Protein AF-A0AA36J4H6-F1 (afdb_monomer_lite)

InterPro domains:
  IPR001623 DnaJ domain [PF00226] (775-827)
  IPR001623 DnaJ domain [PR00625] (776-794)
  IPR001623 DnaJ domain [PR00625] (794-809)
  IPR001623 DnaJ domain [PR00625] (813-833)
  IPR001623 DnaJ domain [PS50076] (774-839)
  IPR001623 DnaJ domain [SM00271] (773-833)
  IPR001623 DnaJ domain [cd06257] (776-827)
  IPR002213 UDP-glucuronosyl/UDP-glucosyltransferase [PF00201] (344-418)
  IPR002213 UDP-glucuronosyl/UDP-glucosyltransferase [cd03784] (7-478)
  IPR036869 Chaperone J-domain superfamily [G3DSA:1.10.287.110] (773-829)
  IPR036869 Chaperone J-domain superfamily [SSF46565] (749-827)
  IPR050426 Glycosyltransferase 28 [PTHR48050] (254-483)

Sequence (839 aa):
MSIRFGFCFPAATGHLNPSLPIARKLLELGHEVHYLSRPEMRAKIEQTGASFSDTTEEMPELFAGRETDIMGAMRALGTELGIVDAPMMVGMLSLGPIHLELQMPGAIRWMQRVKPQLVLFCPFMNPEAVYAARYLQIPAVGLWTFAGPGSMIGMTDMFLMQTGLEPAVILEEVEAFQPTLDCRRRLEEKYGIEPDVRAMLNPQGFMPTMCLTRYNLVTTGADFQDPVTPELTAAYDDAGATFVPVGPLLDETPPQRVEGPVDPVQAVKDARSAGRQVILVSMGTILVSDTSTVGWHEVPKDGTENPKGVTGKQLCQAAWSAAFDAFGVQGAVDQAPLLVVAIGSQPDALENLTVPSNALCLPHLPQVELLRAGVDLFLTHGGQNSFMESLMAGVPVVVCPGFADQIANAMRADAMQVGLQIQRPLPEHGQEPEALKAYQGQVTACLRRVLAEESFRDRAQYFGNRLQQEGGVARSVEMLLATAREGLPRLLGSRVELAKPDAAEKPAFKMHAELSRKKELLELLQDWLSIEMLEGKGIPVKQLGPEVALAVFMEVERYESMPRSLLLAEYEMLGMPSEPKLDDKELQRRLKQALVWSQLEVEELQEECQARDIPLAHASQEEKRQLLLDKLILSLGVDGWEKQGIPVGRLTSIEAAIMIVEELARLEEEKEEKVKDAYKLLGLPHEVLDKAAMISRLKHYLVWQELRPSELRKECIKHNILASGDLEDLVTMLVLKSWGVLPEESATDRNRFQPPPRRPAPAPPPPASTKVASAFQVLGLEVTAPQDQVRKAYRRLALQHHPDKNPGLQQEQAAKKFQQITSAYDIAMGHLKLVAAHR

Foldseek 3Di:
DAFEEEEEEEPDCLTVVLCLQLLLVSVVVVHAYEYEYDPNCQVVNVLSVHHYDHLCVLQVLQPVVFDRHPVRSLQVVCVVLVNDPAQPLLSCLQCVLVNLLSSQNSLLVVCVVRVGQEYEYALPPCLSNLLSCVLVQHAYEYEASAQPQQLLLVVLVQSCVLNVDDLVVSVVSSVPRVVSVVSQVCCCVPRVDRDDSVQSNPNQRGRVSLLSHLEYEYQFDPVRHRDHDPVSVVVSVVSNRDYAYFHNADHPDDRDDDDDPDDVLVVLLVCVVLVAAAEEEEADAPLLDQDACQGLPDQHDSVDPFGWADHSLLLSQLLVVLVCVQFADADDCRRTHAYEYQQAPDPCSCPPHDHGPRYDYDPDDPLLSSLQSHHAEYEYCQRSNSLRSNLLSLHAYEHNHRDRSSQVSQVVSVVLLLFHYQDGDIDGPPCSVVSSNVSSVVSNVRRNVCSVDCSNSVSSPVSSVSRVVSNHSNVVSVVRVVSSVVRRPPGPDDDPPPDDPDPDDDDDDDPDDPVVVVVVVVVVVCVVQPCCNLVVVVQNCVQQPDVRSVVLVVVLVVLVPDDPVVLQVLLVVLVADDDPPDDSVLSSVLSSVLSSLVRGDPVVLVVVCVVVVADPPPDDPPPDSVVSSSSNSRVSRQVVLVVVPQNQVFFPGSVLSVVLVVVLVVLVPDDFVVLVVVLVVVLADDDPDGSVVSSVVVSVLSSLVGGDLVSLLVLCVVLVHDSDDDSVVSSVVSRCSVRHDRPPPCPVCPPVDDDDPPPPPPPPDPPLPPLLQVLCVLLVHGLPDALVSLVVSLVVLLVVLPLVVQDDPSSVVSVVSNVSNVSSSVSSNVSNVVVVVVD

Radius of gyration: 32.6 Å; chains: 1; bounding box: 91×73×70 Å

Organism: NCBI:txid2562239

pLDDT: mean 80.39, std 17.15, range [27.62, 98.75]

Structure (mmCIF, N/CA/C/O backbone):
data_AF-A0AA36J4H6-F1
#
_entry.id   AF-A0AA36J4H6-F1
#
loop_
_atom_site.group_PDB
_atom_site.id
_atom_site.type_symbol
_atom_site.label_atom_id
_atom_site.label_alt_id
_atom_site.label_comp_id
_atom_site.label_asym_id
_atom_site.label_entity_id
_atom_site.label_seq_id
_atom_site.pdbx_PDB_ins_code
_atom_site.Cartn_x
_atom_site.Cartn_y
_atom_site.Cartn_z
_atom_site.occupancy
_atom_site.B_iso_or_equiv
_atom_site.auth_seq_id
_atom_site.auth_comp_id
_atom_site.auth_asym_id
_atom_site.auth_atom_id
_atom_site.pdbx_PDB_model_num
ATOM 1 N N . MET A 1 1 ? -6.566 -30.840 -20.296 1.00 73.38 1 MET A N 1
ATOM 2 C CA . MET A 1 1 ? -5.104 -30.973 -20.477 1.00 73.38 1 MET A CA 1
ATOM 3 C C . MET A 1 1 ? -4.433 -30.245 -19.327 1.00 73.38 1 MET A C 1
ATOM 5 O O . MET A 1 1 ? -4.942 -29.199 -18.942 1.00 73.38 1 MET A O 1
ATOM 9 N N . SER A 1 2 ? -3.374 -30.818 -18.751 1.00 92.00 2 SER A N 1
ATOM 10 C CA . SER A 1 2 ? -2.548 -30.108 -17.768 1.00 92.00 2 SER A CA 1
ATOM 11 C C . SER A 1 2 ? -1.813 -28.961 -18.469 1.00 92.00 2 SER A C 1
ATOM 13 O O . SER A 1 2 ? -1.373 -29.135 -19.606 1.00 92.00 2 SER A O 1
ATOM 15 N N . ILE A 1 3 ? -1.741 -27.797 -17.823 1.00 95.81 3 ILE A N 1
ATOM 16 C CA . ILE A 1 3 ? -0.996 -26.622 -18.275 1.00 95.81 3 ILE A CA 1
ATOM 17 C C . ILE A 1 3 ? 0.193 -26.473 -17.329 1.00 95.81 3 ILE A C 1
ATOM 19 O O . ILE A 1 3 ? 0.061 -26.665 -16.123 1.00 95.81 3 ILE A O 1
ATOM 23 N N . ARG A 1 4 ? 1.346 -26.124 -17.881 1.00 97.56 4 ARG A N 1
ATOM 24 C CA . ARG A 1 4 ? 2.577 -25.829 -17.167 1.00 97.56 4 ARG A CA 1
ATOM 25 C C . ARG A 1 4 ? 2.779 -24.327 -17.091 1.00 97.56 4 ARG A C 1
ATOM 27 O O . ARG A 1 4 ? 2.933 -23.665 -18.117 1.00 97.56 4 ARG A O 1
ATOM 34 N N . PHE A 1 5 ? 2.836 -23.810 -15.877 1.00 98.44 5 PHE A N 1
ATOM 35 C CA . PHE A 1 5 ? 3.047 -22.401 -15.598 1.00 98.44 5 PHE A CA 1
ATOM 36 C C . PHE A 1 5 ? 4.476 -22.142 -15.119 1.00 98.44 5 PHE A C 1
ATOM 38 O O . PHE A 1 5 ? 5.012 -22.895 -14.302 1.00 98.44 5 PHE A O 1
ATOM 45 N N . GLY A 1 6 ? 5.081 -21.064 -15.616 1.00 98.44 6 GLY A N 1
ATOM 46 C CA . GLY A 1 6 ? 6.344 -20.527 -15.109 1.00 98.44 6 GLY A CA 1
ATOM 47 C C . GLY A 1 6 ? 6.082 -19.300 -14.242 1.00 98.44 6 GLY A C 1
ATOM 48 O O . GLY A 1 6 ? 5.433 -18.366 -14.697 1.00 98.44 6 GLY A O 1
ATOM 49 N N . PHE A 1 7 ? 6.536 -19.301 -12.995 1.00 98.62 7 PHE A N 1
ATOM 50 C CA . PHE A 1 7 ? 6.355 -18.199 -12.050 1.00 98.62 7 PHE A CA 1
ATOM 51 C C . PHE A 1 7 ? 7.716 -17.549 -11.763 1.00 98.62 7 PHE A C 1
ATOM 53 O O . PHE A 1 7 ? 8.621 -18.224 -11.281 1.00 98.62 7 PHE A O 1
ATOM 60 N N . CYS A 1 8 ? 7.877 -16.255 -12.041 1.00 97.75 8 CYS A N 1
ATOM 61 C CA . CYS A 1 8 ? 9.144 -15.531 -11.858 1.00 97.75 8 CYS A CA 1
ATOM 62 C C . CYS A 1 8 ? 8.975 -14.398 -10.833 1.00 97.75 8 CYS A C 1
ATOM 64 O O . CYS A 1 8 ? 8.331 -13.389 -11.124 1.00 97.75 8 CYS A O 1
ATOM 66 N N . PHE A 1 9 ? 9.532 -14.575 -9.630 1.00 95.69 9 PHE A N 1
ATOM 67 C CA . PHE A 1 9 ? 9.327 -13.660 -8.497 1.00 95.69 9 PHE A CA 1
ATOM 68 C C . PHE A 1 9 ? 10.601 -13.472 -7.656 1.00 95.69 9 PHE A C 1
ATOM 70 O O . PHE A 1 9 ? 11.384 -14.419 -7.508 1.00 95.69 9 PHE A O 1
ATOM 77 N N . PRO A 1 10 ? 10.796 -12.293 -7.033 1.00 89.88 10 PRO A N 1
ATOM 78 C CA . PRO A 1 10 ? 12.007 -11.989 -6.272 1.00 89.88 10 PRO A CA 1
ATOM 79 C C . PRO A 1 10 ? 11.971 -12.613 -4.863 1.00 89.88 10 PRO A C 1
ATOM 81 O O . PRO A 1 10 ? 10.922 -13.057 -4.393 1.00 89.88 10 PRO A O 1
ATOM 84 N N . ALA A 1 11 ? 13.091 -12.551 -4.126 1.00 86.31 11 ALA A N 1
ATOM 85 C CA . ALA A 1 11 ? 13.166 -12.862 -2.684 1.00 86.31 11 ALA A CA 1
ATOM 86 C C . ALA A 1 11 ? 12.480 -11.813 -1.783 1.00 86.31 11 ALA A C 1
ATOM 88 O O . ALA A 1 11 ? 12.959 -11.514 -0.692 1.00 86.31 11 ALA A O 1
ATOM 89 N N . ALA A 1 12 ? 11.374 -11.221 -2.226 1.00 82.69 12 ALA A N 1
ATOM 90 C CA . ALA A 1 12 ? 10.645 -10.217 -1.467 1.00 82.69 12 ALA A CA 1
ATOM 91 C C . ALA A 1 12 ? 9.254 -10.753 -1.134 1.00 82.69 12 ALA A C 1
ATOM 93 O O . ALA A 1 12 ? 8.435 -10.996 -2.022 1.00 82.69 12 ALA A O 1
ATOM 94 N N . THR A 1 13 ? 8.974 -10.924 0.160 1.00 82.38 13 THR A N 1
ATOM 95 C CA . THR A 1 13 ? 7.710 -11.492 0.660 1.00 82.38 13 THR A CA 1
ATOM 96 C C . THR A 1 13 ? 6.488 -10.736 0.144 1.00 82.38 13 THR A C 1
ATOM 98 O O . THR A 1 13 ? 5.496 -11.370 -0.204 1.00 82.38 13 THR A O 1
ATOM 101 N N . GLY A 1 14 ? 6.584 -9.408 0.016 1.00 81.94 14 GLY A N 1
ATOM 102 C CA . GLY A 1 14 ? 5.524 -8.561 -0.533 1.00 81.94 14 GLY A CA 1
ATOM 103 C C . GLY A 1 14 ? 5.154 -8.866 -1.991 1.00 81.94 14 GLY A C 1
ATOM 104 O O . GLY A 1 14 ? 4.000 -8.696 -2.371 1.00 81.94 14 GLY A O 1
ATOM 105 N N . HIS A 1 15 ? 6.100 -9.376 -2.783 1.00 88.56 15 HIS A N 1
ATOM 106 C CA . HIS A 1 15 ? 5.884 -9.723 -4.189 1.00 88.56 15 HIS A CA 1
ATOM 107 C C . HIS A 1 15 ? 5.561 -11.209 -4.383 1.00 88.56 15 HIS A C 1
ATOM 109 O O . HIS A 1 15 ? 4.723 -11.560 -5.209 1.00 88.56 15 HIS A O 1
ATOM 115 N N . LEU A 1 16 ? 6.217 -12.093 -3.622 1.00 91.56 16 LEU A N 1
ATOM 116 C CA . LEU A 1 16 ? 6.042 -13.539 -3.752 1.00 91.56 16 LEU A CA 1
ATOM 117 C C . LEU A 1 16 ? 4.718 -14.021 -3.152 1.00 91.56 16 LEU A C 1
ATOM 119 O O . LEU A 1 16 ? 4.034 -14.829 -3.779 1.00 91.56 16 LEU A O 1
ATOM 123 N N . ASN A 1 17 ? 4.367 -13.570 -1.941 1.00 90.50 17 ASN A N 1
ATOM 124 C CA . ASN A 1 17 ? 3.253 -14.142 -1.179 1.00 90.50 17 ASN A CA 1
ATOM 125 C C . ASN A 1 17 ? 1.921 -14.143 -1.955 1.00 90.50 17 ASN A C 1
ATOM 127 O O . ASN A 1 17 ? 1.275 -15.191 -1.946 1.00 90.50 17 ASN A O 1
ATOM 131 N N . PRO A 1 18 ? 1.530 -13.072 -2.682 1.00 92.38 18 PRO A N 1
ATOM 132 C CA . PRO A 1 18 ? 0.289 -13.076 -3.462 1.00 92.38 18 PRO A CA 1
ATOM 133 C C . PRO A 1 18 ? 0.241 -14.144 -4.570 1.00 92.38 18 PRO A C 1
ATOM 135 O O . PRO A 1 18 ? -0.839 -14.552 -4.988 1.00 92.38 18 PRO A O 1
ATOM 138 N N . SER A 1 19 ? 1.393 -14.639 -5.038 1.00 95.81 19 SER A N 1
ATOM 139 C CA . SER A 1 19 ? 1.455 -15.696 -6.057 1.00 95.81 19 SER A CA 1
ATOM 140 C C . SER A 1 19 ? 1.212 -17.106 -5.497 1.00 95.81 19 SER A C 1
ATOM 142 O O . SER A 1 19 ? 0.759 -17.982 -6.232 1.00 95.81 19 SER A O 1
ATOM 144 N N . LEU A 1 20 ? 1.491 -17.345 -4.207 1.00 95.19 20 LEU A N 1
ATOM 145 C CA . LEU A 1 20 ? 1.454 -18.691 -3.618 1.00 95.19 20 LEU A CA 1
ATOM 146 C C . LEU A 1 20 ? 0.036 -19.300 -3.613 1.00 95.19 20 LEU A C 1
ATOM 148 O O . LEU A 1 20 ? -0.094 -20.465 -3.998 1.00 95.19 20 LEU A O 1
ATOM 152 N N . PRO A 1 21 ? -1.040 -18.560 -3.262 1.00 95.06 21 PRO A N 1
ATOM 153 C CA . PRO A 1 21 ? -2.402 -19.095 -3.335 1.00 95.06 21 PRO A CA 1
ATOM 154 C C . PRO A 1 21 ? -2.827 -19.458 -4.759 1.00 95.06 21 PRO A C 1
ATOM 156 O O . PRO A 1 21 ? -3.485 -20.475 -4.969 1.00 95.06 21 PRO A O 1
ATOM 159 N N . ILE A 1 22 ? -2.391 -18.675 -5.754 1.00 97.06 22 ILE A N 1
ATOM 160 C CA . ILE A 1 22 ? -2.616 -18.988 -7.171 1.00 97.06 22 ILE A CA 1
ATOM 161 C C . ILE A 1 22 ? -1.924 -20.309 -7.525 1.00 97.06 22 ILE A C 1
ATOM 163 O O . ILE A 1 22 ? -2.550 -21.185 -8.120 1.00 97.06 22 ILE A O 1
ATOM 167 N N . ALA A 1 23 ? -0.656 -20.477 -7.136 1.00 97.38 23 ALA A N 1
ATOM 168 C CA . ALA A 1 23 ? 0.101 -21.695 -7.406 1.00 97.38 23 ALA A CA 1
ATOM 169 C C . ALA A 1 23 ? -0.573 -22.938 -6.808 1.00 97.38 23 ALA A C 1
ATOM 171 O O . ALA A 1 23 ? -0.795 -23.911 -7.529 1.00 97.38 23 ALA A O 1
ATOM 172 N N . ARG A 1 24 ? -0.973 -22.883 -5.528 1.00 95.75 24 ARG A N 1
ATOM 173 C CA . ARG A 1 24 ? -1.716 -23.975 -4.872 1.00 95.75 24 ARG A CA 1
ATOM 174 C C . ARG A 1 24 ? -2.990 -24.311 -5.631 1.00 95.75 24 ARG A C 1
ATOM 176 O O . ARG A 1 24 ? -3.227 -25.476 -5.935 1.00 95.75 24 ARG A O 1
ATOM 183 N N . LYS A 1 25 ? -3.775 -23.296 -6.006 1.00 96.25 25 LYS A N 1
ATOM 184 C CA . LYS A 1 25 ? -5.042 -23.525 -6.699 1.00 96.25 25 LYS A CA 1
ATOM 185 C C . LYS A 1 25 ? -4.857 -24.145 -8.083 1.00 96.25 25 LYS A C 1
ATOM 187 O O . LYS A 1 25 ? -5.631 -25.013 -8.474 1.00 96.25 25 LYS A O 1
ATOM 192 N N . LEU A 1 26 ? -3.822 -23.747 -8.820 1.00 97.38 26 LEU A N 1
ATOM 193 C CA . LEU A 1 26 ? -3.474 -24.374 -10.098 1.00 97.38 26 LEU A CA 1
ATOM 194 C C . LEU A 1 26 ? -3.056 -25.842 -9.913 1.00 97.38 26 LEU A C 1
ATOM 196 O O . LEU A 1 26 ? -3.506 -26.700 -10.672 1.00 97.38 26 LEU A O 1
ATOM 200 N N . LEU A 1 27 ? -2.250 -26.143 -8.890 1.00 96.69 27 LEU A N 1
ATOM 201 C CA . LEU A 1 27 ? -1.830 -27.511 -8.563 1.00 96.69 27 LEU A CA 1
ATOM 202 C C . LEU A 1 27 ? -3.022 -28.394 -8.156 1.00 96.69 27 LEU A C 1
ATOM 204 O O . LEU A 1 27 ? -3.133 -29.520 -8.637 1.00 96.69 27 LEU A O 1
ATOM 208 N N . GLU A 1 28 ? -3.959 -27.875 -7.353 1.00 95.38 28 GLU A N 1
ATOM 209 C CA . GLU A 1 28 ? -5.225 -28.552 -7.008 1.00 95.38 28 GLU A CA 1
ATOM 210 C C . GLU A 1 28 ? -6.054 -28.918 -8.248 1.00 95.38 28 GLU A C 1
ATOM 212 O O . GLU A 1 28 ? -6.690 -29.971 -8.289 1.00 95.38 28 GLU A O 1
ATOM 217 N N . LEU A 1 29 ? -6.030 -28.067 -9.278 1.00 96.38 29 LEU A N 1
ATOM 218 C CA . LEU A 1 29 ? -6.705 -28.298 -10.558 1.00 96.38 29 LEU A CA 1
ATOM 219 C C . LEU A 1 29 ? -5.937 -29.260 -11.489 1.00 96.38 29 LEU A C 1
ATOM 221 O O . LEU A 1 29 ? -6.383 -29.523 -12.609 1.00 96.38 29 LEU A O 1
ATOM 225 N N . GLY A 1 30 ? -4.804 -29.810 -11.039 1.00 97.19 30 GLY A N 1
ATOM 226 C CA . GLY A 1 30 ? -3.993 -30.772 -11.786 1.00 97.19 30 GLY A CA 1
ATOM 227 C C . GLY A 1 30 ? -3.056 -30.138 -12.816 1.00 97.19 30 GLY A C 1
ATOM 228 O O . GLY A 1 30 ? -2.691 -30.797 -13.793 1.00 97.19 30 GLY A O 1
ATOM 229 N N . HIS A 1 31 ? -2.701 -28.864 -12.639 1.00 98.12 31 HIS A N 1
ATOM 230 C CA . HIS A 1 31 ? -1.702 -28.163 -13.446 1.00 98.12 31 HIS A CA 1
ATOM 231 C C . HIS A 1 31 ? -0.301 -28.255 -12.828 1.00 98.12 31 HIS A C 1
ATOM 233 O O . HIS A 1 31 ? -0.142 -28.640 -11.675 1.00 98.12 31 HIS A O 1
ATOM 239 N N . GLU A 1 32 ? 0.729 -27.904 -13.596 1.00 98.31 32 GLU A N 1
ATOM 240 C CA . GLU A 1 32 ? 2.121 -27.867 -13.135 1.00 98.31 32 GLU A CA 1
ATOM 241 C C . GLU A 1 32 ? 2.552 -26.416 -12.889 1.00 98.31 32 GLU A C 1
ATOM 243 O O . GLU A 1 32 ? 2.315 -25.549 -13.731 1.00 98.31 32 GLU A O 1
ATOM 248 N N . VAL A 1 33 ? 3.223 -26.145 -11.767 1.00 98.69 33 VAL A N 1
ATOM 249 C CA . VAL A 1 33 ? 3.756 -24.812 -11.442 1.00 98.69 33 VAL A CA 1
ATOM 250 C C . VAL A 1 33 ? 5.249 -24.912 -11.131 1.00 98.69 33 VAL A C 1
ATOM 252 O O . VAL A 1 33 ? 5.683 -25.717 -10.300 1.00 98.69 33 VAL A O 1
ATOM 255 N N . HIS A 1 34 ? 6.043 -24.088 -11.812 1.00 98.69 34 HIS A N 1
ATOM 256 C CA . HIS A 1 34 ? 7.494 -24.021 -11.659 1.00 98.69 34 HIS A CA 1
ATOM 257 C C . HIS A 1 34 ? 7.906 -22.596 -11.321 1.00 98.69 34 HIS A C 1
ATOM 259 O O . HIS A 1 34 ? 7.681 -21.687 -12.117 1.00 98.69 34 HIS A O 1
ATOM 265 N N . TYR A 1 35 ? 8.537 -22.404 -10.170 1.00 98.69 35 TYR A N 1
ATOM 266 C CA . TYR A 1 35 ? 9.078 -21.115 -9.768 1.00 98.69 35 TYR A CA 1
ATOM 267 C C . TYR A 1 35 ? 10.538 -20.971 -10.185 1.00 98.69 35 TYR A C 1
ATOM 269 O O . TYR A 1 35 ? 11.347 -21.873 -9.965 1.00 98.69 35 TYR A O 1
ATOM 277 N N . LEU A 1 36 ? 10.872 -19.797 -10.705 1.00 97.50 36 LEU A N 1
ATOM 278 C CA . LEU A 1 36 ? 12.220 -19.256 -10.741 1.00 97.50 36 LEU A CA 1
ATOM 279 C C . LEU A 1 36 ? 12.303 -18.181 -9.663 1.00 97.50 36 LEU A C 1
ATOM 281 O O . LEU A 1 36 ? 11.676 -17.124 -9.774 1.00 97.50 36 LEU A O 1
ATOM 285 N N . SER A 1 37 ? 13.017 -18.490 -8.587 1.00 95.44 37 SER A N 1
ATOM 286 C CA . SER A 1 37 ? 13.181 -17.579 -7.464 1.00 95.44 37 SER A CA 1
ATOM 287 C C . SER A 1 37 ? 14.439 -17.932 -6.675 1.00 95.44 37 SER A C 1
ATOM 289 O O . SER A 1 37 ? 15.290 -18.720 -7.075 1.00 95.44 37 SER A O 1
ATOM 291 N N . ARG A 1 38 ? 14.558 -17.313 -5.518 1.00 90.88 38 ARG A N 1
ATOM 292 C CA . ARG A 1 38 ? 15.736 -17.289 -4.674 1.00 90.88 38 ARG A CA 1
ATOM 293 C C . ARG A 1 38 ? 15.712 -18.390 -3.604 1.00 90.88 38 ARG A C 1
ATOM 295 O O . ARG A 1 38 ? 14.618 -18.720 -3.137 1.00 90.88 38 ARG A O 1
ATOM 302 N N . PRO A 1 39 ? 16.864 -18.961 -3.191 1.00 89.88 39 PRO A N 1
ATOM 303 C CA . PRO A 1 39 ? 16.923 -20.098 -2.258 1.00 89.88 39 PRO A CA 1
ATOM 304 C C . PRO A 1 39 ? 16.151 -19.892 -0.962 1.00 89.88 39 PRO A C 1
ATOM 306 O O . PRO A 1 39 ? 15.521 -20.815 -0.450 1.00 89.88 39 PRO A O 1
ATOM 309 N N . GLU A 1 40 ? 16.146 -18.662 -0.462 1.00 88.81 40 GLU A N 1
ATOM 310 C CA . GLU A 1 40 ? 15.479 -18.258 0.770 1.00 88.81 40 GLU A CA 1
ATOM 311 C C . GLU A 1 40 ? 13.949 -18.433 0.682 1.00 88.81 40 GLU A C 1
ATOM 313 O O . GLU A 1 40 ? 13.272 -18.570 1.701 1.00 88.81 40 GLU A O 1
ATOM 318 N N . MET A 1 41 ? 13.386 -18.463 -0.531 1.00 91.38 41 MET A N 1
ATOM 319 C CA . MET A 1 41 ? 11.955 -18.661 -0.784 1.00 91.38 41 MET A CA 1
ATOM 320 C C . MET A 1 41 ? 11.575 -20.126 -1.037 1.00 91.38 41 MET A C 1
ATOM 322 O O . MET A 1 41 ? 10.382 -20.443 -1.045 1.00 91.38 41 MET A O 1
ATOM 326 N N . ARG A 1 42 ? 12.557 -21.028 -1.201 1.00 93.94 42 ARG A N 1
ATOM 327 C CA . ARG A 1 42 ? 12.352 -22.442 -1.561 1.00 93.94 42 ARG A CA 1
ATOM 328 C C . ARG A 1 42 ? 11.304 -23.117 -0.686 1.00 93.94 42 ARG A C 1
ATOM 330 O O . ARG A 1 42 ? 10.343 -23.662 -1.214 1.00 93.94 42 ARG A O 1
ATOM 337 N N . ALA A 1 43 ? 11.457 -23.035 0.636 1.00 91.62 43 ALA A N 1
ATOM 338 C CA . ALA A 1 43 ? 10.569 -23.722 1.571 1.00 91.62 43 ALA A CA 1
ATOM 339 C C . ALA A 1 43 ? 9.100 -23.289 1.407 1.00 91.62 43 ALA A C 1
ATOM 341 O O . ALA A 1 43 ? 8.207 -24.131 1.385 1.00 91.62 43 ALA A O 1
ATOM 342 N N . LYS A 1 44 ? 8.846 -21.984 1.229 1.00 89.88 44 LYS A N 1
ATOM 343 C CA . LYS A 1 44 ? 7.489 -21.447 1.021 1.00 89.88 44 LYS A CA 1
ATOM 344 C C . LYS A 1 44 ? 6.886 -21.905 -0.304 1.00 89.88 44 LYS A C 1
ATOM 346 O O . LYS A 1 44 ? 5.695 -22.193 -0.365 1.00 89.88 44 LYS A O 1
ATOM 351 N N . ILE A 1 45 ? 7.707 -21.953 -1.351 1.00 95.12 45 ILE A N 1
ATOM 352 C CA . ILE A 1 45 ? 7.304 -22.386 -2.690 1.00 95.12 45 ILE A CA 1
ATOM 353 C C . ILE A 1 45 ? 6.998 -23.885 -2.689 1.00 95.12 45 ILE A C 1
ATOM 355 O O . ILE A 1 45 ? 5.904 -24.280 -3.080 1.00 95.12 45 ILE A O 1
ATOM 359 N N . GLU A 1 46 ? 7.914 -24.719 -2.202 1.00 95.19 46 GLU A N 1
ATOM 360 C CA . GLU A 1 46 ? 7.755 -26.178 -2.188 1.00 95.19 46 GLU A CA 1
ATOM 361 C C . GLU A 1 46 ? 6.589 -26.617 -1.286 1.00 95.19 46 GLU A C 1
ATOM 363 O O . GLU A 1 46 ? 5.907 -27.590 -1.603 1.00 95.19 46 GLU A O 1
ATOM 368 N N . GLN A 1 47 ? 6.261 -25.856 -0.231 1.00 92.00 47 GLN A N 1
ATOM 369 C CA . GLN A 1 47 ? 5.065 -26.093 0.591 1.00 92.00 47 GLN A CA 1
ATOM 370 C C . GLN A 1 47 ? 3.750 -25.967 -0.203 1.00 92.00 47 GLN A C 1
ATOM 372 O O . GLN A 1 47 ? 2.737 -26.538 0.196 1.00 92.00 47 GLN A O 1
ATOM 377 N N . THR A 1 48 ? 3.737 -25.248 -1.331 1.00 93.25 48 THR A N 1
ATOM 378 C CA . THR A 1 48 ? 2.567 -25.214 -2.228 1.00 93.25 48 THR A CA 1
ATOM 379 C C . THR A 1 48 ? 2.407 -26.496 -3.049 1.00 93.25 48 THR A C 1
ATOM 381 O O . THR A 1 48 ? 1.327 -26.735 -3.579 1.00 93.25 48 THR A O 1
ATOM 384 N N . GLY A 1 49 ? 3.467 -27.304 -3.169 1.00 95.31 49 GLY A N 1
ATOM 385 C CA . GLY A 1 49 ? 3.597 -28.397 -4.135 1.00 95.31 49 GLY A CA 1
ATOM 386 C C . GLY A 1 49 ? 4.250 -27.984 -5.462 1.00 95.31 49 GLY A C 1
ATOM 387 O O . GLY A 1 49 ? 4.504 -28.840 -6.308 1.00 95.31 49 GLY A O 1
ATOM 388 N N . ALA A 1 50 ? 4.537 -26.693 -5.662 1.00 97.69 50 ALA A N 1
ATOM 389 C CA . ALA A 1 50 ? 5.242 -26.205 -6.841 1.00 97.69 50 ALA A CA 1
ATOM 390 C C . ALA A 1 50 ? 6.722 -26.609 -6.817 1.00 97.69 50 ALA A C 1
ATOM 392 O O . ALA A 1 50 ? 7.343 -26.739 -5.761 1.00 97.69 50 ALA A O 1
ATOM 393 N N . SER A 1 51 ? 7.312 -26.752 -8.002 1.00 98.12 51 SER A N 1
ATOM 394 C CA . SER A 1 51 ? 8.755 -26.974 -8.113 1.00 98.12 51 SER A CA 1
ATOM 395 C C . SER A 1 51 ? 9.528 -25.658 -8.047 1.00 98.12 51 SER A C 1
ATOM 397 O O . SER A 1 51 ? 9.043 -24.613 -8.484 1.00 98.12 51 SER A O 1
ATOM 399 N N . PHE A 1 52 ? 10.753 -25.723 -7.536 1.00 98.44 52 PHE A N 1
ATOM 400 C CA . PHE A 1 52 ? 11.636 -24.577 -7.366 1.00 98.44 52 PHE A CA 1
ATOM 401 C C . PHE A 1 52 ? 12.878 -24.696 -8.260 1.00 98.44 52 PHE A C 1
ATOM 403 O O . PHE A 1 52 ? 13.461 -25.772 -8.393 1.00 98.44 52 PHE A O 1
ATOM 410 N N . SER A 1 53 ? 13.296 -23.585 -8.863 1.00 97.88 53 SER A N 1
ATOM 411 C CA . SER A 1 53 ? 14.593 -23.409 -9.524 1.00 97.88 53 SER A CA 1
ATOM 412 C C . SER A 1 53 ? 15.286 -22.176 -8.954 1.00 97.88 53 SER A C 1
ATOM 414 O O . SER A 1 53 ? 14.653 -21.129 -8.807 1.00 97.88 53 SER A O 1
ATOM 416 N N . ASP A 1 54 ? 16.574 -22.319 -8.647 1.00 95.44 54 ASP A N 1
ATOM 417 C CA . ASP A 1 54 ? 17.394 -21.273 -8.047 1.00 95.44 54 ASP A CA 1
ATOM 418 C C . ASP A 1 54 ? 17.843 -20.256 -9.100 1.00 95.44 54 ASP A C 1
ATOM 420 O O . ASP A 1 54 ? 18.576 -20.581 -10.033 1.00 95.44 54 ASP A O 1
ATOM 424 N N . THR A 1 55 ? 17.429 -19.001 -8.944 1.00 92.94 55 THR A N 1
ATOM 425 C CA . THR A 1 55 ? 17.832 -17.913 -9.837 1.00 92.94 55 THR A CA 1
ATOM 426 C C . THR A 1 55 ? 19.353 -17.715 -9.881 1.00 92.94 55 THR A C 1
ATOM 428 O O . THR A 1 55 ? 19.861 -17.325 -10.928 1.00 92.94 55 THR A O 1
ATOM 431 N N . THR A 1 56 ? 20.098 -18.004 -8.805 1.00 90.69 56 THR A N 1
ATOM 432 C CA . THR A 1 56 ? 21.573 -17.881 -8.808 1.00 90.69 56 THR A CA 1
ATOM 433 C C . THR A 1 56 ? 22.250 -18.880 -9.721 1.00 90.69 56 THR A C 1
ATOM 435 O O . THR A 1 56 ? 23.216 -18.537 -10.400 1.00 90.69 56 THR A O 1
ATOM 438 N N . GLU A 1 57 ? 21.724 -20.101 -9.755 1.00 92.88 57 GLU A N 1
ATOM 439 C CA . GLU A 1 57 ? 22.242 -21.183 -10.583 1.00 92.88 57 GLU A CA 1
ATOM 440 C C . GLU A 1 57 ? 21.822 -21.002 -12.045 1.00 92.88 57 GLU A C 1
ATOM 442 O O . GLU A 1 57 ? 22.594 -21.291 -12.956 1.00 92.88 57 GLU A O 1
ATOM 447 N N . GLU A 1 58 ? 20.606 -20.500 -12.280 1.00 94.44 58 GLU A N 1
ATOM 448 C CA . GLU A 1 58 ? 20.059 -20.308 -13.628 1.00 94.44 58 GLU A CA 1
ATOM 449 C C . GLU A 1 58 ? 20.622 -19.061 -14.331 1.00 94.44 58 GLU A C 1
ATOM 451 O O . GLU A 1 58 ? 20.739 -19.052 -15.563 1.00 94.44 58 GLU A O 1
ATOM 456 N N . MET A 1 59 ? 21.012 -18.030 -13.570 1.00 93.62 59 MET A N 1
ATOM 457 C CA . MET A 1 59 ? 21.558 -16.756 -14.070 1.00 93.62 59 MET A CA 1
ATOM 458 C C . MET A 1 59 ? 23.026 -16.523 -13.646 1.00 93.62 59 MET A C 1
ATOM 460 O O . MET A 1 59 ? 23.339 -15.498 -13.029 1.00 93.62 59 MET A O 1
ATOM 464 N N . PRO A 1 60 ? 23.963 -17.433 -13.978 1.00 93.12 60 PRO A N 1
ATOM 465 C CA . PRO A 1 60 ? 25.365 -17.288 -13.607 1.00 93.12 60 PRO A CA 1
ATOM 466 C C . PRO A 1 60 ? 26.003 -16.029 -14.205 1.00 93.12 60 PRO A C 1
ATOM 468 O O . PRO A 1 60 ? 26.912 -15.477 -13.603 1.00 93.12 60 PRO A O 1
ATOM 471 N N . GLU A 1 61 ? 25.534 -15.527 -15.350 1.00 93.94 61 GLU A N 1
ATOM 472 C CA . GLU A 1 61 ? 26.060 -14.300 -15.964 1.00 93.94 61 GLU A CA 1
ATOM 473 C C . GLU A 1 61 ? 25.901 -13.067 -15.062 1.00 93.94 61 GLU A C 1
ATOM 475 O O . GLU A 1 61 ? 26.769 -12.189 -15.044 1.00 93.94 61 GLU A O 1
ATOM 480 N N . LEU A 1 62 ? 24.816 -13.018 -14.285 1.00 91.75 62 LEU A N 1
ATOM 481 C CA . LEU A 1 62 ? 24.584 -11.952 -13.322 1.00 91.75 62 LEU A CA 1
ATOM 482 C C . LEU A 1 62 ? 25.369 -12.187 -12.025 1.00 91.75 62 LEU A C 1
ATOM 484 O O . LEU A 1 62 ? 26.013 -11.266 -11.529 1.00 91.75 62 LEU A O 1
ATOM 488 N N . PHE A 1 63 ? 25.335 -13.406 -11.484 1.00 89.38 63 PHE A N 1
ATOM 489 C CA . PHE A 1 63 ? 25.821 -13.678 -10.125 1.00 89.38 63 PHE A CA 1
ATOM 490 C C . PHE A 1 63 ? 27.267 -14.179 -10.034 1.00 89.38 63 PHE A C 1
ATOM 492 O O . PHE A 1 63 ? 27.814 -14.249 -8.935 1.00 89.38 63 PHE A O 1
ATOM 499 N N . ALA A 1 64 ? 27.920 -14.528 -11.146 1.00 85.44 64 ALA A N 1
ATOM 500 C CA . ALA A 1 64 ? 29.294 -15.026 -11.124 1.00 85.44 64 ALA A CA 1
ATOM 501 C C . ALA A 1 64 ? 30.248 -13.998 -10.497 1.00 85.44 64 ALA A C 1
ATOM 503 O O . ALA A 1 64 ? 30.513 -12.946 -11.071 1.00 85.44 64 ALA A O 1
ATOM 504 N N . GLY A 1 65 ? 30.778 -14.332 -9.315 1.00 82.00 65 GLY A N 1
ATOM 505 C CA . GLY A 1 65 ? 31.696 -13.468 -8.569 1.00 82.00 65 GLY A CA 1
ATOM 506 C C . GLY A 1 65 ? 31.040 -12.259 -7.893 1.00 82.00 65 GLY A C 1
ATOM 507 O O . GLY A 1 65 ? 31.768 -11.416 -7.378 1.00 82.00 65 GLY A O 1
ATOM 508 N N . ARG A 1 66 ? 29.702 -12.175 -7.870 1.00 87.38 66 ARG A N 1
ATOM 509 C CA . ARG A 1 66 ? 28.943 -11.071 -7.262 1.00 87.38 66 ARG A CA 1
ATOM 510 C C . ARG A 1 66 ? 28.109 -11.549 -6.077 1.00 87.38 66 ARG A C 1
ATOM 512 O O . ARG A 1 66 ? 27.869 -12.744 -5.904 1.00 87.38 66 ARG A O 1
ATOM 519 N N . GLU A 1 67 ? 27.666 -10.597 -5.258 1.00 81.94 67 GLU A N 1
ATOM 520 C CA . GLU A 1 67 ? 26.651 -10.849 -4.232 1.00 81.94 67 GLU A CA 1
ATOM 521 C C . GLU A 1 67 ? 25.417 -11.493 -4.864 1.00 81.94 67 GLU A C 1
ATOM 523 O O . GLU A 1 67 ? 25.047 -11.198 -6.002 1.00 81.94 67 GLU A O 1
ATOM 528 N N . THR A 1 68 ? 24.787 -12.403 -4.125 1.00 80.12 68 THR A N 1
ATOM 529 C CA . THR A 1 68 ? 23.688 -13.172 -4.694 1.00 80.12 68 THR A CA 1
ATOM 530 C C . THR A 1 68 ? 22.360 -12.419 -4.610 1.00 80.12 68 THR A C 1
ATOM 532 O O . THR A 1 68 ? 21.482 -12.713 -5.401 1.00 80.12 68 THR A O 1
ATOM 535 N N . ASP A 1 69 ? 22.147 -11.425 -3.751 1.00 78.69 69 ASP A N 1
ATOM 536 C CA . ASP A 1 69 ? 20.908 -10.637 -3.815 1.00 78.69 69 ASP A CA 1
ATOM 537 C C . ASP A 1 69 ? 20.915 -9.656 -5.007 1.00 78.69 69 ASP A C 1
ATOM 539 O O . ASP A 1 69 ? 21.967 -9.203 -5.438 1.00 78.69 69 ASP A O 1
ATOM 543 N N . ILE A 1 70 ? 19.741 -9.319 -5.562 1.00 75.00 70 ILE A N 1
ATOM 544 C CA . ILE A 1 70 ? 19.635 -8.443 -6.752 1.00 75.00 70 ILE A CA 1
ATOM 545 C C . ILE A 1 70 ? 20.286 -7.077 -6.500 1.00 75.00 70 ILE A C 1
ATOM 547 O O . ILE A 1 70 ? 21.002 -6.567 -7.360 1.00 75.00 70 ILE A O 1
ATOM 551 N N . MET A 1 71 ? 20.062 -6.500 -5.317 1.00 75.56 71 MET A N 1
ATOM 552 C CA . MET A 1 71 ? 20.616 -5.194 -4.959 1.00 75.56 71 MET A CA 1
ATOM 553 C C . MET A 1 71 ? 22.133 -5.272 -4.768 1.00 75.56 71 MET A C 1
ATOM 555 O O . MET A 1 71 ? 22.847 -4.386 -5.224 1.00 75.56 71 MET A O 1
ATOM 559 N N . GLY A 1 72 ? 22.641 -6.342 -4.164 1.00 77.94 72 GLY A N 1
ATOM 560 C CA . GLY A 1 72 ? 24.063 -6.647 -4.049 1.00 77.94 72 GLY A CA 1
ATOM 561 C C . GLY A 1 72 ? 24.724 -6.868 -5.398 1.00 77.94 72 GLY A C 1
ATOM 562 O O . GLY A 1 72 ? 25.762 -6.273 -5.669 1.00 77.94 72 GLY A O 1
ATOM 563 N N . ALA A 1 73 ? 24.096 -7.628 -6.294 1.00 84.06 73 ALA A N 1
ATOM 564 C CA . ALA A 1 73 ? 24.572 -7.801 -7.660 1.00 84.06 73 ALA A CA 1
ATOM 565 C C . ALA A 1 73 ? 24.624 -6.460 -8.409 1.00 84.06 73 ALA A C 1
ATOM 567 O O . ALA A 1 73 ? 25.589 -6.192 -9.121 1.00 84.06 73 ALA A O 1
ATOM 568 N N . MET A 1 74 ? 23.624 -5.593 -8.214 1.00 84.62 74 MET A N 1
ATOM 569 C CA . MET A 1 74 ? 23.597 -4.248 -8.789 1.00 84.62 74 MET A CA 1
ATOM 570 C C . MET A 1 74 ? 24.693 -3.346 -8.202 1.00 84.62 74 MET A C 1
ATOM 572 O O . MET A 1 74 ? 25.376 -2.668 -8.964 1.00 84.62 74 MET A O 1
ATOM 576 N N . ARG A 1 75 ? 24.935 -3.381 -6.883 1.00 83.94 75 ARG A N 1
ATOM 577 C CA . ARG A 1 75 ? 26.044 -2.656 -6.227 1.00 83.94 75 ARG A CA 1
ATOM 578 C C . ARG A 1 75 ? 27.415 -3.138 -6.702 1.00 83.94 75 ARG A C 1
ATOM 580 O O . ARG A 1 75 ? 28.277 -2.317 -7.020 1.00 83.94 75 ARG A O 1
ATOM 587 N N . ALA A 1 76 ? 27.615 -4.454 -6.772 1.00 86.56 76 ALA A N 1
ATOM 588 C CA . ALA A 1 76 ? 28.847 -5.060 -7.267 1.00 86.56 76 ALA A CA 1
ATOM 589 C C . ALA A 1 76 ? 29.106 -4.647 -8.723 1.00 86.56 76 ALA A C 1
ATOM 591 O O . ALA A 1 76 ? 30.193 -4.171 -9.043 1.00 86.56 76 ALA A O 1
ATOM 592 N N . LEU A 1 77 ? 28.078 -4.712 -9.575 1.00 89.00 77 LEU A N 1
ATOM 593 C CA . LEU A 1 77 ? 28.159 -4.265 -10.965 1.00 89.00 77 LEU A CA 1
ATOM 594 C C . LEU A 1 77 ? 28.434 -2.757 -11.078 1.00 89.00 77 LEU A C 1
ATOM 596 O O . LEU A 1 77 ? 29.240 -2.342 -11.906 1.00 89.00 77 LEU A O 1
ATOM 600 N N . GLY A 1 78 ? 27.805 -1.936 -10.233 1.00 89.31 78 GLY A N 1
ATOM 601 C CA . GLY A 1 78 ? 28.094 -0.504 -10.146 1.00 89.31 78 GLY A CA 1
ATOM 602 C C . GLY A 1 78 ? 29.564 -0.249 -9.826 1.00 89.31 78 GLY A C 1
ATOM 603 O O . GLY A 1 78 ? 30.227 0.497 -10.541 1.00 89.31 78 GLY A O 1
ATOM 604 N N . THR A 1 79 ? 30.108 -0.963 -8.840 1.00 87.94 79 THR A N 1
ATOM 605 C CA . THR A 1 79 ? 31.527 -0.882 -8.462 1.00 87.94 79 THR A CA 1
ATOM 606 C C . THR A 1 79 ? 32.449 -1.294 -9.613 1.00 87.94 79 THR A C 1
ATOM 608 O O . THR A 1 79 ? 33.416 -0.594 -9.905 1.00 87.94 79 THR A O 1
ATOM 611 N N . GLU A 1 80 ? 32.137 -2.394 -10.306 1.00 90.19 80 GLU A N 1
ATOM 612 C CA . GLU A 1 80 ? 32.897 -2.870 -11.472 1.00 90.19 80 GLU A CA 1
ATOM 613 C C . GLU A 1 80 ? 32.928 -1.852 -12.619 1.00 90.19 80 GLU A C 1
ATOM 615 O O . GLU A 1 80 ? 33.936 -1.738 -13.318 1.00 90.19 80 GLU A O 1
ATOM 620 N N . LEU A 1 81 ? 31.832 -1.115 -12.815 1.00 90.56 81 LEU A N 1
ATOM 621 C CA . LEU A 1 81 ? 31.668 -0.164 -13.913 1.00 90.56 81 LEU A CA 1
ATOM 622 C C . LEU A 1 81 ? 31.944 1.297 -13.518 1.00 90.56 81 LEU A C 1
ATOM 624 O O . LEU A 1 81 ? 31.756 2.195 -14.338 1.00 90.56 81 LEU A O 1
ATOM 628 N N . GLY A 1 82 ? 32.400 1.545 -12.287 1.00 86.88 82 GLY A N 1
ATOM 629 C CA . GLY A 1 82 ? 32.752 2.881 -11.797 1.00 86.88 82 GLY A CA 1
ATOM 630 C C . GLY A 1 82 ? 31.569 3.761 -11.374 1.00 86.88 82 GLY A C 1
ATOM 631 O O . GLY A 1 82 ? 31.754 4.959 -11.183 1.00 86.88 82 GLY A O 1
ATOM 632 N N . ILE A 1 83 ? 30.374 3.191 -11.200 1.00 83.88 83 ILE A N 1
ATOM 633 C CA . ILE A 1 83 ? 29.212 3.848 -10.586 1.00 83.88 83 ILE A CA 1
ATOM 634 C C . ILE A 1 83 ? 29.251 3.567 -9.080 1.00 83.88 83 ILE A C 1
ATOM 636 O O . ILE A 1 83 ? 28.659 2.604 -8.591 1.00 83.88 83 ILE A O 1
ATOM 640 N N . VAL A 1 84 ? 29.986 4.406 -8.351 1.00 76.38 84 VAL A N 1
ATOM 641 C CA . VAL A 1 84 ? 30.107 4.356 -6.886 1.00 76.38 84 VAL A CA 1
ATOM 642 C C . VAL A 1 84 ? 29.446 5.607 -6.310 1.00 76.38 84 VAL A C 1
ATOM 644 O O . VAL A 1 84 ? 29.653 6.696 -6.837 1.00 76.38 84 VAL A O 1
ATOM 647 N N . ASP A 1 85 ? 28.620 5.445 -5.273 1.00 71.88 85 ASP A N 1
ATOM 648 C CA . ASP A 1 85 ? 27.905 6.533 -4.579 1.00 71.88 85 ASP A CA 1
ATOM 649 C C . ASP A 1 85 ? 26.980 7.400 -5.462 1.00 71.88 85 ASP A C 1
ATOM 651 O O . ASP A 1 85 ? 26.627 8.523 -5.101 1.00 71.88 85 ASP A O 1
ATOM 655 N N . ALA A 1 86 ? 26.548 6.886 -6.618 1.00 74.62 86 ALA A N 1
ATOM 656 C CA . ALA A 1 86 ? 25.601 7.592 -7.478 1.00 74.62 86 ALA A CA 1
ATOM 657 C C . ALA A 1 86 ? 24.211 7.707 -6.818 1.00 74.62 86 ALA A C 1
ATOM 659 O O . ALA A 1 86 ? 23.777 6.765 -6.139 1.00 74.62 86 ALA A O 1
ATOM 660 N N . PRO A 1 87 ? 23.461 8.802 -7.065 1.00 77.44 87 PRO A N 1
ATOM 661 C CA . PRO A 1 87 ? 22.065 8.902 -6.653 1.00 77.44 87 PRO A CA 1
ATOM 662 C C . PRO A 1 87 ? 21.266 7.690 -7.138 1.00 77.44 87 PRO A C 1
ATOM 664 O O . PRO A 1 87 ? 21.456 7.216 -8.261 1.00 77.44 87 PRO A O 1
ATOM 667 N N . MET A 1 88 ? 20.348 7.193 -6.308 1.00 74.50 88 MET A N 1
ATOM 668 C CA . MET A 1 88 ? 19.685 5.906 -6.546 1.00 74.50 88 MET A CA 1
ATOM 669 C C . MET A 1 88 ? 19.039 5.798 -7.937 1.00 74.50 88 MET A C 1
ATOM 671 O O . MET A 1 88 ? 19.199 4.773 -8.594 1.00 74.50 88 MET A O 1
ATOM 675 N N . MET A 1 89 ? 18.367 6.853 -8.415 1.00 82.38 89 MET A N 1
ATOM 676 C CA . MET A 1 89 ? 17.741 6.855 -9.745 1.00 82.38 89 MET A CA 1
ATOM 677 C C . MET A 1 89 ? 18.777 6.812 -10.882 1.00 82.38 89 MET A C 1
ATOM 679 O O . MET A 1 89 ? 18.590 6.078 -11.849 1.00 82.38 89 MET A O 1
ATOM 683 N N . VAL A 1 90 ? 19.903 7.522 -10.746 1.00 84.62 90 VAL A N 1
ATOM 684 C CA . VAL A 1 90 ? 21.006 7.488 -11.725 1.00 84.62 90 VAL A CA 1
ATOM 685 C C . VAL A 1 90 ? 21.586 6.078 -11.811 1.00 84.62 90 VAL A C 1
ATOM 687 O O . VAL A 1 90 ? 21.710 5.522 -12.904 1.00 84.62 90 VAL A O 1
ATOM 690 N N . GLY A 1 91 ? 21.886 5.464 -10.662 1.00 86.25 91 GLY A N 1
ATOM 691 C CA . GLY A 1 91 ? 22.390 4.092 -10.602 1.00 86.25 91 GLY A CA 1
ATOM 692 C C . GLY A 1 91 ? 21.396 3.077 -11.176 1.00 86.25 91 GLY A C 1
ATOM 693 O O . GLY A 1 91 ? 21.780 2.227 -11.981 1.00 86.25 91 GLY A O 1
ATOM 694 N N . MET A 1 92 ? 20.112 3.198 -10.821 1.00 85.31 92 MET A N 1
ATOM 695 C CA . MET A 1 92 ? 19.047 2.306 -11.286 1.00 85.31 92 MET A CA 1
ATOM 696 C C . MET A 1 92 ? 18.886 2.343 -12.809 1.00 85.31 92 MET A C 1
ATOM 698 O O . MET A 1 92 ? 18.868 1.291 -13.450 1.00 85.31 92 MET A O 1
ATOM 702 N N . LEU A 1 93 ? 18.803 3.538 -13.399 1.00 89.50 93 LEU A N 1
ATOM 703 C CA . LEU A 1 93 ? 18.607 3.704 -14.841 1.00 89.50 93 LEU A CA 1
ATOM 704 C C . LEU A 1 93 ? 19.864 3.379 -15.649 1.00 89.50 93 LEU A C 1
ATOM 706 O O . LEU A 1 93 ? 19.757 2.828 -16.746 1.00 89.50 93 LEU A O 1
ATOM 710 N N . SER A 1 94 ? 21.048 3.656 -15.099 1.00 91.00 94 SER A N 1
ATOM 711 C CA . SER A 1 94 ? 22.316 3.296 -15.734 1.00 91.00 94 SER A CA 1
ATOM 712 C C . SER A 1 94 ? 22.491 1.780 -15.766 1.00 91.00 94 SER A C 1
ATOM 714 O O . SER A 1 94 ? 22.703 1.194 -16.824 1.00 91.00 94 SER A O 1
ATOM 716 N N . LEU A 1 95 ? 22.351 1.103 -14.627 1.00 91.88 95 LEU A N 1
ATOM 717 C CA . LEU A 1 95 ? 22.650 -0.326 -14.530 1.00 91.88 95 LEU A CA 1
ATOM 718 C C . LEU A 1 95 ? 21.487 -1.224 -14.972 1.00 91.88 95 LEU A C 1
ATOM 720 O O . LEU A 1 95 ? 21.730 -2.376 -15.323 1.00 91.88 95 LEU A O 1
ATOM 724 N N . GLY A 1 96 ? 20.248 -0.724 -14.993 1.00 91.50 96 GLY A N 1
ATOM 725 C CA . GLY A 1 96 ? 19.045 -1.498 -15.321 1.00 91.50 96 GLY A CA 1
ATOM 726 C C . GLY A 1 96 ? 19.132 -2.277 -16.643 1.00 91.50 96 GLY A C 1
ATOM 727 O O . GLY A 1 96 ? 18.940 -3.495 -16.629 1.00 91.50 96 GLY A O 1
ATOM 728 N N . PRO A 1 97 ? 19.476 -1.641 -17.782 1.00 92.69 97 PRO A N 1
ATOM 729 C CA . PRO A 1 97 ? 19.656 -2.350 -19.049 1.00 92.69 97 PRO A CA 1
ATOM 730 C C . PRO A 1 97 ? 20.743 -3.430 -18.992 1.00 92.69 97 PRO A C 1
ATOM 732 O O . PRO A 1 97 ? 20.548 -4.521 -19.521 1.00 92.69 97 PRO A O 1
ATOM 735 N N . ILE A 1 98 ? 21.861 -3.157 -18.311 1.00 94.19 98 ILE A N 1
ATOM 736 C CA . ILE A 1 98 ? 22.979 -4.104 -18.172 1.00 94.19 98 ILE A CA 1
ATOM 737 C C . ILE A 1 98 ? 22.550 -5.305 -17.329 1.00 94.19 98 ILE A C 1
ATOM 739 O O . ILE A 1 98 ? 22.822 -6.450 -17.682 1.00 94.19 98 ILE A O 1
ATOM 743 N N . HIS A 1 99 ? 21.817 -5.054 -16.246 1.00 92.88 99 HIS A N 1
ATOM 744 C CA . HIS A 1 99 ? 21.239 -6.095 -15.409 1.00 92.88 99 HIS A CA 1
ATOM 745 C C . HIS A 1 99 ? 20.309 -7.003 -16.226 1.00 92.88 99 HIS A C 1
ATOM 747 O O . HIS A 1 99 ? 20.479 -8.222 -16.219 1.00 92.88 99 HIS A O 1
ATOM 753 N N . LEU A 1 100 ? 19.410 -6.407 -17.018 1.00 93.75 100 LEU A N 1
ATOM 754 C CA . LEU A 1 100 ? 18.532 -7.138 -17.931 1.00 93.75 100 LEU A CA 1
ATOM 755 C C . LEU A 1 100 ? 19.333 -7.994 -18.928 1.00 93.75 100 LEU A C 1
ATOM 757 O O . LEU A 1 100 ? 19.025 -9.173 -19.102 1.00 93.75 100 LEU A O 1
ATOM 761 N N . GLU A 1 101 ? 20.380 -7.450 -19.557 1.00 95.00 101 GLU A N 1
ATOM 762 C CA . GLU A 1 101 ? 21.235 -8.203 -20.489 1.00 95.00 101 GLU A CA 1
ATOM 763 C C . GLU A 1 101 ? 21.852 -9.450 -19.845 1.00 95.00 101 GLU A C 1
ATOM 765 O O . GLU A 1 101 ? 21.872 -10.514 -20.473 1.00 95.00 101 GLU A O 1
ATOM 770 N N . LEU A 1 102 ? 22.312 -9.341 -18.596 1.00 94.94 102 LEU A N 1
ATOM 771 C CA . LEU A 1 102 ? 22.908 -10.454 -17.856 1.00 94.94 102 LEU A CA 1
ATOM 772 C C . LEU A 1 102 ? 21.870 -11.499 -17.421 1.00 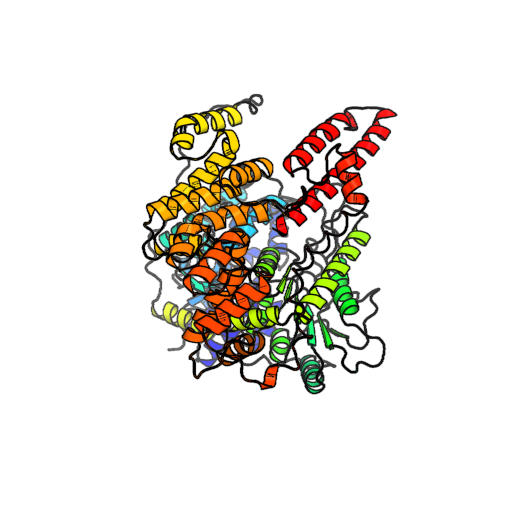94.94 102 LEU A C 1
ATOM 774 O O . LEU A 1 102 ? 22.180 -12.687 -17.371 1.00 94.94 102 LEU A O 1
ATOM 778 N N . GLN A 1 103 ? 20.628 -11.100 -17.149 1.00 95.19 103 GLN A N 1
ATOM 779 C CA . GLN A 1 103 ? 19.564 -12.026 -16.742 1.00 95.19 103 GLN A CA 1
ATOM 780 C C . GLN A 1 103 ? 18.939 -12.792 -17.918 1.00 95.19 103 GLN A C 1
ATOM 782 O O . GLN A 1 103 ? 18.548 -13.956 -17.773 1.00 95.19 103 GLN A O 1
ATOM 787 N N . MET A 1 104 ? 18.848 -12.159 -19.093 1.00 95.25 104 MET A N 1
ATOM 788 C CA . MET A 1 104 ? 18.145 -12.696 -20.266 1.00 95.25 104 MET A CA 1
ATOM 789 C C . MET A 1 104 ? 18.579 -14.119 -20.678 1.00 95.25 104 MET A C 1
ATOM 791 O O . MET A 1 104 ? 17.698 -14.962 -20.875 1.00 95.25 104 MET A O 1
ATOM 795 N N . PRO A 1 105 ? 19.884 -14.458 -20.792 1.00 95.62 105 PRO A N 1
ATOM 796 C CA . PRO A 1 105 ? 20.312 -15.814 -21.140 1.00 95.62 105 PRO A CA 1
ATOM 797 C C . PRO A 1 105 ? 19.796 -16.881 -20.168 1.00 95.62 105 PRO A C 1
ATOM 799 O O . PRO A 1 105 ? 19.321 -17.930 -20.607 1.00 95.62 105 PRO A O 1
ATOM 802 N N . GLY A 1 106 ? 19.859 -16.609 -18.862 1.00 95.50 106 GLY A N 1
ATOM 803 C CA . GLY A 1 106 ? 19.394 -17.525 -17.823 1.00 95.50 106 GLY A CA 1
ATOM 804 C C . GLY A 1 106 ? 17.884 -17.715 -17.839 1.00 95.50 106 GLY A C 1
ATOM 805 O O . GLY A 1 106 ? 17.409 -18.851 -17.856 1.00 95.50 106 GLY A O 1
ATOM 806 N N . ALA A 1 107 ? 17.130 -16.618 -17.951 1.00 96.12 107 ALA A N 1
ATOM 807 C CA . ALA A 1 107 ? 15.675 -16.670 -18.083 1.00 96.12 107 ALA A CA 1
ATOM 808 C C . ALA A 1 107 ? 15.242 -17.502 -19.307 1.00 96.12 107 ALA A C 1
ATOM 810 O O . ALA A 1 107 ? 14.385 -18.381 -19.192 1.00 96.12 107 ALA A O 1
ATOM 811 N N . ILE A 1 108 ? 15.884 -17.294 -20.464 1.00 95.75 108 ILE A N 1
ATOM 812 C CA . ILE A 1 108 ? 15.615 -18.056 -21.693 1.00 95.75 108 ILE A CA 1
ATOM 813 C C . ILE A 1 108 ? 15.924 -19.546 -21.501 1.00 95.75 108 ILE A C 1
ATOM 815 O O . ILE A 1 108 ? 15.082 -20.387 -21.827 1.00 95.75 108 ILE A O 1
ATOM 819 N N . ARG A 1 109 ? 17.105 -19.893 -20.967 1.00 97.00 109 ARG A N 1
ATOM 820 C CA . ARG A 1 109 ? 17.492 -21.295 -20.723 1.00 97.00 109 ARG A CA 1
ATOM 821 C C . ARG A 1 109 ? 16.496 -21.996 -19.808 1.00 97.00 109 ARG A C 1
ATOM 823 O O . ARG A 1 109 ? 16.044 -23.100 -20.123 1.00 97.00 109 ARG A O 1
ATOM 830 N N . TRP A 1 110 ? 16.122 -21.344 -18.710 1.00 98.19 110 TRP A N 1
ATOM 831 C CA . TRP A 1 110 ? 15.161 -21.881 -17.759 1.00 98.19 110 TRP A CA 1
ATOM 832 C C . TRP A 1 110 ? 13.799 -22.131 -18.418 1.00 98.19 110 TRP A C 1
ATOM 834 O O . TRP A 1 110 ? 13.259 -23.235 -18.325 1.00 98.19 110 TRP A O 1
ATOM 844 N N . MET A 1 111 ? 13.275 -21.160 -19.174 1.00 97.50 111 MET A N 1
ATOM 845 C CA . MET A 1 111 ? 12.002 -21.310 -19.889 1.00 97.50 111 MET A CA 1
ATOM 846 C C . MET A 1 111 ? 12.058 -22.387 -20.980 1.00 97.50 111 MET A C 1
ATOM 848 O O . MET A 1 111 ? 11.086 -23.114 -21.160 1.00 97.50 111 MET A O 1
ATOM 852 N N . GLN A 1 112 ? 13.184 -22.571 -21.673 1.00 95.94 112 GLN A N 1
ATOM 853 C CA . GLN A 1 112 ? 13.357 -23.662 -22.643 1.00 95.94 112 GLN A CA 1
ATOM 854 C C . GLN A 1 112 ? 13.410 -25.047 -21.981 1.00 95.94 112 GLN A C 1
ATOM 856 O O . GLN A 1 112 ? 12.940 -26.031 -22.563 1.00 95.94 112 GLN A O 1
ATOM 861 N N . ARG A 1 113 ? 13.971 -25.133 -20.767 1.00 97.38 113 ARG A N 1
ATOM 862 C CA . ARG A 1 113 ? 14.028 -26.361 -19.963 1.00 97.38 113 ARG A CA 1
ATOM 863 C C . ARG A 1 113 ? 12.656 -26.716 -19.396 1.00 97.38 113 ARG A C 1
ATOM 865 O O . ARG A 1 113 ? 12.201 -27.847 -19.560 1.00 97.38 113 ARG A O 1
ATOM 872 N N . VAL A 1 114 ? 11.998 -25.753 -18.750 1.00 97.25 114 VAL A N 1
ATOM 873 C CA . VAL A 1 114 ? 10.679 -25.924 -18.127 1.00 97.25 114 VAL A CA 1
ATOM 874 C C . VAL A 1 114 ? 9.586 -26.058 -19.186 1.00 97.25 114 VAL A C 1
ATOM 876 O O . VAL A 1 114 ? 8.698 -26.890 -19.038 1.00 97.25 114 VAL A O 1
ATOM 879 N N . LYS A 1 115 ? 9.672 -25.319 -20.295 1.00 96.31 115 LYS A N 1
ATOM 880 C CA . LYS A 1 115 ? 8.650 -25.227 -21.354 1.00 96.31 115 LYS A CA 1
ATOM 881 C C . LYS A 1 115 ? 7.274 -24.806 -20.815 1.00 96.31 115 LYS A C 1
ATOM 883 O O . LYS A 1 115 ? 6.302 -25.541 -21.020 1.00 96.31 115 LYS A O 1
ATOM 888 N N . PRO A 1 116 ? 7.175 -23.675 -20.090 1.00 96.62 116 PRO A N 1
ATOM 889 C CA . PRO A 1 116 ? 5.885 -23.193 -19.623 1.00 96.62 116 PRO A CA 1
ATOM 890 C C . PRO A 1 116 ? 5.011 -22.800 -20.821 1.00 96.62 116 PRO A C 1
ATOM 892 O O . PRO A 1 116 ? 5.511 -22.307 -21.830 1.00 96.62 116 PRO A O 1
ATOM 895 N N . GLN A 1 117 ? 3.703 -23.021 -20.712 1.00 95.06 117 GLN A N 1
ATOM 896 C CA . GLN A 1 117 ? 2.728 -22.505 -21.675 1.00 95.06 117 GLN A CA 1
ATOM 897 C C . GLN A 1 117 ? 2.207 -21.119 -21.293 1.00 95.06 117 GLN A C 1
ATOM 899 O O . GLN A 1 117 ? 1.598 -20.469 -22.132 1.00 95.06 117 GLN A O 1
ATOM 904 N N . LEU A 1 118 ? 2.446 -20.663 -20.060 1.00 96.38 118 LEU A N 1
ATOM 905 C CA . LEU A 1 118 ? 2.176 -19.297 -19.621 1.00 96.38 118 LEU A CA 1
ATOM 906 C C . LEU A 1 118 ? 3.142 -18.889 -18.503 1.00 96.38 118 LEU A C 1
ATOM 908 O O . LEU A 1 118 ? 3.480 -19.711 -17.647 1.00 96.38 118 LEU A O 1
ATOM 912 N N . VAL A 1 119 ? 3.567 -17.625 -18.506 1.00 97.69 119 VAL A N 1
ATOM 913 C CA . VAL A 1 119 ? 4.425 -17.037 -17.468 1.00 97.69 119 VAL A CA 1
ATOM 914 C C . VAL A 1 119 ? 3.641 -16.037 -16.614 1.00 97.69 119 VAL A C 1
ATOM 916 O O . VAL A 1 119 ? 3.023 -15.120 -17.145 1.00 97.69 119 VAL A O 1
ATOM 919 N N . LEU A 1 120 ? 3.691 -16.189 -15.291 1.00 98.31 120 LEU A N 1
ATOM 920 C CA . LEU A 1 120 ? 3.252 -15.185 -14.319 1.00 98.31 120 LEU A CA 1
ATOM 921 C C . LEU A 1 120 ? 4.492 -14.564 -13.670 1.00 98.31 120 LEU A C 1
ATOM 923 O O . LEU A 1 120 ? 5.375 -15.292 -13.219 1.00 98.31 120 LEU A O 1
ATOM 927 N N . PHE A 1 121 ? 4.587 -13.239 -13.611 1.00 97.62 121 PHE A N 1
ATOM 928 C CA . PHE A 1 121 ? 5.807 -12.581 -13.131 1.00 97.62 121 PHE A CA 1
ATOM 929 C C . PHE A 1 121 ? 5.533 -11.255 -12.422 1.00 97.62 121 PHE A C 1
ATOM 931 O O . PHE A 1 121 ? 4.474 -10.651 -12.594 1.00 97.62 121 PHE A O 1
ATOM 938 N N . CYS A 1 122 ? 6.513 -10.787 -11.647 1.00 95.06 122 CYS A N 1
ATOM 939 C CA . CYS A 1 122 ? 6.528 -9.430 -11.105 1.00 95.06 122 CYS A CA 1
ATOM 940 C C . CYS A 1 122 ? 7.049 -8.436 -12.163 1.00 95.06 122 CYS A C 1
ATOM 942 O O . CYS A 1 122 ? 8.235 -8.491 -12.495 1.00 95.06 122 CYS A O 1
ATOM 944 N N . PRO A 1 123 ? 6.235 -7.487 -12.664 1.00 92.06 123 PRO A N 1
ATOM 945 C CA . PRO A 1 123 ? 6.664 -6.581 -13.730 1.00 92.06 123 PRO A CA 1
ATOM 946 C C . PRO A 1 123 ? 7.597 -5.456 -13.263 1.00 92.06 123 PRO A C 1
ATOM 948 O O . PRO A 1 123 ? 8.197 -4.797 -14.110 1.00 92.06 123 PRO A O 1
ATOM 951 N N . PHE A 1 124 ? 7.744 -5.261 -11.946 1.00 88.31 124 PHE A N 1
ATOM 952 C CA . PHE A 1 124 ? 8.691 -4.308 -11.358 1.00 88.31 124 PHE A CA 1
ATOM 953 C C . PHE A 1 124 ? 10.084 -4.920 -11.151 1.00 88.31 124 PHE A C 1
ATOM 955 O O . PHE A 1 124 ? 11.081 -4.369 -11.599 1.00 88.31 124 PHE A O 1
ATOM 962 N N . MET A 1 125 ? 10.152 -6.077 -10.480 1.00 88.81 125 MET A N 1
ATOM 963 C CA . MET A 1 125 ? 11.416 -6.668 -10.008 1.00 88.81 125 MET A CA 1
ATOM 964 C C . MET A 1 125 ? 11.979 -7.759 -10.921 1.00 88.81 125 MET A C 1
ATOM 966 O O . MET A 1 125 ? 13.147 -8.109 -10.779 1.00 88.81 125 MET A O 1
ATOM 970 N N . ASN A 1 126 ? 11.157 -8.321 -11.813 1.00 93.00 126 ASN A N 1
ATOM 971 C CA . ASN A 1 126 ? 11.552 -9.394 -12.726 1.00 93.00 126 ASN A CA 1
ATOM 972 C C . ASN A 1 126 ? 11.203 -9.066 -14.192 1.00 93.00 126 ASN A C 1
ATOM 974 O O . ASN A 1 126 ? 10.498 -9.844 -14.851 1.00 93.00 126 ASN A O 1
ATOM 978 N N . PRO A 1 127 ? 11.638 -7.907 -14.726 1.00 91.69 127 PRO A N 1
ATOM 979 C CA . PRO A 1 127 ? 11.326 -7.512 -16.098 1.00 91.69 127 PRO A CA 1
ATOM 980 C C . PRO A 1 127 ? 11.871 -8.503 -17.140 1.00 91.69 127 PRO A C 1
ATOM 982 O O . PRO A 1 127 ? 11.266 -8.677 -18.198 1.00 91.69 127 PRO A O 1
ATOM 985 N N . GLU A 1 128 ? 12.966 -9.211 -16.849 1.00 94.00 128 GLU A N 1
ATOM 986 C CA . GLU A 1 128 ? 13.552 -10.239 -17.714 1.00 94.00 128 GLU A CA 1
ATOM 987 C C . GLU A 1 128 ? 12.557 -11.340 -18.083 1.00 94.00 128 GLU A C 1
ATOM 989 O O . GLU A 1 128 ? 12.628 -11.895 -19.180 1.00 94.00 128 GLU A O 1
ATOM 994 N N . ALA A 1 129 ? 11.601 -11.642 -17.199 1.00 96.12 129 ALA A N 1
ATOM 995 C CA . ALA A 1 129 ? 10.647 -12.719 -17.409 1.00 96.12 129 ALA A CA 1
ATOM 996 C C . ALA A 1 129 ? 9.747 -12.443 -18.619 1.00 96.12 129 ALA A C 1
ATOM 998 O O . ALA A 1 129 ? 9.568 -13.317 -19.468 1.00 96.12 129 ALA A O 1
ATOM 999 N N . VAL A 1 130 ? 9.217 -11.223 -18.754 1.00 94.06 130 VAL A N 1
ATOM 1000 C CA . VAL A 1 130 ? 8.346 -10.890 -19.891 1.00 94.06 130 VAL A CA 1
ATOM 1001 C C . VAL A 1 130 ? 9.126 -10.734 -21.187 1.00 94.06 130 VAL A C 1
ATOM 1003 O O . VAL A 1 130 ? 8.657 -11.169 -22.239 1.00 94.06 130 VAL A O 1
ATOM 1006 N N . TYR A 1 131 ? 10.341 -10.192 -21.129 1.00 94.19 131 TYR A N 1
ATOM 1007 C CA . TYR A 1 131 ? 11.200 -10.101 -22.305 1.00 94.19 131 TYR A CA 1
ATOM 1008 C C . TYR A 1 131 ? 11.605 -11.488 -22.825 1.00 94.19 131 TYR A C 1
ATOM 1010 O O . TYR A 1 131 ? 11.478 -11.754 -24.022 1.00 94.19 131 TYR A O 1
ATOM 1018 N N . ALA A 1 132 ? 12.014 -12.403 -21.940 1.00 94.38 132 ALA A N 1
ATOM 1019 C CA . ALA A 1 132 ? 12.340 -13.782 -22.301 1.00 94.38 132 ALA A CA 1
ATOM 1020 C C . ALA A 1 132 ? 11.113 -14.549 -22.819 1.00 94.38 132 ALA A C 1
ATOM 1022 O O . ALA A 1 132 ? 11.209 -15.245 -23.833 1.00 94.38 132 ALA A O 1
ATOM 1023 N N . ALA A 1 133 ? 9.948 -14.380 -22.182 1.00 93.31 133 ALA A N 1
ATOM 1024 C CA . ALA A 1 133 ? 8.698 -14.984 -22.636 1.00 93.31 133 ALA A CA 1
ATOM 1025 C C . ALA A 1 133 ? 8.331 -14.510 -24.050 1.00 93.31 133 ALA A C 1
ATOM 1027 O O . ALA A 1 133 ? 8.039 -15.333 -24.913 1.00 93.31 133 ALA A O 1
ATOM 1028 N N . ARG A 1 134 ? 8.438 -13.206 -24.338 1.00 89.88 134 ARG A N 1
ATOM 1029 C CA . ARG A 1 134 ? 8.201 -12.659 -25.686 1.00 89.88 134 ARG A CA 1
ATOM 1030 C C . ARG A 1 134 ? 9.198 -13.177 -26.711 1.00 89.88 134 ARG A C 1
ATOM 1032 O O . ARG A 1 134 ? 8.787 -13.569 -27.801 1.00 89.88 134 ARG A O 1
ATOM 1039 N N . TYR A 1 135 ? 10.484 -13.225 -26.365 1.00 88.25 135 TYR A N 1
ATOM 1040 C CA . TYR A 1 135 ? 11.516 -13.788 -27.237 1.00 88.25 135 TYR A CA 1
ATOM 1041 C C . TYR A 1 135 ? 11.205 -15.247 -27.609 1.00 88.25 135 TYR A C 1
ATOM 1043 O O . TYR A 1 135 ? 11.331 -15.641 -28.767 1.00 88.25 135 TYR A O 1
ATOM 1051 N N . LEU A 1 136 ? 10.722 -16.031 -26.642 1.00 88.25 136 LEU A N 1
ATOM 1052 C CA . LEU A 1 136 ? 10.335 -17.431 -26.823 1.00 88.25 136 LEU A CA 1
ATOM 1053 C C . LEU A 1 136 ? 8.900 -17.636 -27.315 1.00 88.25 136 LEU A C 1
ATOM 1055 O O . LEU A 1 136 ? 8.496 -18.785 -27.492 1.00 88.25 136 LEU A O 1
ATOM 1059 N N . GLN A 1 137 ? 8.145 -16.561 -27.556 1.00 89.06 137 GLN A N 1
ATOM 1060 C CA . GLN A 1 137 ? 6.751 -16.631 -27.992 1.00 89.06 137 GLN A CA 1
ATOM 1061 C C . GLN A 1 137 ? 5.880 -17.426 -26.988 1.00 89.06 137 GLN A C 1
ATOM 1063 O O . GLN A 1 137 ? 5.103 -18.306 -27.351 1.00 89.06 137 GLN A O 1
ATOM 1068 N N . ILE A 1 138 ? 6.012 -17.104 -25.699 1.00 90.06 138 ILE A N 1
ATOM 1069 C CA . ILE A 1 138 ? 5.219 -17.643 -24.587 1.00 90.06 138 ILE A CA 1
ATOM 1070 C C . ILE A 1 138 ? 4.326 -16.513 -24.043 1.00 90.06 138 ILE A C 1
ATOM 1072 O O . ILE A 1 138 ? 4.835 -15.418 -23.790 1.00 90.06 138 ILE A O 1
ATOM 1076 N N . PRO A 1 139 ? 3.009 -16.724 -23.856 1.00 92.38 139 PRO A N 1
ATOM 1077 C CA . PRO A 1 139 ? 2.146 -15.707 -23.267 1.00 92.38 139 PRO A CA 1
ATOM 1078 C C . PRO A 1 139 ? 2.534 -15.443 -21.807 1.00 92.38 139 PRO A C 1
ATOM 1080 O O . PRO A 1 139 ? 2.925 -16.351 -21.069 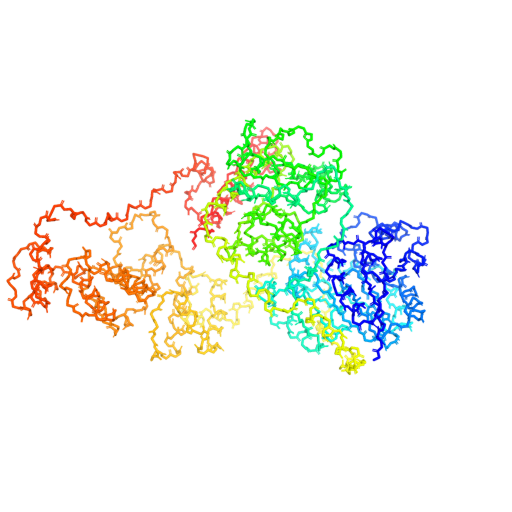1.00 92.38 139 PRO A O 1
ATOM 1083 N N . ALA A 1 140 ? 2.400 -14.189 -21.385 1.00 94.00 140 ALA A N 1
ATOM 1084 C CA . ALA A 1 140 ? 2.739 -13.751 -20.039 1.00 94.00 140 ALA A CA 1
ATOM 1085 C C . ALA A 1 140 ? 1.639 -12.865 -19.446 1.00 94.00 140 ALA A C 1
ATOM 1087 O O . ALA A 1 140 ? 0.926 -12.173 -20.176 1.00 94.00 140 ALA A O 1
ATOM 1088 N N . VAL A 1 141 ? 1.531 -12.892 -18.120 1.00 96.56 141 VAL A N 1
ATOM 1089 C CA . VAL A 1 141 ? 0.612 -12.086 -17.311 1.00 96.56 141 VAL A CA 1
ATOM 1090 C C . VAL A 1 141 ? 1.416 -11.429 -16.196 1.00 96.56 141 VAL A C 1
ATOM 1092 O O . VAL A 1 141 ? 2.172 -12.105 -15.494 1.00 96.56 141 VAL A O 1
ATOM 1095 N N . GLY A 1 142 ? 1.278 -10.113 -16.042 1.00 96.44 142 GLY A N 1
ATOM 1096 C CA . GLY A 1 142 ? 1.890 -9.389 -14.929 1.00 96.44 142 GLY A CA 1
ATOM 1097 C C . GLY A 1 142 ? 1.091 -9.587 -13.641 1.00 96.44 142 GLY A C 1
ATOM 1098 O O . GLY A 1 142 ? -0.138 -9.552 -13.671 1.00 96.44 142 GLY A O 1
ATOM 1099 N N . LEU A 1 143 ? 1.769 -9.771 -12.506 1.00 96.75 143 LEU A N 1
ATOM 1100 C CA . LEU A 1 143 ? 1.168 -9.692 -11.173 1.00 96.75 143 LEU A CA 1
ATOM 1101 C C . LEU A 1 143 ? 1.669 -8.431 -10.465 1.00 96.75 143 LEU A C 1
ATOM 1103 O O . LEU A 1 143 ? 2.797 -8.382 -9.970 1.00 96.75 143 LEU A O 1
ATOM 1107 N N . TRP A 1 144 ? 0.830 -7.400 -10.443 1.00 93.69 144 TRP A N 1
ATOM 1108 C CA . TRP A 1 144 ? 1.118 -6.106 -9.846 1.00 93.69 144 TRP A CA 1
ATOM 1109 C C . TRP A 1 144 ? 0.728 -6.066 -8.375 1.00 93.69 144 TRP A C 1
ATOM 1111 O O . TRP A 1 144 ? -0.453 -6.108 -8.035 1.00 93.69 144 TRP A O 1
ATOM 1121 N N . THR A 1 145 ? 1.735 -5.964 -7.510 1.00 90.50 145 THR A N 1
ATOM 1122 C CA . THR A 1 145 ? 1.579 -6.054 -6.052 1.00 90.50 145 THR A CA 1
ATOM 1123 C C . THR A 1 145 ? 1.468 -4.700 -5.348 1.00 90.50 145 THR A C 1
ATOM 1125 O O . THR A 1 145 ? 1.653 -4.626 -4.137 1.00 90.50 145 THR A O 1
ATOM 1128 N N . PHE A 1 146 ? 1.185 -3.633 -6.100 1.00 89.06 146 PHE A N 1
ATOM 1129 C CA . PHE A 1 146 ? 0.893 -2.293 -5.583 1.00 89.06 146 PHE A CA 1
ATOM 1130 C C . PHE A 1 146 ? -0.580 -1.930 -5.834 1.00 89.06 146 PHE A C 1
ATOM 1132 O O . PHE A 1 146 ? -1.338 -2.715 -6.412 1.00 89.06 146 PHE A O 1
ATOM 1139 N N . ALA A 1 147 ? -0.996 -0.737 -5.407 1.00 88.88 147 ALA A N 1
ATOM 1140 C CA . ALA A 1 147 ? -2.354 -0.218 -5.554 1.00 88.88 147 ALA A CA 1
ATOM 1141 C C . ALA A 1 147 ? -2.696 0.186 -7.009 1.00 88.88 147 ALA A C 1
ATOM 1143 O O . ALA A 1 147 ? -3.206 1.266 -7.259 1.00 88.88 147 ALA A O 1
ATOM 1144 N N . GLY A 1 148 ? -2.445 -0.671 -7.997 1.00 90.25 148 GLY A N 1
ATOM 1145 C CA . GLY A 1 148 ? -2.756 -0.381 -9.404 1.00 90.25 148 GLY A CA 1
ATOM 1146 C C . GLY A 1 148 ? -1.717 0.496 -10.115 1.00 90.25 148 GLY A C 1
ATOM 1147 O O . GLY A 1 148 ? -0.711 0.872 -9.515 1.00 90.25 148 GLY A O 1
ATOM 1148 N N . PRO A 1 149 ? -1.908 0.783 -11.414 1.00 88.25 149 PRO A N 1
ATOM 1149 C CA . PRO A 1 149 ? -0.911 1.471 -12.241 1.00 88.25 149 PRO A CA 1
ATOM 1150 C C . PRO A 1 149 ? -0.598 2.907 -11.792 1.00 88.25 149 PRO A C 1
ATOM 1152 O O . PRO A 1 149 ? 0.516 3.374 -12.015 1.00 88.25 149 PRO A O 1
ATOM 1155 N N . GLY A 1 150 ? -1.528 3.585 -11.109 1.00 88.44 150 GLY A N 1
ATOM 1156 C CA . GLY A 1 150 ? -1.313 4.932 -10.566 1.00 88.44 150 GLY A CA 1
ATOM 1157 C C . GLY A 1 150 ? -0.219 5.005 -9.494 1.00 88.44 150 GLY A C 1
ATOM 1158 O O . GLY A 1 150 ? 0.372 6.063 -9.285 1.00 88.44 150 GLY A O 1
ATOM 1159 N N . SER A 1 151 ? 0.129 3.876 -8.863 1.00 87.50 151 SER A N 1
ATOM 1160 C CA . SER A 1 151 ? 1.122 3.836 -7.781 1.00 87.50 151 SER A CA 1
ATOM 1161 C C . SER A 1 151 ? 2.525 4.240 -8.224 1.00 87.50 151 SER A C 1
ATOM 1163 O O . SER A 1 151 ? 3.361 4.618 -7.402 1.00 87.50 151 SER A O 1
ATOM 1165 N N . MET A 1 152 ? 2.801 4.158 -9.527 1.00 84.88 152 MET A N 1
ATOM 1166 C CA . MET A 1 152 ? 4.086 4.555 -10.088 1.00 84.88 152 MET A CA 1
ATOM 1167 C C . MET A 1 152 ? 4.313 6.065 -10.053 1.00 84.88 152 MET A C 1
ATOM 1169 O O . MET A 1 152 ? 5.465 6.470 -9.965 1.00 84.88 152 MET A O 1
ATOM 1173 N N . ILE A 1 153 ? 3.260 6.891 -10.051 1.00 83.12 153 ILE A N 1
ATOM 1174 C CA . ILE A 1 153 ? 3.391 8.356 -9.975 1.00 83.12 153 ILE A CA 1
ATOM 1175 C C . ILE A 1 153 ? 4.097 8.735 -8.668 1.00 83.12 153 ILE A C 1
ATOM 1177 O O . ILE A 1 153 ? 5.196 9.287 -8.677 1.00 83.12 153 ILE A O 1
ATOM 1181 N N . GLY A 1 154 ? 3.518 8.328 -7.533 1.00 76.69 154 GLY A N 1
ATOM 1182 C CA . GLY A 1 154 ? 4.089 8.617 -6.217 1.00 76.69 154 GLY A CA 1
ATOM 1183 C C . GLY A 1 154 ? 5.450 7.952 -5.988 1.00 76.69 154 GLY A C 1
ATOM 1184 O O . GLY A 1 154 ? 6.302 8.510 -5.298 1.00 76.69 154 GLY A O 1
ATOM 1185 N N . MET A 1 155 ? 5.686 6.775 -6.579 1.00 77.25 155 MET A N 1
ATOM 1186 C CA . MET A 1 155 ? 6.979 6.094 -6.487 1.00 77.25 155 MET A CA 1
ATOM 1187 C C . MET A 1 155 ? 8.079 6.842 -7.252 1.00 77.25 155 MET A C 1
ATOM 1189 O O . MET A 1 155 ? 9.170 7.034 -6.711 1.00 77.25 155 MET A O 1
ATOM 1193 N N . THR A 1 156 ? 7.797 7.291 -8.477 1.00 78.31 156 THR A N 1
ATOM 1194 C CA . THR A 1 156 ? 8.729 8.095 -9.276 1.00 78.31 156 THR A CA 1
ATOM 1195 C C . THR A 1 156 ? 9.034 9.419 -8.581 1.00 78.31 156 THR A C 1
ATOM 1197 O O . THR A 1 156 ? 10.208 9.752 -8.420 1.00 78.31 156 THR A O 1
ATOM 1200 N N . ASP A 1 157 ? 8.015 10.118 -8.072 1.00 76.25 157 ASP A N 1
ATOM 1201 C CA . ASP A 1 157 ? 8.195 11.362 -7.314 1.00 76.25 157 ASP A CA 1
ATOM 1202 C C . ASP A 1 157 ? 9.082 11.159 -6.081 1.00 76.25 157 ASP A C 1
ATOM 1204 O O . ASP A 1 157 ? 10.022 11.923 -5.853 1.00 76.25 157 ASP A O 1
ATOM 1208 N N . MET A 1 158 ? 8.835 10.096 -5.308 1.00 73.94 158 MET A N 1
ATOM 1209 C CA . MET A 1 158 ? 9.652 9.755 -4.142 1.00 73.94 158 MET A CA 1
ATOM 1210 C C . MET A 1 158 ? 11.123 9.568 -4.529 1.00 73.94 158 MET A C 1
ATOM 1212 O O . MET A 1 158 ? 12.010 10.103 -3.862 1.00 73.94 158 MET A O 1
ATOM 1216 N N . PHE A 1 159 ? 11.397 8.818 -5.598 1.00 72.75 159 PHE A N 1
ATOM 1217 C CA . PHE A 1 159 ? 12.767 8.586 -6.038 1.00 72.75 159 PHE A CA 1
ATOM 1218 C C . PHE A 1 159 ? 13.446 9.855 -6.560 1.00 72.75 159 PHE A C 1
ATOM 1220 O O . PHE A 1 159 ? 14.615 10.085 -6.247 1.00 72.75 159 PHE A O 1
ATOM 1227 N N . LEU A 1 160 ? 12.730 10.696 -7.310 1.00 74.75 160 LEU A N 1
ATOM 1228 C CA . LEU A 1 160 ? 13.248 11.978 -7.789 1.00 74.75 160 LEU A CA 1
ATOM 1229 C C . LEU A 1 160 ? 13.600 12.900 -6.617 1.00 74.75 160 LEU A C 1
ATOM 1231 O O . LEU A 1 160 ? 14.727 13.397 -6.550 1.00 74.75 160 LEU A O 1
ATOM 1235 N N . MET A 1 161 ? 12.700 13.039 -5.638 1.00 69.88 161 MET A N 1
ATOM 1236 C CA . MET A 1 161 ? 12.949 13.829 -4.427 1.00 69.88 161 MET A CA 1
ATOM 1237 C C . MET A 1 161 ? 14.186 13.353 -3.657 1.00 69.88 161 MET A C 1
ATOM 1239 O O . MET A 1 161 ? 14.936 14.181 -3.146 1.00 69.88 161 MET A O 1
ATOM 1243 N N . GLN A 1 162 ? 14.435 12.040 -3.599 1.00 64.69 162 GLN A N 1
ATOM 1244 C CA . GLN A 1 162 ? 15.625 11.482 -2.943 1.00 64.69 162 GLN A CA 1
ATOM 1245 C C . GLN A 1 162 ? 16.933 11.815 -3.664 1.00 64.69 162 GLN A C 1
ATOM 1247 O O . GLN A 1 162 ? 17.977 11.868 -3.020 1.00 64.69 162 GLN A O 1
ATOM 1252 N N . THR A 1 163 ? 16.900 12.026 -4.982 1.00 68.88 163 THR A N 1
ATOM 1253 C CA . THR A 1 163 ? 18.103 12.435 -5.720 1.00 68.88 163 THR A CA 1
ATOM 1254 C C . THR A 1 163 ? 18.416 13.919 -5.571 1.00 68.88 163 THR A C 1
ATOM 1256 O O . THR A 1 163 ? 19.580 14.298 -5.652 1.00 68.88 163 THR A O 1
ATOM 1259 N N . GLY A 1 164 ? 17.393 14.762 -5.392 1.00 70.56 164 GLY A N 1
ATOM 1260 C CA . GLY A 1 164 ? 17.534 16.218 -5.475 1.00 70.56 164 GLY A CA 1
ATOM 1261 C C . GLY A 1 164 ? 17.931 16.727 -6.870 1.00 70.56 164 GLY A C 1
ATOM 1262 O O . GLY A 1 164 ? 18.295 17.894 -7.002 1.00 70.56 164 GLY A O 1
ATOM 1263 N N . LEU A 1 165 ? 17.885 15.864 -7.892 1.00 72.44 165 LEU A N 1
ATOM 1264 C CA . LEU A 1 165 ? 18.238 16.175 -9.273 1.00 72.44 165 LEU A CA 1
ATOM 1265 C C . LEU A 1 165 ? 16.984 16.280 -10.140 1.00 72.44 165 LEU A C 1
ATOM 1267 O O . LEU A 1 165 ? 16.017 15.538 -9.971 1.00 72.44 165 LEU A O 1
ATOM 1271 N N . GLU A 1 166 ? 17.036 17.176 -11.122 1.00 82.19 166 GLU A N 1
ATOM 1272 C CA . GLU A 1 166 ? 16.000 17.281 -12.146 1.00 82.19 166 GLU A CA 1
ATOM 1273 C C . GLU A 1 166 ? 16.067 16.081 -13.115 1.00 82.19 166 GLU A C 1
ATOM 1275 O O . GLU A 1 166 ? 17.172 15.655 -13.477 1.00 82.19 166 GLU A O 1
ATOM 1280 N N . PRO A 1 167 ? 14.926 15.569 -13.624 1.00 83.06 167 PRO A N 1
ATOM 1281 C CA . PRO A 1 167 ? 14.897 14.420 -14.537 1.00 83.06 167 PRO A CA 1
ATOM 1282 C C . PRO A 1 167 ? 15.811 14.554 -15.764 1.00 83.06 167 PRO A C 1
ATOM 1284 O O . PRO A 1 167 ? 16.398 13.570 -16.208 1.00 83.06 167 PRO A O 1
ATOM 1287 N N . ALA A 1 168 ? 15.969 15.769 -16.300 1.00 86.25 168 ALA A N 1
ATOM 1288 C CA . ALA A 1 168 ? 16.841 16.028 -17.445 1.00 86.25 168 ALA A CA 1
ATOM 1289 C C . ALA A 1 168 ? 18.329 15.784 -17.133 1.00 86.25 168 ALA A C 1
ATOM 1291 O O . ALA A 1 168 ? 19.045 15.271 -17.987 1.00 86.25 168 ALA A O 1
ATOM 1292 N N . VAL A 1 169 ? 18.774 16.105 -15.912 1.00 85.19 169 VAL A N 1
ATOM 1293 C CA . VAL A 1 169 ? 20.161 15.889 -15.465 1.00 85.19 169 VAL A CA 1
ATOM 1294 C C . VAL A 1 169 ? 20.427 14.399 -15.291 1.00 85.19 169 VAL A C 1
ATOM 1296 O O . VAL A 1 169 ? 21.417 13.884 -15.799 1.00 85.19 169 VAL A O 1
ATOM 1299 N N . ILE A 1 170 ? 19.496 13.686 -14.648 1.00 86.12 170 ILE A N 1
ATOM 1300 C CA . ILE A 1 170 ? 19.566 12.225 -14.507 1.00 86.12 170 ILE A CA 1
ATOM 1301 C C . ILE A 1 170 ? 19.671 11.573 -15.889 1.00 86.12 170 ILE A C 1
ATOM 1303 O O . ILE A 1 170 ? 20.498 10.688 -16.103 1.00 86.12 170 ILE A O 1
ATOM 1307 N N . LEU A 1 171 ? 18.842 12.015 -16.838 1.00 89.06 171 LEU A N 1
ATOM 1308 C CA . LEU A 1 171 ? 18.849 11.468 -18.186 1.00 89.06 171 LEU A CA 1
ATOM 1309 C C . LEU A 1 171 ? 20.160 11.762 -18.924 1.00 89.06 171 LEU A C 1
ATOM 1311 O O . LEU A 1 171 ? 20.679 10.865 -19.580 1.00 89.06 171 LEU A O 1
ATOM 1315 N N . GLU A 1 172 ? 20.710 12.972 -18.801 1.00 88.62 172 GLU A N 1
ATOM 1316 C CA . GLU A 1 172 ? 22.010 13.325 -19.384 1.00 88.62 172 GLU A CA 1
ATOM 1317 C C . GLU A 1 172 ? 23.131 12.424 -18.846 1.00 88.62 172 GLU A C 1
ATOM 1319 O O . GLU A 1 172 ? 23.922 11.899 -19.630 1.00 88.62 172 GLU A O 1
ATOM 1324 N N . GLU A 1 173 ? 23.163 12.168 -17.534 1.00 88.50 173 GLU A N 1
ATOM 1325 C CA . GLU A 1 173 ? 24.146 11.268 -16.921 1.00 88.50 173 GLU A CA 1
ATOM 1326 C C . GLU A 1 173 ? 24.005 9.824 -17.426 1.00 88.50 173 GLU A C 1
ATOM 1328 O O . GLU A 1 173 ? 24.994 9.196 -17.815 1.00 88.50 173 GLU A O 1
ATOM 1333 N N . VAL A 1 174 ? 22.774 9.306 -17.484 1.00 88.38 174 VAL A N 1
ATOM 1334 C CA . VAL A 1 174 ? 22.487 7.949 -17.980 1.00 88.38 174 VAL A CA 1
ATOM 1335 C C . VAL A 1 174 ? 22.831 7.819 -19.467 1.00 88.38 174 VAL A C 1
ATOM 1337 O O . VAL A 1 174 ? 23.370 6.798 -19.897 1.00 88.38 174 VAL A O 1
ATOM 1340 N N . GLU A 1 175 ? 22.540 8.842 -20.273 1.00 89.19 175 GLU A N 1
ATOM 1341 C CA . GLU A 1 175 ? 22.835 8.858 -21.710 1.00 89.19 175 GLU A CA 1
ATOM 1342 C C . GLU A 1 175 ? 24.319 9.085 -22.015 1.00 89.19 175 GLU A C 1
ATOM 1344 O O . GLU A 1 175 ? 24.791 8.650 -23.065 1.00 89.19 175 GLU A O 1
ATOM 1349 N N . ALA A 1 176 ? 25.080 9.698 -21.107 1.00 90.38 176 ALA A N 1
ATOM 1350 C CA . ALA A 1 176 ? 26.533 9.802 -21.212 1.00 90.38 176 ALA A CA 1
ATOM 1351 C C . ALA A 1 176 ? 27.256 8.496 -20.830 1.00 90.38 176 ALA A C 1
ATOM 1353 O O . ALA A 1 176 ? 28.431 8.307 -21.165 1.00 90.38 176 ALA A O 1
ATOM 1354 N N . PHE A 1 177 ? 26.579 7.573 -20.142 1.00 92.75 177 PHE A N 1
ATOM 1355 C CA . PHE A 1 177 ? 27.189 6.349 -19.642 1.00 92.75 177 PHE A CA 1
ATOM 1356 C C . PHE A 1 177 ? 27.303 5.266 -20.733 1.00 92.75 177 PHE A C 1
ATOM 1358 O O . PHE A 1 177 ? 26.391 4.477 -21.002 1.00 92.75 177 PHE A O 1
ATOM 1365 N N . GLN A 1 178 ? 28.480 5.212 -21.368 1.00 94.06 178 GLN A N 1
ATOM 1366 C CA . GLN A 1 178 ? 28.763 4.354 -22.527 1.00 94.06 178 GLN A CA 1
ATOM 1367 C C . GLN A 1 178 ? 28.430 2.857 -22.339 1.00 94.06 178 GLN A C 1
ATOM 1369 O O . GLN A 1 178 ? 27.861 2.280 -23.272 1.00 94.06 178 GLN A O 1
ATOM 1374 N N . PRO A 1 179 ? 28.710 2.204 -21.187 1.00 94.06 179 PRO A N 1
ATOM 1375 C CA . PRO A 1 179 ? 28.360 0.794 -20.992 1.00 94.06 179 PRO A CA 1
ATOM 1376 C C . PRO A 1 179 ? 26.868 0.501 -21.195 1.00 94.06 179 PRO A C 1
ATOM 1378 O O . PRO A 1 179 ? 26.513 -0.532 -21.769 1.00 94.06 179 PRO A O 1
ATOM 1381 N N . THR A 1 180 ? 25.995 1.428 -20.799 1.00 92.25 180 THR A N 1
ATOM 1382 C CA . THR A 1 180 ? 24.543 1.297 -20.967 1.00 92.25 180 THR A CA 1
ATOM 1383 C C . THR A 1 180 ? 24.122 1.473 -22.413 1.00 92.25 180 THR A C 1
ATOM 1385 O O . THR A 1 180 ? 23.297 0.702 -22.901 1.00 92.25 180 THR A O 1
ATOM 1388 N N . LEU A 1 181 ? 24.723 2.417 -23.141 1.00 91.25 181 LEU A N 1
ATOM 1389 C CA . LEU A 1 181 ? 24.485 2.567 -24.579 1.00 91.25 181 LEU A CA 1
ATOM 1390 C C . LEU A 1 181 ? 24.904 1.311 -25.354 1.00 91.25 181 LEU A C 1
ATOM 1392 O O . LEU A 1 181 ? 24.154 0.815 -26.196 1.00 91.25 181 LEU A O 1
ATOM 1396 N N . ASP A 1 182 ? 26.082 0.768 -25.043 1.00 93.94 182 ASP A N 1
ATOM 1397 C CA . ASP A 1 182 ? 26.594 -0.441 -25.683 1.00 93.94 182 ASP A CA 1
ATOM 1398 C C . ASP A 1 182 ? 25.701 -1.653 -25.382 1.00 93.94 182 ASP A C 1
ATOM 1400 O O . ASP A 1 182 ? 25.409 -2.444 -26.281 1.00 93.94 182 ASP A O 1
ATOM 1404 N N . CYS A 1 183 ? 25.240 -1.780 -24.135 1.00 94.62 183 CYS A N 1
ATOM 1405 C CA . CYS A 1 183 ? 24.285 -2.800 -23.713 1.00 94.62 183 CYS A CA 1
ATOM 1406 C C . CYS A 1 183 ? 22.954 -2.696 -24.462 1.00 94.62 183 CYS A C 1
ATOM 1408 O O . CYS A 1 183 ? 22.446 -3.704 -24.950 1.00 94.62 183 CYS A O 1
ATOM 1410 N N . ARG A 1 184 ? 22.382 -1.492 -24.578 1.00 92.19 184 ARG A N 1
ATOM 1411 C CA . ARG A 1 184 ? 21.109 -1.280 -25.283 1.00 92.19 184 ARG A CA 1
ATOM 1412 C C . ARG A 1 184 ? 21.198 -1.730 -26.741 1.00 92.19 184 ARG A C 1
ATOM 1414 O O . ARG A 1 184 ? 20.311 -2.447 -27.189 1.00 92.19 184 ARG A O 1
ATOM 1421 N N . ARG A 1 185 ? 22.303 -1.425 -27.438 1.00 92.94 185 ARG A N 1
ATOM 1422 C CA . ARG A 1 185 ? 22.539 -1.934 -28.803 1.00 92.94 185 ARG A CA 1
ATOM 1423 C C . ARG A 1 185 ? 22.574 -3.461 -28.853 1.00 92.94 185 ARG A C 1
ATOM 1425 O O . ARG A 1 185 ? 21.931 -4.049 -29.711 1.00 92.94 185 ARG A O 1
ATOM 1432 N N . ARG A 1 186 ? 23.277 -4.121 -27.924 1.00 95.12 186 ARG A N 1
ATOM 1433 C CA . ARG A 1 186 ? 23.346 -5.596 -27.890 1.00 95.12 186 ARG A CA 1
ATOM 1434 C C . ARG A 1 186 ? 21.994 -6.242 -27.589 1.00 95.12 186 ARG A C 1
ATOM 1436 O O . ARG A 1 186 ? 21.671 -7.272 -28.178 1.00 95.12 186 ARG A O 1
ATOM 1443 N N . LEU A 1 187 ? 21.203 -5.652 -26.693 1.00 92.81 187 LEU A N 1
ATOM 1444 C CA . LEU A 1 187 ? 19.838 -6.098 -26.402 1.00 92.81 187 LEU A CA 1
ATOM 1445 C C . LEU A 1 187 ? 18.933 -5.989 -27.635 1.00 92.81 187 LEU A C 1
ATOM 1447 O O . LEU A 1 187 ? 18.183 -6.925 -27.925 1.00 92.81 187 LEU A O 1
ATOM 1451 N N . GLU A 1 188 ? 19.045 -4.896 -28.388 1.00 91.50 188 GLU A N 1
ATOM 1452 C CA . GLU A 1 188 ? 18.300 -4.692 -29.629 1.00 91.50 188 GLU A CA 1
ATOM 1453 C C . GLU A 1 188 ? 18.747 -5.681 -30.714 1.00 91.50 188 GLU A C 1
ATOM 1455 O O . GLU A 1 188 ? 17.926 -6.419 -31.254 1.00 91.50 188 GLU A O 1
ATOM 1460 N N . GLU A 1 189 ? 20.052 -5.782 -30.973 1.00 91.62 189 GLU A N 1
ATOM 1461 C CA . GLU A 1 189 ? 20.620 -6.668 -31.998 1.00 91.62 189 GLU A CA 1
ATOM 1462 C C . GLU A 1 189 ? 20.321 -8.150 -31.734 1.00 91.62 189 GLU A C 1
ATOM 1464 O O . GLU A 1 189 ? 20.038 -8.908 -32.664 1.00 91.62 189 GLU A O 1
ATOM 1469 N N . LYS A 1 190 ? 20.397 -8.586 -30.471 1.00 90.88 190 LYS A N 1
ATOM 1470 C CA . LYS A 1 190 ? 20.278 -10.004 -30.109 1.00 90.88 190 LYS A CA 1
ATOM 1471 C C . LYS A 1 190 ? 18.845 -10.438 -29.818 1.00 90.88 190 LYS A C 1
ATOM 1473 O O . LYS A 1 190 ? 18.479 -11.571 -30.140 1.00 90.88 190 LYS A O 1
ATOM 1478 N N . TYR A 1 191 ? 18.055 -9.579 -29.177 1.00 87.88 191 TYR A N 1
ATOM 1479 C CA . TYR A 1 191 ? 16.728 -9.935 -28.669 1.00 87.88 191 TYR A CA 1
ATOM 1480 C C . TYR A 1 191 ? 15.601 -9.044 -29.207 1.00 87.88 191 TYR A C 1
ATOM 1482 O O . TYR A 1 191 ? 14.438 -9.344 -28.942 1.00 87.88 191 TYR A O 1
ATOM 1490 N N . GLY A 1 192 ? 15.909 -7.976 -29.951 1.00 87.75 192 GLY A N 1
ATOM 1491 C CA . GLY A 1 192 ? 14.914 -6.995 -30.393 1.00 87.75 192 GLY A CA 1
ATOM 1492 C C . GLY A 1 192 ? 14.329 -6.179 -29.239 1.00 87.75 192 GLY A C 1
ATOM 1493 O O . GLY A 1 192 ? 13.162 -5.797 -29.295 1.00 87.75 192 GLY A O 1
ATOM 1494 N N . ILE A 1 193 ? 15.100 -5.976 -28.166 1.00 88.00 193 ILE A N 1
ATOM 1495 C CA . ILE A 1 193 ? 14.671 -5.247 -26.968 1.00 88.00 193 ILE A CA 1
ATOM 1496 C C . ILE A 1 193 ? 15.333 -3.875 -26.956 1.00 88.00 193 ILE A C 1
ATOM 1498 O O . ILE A 1 193 ? 16.557 -3.784 -26.930 1.00 88.00 193 ILE A O 1
ATOM 1502 N N . GLU A 1 194 ? 14.527 -2.820 -26.879 1.00 85.94 194 GLU A N 1
ATOM 1503 C CA . GLU A 1 194 ? 14.996 -1.450 -26.681 1.00 85.94 194 GLU A CA 1
ATOM 1504 C C . GLU A 1 194 ? 14.526 -0.959 -25.300 1.00 85.94 194 GLU A C 1
ATOM 1506 O O . GLU A 1 194 ? 13.381 -0.526 -25.160 1.00 85.94 194 GLU A O 1
ATOM 1511 N N . PRO A 1 195 ? 15.358 -1.059 -24.243 1.00 81.62 195 PRO A N 1
ATOM 1512 C CA . PRO A 1 195 ? 14.995 -0.532 -22.933 1.00 81.62 195 PRO A CA 1
ATOM 1513 C C . PRO A 1 195 ? 14.835 0.989 -22.999 1.00 81.62 195 PRO A C 1
ATOM 1515 O O . PRO A 1 195 ? 15.771 1.695 -23.392 1.00 81.62 195 PRO A O 1
ATOM 1518 N N . ASP A 1 196 ? 13.669 1.485 -22.587 1.00 82.75 196 ASP A N 1
ATOM 1519 C CA . ASP A 1 196 ? 13.385 2.915 -22.516 1.00 82.75 196 ASP A CA 1
ATOM 1520 C C . ASP A 1 196 ? 13.604 3.446 -21.095 1.00 82.75 196 ASP A C 1
ATOM 1522 O O . ASP A 1 196 ? 12.742 3.354 -20.221 1.00 82.75 196 ASP A O 1
ATOM 1526 N N . VAL A 1 197 ? 14.788 4.015 -20.869 1.00 81.38 197 VAL A N 1
ATOM 1527 C CA . VAL A 1 197 ? 15.141 4.662 -19.597 1.00 81.38 197 VAL A CA 1
ATOM 1528 C C . VAL A 1 197 ? 14.357 5.958 -19.358 1.00 81.38 197 VAL A C 1
ATOM 1530 O O . VAL A 1 197 ? 14.231 6.379 -18.212 1.00 81.38 197 VAL A O 1
ATOM 1533 N N . ARG A 1 198 ? 13.795 6.580 -20.407 1.00 83.94 198 ARG A N 1
ATOM 1534 C CA . ARG A 1 198 ? 13.014 7.825 -20.294 1.00 83.94 198 ARG A CA 1
ATOM 1535 C C . ARG A 1 198 ? 11.622 7.556 -19.756 1.00 83.94 198 ARG A C 1
ATOM 1537 O O . ARG A 1 198 ? 11.119 8.348 -18.968 1.00 83.94 198 ARG A O 1
ATOM 1544 N N . ALA A 1 199 ? 11.028 6.427 -20.134 1.00 77.81 199 ALA A N 1
ATOM 1545 C CA . ALA A 1 199 ? 9.723 6.010 -19.638 1.00 77.81 199 ALA A CA 1
ATOM 1546 C C . ALA A 1 199 ? 9.668 5.953 -18.103 1.00 77.81 199 ALA A C 1
ATOM 1548 O O . ALA A 1 199 ? 8.700 6.416 -17.514 1.00 77.81 199 ALA A O 1
ATOM 1549 N N . MET A 1 200 ? 10.737 5.483 -17.452 1.00 74.19 200 MET A N 1
ATOM 1550 C CA . MET A 1 200 ? 10.827 5.435 -15.986 1.00 74.19 200 MET A CA 1
ATOM 1551 C C . MET A 1 200 ? 10.905 6.815 -15.313 1.00 74.19 200 MET A C 1
ATOM 1553 O O . MET A 1 200 ? 10.576 6.932 -14.136 1.00 74.19 200 MET A O 1
ATOM 1557 N N . LEU A 1 201 ? 11.325 7.851 -16.047 1.00 79.69 201 LEU A N 1
ATOM 1558 C CA . LEU A 1 201 ? 11.338 9.247 -15.596 1.00 79.69 201 LEU A CA 1
ATOM 1559 C C . LEU A 1 201 ? 10.064 10.003 -15.996 1.00 79.69 201 LEU A C 1
ATOM 1561 O O . LEU A 1 201 ? 9.968 11.208 -15.764 1.00 79.69 201 LEU A O 1
ATOM 1565 N N . ASN A 1 202 ? 9.092 9.330 -16.618 1.00 77.56 202 ASN A N 1
ATOM 1566 C CA . ASN A 1 202 ? 7.835 9.959 -16.989 1.00 77.56 202 ASN A CA 1
ATOM 1567 C C . ASN A 1 202 ? 7.094 10.400 -15.710 1.00 77.56 202 ASN A C 1
ATOM 1569 O O . ASN A 1 202 ? 6.804 9.546 -14.865 1.00 77.56 202 ASN A O 1
ATOM 1573 N N . PRO A 1 203 ? 6.736 11.692 -15.571 1.00 69.88 203 PRO A N 1
ATOM 1574 C CA . PRO A 1 203 ? 6.036 12.199 -14.387 1.00 69.88 203 PRO A CA 1
ATOM 1575 C C . PRO A 1 203 ? 4.651 11.564 -14.188 1.00 69.88 203 PRO A C 1
ATOM 1577 O O . PRO A 1 203 ? 4.096 11.612 -13.098 1.00 69.88 203 PRO A O 1
ATOM 1580 N N . GLN A 1 204 ? 4.087 10.937 -15.221 1.00 75.62 204 GLN A N 1
ATOM 1581 C CA . GLN A 1 204 ? 2.827 10.203 -15.138 1.00 75.62 204 GLN A CA 1
ATOM 1582 C C . GLN A 1 204 ? 2.999 8.751 -14.665 1.00 75.62 204 GLN A C 1
ATOM 1584 O O . GLN A 1 204 ? 2.021 8.014 -14.622 1.00 75.62 204 GLN A O 1
ATOM 1589 N N . GLY A 1 205 ? 4.211 8.302 -14.319 1.00 78.00 205 GLY A N 1
ATOM 1590 C CA . GLY A 1 205 ? 4.433 6.957 -13.775 1.00 78.00 205 GLY A CA 1
ATOM 1591 C C . GLY A 1 205 ? 4.253 5.828 -14.799 1.00 78.00 205 GLY A C 1
ATOM 1592 O O . GLY A 1 205 ? 3.843 4.720 -14.455 1.00 78.00 205 GLY A O 1
ATOM 1593 N N . PHE A 1 206 ? 4.525 6.089 -16.077 1.00 85.12 206 PHE A N 1
ATOM 1594 C CA . PHE A 1 206 ? 4.393 5.079 -17.127 1.00 85.12 206 PHE A CA 1
ATOM 1595 C C . PHE A 1 206 ? 5.437 3.959 -16.978 1.00 85.12 206 PHE A C 1
ATOM 1597 O O . PHE A 1 206 ? 6.633 4.230 -16.884 1.00 85.12 206 PHE A O 1
ATOM 1604 N N . MET A 1 207 ? 5.003 2.693 -17.012 1.00 86.81 207 MET A N 1
ATOM 1605 C CA . MET A 1 207 ? 5.900 1.541 -16.884 1.00 86.81 207 MET A CA 1
ATOM 1606 C C . MET A 1 207 ? 5.823 0.618 -18.117 1.00 86.81 207 MET A C 1
ATOM 1608 O O . MET A 1 207 ? 4.861 -0.141 -18.266 1.00 86.81 207 MET A O 1
ATOM 1612 N N . PRO A 1 208 ? 6.857 0.594 -18.984 1.00 85.12 208 PRO A N 1
ATOM 1613 C CA . PRO A 1 208 ? 6.820 -0.154 -20.246 1.00 85.12 208 PRO A CA 1
ATOM 1614 C C . PRO A 1 208 ? 6.600 -1.660 -20.092 1.00 85.12 208 PRO A C 1
ATOM 1616 O O . PRO A 1 208 ? 6.014 -2.294 -20.965 1.00 85.12 208 PRO A O 1
ATOM 1619 N N . THR A 1 209 ? 7.057 -2.258 -18.989 1.00 88.31 209 THR A N 1
ATOM 1620 C CA . THR A 1 209 ? 6.948 -3.706 -18.755 1.00 88.31 209 THR A CA 1
ATOM 1621 C C . THR A 1 209 ? 5.499 -4.176 -18.635 1.00 88.31 209 THR A C 1
ATOM 1623 O O . THR A 1 209 ? 5.198 -5.306 -19.022 1.00 88.31 209 THR A O 1
ATOM 1626 N N . MET A 1 210 ? 4.585 -3.311 -18.183 1.00 88.12 210 MET A N 1
ATOM 1627 C CA . MET A 1 210 ? 3.146 -3.597 -18.147 1.00 88.12 210 MET A CA 1
ATOM 1628 C C . MET A 1 210 ? 2.522 -3.663 -19.541 1.00 88.12 210 MET A C 1
ATOM 1630 O O . MET A 1 210 ? 1.612 -4.462 -19.756 1.00 88.12 210 MET A O 1
ATOM 1634 N N . CYS A 1 211 ? 3.057 -2.901 -20.497 1.00 88.38 211 CYS A N 1
ATOM 1635 C CA . CYS A 1 211 ? 2.621 -2.884 -21.897 1.00 88.38 211 CYS A CA 1
ATOM 1636 C C . CYS A 1 211 ? 3.066 -4.119 -22.688 1.00 88.38 211 CYS A C 1
ATOM 1638 O O . CYS A 1 211 ? 2.635 -4.355 -23.815 1.00 88.38 211 CYS A O 1
ATOM 1640 N N . LEU A 1 212 ? 3.952 -4.933 -22.113 1.00 87.38 212 LEU A N 1
ATOM 1641 C CA . LEU A 1 212 ? 4.451 -6.138 -22.762 1.00 87.38 212 LEU A CA 1
ATOM 1642 C C . LEU A 1 212 ? 3.515 -7.339 -22.600 1.00 87.38 212 LEU A C 1
ATOM 1644 O O . LEU A 1 212 ? 3.762 -8.374 -23.227 1.00 87.38 212 LEU A O 1
ATOM 1648 N N . THR A 1 213 ? 2.444 -7.186 -21.818 1.00 87.06 213 THR A N 1
ATOM 1649 C CA . THR A 1 213 ? 1.389 -8.181 -21.617 1.00 87.06 213 THR A CA 1
ATOM 1650 C C . THR A 1 213 ? 0.012 -7.579 -21.858 1.00 87.06 213 THR A C 1
ATOM 1652 O O . THR A 1 213 ? -0.187 -6.381 -21.696 1.00 87.06 213 THR A O 1
ATOM 1655 N N . ARG A 1 214 ? -0.956 -8.427 -22.223 1.00 86.69 214 ARG A N 1
ATOM 1656 C CA . ARG A 1 214 ? -2.355 -8.003 -22.367 1.00 86.69 214 ARG A CA 1
ATOM 1657 C C . ARG A 1 214 ? -3.037 -7.805 -21.016 1.00 86.69 214 ARG A C 1
ATOM 1659 O O . ARG A 1 214 ? -3.846 -6.900 -20.873 1.00 86.69 214 ARG A O 1
ATOM 1666 N N . TYR A 1 215 ? -2.743 -8.670 -20.049 1.00 92.62 215 TYR A N 1
ATOM 1667 C CA . TYR A 1 215 ? -3.385 -8.657 -18.740 1.00 92.62 215 TYR A CA 1
ATOM 1668 C C . TYR A 1 215 ? -2.348 -8.462 -17.638 1.00 92.62 215 TYR A C 1
ATOM 1670 O O . TYR A 1 215 ? -1.399 -9.239 -17.517 1.00 92.62 215 TYR A O 1
ATOM 1678 N N . ASN A 1 216 ? -2.592 -7.458 -16.804 1.00 95.12 216 ASN A N 1
ATOM 1679 C CA . ASN A 1 216 ? -1.881 -7.201 -15.563 1.00 95.12 216 ASN A CA 1
ATOM 1680 C C . ASN A 1 216 ? -2.870 -7.386 -14.408 1.00 95.12 216 ASN A C 1
ATOM 1682 O O . ASN A 1 216 ? -3.793 -6.591 -14.232 1.00 95.12 216 ASN A O 1
ATOM 1686 N N . LEU A 1 217 ? -2.708 -8.459 -13.638 1.00 96.94 217 LEU A N 1
ATOM 1687 C CA . LEU A 1 217 ? -3.498 -8.698 -12.434 1.00 96.94 217 LEU A CA 1
ATOM 1688 C C . LEU A 1 217 ? -3.025 -7.745 -11.338 1.00 96.94 217 LEU A C 1
ATOM 1690 O O . LEU A 1 217 ? -1.835 -7.701 -11.043 1.00 96.94 217 LEU A O 1
ATOM 1694 N N . VAL A 1 218 ? -3.940 -7.011 -10.718 1.00 95.12 218 VAL A N 1
ATOM 1695 C CA . VAL A 1 218 ? -3.642 -6.075 -9.631 1.00 95.12 218 VAL A CA 1
ATOM 1696 C C . VAL A 1 218 ? -4.103 -6.696 -8.318 1.00 95.12 218 VAL A C 1
ATOM 1698 O O . VAL A 1 218 ? -5.276 -7.037 -8.172 1.00 95.12 218 VAL A O 1
ATOM 1701 N N . THR A 1 219 ? -3.213 -6.832 -7.332 1.00 92.19 219 THR A N 1
ATOM 1702 C CA . THR A 1 219 ? -3.510 -7.512 -6.053 1.00 92.19 219 THR A CA 1
ATOM 1703 C C . THR A 1 219 ? -4.383 -6.695 -5.096 1.00 92.19 219 THR A C 1
ATOM 1705 O O . THR A 1 219 ? -4.396 -6.959 -3.893 1.00 92.19 219 THR A O 1
ATOM 1708 N N . THR A 1 220 ? -5.119 -5.715 -5.615 1.00 91.81 220 THR A N 1
ATOM 1709 C CA . THR A 1 220 ? -6.070 -4.872 -4.889 1.00 91.81 220 THR A CA 1
ATOM 1710 C C . THR A 1 220 ? -7.451 -4.898 -5.553 1.00 91.81 220 THR A C 1
ATOM 1712 O O . THR A 1 220 ? -7.608 -5.494 -6.622 1.00 91.81 220 THR A O 1
ATOM 1715 N N . GLY A 1 221 ? -8.442 -4.267 -4.924 1.00 89.81 221 GLY A N 1
ATOM 1716 C CA . GLY A 1 221 ? -9.749 -3.997 -5.526 1.00 89.81 221 GLY A CA 1
ATOM 1717 C C . GLY A 1 221 ? -9.810 -2.641 -6.224 1.00 89.81 221 GLY A C 1
ATOM 1718 O O . GLY A 1 221 ? -8.968 -1.773 -5.982 1.00 89.81 221 GLY A O 1
ATOM 1719 N N . ALA A 1 222 ? -10.816 -2.453 -7.078 1.00 87.38 222 ALA A N 1
ATOM 1720 C CA . ALA A 1 222 ? -10.960 -1.266 -7.915 1.00 87.38 222 ALA A CA 1
ATOM 1721 C C . ALA A 1 222 ? -11.002 0.039 -7.102 1.00 87.38 222 ALA A C 1
ATOM 1723 O O . ALA A 1 222 ? -10.325 0.997 -7.467 1.00 87.38 222 ALA A O 1
ATOM 1724 N N . ASP A 1 223 ? -11.706 0.046 -5.965 1.00 84.94 223 ASP A N 1
ATOM 1725 C CA . ASP A 1 223 ? -11.856 1.230 -5.099 1.00 84.94 223 ASP A CA 1
ATOM 1726 C C . ASP A 1 223 ? -10.582 1.615 -4.336 1.00 84.94 223 ASP A C 1
ATOM 1728 O O . ASP A 1 223 ? -10.522 2.670 -3.709 1.00 84.94 223 ASP A O 1
ATOM 1732 N N . PHE A 1 224 ? -9.578 0.739 -4.335 1.00 86.44 224 PHE A N 1
ATOM 1733 C CA . PHE A 1 224 ? -8.363 0.893 -3.536 1.00 86.44 224 PHE A CA 1
ATOM 1734 C C . PHE A 1 224 ? -7.132 1.135 -4.403 1.00 86.44 224 PHE A C 1
ATOM 1736 O O . PHE A 1 224 ? -6.010 1.041 -3.904 1.00 86.44 224 PHE A O 1
ATOM 1743 N N . GLN A 1 225 ? -7.323 1.394 -5.695 1.00 88.69 225 GLN A N 1
ATOM 1744 C CA . GLN A 1 225 ? -6.229 1.772 -6.574 1.00 88.69 225 GLN A CA 1
ATOM 1745 C C . GLN A 1 225 ? -5.817 3.232 -6.336 1.00 88.69 225 GLN A C 1
ATOM 1747 O O . GLN A 1 225 ? -6.600 4.060 -5.867 1.00 88.69 225 GLN A O 1
ATOM 1752 N N . ASP A 1 226 ? -4.555 3.537 -6.604 1.00 85.88 226 ASP A N 1
ATOM 1753 C CA . ASP A 1 226 ? -4.056 4.897 -6.718 1.00 85.88 226 ASP A CA 1
ATOM 1754 C C . ASP A 1 226 ? -4.664 5.549 -7.973 1.00 85.88 226 ASP A C 1
ATOM 1756 O O . ASP A 1 226 ? -4.845 4.865 -8.990 1.00 85.88 226 ASP A O 1
ATOM 1760 N N . PRO A 1 227 ? -4.987 6.854 -7.920 1.00 81.88 227 PRO A N 1
ATOM 1761 C CA . PRO A 1 227 ? -5.517 7.575 -9.069 1.00 81.88 227 PRO A CA 1
ATOM 1762 C C . PRO A 1 227 ? -4.597 7.459 -10.286 1.00 81.88 227 PRO A C 1
ATOM 1764 O O . PRO A 1 227 ? -3.375 7.539 -10.171 1.00 81.88 227 PRO A O 1
ATOM 1767 N N . VAL A 1 228 ? -5.203 7.311 -11.460 1.00 83.38 228 VAL A N 1
ATOM 1768 C CA . VAL A 1 228 ? -4.512 7.335 -12.753 1.00 83.38 228 VAL A CA 1
ATOM 1769 C C . VAL A 1 228 ? -4.888 8.601 -13.504 1.00 83.38 228 VAL A C 1
ATOM 1771 O O . VAL A 1 228 ? -6.031 9.055 -13.428 1.00 83.38 228 VAL A O 1
ATOM 1774 N N . THR A 1 229 ? -3.943 9.174 -14.244 1.00 83.56 229 THR A N 1
ATOM 1775 C CA . THR A 1 229 ? -4.252 10.298 -15.130 1.00 83.56 229 THR A CA 1
ATOM 1776 C C . THR A 1 229 ? -4.930 9.793 -16.415 1.00 83.56 229 THR A C 1
ATOM 1778 O O . THR A 1 229 ? -4.727 8.633 -16.808 1.00 83.56 229 THR A O 1
ATOM 1781 N N . PRO A 1 230 ? -5.736 10.627 -17.099 1.00 85.31 230 PRO A N 1
ATOM 1782 C CA . PRO A 1 230 ? -6.304 10.279 -18.402 1.00 85.31 230 PRO A CA 1
ATOM 1783 C C . PRO A 1 230 ? -5.236 9.891 -19.430 1.00 85.31 230 PRO A C 1
ATOM 1785 O O . PRO A 1 230 ? -5.427 8.950 -20.195 1.00 85.31 230 PRO A O 1
ATOM 1788 N N . GLU A 1 231 ? -4.088 10.565 -19.409 1.00 82.81 231 GLU A N 1
ATOM 1789 C CA . GLU A 1 231 ? -2.973 10.308 -20.320 1.00 82.81 231 GLU A CA 1
ATOM 1790 C C . GLU A 1 231 ? -2.310 8.953 -20.045 1.00 82.81 231 GLU A C 1
ATOM 1792 O O . GLU A 1 231 ? -2.029 8.209 -20.984 1.00 82.81 231 GLU A O 1
ATOM 1797 N N . LEU A 1 232 ? -2.114 8.593 -18.770 1.00 84.00 232 LEU A N 1
ATOM 1798 C CA . LEU A 1 232 ? -1.580 7.285 -18.389 1.00 84.00 232 LEU A CA 1
ATOM 1799 C C . LEU A 1 232 ? -2.539 6.163 -18.801 1.00 84.00 232 LEU A C 1
ATOM 1801 O O . LEU A 1 232 ? -2.108 5.122 -19.294 1.00 84.00 232 LEU A O 1
ATOM 1805 N N . THR A 1 233 ? -3.841 6.392 -18.622 1.00 86.44 233 THR A N 1
ATOM 1806 C CA . THR A 1 233 ? -4.892 5.456 -19.041 1.00 86.44 233 THR A CA 1
ATOM 1807 C C . THR A 1 233 ? -4.849 5.250 -20.554 1.00 86.44 233 THR A C 1
ATOM 1809 O O . THR A 1 233 ? -4.721 4.116 -21.008 1.00 86.44 233 THR A O 1
ATOM 1812 N N . ALA A 1 234 ? -4.837 6.341 -21.328 1.00 85.56 234 ALA A N 1
ATOM 1813 C CA . ALA A 1 234 ? -4.741 6.290 -22.784 1.00 85.56 234 ALA A CA 1
ATOM 1814 C C . ALA A 1 234 ? -3.460 5.583 -23.260 1.00 85.56 234 ALA A C 1
ATOM 1816 O O . ALA A 1 234 ? -3.519 4.756 -24.163 1.00 85.56 234 ALA A O 1
ATOM 1817 N N . ALA A 1 235 ? -2.314 5.833 -22.616 1.00 84.00 235 ALA A N 1
ATOM 1818 C CA . ALA A 1 235 ? -1.050 5.188 -22.970 1.00 84.00 235 ALA A CA 1
ATOM 1819 C C . ALA A 1 235 ? -1.087 3.659 -22.789 1.00 84.00 235 ALA A C 1
ATOM 1821 O O . ALA A 1 235 ? -0.527 2.921 -23.605 1.00 84.00 235 ALA A O 1
ATOM 1822 N N . TYR A 1 236 ? -1.741 3.165 -21.733 1.00 88.56 236 TYR A N 1
ATOM 1823 C CA . TYR A 1 236 ? -1.927 1.728 -21.533 1.00 88.56 236 TYR A CA 1
ATOM 1824 C C . TYR A 1 236 ? -2.981 1.135 -22.476 1.00 88.56 236 TYR A C 1
ATOM 1826 O O . TYR A 1 236 ? -2.761 0.043 -23.006 1.00 88.56 236 TYR A O 1
ATOM 1834 N N . ASP A 1 237 ? -4.075 1.856 -22.731 1.00 85.94 237 ASP A N 1
ATOM 1835 C CA . ASP A 1 237 ? -5.126 1.441 -23.664 1.00 85.94 237 ASP A CA 1
ATOM 1836 C C . ASP A 1 237 ? -4.589 1.315 -25.099 1.00 85.94 237 ASP A C 1
ATOM 1838 O O . ASP A 1 237 ? -4.809 0.292 -25.752 1.00 85.94 237 ASP A O 1
ATOM 1842 N N . ASP A 1 238 ? -3.802 2.292 -25.558 1.00 85.88 238 ASP A N 1
ATOM 1843 C CA . ASP A 1 238 ? -3.139 2.281 -26.868 1.00 85.88 238 ASP A CA 1
ATOM 1844 C C . ASP A 1 238 ? -2.144 1.118 -26.996 1.00 85.88 238 ASP A C 1
ATOM 1846 O O . ASP A 1 238 ? -2.001 0.513 -28.063 1.00 85.88 238 ASP A O 1
ATOM 1850 N N . ALA A 1 239 ? -1.485 0.753 -25.892 1.00 82.69 239 ALA A N 1
ATOM 1851 C CA . ALA A 1 239 ? -0.620 -0.420 -25.822 1.00 82.69 239 ALA A CA 1
ATOM 1852 C C . ALA A 1 239 ? -1.393 -1.753 -25.720 1.00 82.69 239 ALA A C 1
ATOM 1854 O O . ALA A 1 239 ? -0.791 -2.827 -25.817 1.00 82.69 239 ALA A O 1
ATOM 1855 N N . GLY A 1 240 ? -2.715 -1.713 -25.522 1.00 85.62 240 GLY A N 1
ATOM 1856 C CA . GLY A 1 240 ? -3.559 -2.889 -25.314 1.00 85.62 240 GLY A CA 1
ATOM 1857 C C . GLY A 1 240 ? -3.343 -3.580 -23.962 1.00 85.62 240 GLY A C 1
ATOM 1858 O O . GLY A 1 240 ? -3.629 -4.776 -23.837 1.00 85.62 240 GLY A O 1
ATOM 1859 N N . ALA A 1 241 ? -2.819 -2.858 -22.969 1.00 90.69 241 ALA A N 1
ATOM 1860 C CA . ALA A 1 241 ? -2.578 -3.356 -21.622 1.00 90.69 241 ALA A CA 1
ATOM 1861 C C . ALA A 1 241 ? -3.811 -3.142 -20.739 1.00 90.69 241 ALA A C 1
ATOM 1863 O O . ALA A 1 241 ? -4.231 -2.022 -20.479 1.00 90.69 241 ALA A O 1
ATOM 1864 N N . THR A 1 242 ? -4.386 -4.230 -20.235 1.00 91.38 242 THR A N 1
ATOM 1865 C CA . THR A 1 242 ? -5.556 -4.203 -19.354 1.00 91.38 242 THR A CA 1
ATOM 1866 C C . THR A 1 242 ? -5.161 -4.534 -17.921 1.00 91.38 242 THR A C 1
ATOM 1868 O O . THR A 1 242 ? -4.512 -5.550 -17.660 1.00 91.38 242 THR A O 1
ATOM 1871 N N . PHE A 1 243 ? -5.618 -3.713 -16.980 1.00 94.25 243 PHE A N 1
ATOM 1872 C CA . PHE A 1 243 ? -5.444 -3.932 -15.547 1.00 94.25 243 PHE A CA 1
ATOM 1873 C C . PHE A 1 243 ? -6.689 -4.582 -14.960 1.00 94.25 243 PHE A C 1
ATOM 1875 O O . PHE A 1 243 ? -7.801 -4.089 -15.135 1.00 94.25 243 PHE A O 1
ATOM 1882 N N . VAL A 1 244 ? -6.505 -5.706 -14.272 1.00 94.50 244 VAL A N 1
ATOM 1883 C CA . VAL A 1 244 ? -7.602 -6.494 -13.709 1.00 94.50 244 VAL A CA 1
ATOM 1884 C C . VAL A 1 244 ? -7.438 -6.545 -12.193 1.00 94.50 244 VAL A C 1
ATOM 1886 O O . VAL A 1 244 ? -6.579 -7.285 -11.710 1.00 94.50 244 VAL A O 1
ATOM 1889 N N . PRO A 1 245 ? -8.238 -5.782 -11.430 1.00 94.75 245 PRO A N 1
ATOM 1890 C CA . PRO A 1 245 ? -8.307 -5.920 -9.981 1.00 94.75 245 PRO A CA 1
ATOM 1891 C C . PRO A 1 245 ? -8.742 -7.339 -9.614 1.00 94.75 245 PRO A C 1
ATOM 1893 O O . PRO A 1 245 ? -9.722 -7.856 -10.149 1.00 94.75 245 PRO A O 1
ATOM 1896 N N . VAL A 1 246 ? -7.972 -7.996 -8.753 1.00 93.56 246 VAL A N 1
ATOM 1897 C CA . VAL A 1 246 ? -8.230 -9.371 -8.288 1.00 93.56 246 VAL A CA 1
ATOM 1898 C C . VAL A 1 246 ? -8.001 -9.522 -6.786 1.00 93.56 246 VAL A C 1
ATOM 1900 O O . VAL A 1 246 ? -8.007 -10.635 -6.274 1.00 93.56 246 VAL A O 1
ATOM 1903 N N . GLY A 1 247 ? -7.700 -8.437 -6.074 1.00 86.50 247 GLY A N 1
ATOM 1904 C CA . GLY A 1 247 ? -7.176 -8.501 -4.716 1.00 86.50 247 GLY A CA 1
ATOM 1905 C C . GLY A 1 247 ? -8.206 -8.675 -3.599 1.00 86.50 247 GLY A C 1
ATOM 1906 O O . GLY A 1 247 ? -9.367 -8.323 -3.788 1.00 86.50 247 GLY A O 1
ATOM 1907 N N . PRO A 1 248 ? -7.752 -9.119 -2.407 1.00 89.12 248 PRO A N 1
ATOM 1908 C CA . PRO A 1 248 ? -6.426 -9.661 -2.118 1.00 89.12 248 PRO A CA 1
ATOM 1909 C C . PRO A 1 248 ? -6.328 -11.144 -2.487 1.00 89.12 248 PRO A C 1
ATOM 1911 O O . PRO A 1 248 ? -7.316 -11.874 -2.562 1.00 89.12 248 PRO A O 1
ATOM 1914 N N . LEU A 1 249 ? -5.095 -11.615 -2.656 1.00 92.00 249 LEU A N 1
ATOM 1915 C CA . LEU A 1 249 ? -4.799 -13.006 -2.988 1.00 92.00 249 LEU A CA 1
ATOM 1916 C C . LEU A 1 249 ? -4.409 -13.765 -1.722 1.00 92.00 249 LEU A C 1
ATOM 1918 O O . LEU A 1 249 ? -3.240 -13.803 -1.346 1.00 92.00 249 LEU A O 1
ATOM 1922 N N . LEU A 1 250 ? -5.408 -14.334 -1.046 1.00 89.25 250 LEU A N 1
ATOM 1923 C CA . LEU A 1 250 ? -5.241 -15.058 0.215 1.00 89.25 250 LEU A CA 1
ATOM 1924 C C . LEU A 1 250 ? -5.646 -16.523 0.066 1.00 89.25 250 LEU A C 1
ATOM 1926 O O . LEU A 1 250 ? -6.591 -16.843 -0.649 1.00 89.25 250 LEU A O 1
ATOM 1930 N N . ASP A 1 251 ? -4.967 -17.405 0.797 1.00 82.44 251 ASP A N 1
ATOM 1931 C CA . ASP A 1 251 ? -5.345 -18.816 0.876 1.00 82.44 251 ASP A CA 1
ATOM 1932 C C . ASP A 1 251 ? -6.677 -19.011 1.588 1.00 82.44 251 ASP A C 1
ATOM 1934 O O . ASP A 1 251 ? -6.890 -18.438 2.655 1.00 82.44 251 ASP A O 1
ATOM 1938 N N . GLU A 1 252 ? -7.540 -19.888 1.082 1.00 73.81 252 GLU A N 1
ATOM 1939 C CA . GLU A 1 252 ? -8.748 -20.299 1.809 1.00 73.81 252 GLU A CA 1
ATOM 1940 C C . GLU A 1 252 ? -8.372 -21.016 3.115 1.00 73.81 252 GLU A C 1
ATOM 1942 O O . GLU A 1 252 ? -8.830 -20.638 4.194 1.00 73.81 252 GLU A O 1
ATOM 1947 N N . THR A 1 253 ? -7.452 -21.982 3.026 1.00 68.88 253 THR A N 1
ATOM 1948 C CA . THR A 1 253 ? -6.921 -22.723 4.177 1.00 68.88 253 THR A CA 1
ATOM 1949 C C . THR A 1 253 ? -5.476 -22.305 4.452 1.00 68.88 253 THR A C 1
ATOM 1951 O O . THR A 1 253 ? -4.635 -22.442 3.562 1.00 68.88 253 THR A O 1
ATOM 1954 N N . PRO A 1 254 ? -5.150 -21.809 5.658 1.00 66.19 254 PRO A N 1
ATOM 1955 C CA . PRO A 1 254 ? -3.782 -21.435 5.989 1.00 66.19 254 PRO A CA 1
ATOM 1956 C C . PRO A 1 254 ? -2.821 -22.633 5.914 1.00 66.19 254 PRO A C 1
ATOM 1958 O O . PRO A 1 254 ? -3.210 -23.751 6.264 1.00 66.19 254 PRO A O 1
ATOM 1961 N N . PRO A 1 255 ? -1.561 -22.427 5.492 1.00 62.44 255 PRO A N 1
ATOM 1962 C CA . PRO A 1 255 ? -0.556 -23.484 5.500 1.00 62.44 255 PRO A CA 1
ATOM 1963 C C . PRO A 1 255 ? -0.267 -23.993 6.924 1.00 62.44 255 PRO A C 1
ATOM 1965 O O . PRO A 1 255 ? -0.341 -23.240 7.895 1.00 62.44 255 PRO A O 1
ATOM 1968 N N . GLN A 1 256 ? 0.109 -25.273 7.049 1.00 61.12 256 GLN A N 1
ATOM 1969 C CA . GLN A 1 256 ? 0.546 -25.852 8.327 1.00 61.12 256 GLN A CA 1
ATOM 1970 C C . GLN A 1 256 ? 1.737 -25.071 8.901 1.00 61.12 256 GLN A C 1
ATOM 1972 O O . GLN A 1 256 ? 2.713 -24.799 8.195 1.00 61.12 256 GLN A O 1
ATOM 1977 N N . ARG A 1 257 ? 1.652 -24.728 10.192 1.00 65.44 257 ARG A N 1
ATOM 1978 C CA . ARG A 1 257 ? 2.692 -23.978 10.902 1.00 65.44 257 ARG A CA 1
ATOM 1979 C C . ARG A 1 257 ? 3.742 -24.909 11.491 1.00 65.44 257 ARG A C 1
ATOM 1981 O O . ARG A 1 257 ? 3.448 -26.037 11.875 1.00 65.44 257 ARG A O 1
ATOM 1988 N N . VAL A 1 258 ? 4.955 -24.386 11.627 1.00 57.03 258 VAL A N 1
ATOM 1989 C CA . VAL A 1 258 ? 5.962 -24.976 12.511 1.00 57.03 258 VAL A CA 1
ATOM 1990 C C . VAL A 1 258 ? 5.529 -24.683 13.948 1.00 57.03 258 VAL A C 1
ATOM 1992 O O . VAL A 1 258 ? 5.276 -23.524 14.282 1.00 57.03 258 VAL A O 1
ATOM 1995 N N . GLU A 1 259 ? 5.391 -25.720 14.775 1.00 59.12 259 GLU A N 1
ATOM 1996 C CA . GLU A 1 259 ? 4.995 -25.569 16.177 1.00 59.12 259 GLU A CA 1
ATOM 1997 C C . GLU A 1 259 ? 6.018 -24.709 16.930 1.00 59.12 259 GLU A C 1
ATOM 1999 O O . GLU A 1 259 ? 7.212 -25.010 16.974 1.00 59.12 259 GLU A O 1
ATOM 2004 N N . GLY A 1 260 ? 5.534 -23.609 17.504 1.00 66.25 260 GLY A N 1
ATOM 2005 C CA . GLY A 1 260 ? 6.279 -22.780 18.441 1.00 66.25 260 GLY A CA 1
ATOM 2006 C C . GLY A 1 260 ? 5.844 -23.062 19.882 1.00 66.25 260 GLY A C 1
ATOM 2007 O O . GLY A 1 260 ? 4.797 -23.668 20.104 1.00 66.25 260 GLY A O 1
ATOM 2008 N N . PRO A 1 261 ? 6.603 -22.582 20.880 1.00 70.06 261 PRO A N 1
ATOM 2009 C CA . PRO A 1 261 ? 6.257 -22.768 22.291 1.00 70.06 261 PRO A CA 1
ATOM 2010 C C . PRO A 1 261 ? 4.939 -22.080 22.689 1.00 70.06 261 PRO A C 1
ATOM 2012 O O . PRO A 1 261 ? 4.331 -22.460 23.685 1.00 70.06 261 PRO A O 1
ATOM 2015 N N . VAL A 1 262 ? 4.496 -21.075 21.922 1.00 84.38 262 VAL A N 1
ATOM 2016 C CA . VAL A 1 262 ? 3.220 -20.373 22.103 1.00 84.38 262 VAL A CA 1
ATOM 2017 C C . VAL A 1 262 ? 2.516 -20.279 20.752 1.00 84.38 262 VAL A C 1
ATOM 2019 O O . VAL A 1 262 ? 3.113 -19.806 19.785 1.00 84.38 262 VAL A O 1
ATOM 2022 N N . ASP A 1 263 ? 1.249 -20.694 20.689 1.00 91.25 263 ASP A N 1
ATOM 2023 C CA . ASP A 1 263 ? 0.396 -20.485 19.516 1.00 91.25 263 ASP A CA 1
ATOM 2024 C C . ASP A 1 263 ? -0.340 -19.136 19.638 1.00 91.25 263 ASP A C 1
ATOM 2026 O O . ASP A 1 263 ? -1.295 -19.023 20.416 1.00 91.25 263 ASP A O 1
ATOM 2030 N N . PRO A 1 264 ? 0.057 -18.102 18.871 1.00 93.38 264 PRO A N 1
ATOM 2031 C CA . PRO A 1 264 ? -0.577 -16.792 18.960 1.00 93.38 264 PRO A CA 1
ATOM 2032 C C . PRO A 1 264 ? -2.034 -16.808 18.484 1.00 93.38 264 PRO A C 1
ATOM 2034 O O . PRO A 1 264 ? -2.833 -16.005 18.955 1.00 93.38 264 PRO A O 1
ATOM 2037 N N . VAL A 1 265 ? -2.421 -17.722 17.589 1.00 93.69 265 VAL A N 1
ATOM 2038 C CA . VAL A 1 265 ? -3.814 -17.811 17.124 1.00 93.69 265 VAL A CA 1
ATOM 2039 C C . VAL A 1 265 ? -4.698 -18.461 18.174 1.00 93.69 265 VAL A C 1
ATOM 2041 O O . VAL A 1 265 ? -5.835 -18.024 18.353 1.00 93.69 265 VAL A O 1
ATOM 2044 N N . GLN A 1 266 ? -4.185 -19.450 18.907 1.00 94.31 266 GLN A N 1
ATOM 2045 C CA . GLN A 1 266 ? -4.903 -19.976 20.063 1.00 94.31 266 GLN A CA 1
ATOM 2046 C C . GLN A 1 266 ? -5.053 -18.903 21.149 1.00 94.31 266 GLN A C 1
ATOM 2048 O O . GLN A 1 266 ? -6.156 -18.711 21.648 1.00 94.31 266 GLN A O 1
ATOM 2053 N N . ALA A 1 267 ? -4.006 -18.116 21.420 1.00 94.81 267 ALA A N 1
ATOM 2054 C CA . ALA A 1 267 ? -4.089 -16.998 22.362 1.00 94.81 267 ALA A CA 1
ATOM 2055 C C . ALA A 1 267 ? -5.166 -15.966 21.970 1.00 94.81 267 ALA A C 1
ATOM 2057 O O . ALA A 1 267 ? -5.908 -15.491 22.831 1.00 94.81 267 ALA A O 1
ATOM 2058 N N . VAL A 1 268 ? -5.302 -15.652 20.673 1.00 96.62 268 VAL A N 1
ATOM 2059 C CA . VAL A 1 268 ? -6.391 -14.801 20.160 1.00 96.62 268 VAL A CA 1
ATOM 2060 C C . VAL A 1 268 ? -7.758 -15.432 20.427 1.00 96.62 268 VAL A C 1
ATOM 2062 O O . VAL A 1 268 ? -8.636 -14.766 20.972 1.00 96.62 268 VAL A O 1
ATOM 2065 N N . LYS A 1 269 ? -7.944 -16.718 20.109 1.00 95.62 269 LYS A N 1
ATOM 2066 C CA . LYS A 1 269 ? -9.213 -17.428 20.361 1.00 95.62 269 LYS A CA 1
ATOM 2067 C C . LYS A 1 269 ? -9.583 -17.451 21.846 1.00 95.62 269 LYS A C 1
ATOM 2069 O O . LYS A 1 269 ? -10.748 -17.237 22.186 1.00 95.62 269 LYS A O 1
ATOM 2074 N N . ASP A 1 270 ? -8.607 -17.671 22.720 1.00 95.06 270 ASP A N 1
ATOM 2075 C CA . ASP A 1 270 ? -8.804 -17.694 24.170 1.00 95.06 270 ASP A CA 1
ATOM 2076 C C . ASP A 1 270 ? -9.186 -16.301 24.693 1.00 95.06 270 ASP A C 1
ATOM 2078 O O . ASP A 1 270 ? -10.146 -16.163 25.452 1.00 95.06 270 ASP A O 1
ATOM 2082 N N . ALA A 1 271 ? -8.504 -15.248 24.225 1.00 95.75 271 ALA A N 1
ATOM 2083 C CA . ALA A 1 271 ? -8.836 -13.865 24.565 1.00 95.75 271 ALA A CA 1
ATOM 2084 C C . ALA A 1 271 ? -10.264 -13.500 24.134 1.00 95.75 271 ALA A C 1
ATOM 2086 O O . ALA A 1 271 ? -11.032 -12.974 24.942 1.00 95.75 271 ALA A O 1
ATOM 2087 N N . ARG A 1 272 ? -10.655 -13.854 22.904 1.00 96.00 272 ARG A N 1
ATOM 2088 C CA . ARG A 1 272 ? -12.017 -13.640 22.395 1.00 96.00 272 ARG A CA 1
ATOM 2089 C C . ARG A 1 272 ? -13.063 -14.409 23.199 1.00 96.00 272 ARG A C 1
ATOM 2091 O O . ARG A 1 272 ? -14.106 -13.848 23.521 1.00 96.00 272 ARG A O 1
ATOM 2098 N N . SER A 1 273 ? -12.771 -15.653 23.579 1.00 95.38 273 SER A N 1
ATOM 2099 C CA . SER A 1 273 ? -13.658 -16.470 24.425 1.00 95.38 273 SER A CA 1
ATOM 2100 C C . SER A 1 273 ? -13.840 -15.872 25.824 1.00 95.38 273 SER A C 1
ATOM 2102 O O . SER A 1 273 ? -14.900 -16.015 26.426 1.00 95.38 273 SER A O 1
ATOM 2104 N N . ALA A 1 274 ? -12.832 -15.149 26.318 1.00 94.62 274 ALA A N 1
ATOM 2105 C CA . ALA A 1 274 ? -12.887 -14.381 27.558 1.00 94.62 274 ALA A CA 1
ATOM 2106 C C . ALA A 1 274 ? -13.486 -12.964 27.393 1.00 94.62 274 ALA A C 1
ATOM 2108 O O . ALA A 1 274 ? -13.446 -12.176 28.335 1.00 94.62 274 ALA A O 1
ATOM 2109 N N . GLY A 1 275 ? -14.012 -12.612 26.211 1.00 95.19 275 GLY A N 1
ATOM 2110 C CA . GLY A 1 275 ? -14.596 -11.295 25.928 1.00 95.19 275 GLY A CA 1
ATOM 2111 C C . GLY A 1 275 ? -13.577 -10.157 25.811 1.00 95.19 275 GLY A C 1
ATOM 2112 O O . GLY A 1 275 ? -13.953 -8.988 25.856 1.00 95.19 275 GLY A O 1
ATOM 2113 N N . ARG A 1 276 ? -12.286 -10.475 25.680 1.00 96.44 276 ARG A N 1
ATOM 2114 C CA . ARG A 1 276 ? -11.210 -9.487 25.560 1.00 96.44 276 ARG A CA 1
ATOM 2115 C C . ARG A 1 276 ? -11.049 -9.066 24.103 1.00 96.44 276 ARG A C 1
ATOM 2117 O O . ARG A 1 276 ? -11.099 -9.899 23.196 1.00 96.44 276 ARG A O 1
ATOM 2124 N N . GLN A 1 277 ? -10.802 -7.776 23.893 1.00 97.50 277 GLN A N 1
ATOM 2125 C CA . GLN A 1 277 ? -10.414 -7.254 22.584 1.00 97.50 277 GLN A CA 1
ATOM 2126 C C . GLN A 1 277 ? -8.994 -7.707 22.215 1.00 97.50 277 GLN A C 1
ATOM 2128 O O . GLN A 1 277 ? -8.191 -8.030 23.091 1.00 97.50 277 GLN A O 1
ATOM 2133 N N . VAL A 1 278 ? -8.667 -7.720 20.927 1.00 98.50 278 VAL A N 1
ATOM 2134 C CA . VAL A 1 278 ? -7.373 -8.163 20.396 1.00 98.50 278 VAL A CA 1
ATOM 2135 C C . VAL A 1 278 ? -6.791 -7.084 19.493 1.00 98.50 278 VAL A C 1
ATOM 2137 O O . VAL A 1 278 ? -7.403 -6.701 18.498 1.00 98.50 278 VAL A O 1
ATOM 2140 N N . ILE A 1 279 ? -5.584 -6.624 19.809 1.00 98.62 279 ILE A N 1
ATOM 2141 C CA . ILE A 1 279 ? -4.864 -5.616 19.031 1.00 98.62 279 ILE A CA 1
ATOM 2142 C C . ILE A 1 279 ? -3.648 -6.275 18.394 1.00 98.62 279 ILE A C 1
ATOM 2144 O O . ILE A 1 279 ? -2.771 -6.799 19.088 1.00 98.62 279 ILE A O 1
ATOM 2148 N N . LEU A 1 280 ? -3.595 -6.244 17.067 1.00 98.69 280 LEU A N 1
ATOM 2149 C CA . LEU A 1 280 ? -2.438 -6.698 16.310 1.00 98.69 280 LEU A CA 1
ATOM 2150 C C . LEU A 1 280 ? -1.484 -5.523 16.093 1.00 98.69 280 LEU A C 1
ATOM 2152 O O . LEU A 1 280 ? -1.917 -4.420 15.764 1.00 98.69 280 LEU A O 1
ATOM 2156 N N . VAL A 1 281 ? -0.184 -5.759 16.245 1.00 98.12 281 VAL A N 1
ATOM 2157 C CA . VAL A 1 281 ? 0.856 -4.752 16.018 1.00 98.12 281 VAL A CA 1
ATOM 2158 C C . VAL A 1 281 ? 1.958 -5.345 15.146 1.00 98.12 281 VAL A C 1
ATOM 2160 O O . VAL A 1 281 ? 2.628 -6.296 15.546 1.00 98.12 281 VAL A O 1
ATOM 2163 N N . SER A 1 282 ? 2.155 -4.798 13.945 1.00 95.50 282 SER A N 1
ATOM 2164 C CA . SER A 1 282 ? 3.180 -5.267 13.003 1.00 95.50 282 SER A CA 1
ATOM 2165 C C . SER A 1 282 ? 3.679 -4.142 12.100 1.00 95.50 282 SER A C 1
ATOM 2167 O O . SER A 1 282 ? 2.921 -3.560 11.328 1.00 95.50 282 SER A O 1
ATOM 2169 N N . MET A 1 283 ? 4.985 -3.880 12.126 1.00 91.50 283 MET A N 1
ATOM 2170 C CA . MET A 1 283 ? 5.625 -2.838 11.309 1.00 91.50 283 MET A CA 1
ATOM 2171 C C . MET A 1 283 ? 6.191 -3.377 9.981 1.00 91.50 283 MET A C 1
ATOM 2173 O O . MET A 1 283 ? 7.046 -2.755 9.359 1.00 91.50 283 MET A O 1
ATOM 2177 N N . GLY A 1 284 ? 5.708 -4.537 9.524 1.00 85.19 284 GLY A N 1
ATOM 2178 C CA . GLY A 1 284 ? 6.202 -5.182 8.306 1.00 85.19 284 GLY A CA 1
ATOM 2179 C C . GLY A 1 284 ? 7.577 -5.826 8.490 1.00 85.19 284 GLY A C 1
ATOM 2180 O O . GLY A 1 284 ? 8.119 -5.865 9.589 1.00 85.19 284 GLY A O 1
ATOM 2181 N N . THR A 1 285 ? 8.137 -6.381 7.414 1.00 76.62 285 THR A N 1
ATOM 2182 C CA . THR A 1 285 ? 9.399 -7.143 7.470 1.00 76.62 285 THR A CA 1
ATOM 2183 C C . THR A 1 285 ? 10.638 -6.294 7.216 1.00 76.62 285 THR A C 1
ATOM 2185 O O . THR A 1 285 ? 11.705 -6.643 7.703 1.00 76.62 285 THR A O 1
ATOM 2188 N N . ILE A 1 286 ? 10.517 -5.200 6.454 1.00 72.38 286 ILE A N 1
ATOM 2189 C CA . ILE A 1 286 ? 11.674 -4.388 6.047 1.00 72.38 286 ILE A CA 1
ATOM 2190 C C . ILE A 1 286 ? 12.073 -3.396 7.145 1.00 72.38 286 ILE A C 1
ATOM 2192 O O . ILE A 1 286 ? 13.250 -3.309 7.472 1.00 72.38 286 ILE A O 1
ATOM 2196 N N . LEU A 1 287 ? 11.114 -2.702 7.773 1.00 76.12 287 LEU A N 1
ATOM 2197 C CA . LEU A 1 287 ? 11.415 -1.753 8.861 1.00 76.12 287 LEU A CA 1
ATOM 2198 C C . LEU A 1 287 ? 12.061 -2.422 10.085 1.00 76.12 287 LEU A C 1
ATOM 2200 O O . LEU A 1 287 ? 12.751 -1.757 10.851 1.00 76.12 287 LEU A O 1
ATOM 2204 N N . VAL A 1 288 ? 11.851 -3.731 10.253 1.00 73.06 288 VAL A N 1
ATOM 2205 C CA . VAL A 1 288 ? 12.455 -4.551 11.317 1.00 73.06 288 VAL A CA 1
ATOM 2206 C C . VAL A 1 288 ? 13.722 -5.298 10.860 1.00 73.06 288 VAL A C 1
ATOM 2208 O O . VAL A 1 288 ? 14.232 -6.159 11.578 1.00 73.06 288 VAL A O 1
ATOM 2211 N N . SER A 1 289 ? 14.226 -5.008 9.654 1.00 66.25 289 SER A N 1
ATOM 2212 C CA . SER A 1 289 ? 15.410 -5.648 9.062 1.00 66.25 289 SER A CA 1
ATOM 2213 C C . SER A 1 289 ? 16.658 -4.761 9.123 1.00 66.25 289 SER A C 1
ATOM 2215 O O . SER A 1 289 ? 16.572 -3.543 9.264 1.00 66.25 289 SER A O 1
ATOM 2217 N N . ASP A 1 290 ? 17.834 -5.377 9.007 1.00 57.53 290 ASP A N 1
ATOM 2218 C CA . ASP A 1 290 ? 19.138 -4.729 9.219 1.00 57.53 290 ASP A CA 1
ATOM 2219 C C . ASP A 1 290 ? 19.735 -4.079 7.946 1.00 57.53 290 ASP A C 1
ATOM 2221 O O . ASP A 1 290 ? 20.929 -4.153 7.679 1.00 57.53 290 ASP A O 1
ATOM 2225 N N . THR A 1 291 ? 18.904 -3.491 7.081 1.00 54.25 291 THR A N 1
ATOM 2226 C CA . THR A 1 291 ? 19.350 -2.955 5.776 1.00 54.25 291 THR A CA 1
ATOM 2227 C C . THR A 1 291 ? 19.839 -1.509 5.866 1.00 54.25 291 THR A C 1
ATOM 2229 O O . THR A 1 291 ? 19.073 -0.658 6.285 1.00 54.25 291 THR A O 1
ATOM 2232 N N . SER A 1 292 ? 21.025 -1.169 5.362 1.00 43.22 292 SER A N 1
ATOM 2233 C CA . SER A 1 292 ? 21.685 0.150 5.528 1.00 43.22 292 SER A CA 1
ATOM 2234 C C . SER A 1 292 ? 20.905 1.423 5.127 1.00 43.22 292 SER A C 1
ATOM 2236 O O . SER A 1 292 ? 21.240 2.512 5.580 1.00 43.22 292 SER A O 1
ATOM 2238 N N . THR A 1 293 ? 19.849 1.349 4.308 1.00 45.06 293 THR A N 1
ATOM 2239 C CA . THR A 1 293 ? 19.094 2.539 3.843 1.00 45.06 293 THR A CA 1
ATOM 2240 C C . THR A 1 293 ? 17.875 2.901 4.699 1.00 45.06 293 THR A C 1
ATOM 2242 O O . THR A 1 293 ? 17.445 4.052 4.721 1.00 45.06 293 THR A O 1
ATOM 2245 N N . VAL A 1 294 ? 17.316 1.929 5.419 1.00 52.56 294 VAL A N 1
ATOM 2246 C CA . VAL A 1 294 ? 16.172 2.068 6.347 1.00 52.56 294 VAL A CA 1
ATOM 2247 C C . VAL A 1 294 ? 16.448 1.306 7.644 1.00 52.56 294 VAL A C 1
ATOM 2249 O O . VAL A 1 294 ? 15.537 0.787 8.290 1.00 52.56 294 VAL A O 1
ATOM 2252 N N . GLY A 1 295 ? 17.736 1.183 7.963 1.00 59.56 295 GLY A N 1
ATOM 2253 C CA . GLY A 1 295 ? 18.262 0.124 8.802 1.00 59.56 295 GLY A CA 1
ATOM 2254 C C . GLY A 1 295 ? 17.724 0.138 10.201 1.00 59.56 295 GLY A C 1
ATOM 2255 O O . GLY A 1 295 ? 17.430 1.185 10.783 1.00 59.56 295 GLY A O 1
ATOM 2256 N N . TRP A 1 296 ? 17.652 -1.066 10.751 1.00 78.88 296 TRP A N 1
ATOM 2257 C CA . TRP A 1 296 ? 17.417 -1.281 12.162 1.00 78.88 296 TRP A CA 1
ATOM 2258 C C . TRP A 1 296 ? 18.303 -0.352 13.019 1.00 78.88 296 TRP A C 1
ATOM 2260 O O . TRP A 1 296 ? 17.797 0.311 13.926 1.00 78.88 296 TRP A O 1
ATOM 2270 N N . HIS A 1 297 ? 19.583 -0.194 12.655 1.00 75.69 297 HIS A N 1
ATOM 2271 C CA . HIS A 1 297 ? 20.572 0.541 13.452 1.00 75.69 297 HIS A CA 1
ATOM 2272 C C . HIS A 1 297 ? 21.104 1.857 12.871 1.00 75.69 297 HIS A C 1
ATOM 2274 O O . HIS A 1 297 ? 21.594 2.684 13.640 1.00 75.69 297 HIS A O 1
ATOM 2280 N N . GLU A 1 298 ? 21.040 2.078 11.558 1.00 65.88 298 GLU A N 1
ATOM 2281 C CA . GLU A 1 298 ? 21.689 3.240 10.937 1.00 65.88 298 GLU A CA 1
ATOM 2282 C C . GLU A 1 298 ? 20.733 4.428 10.768 1.00 65.88 298 GLU A C 1
ATOM 2284 O O . GLU A 1 298 ? 19.573 4.272 10.382 1.00 65.88 298 GLU A O 1
ATOM 2289 N N . VAL A 1 299 ? 21.232 5.635 11.056 1.00 66.81 299 VAL A N 1
ATOM 2290 C CA . VAL A 1 299 ? 20.536 6.892 10.745 1.00 66.81 299 VAL A CA 1
ATOM 2291 C C . VAL A 1 299 ? 20.837 7.253 9.285 1.00 66.81 299 VAL A C 1
ATOM 2293 O O . VAL A 1 299 ? 22.019 7.300 8.925 1.00 66.81 299 VAL A O 1
ATOM 2296 N N . PRO A 1 300 ? 19.820 7.520 8.442 1.00 58.47 300 PRO A N 1
ATOM 2297 C CA . PRO A 1 300 ? 20.039 7.910 7.054 1.00 58.47 300 PRO A CA 1
ATOM 2298 C C . PRO A 1 300 ? 20.989 9.111 6.922 1.00 58.47 300 PRO A C 1
ATOM 2300 O O . PRO A 1 300 ? 20.852 10.128 7.608 1.00 58.47 300 PRO A O 1
ATOM 2303 N N . LYS A 1 301 ? 21.962 8.997 6.013 1.00 58.62 301 LYS A N 1
ATOM 2304 C CA . LYS A 1 301 ? 22.874 10.087 5.644 1.00 58.62 301 LYS A CA 1
ATOM 2305 C C . LYS A 1 301 ? 22.269 10.822 4.451 1.00 58.62 301 LYS A C 1
ATOM 2307 O O . LYS A 1 301 ? 22.207 10.260 3.365 1.00 58.62 301 LYS A O 1
ATOM 2312 N N . ASP A 1 302 ? 21.828 12.062 4.631 1.00 54.84 302 ASP A N 1
ATOM 2313 C CA . ASP A 1 302 ? 21.196 12.870 3.574 1.00 54.84 302 ASP A CA 1
ATOM 2314 C C . ASP A 1 302 ? 22.214 13.633 2.699 1.00 54.84 302 ASP A C 1
ATOM 2316 O O . ASP A 1 302 ? 21.905 14.676 2.127 1.00 54.84 302 ASP A O 1
ATOM 2320 N N . GLY A 1 303 ? 23.451 13.134 2.609 1.00 51.81 303 GLY A N 1
ATOM 2321 C CA . GLY A 1 303 ? 24.536 13.784 1.868 1.00 51.81 303 GLY A CA 1
ATOM 2322 C C . GLY A 1 303 ? 25.131 15.023 2.552 1.00 51.81 303 GLY A C 1
ATOM 2323 O O . GLY A 1 303 ? 26.076 15.602 2.021 1.00 51.81 303 GLY A O 1
ATOM 2324 N N . THR A 1 304 ? 24.642 15.420 3.732 1.00 47.22 304 THR A N 1
ATOM 2325 C CA . THR A 1 304 ? 25.304 16.416 4.588 1.00 47.22 304 THR A CA 1
ATOM 2326 C C . THR A 1 304 ? 26.213 15.726 5.617 1.00 47.22 304 THR A C 1
ATOM 2328 O O . THR A 1 304 ? 25.985 14.572 5.978 1.00 47.22 304 THR A O 1
ATOM 2331 N N . GLU A 1 305 ? 27.250 16.407 6.130 1.00 45.44 305 GLU A N 1
ATOM 2332 C CA . GLU A 1 305 ? 28.099 15.881 7.226 1.00 45.44 305 GLU A CA 1
ATOM 2333 C C . GLU A 1 305 ? 27.317 15.640 8.545 1.00 45.44 305 GLU A C 1
ATOM 2335 O O . GLU A 1 305 ? 27.896 15.181 9.528 1.00 45.44 305 GLU A O 1
ATOM 2340 N N . ASN A 1 306 ? 26.001 15.906 8.572 1.00 51.12 306 ASN A N 1
ATOM 2341 C CA . ASN A 1 306 ? 25.111 15.749 9.720 1.00 51.12 306 ASN A CA 1
ATOM 2342 C C . ASN A 1 306 ? 23.979 14.745 9.397 1.00 51.12 306 ASN A C 1
ATOM 2344 O O . ASN A 1 306 ? 23.081 15.081 8.628 1.00 51.12 306 ASN A O 1
ATOM 2348 N N . PRO A 1 307 ? 23.966 13.531 9.979 1.00 57.47 307 PRO A N 1
ATOM 2349 C CA . PRO A 1 307 ? 22.917 12.539 9.710 1.00 57.47 307 PRO A CA 1
ATOM 2350 C C . PRO A 1 307 ? 21.530 13.047 10.146 1.00 57.47 307 PRO A C 1
ATOM 2352 O O . PRO A 1 307 ? 21.423 13.678 11.192 1.00 57.47 307 PRO A O 1
ATOM 2355 N N . LYS A 1 308 ? 20.457 12.758 9.393 1.00 64.38 308 LYS A N 1
ATOM 2356 C CA . LYS A 1 308 ? 19.077 13.156 9.752 1.00 64.38 308 LYS A CA 1
ATOM 2357 C C . LYS A 1 308 ? 18.140 11.954 9.845 1.00 64.38 308 LYS A C 1
ATOM 2359 O O . LYS A 1 308 ? 18.196 11.042 9.024 1.00 64.38 308 LYS A O 1
ATOM 2364 N N . GLY A 1 309 ? 17.200 12.012 10.789 1.00 74.81 309 GLY A N 1
ATOM 2365 C CA . GLY A 1 309 ? 16.076 11.079 10.886 1.00 74.81 309 GLY A CA 1
ATOM 2366 C C . GLY A 1 309 ? 16.159 10.070 12.032 1.00 74.81 309 GLY A C 1
ATOM 2367 O O . GLY A 1 309 ? 17.012 10.144 12.907 1.00 74.81 309 GLY A O 1
ATOM 2368 N N . VAL A 1 310 ? 15.216 9.127 12.027 1.00 81.81 310 VAL A N 1
ATOM 2369 C CA . VAL A 1 310 ? 15.095 8.054 13.027 1.00 81.81 310 VAL A CA 1
ATOM 2370 C C . VAL A 1 310 ? 15.455 6.706 12.411 1.00 81.81 310 VAL A C 1
ATOM 2372 O O . VAL A 1 310 ?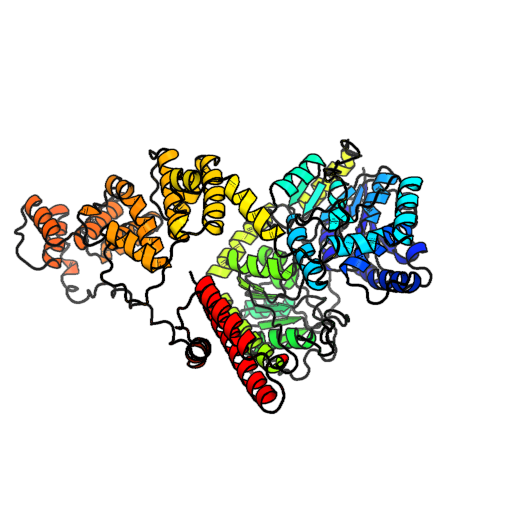 15.118 6.445 11.250 1.00 81.81 310 VAL A O 1
ATOM 2375 N N . THR A 1 311 ? 16.093 5.835 13.193 1.00 82.50 311 THR A N 1
ATOM 2376 C CA . THR A 1 311 ? 16.383 4.462 12.753 1.00 82.50 311 THR A CA 1
ATOM 2377 C C . THR A 1 311 ? 15.108 3.616 12.689 1.00 82.50 311 THR A C 1
ATOM 2379 O O . THR A 1 311 ? 14.085 3.945 13.304 1.00 82.50 311 THR A O 1
ATOM 2382 N N . GLY A 1 312 ? 15.165 2.484 11.980 1.00 84.06 312 GLY A N 1
ATOM 2383 C CA . GLY A 1 312 ? 14.089 1.490 11.967 1.00 84.06 312 GLY A CA 1
ATOM 2384 C C . GLY A 1 312 ? 13.750 0.979 13.373 1.00 84.06 312 GLY A C 1
ATOM 2385 O O . GLY A 1 312 ? 12.569 0.937 13.734 1.00 84.06 312 GLY A O 1
ATOM 2386 N N . LYS A 1 313 ? 14.771 0.700 14.206 1.00 88.75 313 LYS A N 1
ATOM 2387 C CA . LYS A 1 313 ? 14.602 0.295 15.616 1.00 88.75 313 LYS A CA 1
ATOM 2388 C C . LYS A 1 313 ? 13.834 1.345 16.402 1.00 88.75 313 LYS A C 1
ATOM 2390 O O . LYS A 1 313 ? 12.820 1.021 17.012 1.00 88.75 313 LYS A O 1
ATOM 2395 N N . GLN A 1 314 ? 14.274 2.601 16.355 1.00 90.12 314 GLN A N 1
ATOM 2396 C CA . GLN A 1 314 ? 13.646 3.692 17.101 1.00 90.12 314 GLN A CA 1
ATOM 2397 C C . GLN A 1 314 ? 12.176 3.884 16.714 1.00 90.12 314 GLN A C 1
ATOM 2399 O O . GLN A 1 314 ? 11.315 3.992 17.588 1.00 90.12 314 GLN A O 1
ATOM 2404 N N . LEU A 1 315 ? 11.877 3.882 15.411 1.00 90.69 315 LEU A N 1
ATOM 2405 C CA . LEU A 1 315 ? 10.513 4.040 14.909 1.00 90.69 315 LEU A CA 1
ATOM 2406 C C . LEU A 1 315 ? 9.605 2.879 15.347 1.00 90.69 315 LEU A C 1
ATOM 2408 O O . LEU A 1 315 ? 8.490 3.111 15.821 1.00 90.69 315 LEU A O 1
ATOM 2412 N N . CYS A 1 316 ? 10.083 1.636 15.223 1.00 93.25 316 CYS A N 1
ATOM 2413 C CA . CYS A 1 316 ? 9.331 0.448 15.629 1.00 93.25 316 CYS A CA 1
ATOM 2414 C C . CYS A 1 316 ? 9.110 0.411 17.144 1.00 93.25 316 CYS A C 1
ATOM 2416 O O . CYS A 1 316 ? 7.981 0.219 17.590 1.00 93.25 316 CYS A O 1
ATOM 2418 N N . GLN A 1 317 ? 10.154 0.666 17.939 1.00 94.88 317 GLN A N 1
ATOM 2419 C CA . GLN A 1 317 ? 10.061 0.702 19.398 1.00 94.88 317 GLN A CA 1
ATOM 2420 C C . GLN A 1 317 ? 9.087 1.782 19.881 1.00 94.88 317 GLN A C 1
ATOM 2422 O O . GLN A 1 317 ? 8.307 1.520 20.797 1.00 94.88 317 GLN A O 1
ATOM 2427 N N . ALA A 1 318 ? 9.065 2.959 19.249 1.00 95.75 318 ALA A N 1
ATOM 2428 C CA . ALA A 1 318 ? 8.098 4.005 19.574 1.00 95.75 318 ALA A CA 1
ATOM 2429 C C . ALA A 1 318 ? 6.653 3.583 19.245 1.00 95.75 318 ALA A C 1
ATOM 2431 O O . ALA A 1 318 ? 5.748 3.814 20.047 1.00 95.75 318 ALA A O 1
ATOM 2432 N N . ALA A 1 319 ? 6.428 2.905 18.113 1.00 96.62 319 ALA A N 1
ATOM 2433 C CA . ALA A 1 319 ? 5.111 2.383 17.740 1.00 96.62 319 ALA A CA 1
ATOM 2434 C C . ALA A 1 319 ? 4.632 1.256 18.681 1.00 96.62 319 ALA A C 1
ATOM 2436 O O . ALA A 1 319 ? 3.474 1.245 19.100 1.00 96.62 319 ALA A O 1
ATOM 2437 N N . TRP A 1 320 ? 5.515 0.329 19.066 1.00 97.81 320 TRP A N 1
ATOM 2438 C CA . TRP A 1 320 ? 5.197 -0.727 20.037 1.00 97.81 320 TRP A CA 1
ATOM 2439 C C . TRP A 1 320 ? 4.900 -0.151 21.419 1.00 97.81 320 TRP A C 1
ATOM 2441 O O . TRP A 1 320 ? 3.905 -0.521 22.040 1.00 97.81 320 TRP A O 1
ATOM 2451 N N . SER A 1 321 ? 5.714 0.810 21.862 1.00 98.12 321 SER A N 1
ATOM 2452 C CA . SER A 1 321 ? 5.506 1.515 23.129 1.00 98.12 321 SER A CA 1
ATOM 2453 C C . SER A 1 321 ? 4.179 2.260 23.144 1.00 98.12 321 SER A C 1
ATOM 2455 O O . SER A 1 321 ? 3.485 2.230 24.151 1.00 98.12 321 SER A O 1
ATOM 2457 N N . ALA A 1 322 ? 3.762 2.849 22.021 1.00 98.38 322 ALA A N 1
ATOM 2458 C CA . ALA A 1 322 ? 2.451 3.478 21.917 1.00 98.38 322 ALA A CA 1
ATOM 2459 C C . ALA A 1 322 ? 1.297 2.483 22.135 1.00 98.38 322 ALA A C 1
ATOM 2461 O O . ALA A 1 322 ? 0.328 2.789 22.829 1.00 98.38 322 ALA A O 1
ATOM 2462 N N . ALA A 1 323 ? 1.403 1.262 21.597 1.00 98.38 323 ALA A N 1
ATOM 2463 C CA . ALA A 1 323 ? 0.419 0.210 21.855 1.00 98.38 323 ALA A CA 1
ATOM 2464 C C . ALA A 1 323 ? 0.438 -0.259 23.322 1.00 98.38 323 ALA A C 1
ATOM 2466 O O . ALA A 1 323 ? -0.623 -0.485 23.912 1.00 98.38 323 ALA A O 1
ATOM 2467 N N . PHE A 1 324 ? 1.625 -0.358 23.928 1.00 98.31 324 PHE A N 1
ATOM 2468 C CA . PHE A 1 324 ? 1.777 -0.674 25.351 1.00 98.31 324 PHE A CA 1
ATOM 2469 C C . PHE A 1 324 ? 1.200 0.426 26.248 1.00 98.31 324 PHE A C 1
ATOM 2471 O O . PHE A 1 324 ? 0.500 0.117 27.204 1.00 98.31 324 PHE A O 1
ATOM 2478 N N . ASP A 1 325 ? 1.397 1.698 25.920 1.00 97.81 325 ASP A N 1
ATOM 2479 C CA . ASP A 1 325 ? 0.813 2.820 26.659 1.00 97.81 325 ASP A CA 1
ATOM 2480 C C . ASP A 1 325 ? -0.707 2.895 26.484 1.00 97.81 325 ASP A C 1
ATOM 2482 O O . ASP A 1 325 ? -1.440 3.290 27.397 1.00 97.81 325 ASP A O 1
ATOM 2486 N N . ALA A 1 326 ? -1.202 2.552 25.293 1.00 97.69 326 ALA A N 1
ATOM 2487 C CA . ALA A 1 326 ? -2.622 2.602 24.989 1.00 97.69 326 ALA A CA 1
ATOM 2488 C C . ALA A 1 326 ? -3.412 1.577 25.810 1.00 97.69 326 ALA A C 1
ATOM 2490 O O . ALA A 1 326 ? -4.465 1.934 26.343 1.00 97.69 326 ALA A O 1
ATOM 2491 N N . PHE A 1 327 ? -2.900 0.344 25.912 1.00 97.69 327 PHE A N 1
ATOM 2492 C CA . PHE A 1 327 ? -3.678 -0.822 26.350 1.00 97.69 327 PHE A CA 1
ATOM 2493 C C . PHE A 1 327 ? -2.927 -1.790 27.279 1.00 97.69 327 PHE A C 1
ATOM 2495 O O . PHE A 1 327 ? -3.487 -2.809 27.684 1.00 97.69 327 PHE A O 1
ATOM 2502 N N . GLY A 1 328 ? -1.658 -1.535 27.583 1.00 96.75 328 GLY A N 1
ATOM 2503 C CA . GLY A 1 328 ? -0.832 -2.392 28.427 1.00 96.75 328 GLY A CA 1
ATOM 2504 C C . GLY A 1 328 ? -1.213 -2.303 29.903 1.00 96.75 328 GLY A C 1
ATOM 2505 O O . GLY A 1 328 ? -1.488 -1.226 30.428 1.00 96.75 328 GLY A O 1
ATOM 2506 N N . VAL A 1 329 ? -1.190 -3.444 30.591 1.00 95.56 329 VAL A N 1
ATOM 2507 C CA . VAL A 1 329 ? -1.407 -3.533 32.042 1.00 95.56 329 VAL A CA 1
ATOM 2508 C C . VAL A 1 329 ? -0.277 -4.296 32.728 1.00 95.56 329 VAL A C 1
ATOM 2510 O O . VAL A 1 329 ? 0.400 -5.126 32.119 1.00 95.56 329 VAL A O 1
ATOM 2513 N N . GLN A 1 330 ? -0.081 -4.017 34.016 1.00 90.12 330 GLN A N 1
ATOM 2514 C CA . GLN A 1 330 ? 0.845 -4.746 34.881 1.00 90.12 330 GLN A CA 1
ATOM 2515 C C . GLN A 1 330 ? 0.038 -5.628 35.841 1.00 90.12 330 GLN A C 1
ATOM 2517 O O . GLN A 1 330 ? -0.814 -5.121 36.571 1.00 90.12 330 GLN A O 1
ATOM 2522 N N . GLY A 1 331 ? 0.299 -6.938 35.858 1.00 84.06 331 GLY A N 1
ATOM 2523 C CA . GLY A 1 331 ? -0.394 -7.883 36.740 1.00 84.06 331 GLY A CA 1
ATOM 2524 C C . GLY A 1 331 ? -1.615 -8.543 36.093 1.00 84.06 331 GLY A C 1
ATOM 2525 O O . GLY A 1 331 ? -1.503 -9.106 35.007 1.00 84.06 331 GLY A O 1
ATOM 2526 N N . ALA A 1 332 ? -2.760 -8.549 36.787 1.00 83.62 332 ALA A N 1
ATOM 2527 C CA . ALA A 1 332 ? -3.970 -9.230 36.318 1.00 83.62 332 ALA A CA 1
ATOM 2528 C C . ALA A 1 332 ? -4.474 -8.626 34.996 1.00 83.62 332 ALA A C 1
ATOM 2530 O O . ALA A 1 332 ? -4.589 -7.411 34.859 1.00 83.62 332 ALA A O 1
ATOM 2531 N N . VAL A 1 333 ? -4.776 -9.490 34.025 1.00 89.69 333 VAL A N 1
ATOM 2532 C CA . VAL A 1 333 ? -5.136 -9.103 32.647 1.00 89.69 333 VAL A CA 1
ATOM 2533 C C . VAL A 1 333 ? -6.645 -9.158 32.386 1.00 89.69 333 VAL A C 1
ATOM 2535 O O . VAL A 1 333 ? -7.074 -9.137 31.231 1.00 89.69 333 VAL A O 1
ATOM 2538 N N . ASP A 1 334 ? -7.452 -9.246 33.446 1.00 84.44 334 ASP A N 1
ATOM 2539 C CA . ASP A 1 334 ? -8.904 -9.380 33.354 1.00 84.44 334 ASP A CA 1
ATOM 2540 C C . ASP A 1 334 ? -9.500 -8.161 32.635 1.00 84.44 334 ASP A C 1
ATOM 2542 O O . ASP A 1 334 ? -9.340 -7.021 33.063 1.00 84.44 334 ASP A O 1
ATOM 2546 N N . GLN A 1 335 ? -10.166 -8.414 31.505 1.00 83.62 335 GLN A N 1
ATOM 2547 C CA . GLN A 1 335 ? -10.736 -7.426 30.572 1.00 83.62 335 GLN A CA 1
ATOM 2548 C C . GLN A 1 335 ? -9.751 -6.554 29.770 1.00 83.62 335 GLN A C 1
ATOM 2550 O O . GLN A 1 335 ? -10.179 -5.891 28.827 1.00 83.62 335 GLN A O 1
ATOM 2555 N N . ALA A 1 336 ? -8.444 -6.586 30.048 1.00 94.00 336 ALA A N 1
ATOM 2556 C CA . ALA A 1 336 ? -7.466 -5.849 29.244 1.00 94.00 336 ALA A CA 1
ATOM 2557 C C . ALA A 1 336 ? -7.330 -6.465 27.833 1.00 94.00 336 ALA A C 1
ATOM 2559 O O . ALA A 1 336 ? -7.264 -7.699 27.725 1.00 94.00 336 ALA A O 1
ATOM 2560 N N . PRO A 1 337 ? -7.221 -5.666 26.751 1.00 97.06 337 PRO A N 1
ATOM 2561 C CA . PRO A 1 337 ? -7.007 -6.203 25.409 1.00 97.06 337 PRO A CA 1
ATOM 2562 C C . PRO A 1 337 ? -5.767 -7.105 25.340 1.00 97.06 337 PRO A C 1
ATOM 2564 O O . PRO A 1 337 ? -4.789 -6.877 26.049 1.00 97.06 337 PRO A O 1
ATOM 2567 N N . LEU A 1 338 ? -5.782 -8.146 24.513 1.00 98.25 338 LEU A N 1
ATOM 2568 C CA . LEU A 1 338 ? -4.574 -8.899 24.175 1.00 98.25 338 LEU A CA 1
ATOM 2569 C C . LEU A 1 338 ? -3.787 -8.118 23.120 1.00 98.25 338 LEU A C 1
ATOM 2571 O O . LEU A 1 338 ? -4.330 -7.812 22.060 1.00 98.25 338 LEU A O 1
ATOM 2575 N N . LEU A 1 339 ? -2.511 -7.840 23.384 1.00 98.56 339 LEU A N 1
ATOM 2576 C CA . LEU A 1 339 ? -1.603 -7.262 22.393 1.00 98.56 339 LEU A CA 1
ATOM 2577 C C . LEU A 1 339 ? -0.793 -8.382 21.748 1.00 98.56 339 LEU A C 1
ATOM 2579 O O . LEU A 1 339 ? -0.110 -9.121 22.451 1.00 98.56 339 LEU A O 1
ATOM 2583 N N . VAL A 1 340 ? -0.843 -8.513 20.425 1.00 98.19 340 VAL A N 1
ATOM 2584 C CA . VAL A 1 340 ? -0.024 -9.479 19.679 1.00 98.19 340 VAL A CA 1
ATOM 2585 C C . VAL A 1 340 ? 0.938 -8.698 18.794 1.00 98.19 340 VAL A C 1
ATOM 2587 O O . VAL A 1 340 ? 0.507 -8.009 17.871 1.00 98.19 340 VAL A O 1
ATOM 2590 N N . VAL A 1 341 ? 2.236 -8.764 19.094 1.00 97.56 341 VAL A N 1
ATOM 2591 C CA . VAL A 1 341 ? 3.247 -7.855 18.530 1.00 97.56 341 VAL A CA 1
ATOM 2592 C C . VAL A 1 341 ? 4.306 -8.629 17.748 1.00 97.56 341 VAL A C 1
ATOM 2594 O O . VAL A 1 341 ? 4.973 -9.503 18.301 1.00 97.56 341 VAL A O 1
ATOM 2597 N N . ALA A 1 342 ? 4.478 -8.295 16.467 1.00 95.00 342 ALA A N 1
ATOM 2598 C CA . ALA A 1 342 ? 5.584 -8.782 15.647 1.00 95.00 342 ALA A CA 1
ATOM 2599 C C . ALA A 1 342 ? 6.818 -7.896 15.861 1.00 95.00 342 ALA A C 1
ATOM 2601 O O . ALA A 1 342 ? 6.813 -6.729 15.465 1.00 95.00 342 ALA A O 1
ATOM 2602 N N . ILE A 1 343 ? 7.869 -8.458 16.464 1.00 92.62 343 ILE A N 1
ATOM 2603 C CA . ILE A 1 343 ? 9.092 -7.715 16.825 1.00 92.62 343 ILE A CA 1
ATOM 2604 C C . ILE A 1 343 ? 10.268 -7.930 15.861 1.00 92.62 343 ILE A C 1
ATOM 2606 O O . ILE A 1 343 ? 11.299 -7.278 15.993 1.00 92.62 343 ILE A O 1
ATOM 2610 N N . GLY A 1 344 ? 10.122 -8.823 14.878 1.00 87.75 344 GLY A N 1
ATOM 2611 C CA . GLY A 1 344 ? 11.208 -9.193 13.970 1.00 87.75 344 GLY A CA 1
ATOM 2612 C C . GLY A 1 344 ? 12.246 -10.115 14.620 1.00 87.75 344 GLY A C 1
ATOM 2613 O O . GLY A 1 344 ? 12.123 -10.523 15.771 1.00 87.75 344 GLY A O 1
ATOM 2614 N N . SER A 1 345 ? 13.276 -10.483 13.859 1.00 84.75 345 SER A N 1
ATOM 2615 C CA . SER A 1 345 ? 14.320 -11.426 14.293 1.00 84.75 345 SER A CA 1
ATOM 2616 C C . SER A 1 345 ? 15.442 -10.785 15.118 1.00 84.75 345 SER A C 1
ATOM 2618 O O . SER A 1 345 ? 16.395 -11.471 15.480 1.00 84.75 345 SER A O 1
ATOM 2620 N N . GLN A 1 346 ? 15.355 -9.481 15.380 1.00 85.56 346 GLN A N 1
ATOM 2621 C CA . GLN A 1 346 ? 16.413 -8.721 16.037 1.00 85.56 346 GLN A CA 1
ATOM 2622 C C . GLN A 1 346 ? 16.458 -9.067 17.532 1.00 85.56 346 GLN A C 1
ATOM 2624 O O . GLN A 1 346 ? 15.440 -8.929 18.218 1.00 85.56 346 GLN A O 1
ATOM 2629 N N . PRO A 1 347 ? 17.605 -9.522 18.069 1.00 86.25 347 PRO A N 1
ATOM 2630 C CA . PRO A 1 347 ? 17.690 -9.980 19.457 1.00 86.25 347 PRO A CA 1
ATOM 2631 C C . PRO A 1 347 ? 17.482 -8.845 20.468 1.00 86.25 347 PRO A C 1
ATOM 2633 O O . PRO A 1 347 ? 17.079 -9.089 21.603 1.00 86.25 347 PRO A O 1
ATOM 2636 N N . ASP A 1 348 ? 17.732 -7.607 20.054 1.00 90.19 348 ASP A N 1
ATOM 2637 C CA . ASP A 1 348 ? 17.641 -6.395 20.860 1.00 90.19 348 ASP A CA 1
ATOM 2638 C C . ASP A 1 348 ? 16.333 -5.613 20.626 1.00 90.19 348 ASP A C 1
ATOM 2640 O O . ASP A 1 348 ? 16.214 -4.457 21.038 1.00 90.19 348 ASP A O 1
ATOM 2644 N N . ALA A 1 349 ? 15.330 -6.230 19.986 1.00 91.31 349 ALA A N 1
ATOM 2645 C CA . ALA A 1 349 ? 14.095 -5.551 19.603 1.00 91.31 349 ALA A CA 1
ATOM 2646 C C . ALA A 1 349 ? 13.374 -4.868 20.768 1.00 91.31 349 ALA A C 1
ATOM 2648 O O . ALA A 1 349 ? 12.946 -3.718 20.670 1.00 91.31 349 ALA A O 1
ATOM 2649 N N . LEU A 1 350 ? 13.290 -5.557 21.899 1.00 94.31 350 LEU A N 1
ATOM 2650 C CA . LEU A 1 350 ? 12.601 -5.076 23.094 1.00 94.31 350 LEU A CA 1
ATOM 2651 C C . LEU A 1 350 ? 13.541 -4.414 24.109 1.00 94.31 350 LEU A C 1
ATOM 2653 O O . LEU A 1 350 ? 13.130 -4.132 25.233 1.00 94.31 350 LEU A O 1
ATOM 2657 N N . GLU A 1 351 ? 14.800 -4.171 23.742 1.00 94.06 351 GLU A N 1
ATOM 2658 C CA . GLU A 1 351 ? 15.759 -3.519 24.628 1.00 94.06 351 GLU A CA 1
ATOM 2659 C C . GLU A 1 351 ? 15.234 -2.143 25.067 1.00 94.06 351 GLU A C 1
ATOM 2661 O O . GLU A 1 351 ? 14.797 -1.340 24.242 1.00 94.06 351 GLU A O 1
ATOM 2666 N N . ASN A 1 352 ? 15.296 -1.875 26.374 1.00 91.12 352 ASN A N 1
ATOM 2667 C CA . ASN A 1 352 ? 14.787 -0.661 27.023 1.00 91.12 352 ASN A CA 1
ATOM 2668 C C . ASN A 1 352 ? 13.256 -0.480 26.992 1.00 91.12 352 ASN A C 1
ATOM 2670 O O . ASN A 1 352 ? 12.771 0.587 27.366 1.00 91.12 352 ASN A O 1
ATOM 2674 N N . LEU A 1 353 ? 12.488 -1.508 26.611 1.00 94.62 353 LEU A N 1
ATOM 2675 C CA . LEU A 1 353 ? 11.026 -1.497 26.685 1.00 94.62 353 LEU A CA 1
ATOM 2676 C C . LEU A 1 353 ? 10.513 -2.337 27.858 1.00 94.62 353 LEU A C 1
ATOM 2678 O O . LEU A 1 353 ? 10.936 -3.472 28.074 1.00 94.62 353 LEU A O 1
ATOM 2682 N N . THR A 1 354 ? 9.528 -1.803 28.579 1.00 94.31 354 THR A N 1
ATOM 2683 C CA . THR A 1 354 ? 8.772 -2.568 29.578 1.00 94.31 354 THR A CA 1
ATOM 2684 C C . THR A 1 354 ? 7.575 -3.220 28.898 1.00 94.31 354 THR A C 1
ATOM 2686 O O . THR A 1 354 ? 6.568 -2.563 28.637 1.00 94.31 354 THR A O 1
ATOM 2689 N N . VAL A 1 355 ? 7.674 -4.517 28.613 1.00 96.69 355 VAL A N 1
ATOM 2690 C CA . VAL A 1 355 ? 6.582 -5.277 27.988 1.00 96.69 355 VAL A CA 1
ATOM 2691 C C . VAL A 1 355 ? 5.465 -5.525 29.015 1.00 96.69 355 VAL A C 1
ATOM 2693 O O . VAL A 1 355 ? 5.748 -6.047 30.097 1.00 96.69 355 VAL A O 1
ATOM 2696 N N . PRO A 1 356 ? 4.205 -5.153 28.728 1.00 97.44 356 PRO A N 1
ATOM 2697 C CA . PRO A 1 356 ? 3.101 -5.340 29.664 1.00 97.44 356 PRO A CA 1
ATOM 2698 C C . PRO A 1 356 ? 2.646 -6.806 29.733 1.00 97.44 356 PRO A C 1
ATOM 2700 O O . PRO A 1 356 ? 2.849 -7.585 28.803 1.00 97.44 356 PRO A O 1
ATOM 2703 N N . SER A 1 357 ? 1.987 -7.190 30.832 1.00 96.69 357 SER A N 1
ATOM 2704 C CA . SER A 1 357 ? 1.604 -8.587 31.112 1.00 96.69 357 SER A CA 1
ATOM 2705 C C . SER A 1 357 ? 0.594 -9.166 30.110 1.00 96.69 357 SER A C 1
ATOM 2707 O O . SER A 1 357 ? 0.481 -10.381 29.975 1.00 96.69 357 SER A O 1
ATOM 2709 N N . ASN A 1 358 ? -0.142 -8.308 29.402 1.00 97.50 358 ASN A N 1
ATOM 2710 C CA . ASN A 1 358 ? -1.106 -8.668 28.362 1.00 97.50 358 ASN A CA 1
ATOM 2711 C C . ASN A 1 358 ? -0.541 -8.613 26.930 1.00 97.50 358 ASN A C 1
ATOM 2713 O O . ASN A 1 358 ? -1.330 -8.695 25.986 1.00 97.50 358 ASN A O 1
ATOM 2717 N N . ALA A 1 359 ? 0.777 -8.471 26.749 1.00 97.56 359 ALA A N 1
ATOM 2718 C CA . ALA A 1 359 ? 1.413 -8.504 25.434 1.00 97.56 359 ALA A CA 1
ATOM 2719 C C . ALA A 1 359 ? 2.122 -9.832 25.142 1.00 97.56 359 ALA A C 1
ATOM 2721 O O . ALA A 1 359 ? 2.922 -10.329 25.931 1.00 97.56 359 ALA A O 1
ATOM 2722 N N . LEU A 1 360 ? 1.857 -10.367 23.952 1.00 96.62 360 LEU A N 1
ATOM 2723 C CA . LEU A 1 360 ? 2.546 -11.492 23.342 1.00 96.62 360 LEU A CA 1
ATOM 2724 C C . LEU A 1 360 ? 3.431 -10.972 22.203 1.00 96.62 360 LEU A C 1
ATOM 2726 O O . LEU A 1 360 ? 2.954 -10.720 21.095 1.00 96.62 360 LEU A O 1
ATOM 2730 N N . CYS A 1 361 ? 4.722 -10.813 22.483 1.00 95.94 361 CYS A N 1
ATOM 2731 C CA . CYS A 1 361 ? 5.718 -10.370 21.509 1.00 95.94 361 CYS A CA 1
ATOM 2732 C C . CYS A 1 361 ? 6.428 -11.580 20.892 1.00 95.94 361 CYS A C 1
ATOM 2734 O O . CYS A 1 361 ? 7.055 -12.356 21.612 1.00 95.94 361 CYS A O 1
ATOM 2736 N N . LEU A 1 362 ? 6.349 -11.738 19.570 1.00 93.38 362 LEU A N 1
ATOM 2737 C CA . LEU A 1 362 ? 6.963 -12.850 18.840 1.00 93.38 362 LEU A CA 1
ATOM 2738 C C . LEU A 1 362 ? 7.746 -12.340 17.620 1.00 93.38 362 LEU A C 1
ATOM 2740 O O . LEU A 1 362 ? 7.330 -11.359 16.999 1.00 93.38 362 LEU A O 1
ATOM 2744 N N . PRO A 1 363 ? 8.848 -13.004 17.220 1.00 89.38 363 PRO A N 1
ATOM 2745 C CA . PRO A 1 363 ? 9.631 -12.580 16.057 1.00 89.38 363 PRO A CA 1
ATOM 2746 C C . PRO A 1 363 ? 8.826 -12.553 14.754 1.00 89.38 363 PRO A C 1
ATOM 2748 O O . PRO A 1 363 ? 8.966 -11.645 13.934 1.00 89.38 363 PRO A O 1
ATOM 2751 N N . HIS A 1 364 ? 7.947 -13.542 14.583 1.00 86.81 364 HIS A N 1
ATOM 2752 C CA . HIS A 1 364 ? 7.099 -13.703 13.410 1.00 86.81 364 HIS A CA 1
ATOM 2753 C C . HIS A 1 364 ? 5.680 -14.082 13.832 1.00 86.81 364 HIS A C 1
ATOM 2755 O O . HIS A 1 364 ? 5.489 -14.862 14.765 1.00 86.81 364 HIS A O 1
ATOM 2761 N N . LEU A 1 365 ? 4.687 -13.546 13.119 1.00 90.19 365 LEU A N 1
ATOM 2762 C CA . LEU A 1 365 ? 3.271 -13.780 13.383 1.00 90.19 365 LEU A CA 1
ATOM 2763 C C . LEU A 1 365 ? 2.549 -14.311 12.135 1.00 90.19 365 LEU A C 1
ATOM 2765 O O . LEU A 1 365 ? 2.798 -13.809 11.035 1.00 90.19 365 LEU A O 1
ATOM 2769 N N . PRO A 1 366 ? 1.610 -15.265 12.284 1.00 90.31 366 PRO A N 1
ATOM 2770 C CA . PRO A 1 366 ? 0.735 -15.703 11.198 1.00 90.31 366 PRO A CA 1
ATOM 2771 C C . PRO A 1 366 ? -0.384 -14.668 10.968 1.00 90.31 366 PRO A C 1
ATOM 2773 O O . PRO A 1 366 ? -1.536 -14.875 11.343 1.00 90.31 366 PRO A O 1
ATOM 2776 N N . GLN A 1 367 ? -0.027 -13.519 10.384 1.00 92.38 367 GLN A N 1
ATOM 2777 C CA . GLN A 1 367 ? -0.865 -12.311 10.290 1.00 92.38 367 GLN A CA 1
ATOM 2778 C C . GLN A 1 367 ? -2.285 -12.575 9.766 1.00 92.38 367 GLN A C 1
ATOM 2780 O O . GLN A 1 367 ? -3.252 -12.231 10.441 1.00 92.38 367 GLN A O 1
ATOM 2785 N N . VAL A 1 368 ? -2.420 -13.234 8.610 1.00 91.31 368 VAL A N 1
ATOM 2786 C CA . VAL A 1 368 ? -3.728 -13.549 8.002 1.00 91.31 368 VAL A CA 1
ATOM 2787 C C . VAL A 1 368 ? -4.591 -14.405 8.933 1.00 91.31 368 VAL A C 1
ATOM 2789 O O . VAL A 1 368 ? -5.799 -14.201 9.036 1.00 91.31 368 VAL A O 1
ATOM 2792 N N . GLU A 1 369 ? -3.985 -15.352 9.646 1.00 91.75 369 GLU A N 1
ATOM 2793 C CA . GLU A 1 369 ? -4.707 -16.233 10.565 1.00 91.75 369 GLU A CA 1
ATOM 2794 C C . GLU A 1 369 ? -5.145 -15.502 11.832 1.00 91.75 369 GLU A C 1
ATOM 2796 O O . GLU A 1 369 ? -6.241 -15.751 12.323 1.00 91.75 369 GLU A O 1
ATOM 2801 N N . LEU A 1 370 ? -4.323 -14.578 12.336 1.00 95.06 370 LEU A N 1
ATOM 2802 C CA . LEU A 1 370 ? -4.689 -13.717 13.460 1.00 95.06 370 LEU A CA 1
ATOM 2803 C C . LEU A 1 370 ? -5.864 -12.817 13.085 1.00 95.06 370 LEU A C 1
ATOM 2805 O O . LEU A 1 370 ? -6.856 -12.792 13.809 1.00 95.06 370 LEU A O 1
ATOM 2809 N N . LEU A 1 371 ? -5.790 -12.154 11.926 1.00 95.44 371 LEU A N 1
ATOM 2810 C CA . LEU A 1 371 ? -6.875 -11.322 11.402 1.00 95.44 371 LEU A CA 1
ATOM 2811 C C . LEU A 1 371 ? -8.186 -12.120 11.306 1.00 95.44 371 LEU A C 1
ATOM 2813 O O . LEU A 1 371 ? -9.213 -11.666 11.805 1.00 95.44 371 LEU A O 1
ATOM 2817 N N . ARG A 1 372 ? -8.138 -13.351 10.773 1.00 92.75 372 ARG A N 1
ATOM 2818 C CA . ARG A 1 372 ? -9.297 -14.265 10.705 1.00 92.75 372 ARG A CA 1
ATOM 2819 C C . ARG A 1 372 ? -9.794 -14.749 12.065 1.00 92.75 372 ARG A C 1
ATOM 2821 O O . ARG A 1 372 ? -10.979 -15.031 12.207 1.00 92.75 372 ARG A O 1
ATOM 2828 N N . ALA A 1 373 ? -8.908 -14.895 13.046 1.00 93.62 373 ALA A N 1
ATOM 2829 C CA . ALA A 1 373 ? -9.260 -15.395 14.373 1.00 93.62 373 ALA A CA 1
ATOM 2830 C C . ALA A 1 373 ? -10.011 -14.362 15.231 1.00 93.62 373 ALA A C 1
ATOM 2832 O O . ALA A 1 373 ? -10.676 -14.752 16.191 1.00 93.62 373 ALA A O 1
ATOM 2833 N N . GLY A 1 374 ? -9.942 -13.075 14.874 1.00 94.75 374 GLY A N 1
ATOM 2834 C CA . GLY A 1 374 ? -10.729 -12.011 15.498 1.00 94.75 374 GLY A CA 1
ATOM 2835 C C . GLY A 1 374 ? -9.867 -10.901 16.082 1.00 94.75 374 GLY A C 1
ATOM 2836 O O . GLY A 1 374 ? -9.812 -10.741 17.298 1.00 94.75 374 GLY A O 1
ATOM 2837 N N . VAL A 1 375 ? -9.210 -10.132 15.212 1.00 98.19 375 VAL A N 1
ATOM 2838 C CA . VAL A 1 375 ? -8.525 -8.884 15.583 1.00 98.19 375 VAL A CA 1
ATOM 2839 C C . VAL A 1 375 ? -9.527 -7.726 15.584 1.00 98.19 375 VAL A C 1
ATOM 2841 O O . VAL A 1 375 ? -10.398 -7.637 14.722 1.00 98.19 375 VAL A O 1
ATOM 2844 N N . ASP A 1 376 ? -9.405 -6.829 16.557 1.00 98.38 376 ASP A N 1
ATOM 2845 C CA . ASP A 1 376 ? -10.268 -5.657 16.708 1.00 98.38 376 ASP A CA 1
ATOM 2846 C C . ASP A 1 376 ? -9.665 -4.380 16.117 1.00 98.38 376 ASP A C 1
ATOM 2848 O O . ASP A 1 376 ? -10.400 -3.521 15.639 1.00 98.38 376 ASP A O 1
ATOM 2852 N N . LEU A 1 377 ? -8.338 -4.269 16.132 1.00 98.62 377 LEU A N 1
ATOM 2853 C CA . LEU A 1 377 ? -7.584 -3.137 15.603 1.00 98.62 377 LEU A CA 1
ATOM 2854 C C . LEU A 1 377 ? -6.194 -3.605 15.178 1.00 98.62 377 LEU A C 1
ATOM 2856 O O . LEU A 1 377 ? -5.568 -4.413 15.871 1.00 98.62 377 LEU A O 1
ATOM 2860 N N . PHE A 1 378 ? -5.693 -3.061 14.072 1.00 98.75 378 PHE A N 1
ATOM 2861 C CA . PHE A 1 378 ? -4.355 -3.350 13.579 1.00 98.75 378 PHE A CA 1
ATOM 2862 C C . PHE A 1 378 ? -3.482 -2.089 13.466 1.00 98.75 378 PHE A C 1
ATOM 2864 O O . PHE A 1 378 ? -3.717 -1.216 12.633 1.00 98.75 378 PHE A O 1
ATOM 2871 N N . LEU A 1 379 ? -2.429 -2.013 14.285 1.00 98.62 379 LEU A N 1
ATOM 2872 C CA . LEU A 1 379 ? -1.331 -1.062 14.110 1.00 98.62 379 LEU A CA 1
ATOM 2873 C C . LEU A 1 379 ? -0.363 -1.603 13.056 1.00 98.62 379 LEU A C 1
ATOM 2875 O O . LEU A 1 379 ? 0.289 -2.628 13.278 1.00 98.62 379 LEU A O 1
ATOM 2879 N N . THR A 1 380 ? -0.268 -0.917 11.922 1.00 97.50 380 THR A N 1
ATOM 2880 C CA . THR A 1 380 ? 0.474 -1.397 10.754 1.00 97.50 380 THR A CA 1
ATOM 2881 C C . THR A 1 380 ? 1.332 -0.312 10.130 1.00 97.50 380 THR A C 1
ATOM 2883 O O . THR A 1 380 ? 0.978 0.859 10.145 1.00 97.50 380 THR A O 1
ATOM 2886 N N . HIS A 1 381 ? 2.436 -0.698 9.498 1.00 92.88 381 HIS A N 1
ATOM 2887 C CA . HIS A 1 381 ? 3.185 0.192 8.608 1.00 92.88 381 HIS A CA 1
ATOM 2888 C C . HIS A 1 381 ? 2.443 0.580 7.312 1.00 92.88 381 HIS A C 1
ATOM 2890 O O . HIS A 1 381 ? 2.882 1.485 6.617 1.00 92.88 381 HIS A O 1
ATOM 2896 N N . GLY A 1 382 ? 1.342 -0.095 6.960 1.00 92.69 382 GLY A N 1
ATOM 2897 C CA . GLY A 1 382 ? 0.541 0.240 5.773 1.00 92.69 382 GLY A CA 1
ATOM 2898 C C . GLY A 1 382 ? 1.044 -0.326 4.446 1.00 92.69 382 GLY A C 1
ATOM 2899 O O . GLY A 1 382 ? 0.620 0.149 3.399 1.00 92.69 382 GLY A O 1
ATOM 2900 N N . GLY A 1 383 ? 1.936 -1.321 4.452 1.00 89.50 383 GLY A N 1
A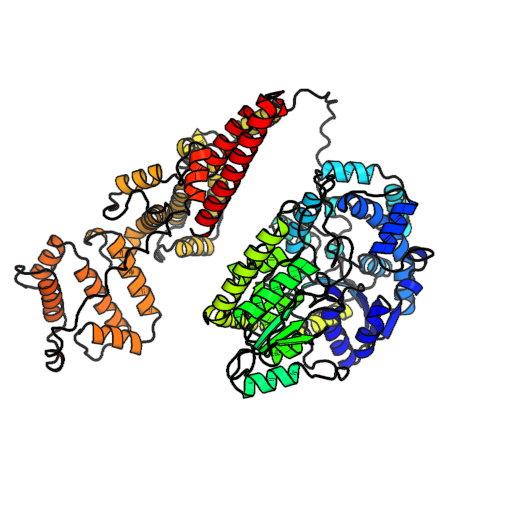TOM 2901 C CA . GLY A 1 383 ? 2.331 -1.990 3.208 1.00 89.50 383 GLY A CA 1
ATOM 2902 C C . GLY A 1 383 ? 1.129 -2.640 2.516 1.00 89.50 383 GLY A C 1
ATOM 2903 O O . GLY A 1 383 ? 0.248 -3.175 3.200 1.00 89.50 383 GLY A O 1
ATOM 2904 N N . GLN A 1 384 ? 1.111 -2.620 1.179 1.00 89.50 384 GLN A N 1
ATOM 2905 C CA . GLN A 1 384 ? -0.051 -2.999 0.366 1.00 89.50 384 GLN A CA 1
ATOM 2906 C C . GLN A 1 384 ? -0.747 -4.295 0.806 1.00 89.50 384 GLN A C 1
ATOM 2908 O O . GLN A 1 384 ? -1.959 -4.303 1.011 1.00 89.50 384 GLN A O 1
ATOM 2913 N N . ASN A 1 385 ? -0.002 -5.389 0.997 1.00 88.62 385 ASN A N 1
ATOM 2914 C CA . ASN A 1 385 ? -0.602 -6.671 1.383 1.00 88.62 385 ASN A CA 1
ATOM 2915 C C . ASN A 1 385 ? -1.252 -6.612 2.769 1.00 88.62 385 ASN A C 1
ATOM 2917 O O . ASN A 1 385 ? -2.410 -6.985 2.909 1.00 88.62 385 ASN A O 1
ATOM 2921 N N . SER A 1 386 ? -0.545 -6.087 3.777 1.00 91.62 386 SER A N 1
ATOM 2922 C CA . SER A 1 386 ? -1.080 -5.968 5.140 1.00 91.62 386 SER A CA 1
ATOM 2923 C C . SER A 1 386 ? -2.330 -5.091 5.192 1.00 91.62 386 SER A C 1
ATOM 2925 O O . SER A 1 386 ? -3.241 -5.380 5.964 1.00 91.62 386 SER A O 1
ATOM 2927 N N . PHE A 1 387 ? -2.370 -4.029 4.382 1.00 93.81 387 PHE A N 1
ATOM 2928 C CA . PHE A 1 387 ? -3.524 -3.140 4.288 1.00 93.81 387 PHE A CA 1
ATOM 2929 C C . PHE A 1 387 ? -4.726 -3.838 3.630 1.00 93.81 387 PHE A C 1
ATOM 2931 O O . PHE A 1 387 ? -5.834 -3.784 4.154 1.00 93.81 387 PHE A O 1
ATOM 2938 N N . MET A 1 388 ? -4.522 -4.584 2.539 1.00 93.44 388 MET A N 1
ATOM 2939 C CA . MET A 1 388 ? -5.615 -5.345 1.917 1.00 93.44 388 MET A CA 1
ATOM 2940 C C . MET A 1 388 ? -6.091 -6.518 2.785 1.00 93.44 388 MET A C 1
ATOM 2942 O O . MET A 1 388 ? -7.288 -6.788 2.863 1.00 93.44 388 MET A O 1
ATOM 2946 N N . GLU A 1 389 ? -5.177 -7.202 3.476 1.00 93.56 389 GLU A N 1
ATOM 2947 C CA . GLU A 1 389 ? -5.491 -8.284 4.414 1.00 93.56 389 GLU A CA 1
ATOM 2948 C C . GLU A 1 389 ? -6.371 -7.805 5.574 1.00 93.56 389 GLU A C 1
ATOM 2950 O O . GLU A 1 389 ? -7.314 -8.5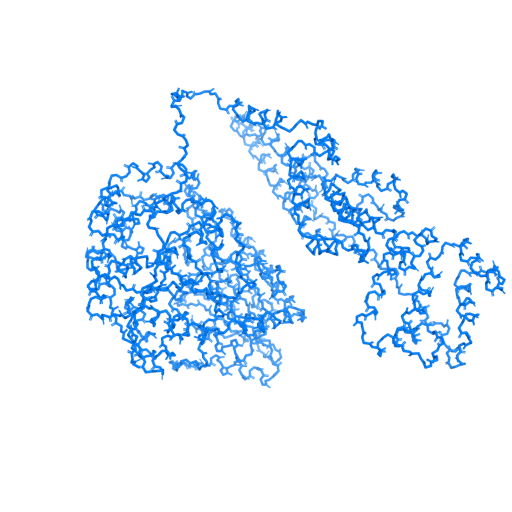02 5.955 1.00 93.56 389 GLU A O 1
ATOM 2955 N N . SER A 1 390 ? -6.095 -6.617 6.124 1.00 95.06 390 SER A N 1
ATOM 2956 C CA . SER A 1 390 ? -6.886 -6.061 7.222 1.00 95.06 390 SER A CA 1
ATOM 2957 C C . SER A 1 390 ? -8.293 -5.686 6.776 1.00 95.06 390 SER A C 1
ATOM 2959 O O . SER A 1 390 ? -9.260 -6.040 7.448 1.00 95.06 390 SER A O 1
ATOM 2961 N N . LEU A 1 391 ? -8.421 -5.045 5.611 1.00 93.25 391 LEU A N 1
ATOM 2962 C CA . LEU A 1 391 ? -9.717 -4.676 5.042 1.00 93.25 391 LEU A CA 1
ATOM 2963 C C . LEU A 1 391 ? -10.552 -5.905 4.691 1.00 93.25 391 LEU A C 1
ATOM 2965 O O . LEU A 1 391 ? -11.729 -5.957 5.033 1.00 93.25 391 LEU A O 1
ATOM 2969 N N . MET A 1 392 ? -9.943 -6.937 4.101 1.00 93.00 392 MET A N 1
ATOM 2970 C CA . MET A 1 392 ? -10.615 -8.211 3.822 1.00 93.00 392 MET A CA 1
ATOM 2971 C C . MET A 1 392 ? -11.168 -8.877 5.089 1.00 93.00 392 MET A C 1
ATOM 2973 O O . MET A 1 392 ? -12.207 -9.533 5.039 1.00 93.00 392 MET A O 1
ATOM 2977 N N . ALA A 1 393 ? -10.491 -8.697 6.227 1.00 94.56 393 ALA A N 1
ATOM 2978 C CA . ALA A 1 393 ? -10.943 -9.169 7.533 1.00 94.56 393 ALA A CA 1
ATOM 2979 C C . ALA A 1 393 ? -11.908 -8.197 8.249 1.00 94.56 393 ALA A C 1
ATOM 2981 O O . ALA A 1 393 ? -12.361 -8.501 9.351 1.00 94.56 393 ALA A O 1
ATOM 2982 N N . GLY A 1 394 ? -12.226 -7.039 7.658 1.00 96.12 394 GLY A N 1
ATOM 2983 C CA . GLY A 1 394 ? -13.066 -6.007 8.274 1.00 96.12 394 GLY A CA 1
ATOM 2984 C C . GLY A 1 394 ? -12.428 -5.357 9.506 1.00 96.12 394 GLY A C 1
ATOM 2985 O O . GLY A 1 394 ? -13.136 -4.953 10.430 1.00 96.12 394 GLY A O 1
ATOM 2986 N N . VAL A 1 395 ? -11.094 -5.306 9.548 1.00 98.38 395 VAL A N 1
ATOM 2987 C CA . VAL A 1 395 ? -10.311 -4.805 10.681 1.00 98.38 395 VAL A CA 1
ATOM 2988 C C . VAL A 1 395 ? -9.837 -3.377 10.392 1.00 98.38 395 VAL A C 1
ATOM 2990 O O . VAL A 1 395 ? -9.108 -3.176 9.414 1.00 98.38 395 VAL A O 1
ATOM 2993 N N . PRO A 1 396 ? -10.204 -2.389 11.230 1.00 98.44 396 PRO A N 1
ATOM 2994 C CA . PRO A 1 396 ? -9.721 -1.025 11.078 1.00 98.44 396 PRO A CA 1
ATOM 2995 C C . PRO A 1 396 ? -8.240 -0.902 11.454 1.00 98.44 396 PRO A C 1
ATOM 2997 O O . PRO A 1 396 ? -7.692 -1.728 12.197 1.00 98.44 396 PRO A O 1
ATOM 3000 N N . VAL A 1 397 ? -7.585 0.145 10.949 1.00 98.62 397 VAL A N 1
ATOM 3001 C CA . VAL A 1 397 ? -6.125 0.299 11.054 1.00 98.62 397 VAL A CA 1
ATOM 3002 C C . VAL A 1 397 ? -5.674 1.629 11.660 1.00 98.62 397 VAL A C 1
ATOM 3004 O O . VAL A 1 397 ? -6.324 2.660 11.525 1.00 98.62 397 VAL A O 1
ATOM 3007 N N . VAL A 1 398 ? -4.494 1.628 12.276 1.00 98.62 398 VAL A N 1
ATOM 3008 C CA . VAL A 1 398 ? -3.680 2.840 12.447 1.00 98.62 398 VAL A CA 1
ATOM 3009 C C . VAL A 1 398 ? -2.413 2.642 11.634 1.00 98.62 398 VAL A C 1
ATOM 3011 O O . VAL A 1 398 ? -1.685 1.671 11.851 1.00 98.62 398 VAL A O 1
ATOM 3014 N N . VAL A 1 399 ? -2.173 3.536 10.675 1.00 97.81 399 VAL A N 1
ATOM 3015 C CA . VAL A 1 399 ? -1.099 3.387 9.694 1.00 97.81 399 VAL A CA 1
ATOM 3016 C C . VAL A 1 399 ? 0.091 4.266 10.061 1.00 97.81 399 VAL A C 1
ATOM 3018 O O . VAL A 1 399 ? -0.014 5.488 10.085 1.00 97.81 399 VAL A O 1
ATOM 3021 N N . CYS A 1 400 ? 1.227 3.627 10.323 1.00 95.44 400 CYS A N 1
ATOM 3022 C CA . CYS A 1 400 ? 2.516 4.227 10.651 1.00 95.44 400 CYS A CA 1
ATOM 3023 C C . CYS A 1 400 ? 3.501 4.053 9.482 1.00 95.44 400 CYS A C 1
ATOM 3025 O O . CYS A 1 400 ? 4.330 3.139 9.515 1.00 95.44 400 CYS A O 1
ATOM 3027 N N . PRO A 1 401 ? 3.404 4.877 8.426 1.00 88.56 401 PRO A N 1
ATOM 3028 C CA . PRO A 1 401 ? 4.142 4.670 7.194 1.00 88.56 401 PRO A CA 1
ATOM 3029 C C . PRO A 1 401 ? 5.652 4.771 7.404 1.00 88.56 401 PRO A C 1
ATOM 3031 O O . PRO A 1 401 ? 6.171 5.699 8.026 1.00 88.56 401 PRO A O 1
ATOM 3034 N N . GLY A 1 402 ? 6.366 3.810 6.831 1.00 79.38 402 GLY A N 1
ATOM 3035 C CA . GLY A 1 402 ? 7.812 3.819 6.715 1.00 79.38 402 GLY A CA 1
ATOM 3036 C C . GLY A 1 402 ? 8.273 4.529 5.446 1.00 79.38 402 GLY A C 1
ATOM 3037 O O . GLY A 1 402 ? 8.935 5.560 5.533 1.00 79.38 402 GLY A O 1
ATOM 3038 N N . PHE A 1 403 ? 7.986 3.944 4.284 1.00 74.50 403 PHE A N 1
ATOM 3039 C CA . PHE A 1 403 ? 8.458 4.390 2.965 1.00 74.50 403 PHE A CA 1
ATOM 3040 C C . PHE A 1 403 ? 7.602 3.782 1.835 1.00 74.50 403 PHE A C 1
ATOM 3042 O O . PHE A 1 403 ? 6.748 2.936 2.099 1.00 74.50 403 PHE A O 1
ATOM 3049 N N . ALA A 1 404 ? 7.861 4.170 0.581 1.00 75.12 404 ALA A N 1
ATOM 3050 C CA . ALA A 1 404 ? 7.165 3.670 -0.612 1.00 75.12 404 ALA A CA 1
ATOM 3051 C C . ALA A 1 404 ? 5.632 3.863 -0.554 1.00 75.12 404 ALA A C 1
ATOM 3053 O O . ALA A 1 404 ? 5.148 4.917 -0.140 1.00 75.12 404 ALA A O 1
ATOM 3054 N N . ASP A 1 405 ? 4.869 2.847 -0.962 1.00 77.44 405 ASP A N 1
ATOM 3055 C CA . ASP A 1 405 ? 3.402 2.819 -1.065 1.00 77.44 405 ASP A CA 1
ATOM 3056 C C . ASP A 1 405 ? 2.679 3.051 0.272 1.00 77.44 405 ASP A C 1
ATOM 3058 O O . ASP A 1 405 ? 1.504 3.417 0.310 1.00 77.44 405 ASP A O 1
ATOM 3062 N N . GLN A 1 406 ? 3.389 2.894 1.388 1.00 85.50 406 GLN A N 1
ATOM 3063 C CA . GLN A 1 406 ? 2.841 3.001 2.738 1.00 85.50 406 GLN A CA 1
ATOM 3064 C C . GLN A 1 406 ? 2.254 4.386 3.035 1.00 85.50 406 GLN A C 1
ATOM 3066 O O . GLN A 1 406 ? 1.263 4.487 3.754 1.00 85.50 406 GLN A O 1
ATOM 3071 N N . ILE A 1 407 ? 2.839 5.452 2.475 1.00 83.50 407 ILE A N 1
ATOM 3072 C CA . ILE A 1 407 ? 2.356 6.829 2.668 1.00 83.50 407 ILE A CA 1
ATOM 3073 C C . ILE A 1 407 ? 0.994 7.009 1.989 1.00 83.50 407 ILE A C 1
ATOM 3075 O O . ILE A 1 407 ? 0.047 7.480 2.620 1.00 83.50 407 ILE A O 1
ATOM 3079 N N . ALA A 1 408 ? 0.873 6.565 0.735 1.00 83.62 408 ALA A N 1
ATOM 3080 C CA . ALA A 1 408 ? -0.387 6.604 -0.002 1.00 83.62 408 ALA A CA 1
ATOM 3081 C C . ALA A 1 408 ? -1.464 5.760 0.697 1.00 83.62 408 ALA A C 1
ATOM 3083 O O . ALA A 1 408 ? -2.602 6.202 0.850 1.00 83.62 408 ALA A O 1
ATOM 3084 N N . ASN A 1 409 ? -1.098 4.585 1.217 1.00 88.50 409 ASN A N 1
ATOM 3085 C CA . ASN A 1 409 ? -2.013 3.741 1.986 1.00 88.50 409 ASN A CA 1
ATOM 3086 C C . ASN A 1 409 ? -2.440 4.361 3.323 1.00 88.50 409 ASN A C 1
ATOM 3088 O O . ASN A 1 409 ? -3.589 4.186 3.725 1.00 88.50 409 ASN A O 1
ATOM 3092 N N . ALA A 1 410 ? -1.571 5.122 3.993 1.00 88.75 410 ALA A N 1
ATOM 3093 C CA . ALA A 1 410 ? -1.947 5.872 5.189 1.00 88.75 410 ALA A CA 1
ATOM 3094 C C . ALA A 1 410 ? -3.001 6.942 4.861 1.00 88.75 410 ALA A C 1
ATOM 3096 O O . ALA A 1 410 ? -4.057 6.979 5.492 1.00 88.75 410 ALA A O 1
ATOM 3097 N N . MET A 1 411 ? -2.753 7.752 3.826 1.00 85.62 411 MET A N 1
ATOM 3098 C CA . MET A 1 411 ? -3.701 8.770 3.355 1.00 85.62 411 MET A CA 1
ATOM 3099 C C . MET A 1 411 ? -5.034 8.146 2.930 1.00 85.62 411 MET A C 1
ATOM 3101 O O . MET A 1 411 ? -6.099 8.657 3.267 1.00 85.62 411 MET A O 1
ATOM 3105 N N . ARG A 1 412 ? -4.982 7.002 2.243 1.00 88.19 412 ARG A N 1
ATOM 3106 C CA . ARG A 1 412 ? -6.160 6.225 1.850 1.00 88.19 412 ARG A CA 1
ATOM 3107 C C . ARG A 1 412 ? -6.949 5.725 3.057 1.00 88.19 412 ARG A C 1
ATOM 3109 O O . ARG A 1 412 ? -8.173 5.814 3.047 1.00 88.19 412 ARG A O 1
ATOM 3116 N N . ALA A 1 413 ? -6.277 5.213 4.089 1.00 90.50 413 ALA A N 1
ATOM 3117 C CA . ALA A 1 413 ? -6.942 4.726 5.296 1.00 90.50 413 ALA A CA 1
ATOM 3118 C C . ALA A 1 413 ? -7.792 5.822 5.958 1.00 90.50 413 ALA A C 1
ATOM 3120 O O . ALA A 1 413 ? -8.945 5.579 6.323 1.00 90.50 413 ALA A O 1
ATOM 3121 N N . ASP A 1 414 ? -7.221 7.024 6.039 1.00 86.50 414 ASP A N 1
ATOM 3122 C CA . ASP A 1 414 ? -7.859 8.223 6.574 1.00 86.50 414 ASP A CA 1
ATOM 3123 C C . ASP A 1 414 ? -9.008 8.695 5.664 1.00 86.50 414 ASP A C 1
ATOM 3125 O O . ASP A 1 414 ? -10.151 8.778 6.105 1.00 86.50 414 ASP A O 1
ATOM 3129 N N . ALA A 1 415 ? -8.770 8.877 4.361 1.00 82.62 415 ALA A N 1
ATOM 3130 C CA . ALA A 1 415 ? -9.793 9.321 3.406 1.00 82.62 415 ALA A CA 1
ATOM 3131 C C . ALA A 1 415 ? -11.006 8.374 3.333 1.00 82.62 415 ALA A C 1
ATOM 3133 O O . ALA A 1 415 ? -12.153 8.809 3.241 1.00 82.62 415 ALA A O 1
ATOM 3134 N N . MET A 1 416 ? -10.772 7.062 3.414 1.00 86.81 416 MET A N 1
ATOM 3135 C CA . MET A 1 416 ? -11.835 6.055 3.381 1.00 86.81 416 MET A CA 1
ATOM 3136 C C . MET A 1 416 ? -12.515 5.857 4.743 1.00 86.81 416 MET A C 1
ATOM 3138 O O . MET A 1 416 ? -13.541 5.168 4.807 1.00 86.81 416 MET A O 1
ATOM 3142 N N . GLN A 1 417 ? -11.979 6.470 5.806 1.00 91.56 417 GLN A N 1
ATOM 3143 C CA . GLN A 1 417 ? -12.414 6.316 7.197 1.00 91.56 417 GLN A CA 1
ATOM 3144 C C . GLN A 1 417 ? -12.361 4.853 7.671 1.00 91.56 417 GLN A C 1
ATOM 3146 O O . GLN A 1 417 ? -13.181 4.414 8.469 1.00 91.56 417 GLN A O 1
ATOM 3151 N N . VAL A 1 418 ? -11.399 4.076 7.163 1.00 93.75 418 VAL A N 1
ATOM 3152 C CA . VAL A 1 418 ? -11.114 2.692 7.607 1.00 93.75 418 VAL A CA 1
ATOM 3153 C C . VAL A 1 418 ? -10.008 2.648 8.663 1.00 93.75 418 VAL A C 1
ATOM 3155 O O . VAL A 1 418 ? -9.662 1.589 9.187 1.00 93.75 418 VAL A O 1
ATOM 3158 N N . GLY A 1 419 ? -9.422 3.803 8.962 1.00 95.75 419 GLY A N 1
ATOM 3159 C CA . GLY A 1 419 ? -8.347 3.954 9.918 1.00 95.75 419 GLY A CA 1
ATOM 3160 C C . GLY A 1 419 ? -7.854 5.389 9.996 1.00 95.75 419 GLY A C 1
ATOM 3161 O O . GLY A 1 419 ? -8.476 6.294 9.450 1.00 95.75 419 GLY A O 1
ATOM 3162 N N . LEU A 1 420 ? -6.718 5.582 10.665 1.00 96.31 420 LEU A N 1
ATOM 3163 C CA . LEU A 1 420 ? -6.054 6.882 10.776 1.00 96.31 420 LEU A CA 1
ATOM 3164 C C . LEU A 1 420 ? -4.607 6.807 10.299 1.00 96.31 420 LEU A C 1
ATOM 3166 O O . LEU A 1 420 ? -3.913 5.813 10.532 1.00 96.31 420 LEU A O 1
ATOM 3170 N N . GLN A 1 421 ? -4.147 7.895 9.686 1.00 94.69 421 GLN A N 1
ATOM 3171 C CA . GLN A 1 421 ? -2.751 8.081 9.305 1.00 94.69 421 GLN A CA 1
ATOM 3172 C C . GLN A 1 421 ? -1.915 8.673 10.443 1.00 94.69 421 GLN A C 1
ATOM 3174 O O . GLN A 1 421 ? -2.365 9.537 11.197 1.00 94.69 421 GLN A O 1
ATOM 3179 N N . ILE A 1 422 ? -0.658 8.247 10.517 1.00 93.50 422 ILE A N 1
ATOM 3180 C CA . ILE A 1 422 ? 0.380 8.850 11.348 1.00 93.50 422 ILE A CA 1
ATOM 3181 C C . ILE A 1 422 ? 1.447 9.423 10.421 1.00 93.5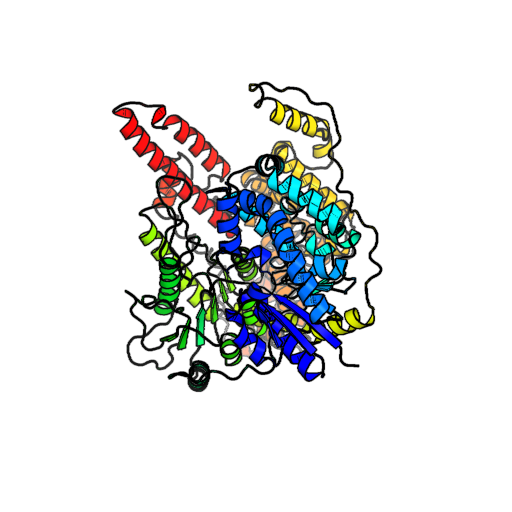0 422 ILE A C 1
ATOM 3183 O O . ILE A 1 422 ? 1.808 8.810 9.419 1.00 93.50 422 ILE A O 1
ATOM 3187 N N . GLN A 1 423 ? 1.977 10.600 10.744 1.00 85.38 423 GLN A N 1
ATOM 3188 C CA . GLN A 1 423 ? 3.099 11.150 9.988 1.00 85.38 423 GLN A CA 1
ATOM 3189 C C . GLN A 1 423 ? 4.411 10.547 10.486 1.00 85.38 423 GLN A C 1
ATOM 3191 O O . GLN A 1 423 ? 4.668 10.500 11.691 1.00 85.38 423 GLN A O 1
ATOM 3196 N N . ARG A 1 424 ? 5.261 10.101 9.555 1.00 84.06 424 ARG A N 1
ATOM 3197 C CA . ARG A 1 424 ? 6.606 9.634 9.895 1.00 84.06 424 ARG A CA 1
ATOM 3198 C C . ARG A 1 424 ? 7.435 10.807 10.438 1.00 84.06 424 ARG A C 1
ATOM 3200 O O . ARG A 1 424 ? 7.509 11.840 9.773 1.00 84.06 424 ARG A O 1
ATOM 3207 N N . PRO A 1 425 ? 8.104 10.663 11.595 1.00 84.50 425 PRO A N 1
ATOM 3208 C CA . PRO A 1 425 ? 8.971 11.708 12.116 1.00 84.50 425 PRO A CA 1
ATOM 3209 C C . PRO A 1 425 ? 10.240 11.827 11.258 1.00 84.50 425 PRO A C 1
ATOM 3211 O O . PRO A 1 425 ? 10.920 10.832 10.996 1.00 84.50 425 PRO A O 1
ATOM 3214 N N . LEU A 1 426 ? 10.568 13.058 10.857 1.00 79.75 426 LEU A N 1
ATOM 3215 C CA . LEU A 1 426 ? 11.793 13.424 10.130 1.00 79.75 426 LEU A CA 1
ATOM 3216 C C . LEU A 1 426 ? 12.553 14.543 10.876 1.00 79.75 426 LEU A C 1
ATOM 3218 O O . LEU A 1 426 ? 12.634 15.665 10.377 1.00 79.75 426 LEU A O 1
ATOM 3222 N N . PRO A 1 427 ? 13.038 14.284 12.105 1.00 81.06 427 PRO A N 1
ATOM 3223 C CA . PRO A 1 427 ? 13.723 15.287 12.918 1.00 81.06 427 PRO A CA 1
ATOM 3224 C C . PRO A 1 427 ? 15.124 15.629 12.395 1.00 81.06 427 PRO A C 1
ATOM 3226 O O . PRO A 1 427 ? 15.787 14.808 11.754 1.00 81.06 427 PRO A O 1
ATOM 3229 N N . GLU A 1 428 ? 15.597 16.829 12.742 1.00 78.75 428 GLU A N 1
ATOM 3230 C CA . GLU A 1 428 ? 17.020 17.170 12.669 1.00 78.75 428 GLU A CA 1
ATOM 3231 C C . GLU A 1 428 ? 17.836 16.354 13.683 1.00 78.75 428 GLU A C 1
ATOM 3233 O O . GLU A 1 428 ? 17.305 15.882 14.694 1.00 78.75 428 GLU A O 1
ATOM 3238 N N . HIS A 1 429 ? 19.143 16.231 13.435 1.00 76.25 429 HIS A N 1
ATOM 3239 C CA . HIS A 1 429 ? 20.029 15.503 14.334 1.00 76.25 429 HIS A CA 1
ATOM 3240 C C . HIS A 1 429 ? 20.004 16.063 15.760 1.00 76.25 429 HIS A C 1
ATOM 3242 O O . HIS A 1 429 ? 20.106 17.274 15.968 1.00 76.25 429 HIS A O 1
ATOM 3248 N N . GLY A 1 430 ? 19.908 15.182 16.751 1.00 79.31 430 GLY A N 1
ATOM 3249 C CA . GLY A 1 430 ? 19.822 15.526 18.170 1.00 79.31 430 GLY A CA 1
ATOM 3250 C C . GLY A 1 430 ? 18.401 15.815 18.670 1.00 79.31 430 GLY A C 1
ATOM 3251 O O . GLY A 1 430 ? 18.203 15.896 19.883 1.00 79.31 430 GLY A O 1
ATOM 3252 N N . GLN A 1 431 ? 17.410 15.948 17.780 1.00 86.19 431 GLN A N 1
ATOM 3253 C CA . GLN A 1 431 ? 15.994 16.141 18.135 1.00 86.19 431 GLN A CA 1
ATOM 3254 C C . GLN A 1 431 ? 15.178 14.838 18.079 1.00 86.19 431 GLN A C 1
ATOM 3256 O O . GLN A 1 431 ? 13.973 14.839 18.352 1.00 86.19 431 GLN A O 1
ATOM 3261 N N . GLU A 1 432 ? 15.811 13.708 17.754 1.00 87.56 432 GLU A N 1
ATOM 3262 C CA . GLU A 1 432 ? 15.158 12.406 17.625 1.00 87.56 432 GLU A CA 1
ATOM 3263 C C . GLU A 1 432 ? 14.364 12.007 18.883 1.00 87.56 432 GLU A C 1
ATOM 3265 O O . GLU A 1 432 ? 13.217 11.580 18.726 1.00 87.56 432 GLU A O 1
ATOM 3270 N N . PRO A 1 433 ? 14.869 12.181 20.126 1.00 90.25 433 PRO A N 1
ATOM 3271 C CA . PRO A 1 433 ? 14.122 11.787 21.323 1.00 90.25 433 PRO A CA 1
ATOM 3272 C C . PRO A 1 433 ? 12.788 12.529 21.498 1.00 90.25 433 PRO A C 1
ATOM 3274 O O . PRO A 1 433 ? 11.784 11.924 21.879 1.00 90.25 433 PRO A O 1
ATOM 3277 N N . GLU A 1 434 ? 12.753 13.834 21.213 1.00 92.88 434 GLU A N 1
ATOM 3278 C CA . GLU A 1 434 ? 11.533 14.644 21.329 1.00 92.88 434 GLU A CA 1
ATOM 3279 C C . GLU A 1 434 ? 10.526 14.288 20.231 1.00 92.88 434 GLU A C 1
ATOM 3281 O O . GLU A 1 434 ? 9.336 14.119 20.515 1.00 92.88 434 GLU A O 1
ATOM 3286 N N . ALA A 1 435 ? 11.004 14.093 18.998 1.00 90.00 435 ALA A N 1
ATOM 3287 C CA . ALA A 1 435 ? 10.171 13.685 17.872 1.00 90.00 435 ALA A CA 1
ATOM 3288 C C . ALA A 1 435 ? 9.573 12.283 18.064 1.00 90.00 435 ALA A C 1
ATOM 3290 O O . ALA A 1 435 ? 8.381 12.091 17.827 1.00 90.00 435 ALA A O 1
ATOM 3291 N N . LEU A 1 436 ? 10.360 11.318 18.553 1.00 93.06 436 LEU A N 1
ATOM 3292 C CA . LEU A 1 436 ? 9.885 9.962 18.852 1.00 93.06 436 LEU A CA 1
ATOM 3293 C C . LEU A 1 436 ? 8.831 9.961 19.962 1.00 93.06 436 LEU A C 1
ATOM 3295 O O . LEU A 1 436 ? 7.838 9.243 19.860 1.00 93.06 436 LEU A O 1
ATOM 3299 N N . LYS A 1 437 ? 8.989 10.806 20.989 1.00 95.19 437 LYS A N 1
ATOM 3300 C CA . LYS A 1 437 ? 7.991 10.953 22.057 1.00 95.19 437 LYS A CA 1
ATOM 3301 C C . LYS A 1 437 ? 6.680 11.559 21.547 1.00 95.19 437 LYS A C 1
ATOM 3303 O O . LYS A 1 437 ? 5.605 11.101 21.936 1.00 95.19 437 LYS A O 1
ATOM 3308 N N . ALA A 1 438 ? 6.754 12.574 20.684 1.00 93.62 438 ALA A N 1
ATOM 3309 C CA . ALA A 1 438 ? 5.572 13.164 20.054 1.00 93.62 438 ALA A CA 1
ATOM 3310 C C . ALA A 1 438 ? 4.855 12.149 19.151 1.00 93.62 438 ALA A C 1
ATOM 3312 O O . ALA A 1 438 ? 3.640 11.980 19.257 1.00 93.62 438 ALA A O 1
ATOM 3313 N N . TYR A 1 439 ? 5.622 11.423 18.335 1.00 95.06 439 TYR A N 1
ATOM 3314 C CA . TYR A 1 439 ? 5.132 10.340 17.489 1.00 95.06 439 TYR A CA 1
ATOM 3315 C C . TYR A 1 439 ? 4.427 9.252 18.310 1.00 95.06 439 TYR A C 1
ATOM 3317 O O . TYR A 1 439 ? 3.271 8.937 18.039 1.00 95.06 439 TYR A O 1
ATOM 3325 N N . GLN A 1 440 ? 5.060 8.746 19.374 1.00 97.31 440 GLN A N 1
ATOM 3326 C CA . GLN A 1 440 ? 4.461 7.766 20.286 1.00 97.31 440 GLN A CA 1
ATOM 3327 C C . GLN A 1 440 ? 3.130 8.270 20.862 1.00 97.31 440 GLN A C 1
ATOM 3329 O O . GLN A 1 440 ? 2.135 7.551 20.830 1.00 97.31 440 GLN A O 1
ATOM 3334 N N . GLY A 1 441 ? 3.079 9.522 21.332 1.00 96.75 441 GLY A N 1
ATOM 3335 C CA . GLY A 1 441 ? 1.850 10.126 21.852 1.00 96.75 441 GLY A CA 1
ATOM 3336 C C . GLY A 1 441 ? 0.720 10.197 20.818 1.00 96.75 441 GLY A C 1
ATOM 3337 O O . GLY A 1 441 ? -0.430 9.894 21.146 1.00 96.75 441 GLY A O 1
ATOM 3338 N N . GLN A 1 442 ? 1.043 10.546 19.569 1.00 97.06 442 GLN A N 1
ATOM 3339 C CA . GLN A 1 442 ? 0.079 10.577 18.468 1.00 97.06 442 GLN A CA 1
ATOM 3340 C C . GLN A 1 442 ? -0.453 9.174 18.150 1.00 97.06 442 GLN A C 1
ATOM 3342 O O . GLN A 1 442 ? -1.668 8.988 18.074 1.00 97.06 442 GLN A O 1
ATOM 3347 N N . VAL A 1 443 ? 0.435 8.181 18.031 1.00 98.31 443 VAL A N 1
ATOM 3348 C CA . VAL A 1 443 ? 0.050 6.785 17.779 1.00 98.31 443 VAL A CA 1
ATOM 3349 C C . VAL A 1 443 ? -0.872 6.281 18.893 1.00 98.31 443 VAL A C 1
ATOM 3351 O O . VAL A 1 443 ? -1.940 5.748 18.599 1.00 98.31 443 VAL A O 1
ATOM 3354 N N . THR A 1 444 ? -0.537 6.523 20.165 1.00 98.62 444 THR A N 1
ATOM 3355 C CA . THR A 1 444 ? -1.367 6.139 21.322 1.00 98.62 444 THR A CA 1
ATOM 3356 C C . THR A 1 444 ? -2.773 6.737 21.245 1.00 98.62 444 THR A C 1
ATOM 3358 O O . THR A 1 444 ? -3.762 6.044 21.497 1.00 98.62 444 THR A O 1
ATOM 3361 N N . ALA A 1 445 ? -2.886 8.022 20.891 1.00 97.50 445 ALA A N 1
ATOM 3362 C CA . ALA A 1 445 ? -4.175 8.696 20.759 1.00 97.50 445 ALA A CA 1
ATOM 3363 C C . ALA A 1 445 ? -5.013 8.108 19.612 1.00 97.50 445 ALA A C 1
ATOM 3365 O O . ALA A 1 445 ? -6.190 7.799 19.808 1.00 97.50 445 ALA A O 1
ATOM 3366 N N . CYS A 1 446 ? -4.400 7.889 18.445 1.00 98.38 446 CYS A N 1
ATOM 3367 C CA . CYS A 1 446 ? -5.062 7.278 17.295 1.00 98.38 446 CYS A CA 1
ATOM 3368 C C . CYS A 1 446 ? -5.530 5.850 17.594 1.00 98.38 446 CYS A C 1
ATOM 3370 O O . CYS A 1 446 ? -6.667 5.514 17.280 1.00 98.38 446 CYS A O 1
ATOM 3372 N N . LEU A 1 447 ? -4.708 5.031 18.259 1.00 98.69 447 LEU A N 1
ATOM 3373 C CA . LEU A 1 447 ? -5.083 3.668 18.647 1.00 98.69 447 LEU A CA 1
ATOM 3374 C C . LEU A 1 447 ? -6.331 3.645 19.530 1.00 98.69 447 LEU A C 1
ATOM 3376 O O . LEU A 1 447 ? -7.265 2.890 19.265 1.00 98.69 447 LEU A O 1
ATOM 3380 N N . ARG A 1 448 ? -6.371 4.493 20.565 1.00 98.44 448 ARG A N 1
ATOM 3381 C CA . ARG A 1 448 ? -7.534 4.592 21.458 1.00 98.44 448 ARG A CA 1
ATOM 3382 C C . ARG A 1 448 ? -8.783 5.048 20.712 1.00 98.44 448 ARG A C 1
ATOM 3384 O O . ARG A 1 448 ? -9.854 4.503 20.950 1.00 98.44 448 ARG A O 1
ATOM 3391 N N . ARG A 1 449 ? -8.639 6.018 19.806 1.00 97.88 449 ARG A N 1
ATOM 3392 C CA . ARG A 1 449 ? -9.748 6.550 19.013 1.00 97.88 449 ARG A CA 1
ATOM 3393 C C . ARG A 1 449 ? -10.341 5.497 18.079 1.00 97.88 449 ARG A C 1
ATOM 3395 O O . ARG A 1 449 ? -11.540 5.252 18.137 1.00 97.88 449 ARG A O 1
ATOM 3402 N N . VAL A 1 450 ? -9.504 4.847 17.269 1.00 98.06 450 VAL A N 1
ATOM 3403 C CA . VAL A 1 450 ? -9.968 3.846 16.294 1.00 98.06 450 VAL A CA 1
ATOM 3404 C C . VAL A 1 450 ? -10.606 2.643 16.990 1.00 98.06 450 VAL A C 1
ATOM 3406 O O . VAL A 1 450 ? -11.576 2.096 16.481 1.00 98.06 450 VAL A O 1
ATOM 3409 N N . LEU A 1 451 ? -10.113 2.246 18.170 1.00 97.31 451 LEU A N 1
ATOM 3410 C CA . LEU A 1 451 ? -10.737 1.161 18.932 1.00 97.31 451 LEU A CA 1
ATOM 3411 C C . LEU A 1 451 ? -12.093 1.555 19.547 1.00 97.31 451 LEU A C 1
ATOM 3413 O O . LEU A 1 451 ? -12.946 0.688 19.722 1.00 97.31 451 LEU A O 1
ATOM 3417 N N . ALA A 1 452 ? -12.276 2.827 19.914 1.00 96.56 452 ALA A N 1
ATOM 3418 C CA . ALA A 1 452 ? -13.478 3.318 20.589 1.00 96.56 452 ALA A CA 1
ATOM 3419 C C . ALA A 1 452 ? -14.618 3.696 19.627 1.00 96.56 452 ALA A C 1
ATOM 3421 O O . ALA A 1 452 ? -15.786 3.569 19.989 1.00 96.56 452 ALA A O 1
ATOM 3422 N N . GLU A 1 453 ? -14.299 4.182 18.427 1.00 96.19 453 GLU A N 1
ATOM 3423 C CA . GLU A 1 453 ? -15.279 4.616 17.425 1.00 96.19 453 GLU A CA 1
ATOM 3424 C C . GLU A 1 453 ? -15.657 3.451 16.490 1.00 96.19 453 GLU A C 1
ATOM 3426 O O . GLU A 1 453 ? -14.887 3.067 15.609 1.00 96.19 453 GLU A O 1
ATOM 3431 N N . GLU A 1 454 ? -16.869 2.900 16.647 1.00 93.56 454 GLU A N 1
ATOM 3432 C CA . GLU A 1 454 ? -17.358 1.770 15.829 1.00 93.56 454 GLU A CA 1
ATOM 3433 C C . GLU A 1 454 ? -17.416 2.080 14.323 1.00 93.56 454 GLU A C 1
ATOM 3435 O O . GLU A 1 454 ? -17.254 1.175 13.504 1.00 93.56 454 GLU A O 1
ATOM 3440 N N . SER A 1 455 ? -17.540 3.357 13.945 1.00 94.50 455 SER A N 1
ATOM 3441 C CA . SER A 1 455 ? -17.592 3.805 12.549 1.00 94.50 455 SER A CA 1
ATOM 3442 C C . SER A 1 455 ? -16.399 3.330 11.712 1.00 94.50 455 SER A C 1
ATOM 3444 O O . SER A 1 455 ? -16.584 2.967 10.550 1.00 94.50 455 SER A O 1
ATOM 3446 N N . PHE A 1 456 ? -15.189 3.261 12.282 1.00 96.75 456 PHE A N 1
ATOM 3447 C CA . PHE A 1 456 ? -14.016 2.749 11.562 1.00 96.75 456 PHE A CA 1
ATOM 3448 C C . PHE A 1 456 ? -14.161 1.268 11.217 1.00 96.75 456 PHE A C 1
ATOM 3450 O O . PHE A 1 456 ? -13.794 0.839 10.120 1.00 96.75 456 PHE A O 1
ATOM 3457 N N . ARG A 1 457 ? -14.712 0.476 12.143 1.00 96.50 457 ARG A N 1
ATOM 3458 C CA . ARG A 1 457 ? -14.967 -0.947 11.920 1.00 96.50 457 ARG A CA 1
ATOM 3459 C C . ARG A 1 457 ? -16.066 -1.142 10.883 1.00 96.50 457 ARG A C 1
ATOM 3461 O O . ARG A 1 457 ? -15.881 -1.952 9.979 1.00 96.50 457 ARG A O 1
ATOM 3468 N N . ASP A 1 458 ? -17.155 -0.387 10.972 1.00 93.31 458 ASP A N 1
ATOM 3469 C CA . ASP A 1 458 ? -18.252 -0.452 10.000 1.00 93.31 458 ASP A CA 1
ATOM 3470 C C . ASP A 1 458 ? -17.754 -0.131 8.585 1.00 93.31 458 ASP A C 1
ATOM 3472 O O . ASP A 1 458 ? -18.067 -0.839 7.624 1.00 93.31 458 ASP A O 1
ATOM 3476 N N . ARG A 1 459 ? -16.901 0.892 8.452 1.00 96.12 459 ARG A N 1
ATOM 3477 C CA . ARG A 1 459 ? -16.253 1.244 7.182 1.00 96.12 459 ARG A CA 1
ATOM 3478 C C . ARG A 1 459 ? -15.298 0.161 6.697 1.00 96.12 459 ARG A C 1
ATOM 3480 O O . ARG A 1 459 ? -15.356 -0.197 5.520 1.00 96.12 459 ARG A O 1
ATOM 3487 N N . ALA A 1 460 ? -14.457 -0.392 7.570 1.00 95.81 460 ALA A N 1
ATOM 3488 C CA . ALA A 1 460 ? -13.560 -1.489 7.211 1.00 95.81 460 ALA A CA 1
ATOM 3489 C C . ALA A 1 460 ? -14.344 -2.724 6.730 1.00 95.81 460 ALA A C 1
ATOM 3491 O O . ALA A 1 460 ? -13.974 -3.326 5.726 1.00 95.81 460 ALA A O 1
ATOM 3492 N N . GLN A 1 461 ? -15.462 -3.065 7.379 1.00 94.94 461 GLN A N 1
ATOM 3493 C CA . GLN A 1 461 ? -16.350 -4.156 6.960 1.00 94.94 461 GLN A CA 1
ATOM 3494 C C . GLN A 1 461 ? -17.049 -3.868 5.629 1.00 94.94 461 GLN A C 1
ATOM 3496 O O . GLN A 1 461 ? -17.085 -4.735 4.756 1.00 94.94 461 GLN A O 1
ATOM 3501 N N . TYR A 1 462 ? -17.573 -2.652 5.444 1.00 93.62 462 TYR A N 1
ATOM 3502 C CA . TYR A 1 462 ? -18.180 -2.221 4.183 1.00 93.62 462 TYR A CA 1
ATOM 3503 C C . TYR A 1 462 ? -17.220 -2.427 3.005 1.00 93.62 462 TYR A C 1
ATOM 3505 O O . TYR A 1 462 ? -17.575 -3.037 1.995 1.00 93.62 462 TYR A O 1
ATOM 3513 N N . PHE A 1 463 ? -15.979 -1.971 3.162 1.00 92.25 463 PHE A N 1
ATOM 3514 C CA . PHE A 1 463 ? -14.946 -2.105 2.144 1.00 92.25 463 PHE A CA 1
ATOM 3515 C C . PHE A 1 463 ? -14.429 -3.534 1.992 1.00 92.25 463 PHE A C 1
ATOM 3517 O O . PHE A 1 463 ? -14.204 -3.969 0.865 1.00 92.25 463 PHE A O 1
ATOM 3524 N N . GLY A 1 464 ? -14.331 -4.297 3.081 1.00 92.38 464 GLY A N 1
ATOM 3525 C CA . GLY A 1 464 ? -14.033 -5.727 3.036 1.00 92.38 464 GLY A CA 1
ATOM 3526 C C . GLY A 1 464 ? -15.038 -6.511 2.192 1.00 92.38 464 GLY A C 1
ATOM 3527 O O . GLY A 1 464 ? -14.641 -7.324 1.360 1.00 92.38 464 GLY A O 1
ATOM 3528 N N . ASN A 1 465 ? -16.334 -6.212 2.318 1.00 90.44 465 ASN A N 1
ATOM 3529 C CA . ASN A 1 465 ? -17.384 -6.848 1.515 1.00 90.44 465 ASN A CA 1
ATOM 3530 C C . ASN A 1 465 ? -17.267 -6.526 0.020 1.00 90.44 465 ASN A C 1
ATOM 3532 O O . ASN A 1 465 ? -17.555 -7.379 -0.815 1.00 90.44 465 ASN A O 1
ATOM 3536 N N . ARG A 1 466 ? -16.846 -5.307 -0.333 1.00 89.62 466 ARG A N 1
ATOM 3537 C CA . ARG A 1 466 ? -16.592 -4.926 -1.732 1.00 89.62 466 ARG A CA 1
ATOM 3538 C C . ARG A 1 466 ? -15.351 -5.613 -2.278 1.00 89.62 466 ARG A C 1
ATOM 3540 O O . ARG A 1 466 ? -15.379 -6.152 -3.376 1.00 89.62 466 ARG A O 1
ATOM 3547 N N . LEU A 1 467 ? -14.297 -5.671 -1.475 1.00 90.12 467 LEU A N 1
ATOM 3548 C CA . LEU A 1 467 ? -13.051 -6.333 -1.829 1.00 90.12 467 LEU A CA 1
ATOM 3549 C C . LEU A 1 467 ? -13.255 -7.842 -2.075 1.00 90.12 467 LEU A C 1
ATOM 3551 O O . LEU A 1 467 ? -12.693 -8.398 -3.011 1.00 90.12 467 LEU A O 1
ATOM 3555 N N . GLN A 1 468 ? -14.152 -8.495 -1.328 1.00 87.75 468 GLN A N 1
ATOM 3556 C CA . GLN A 1 468 ? -14.566 -9.882 -1.594 1.00 87.75 468 GLN A CA 1
ATOM 3557 C C . GLN A 1 468 ? -15.179 -10.083 -2.993 1.00 87.75 468 GLN A C 1
ATOM 3559 O O . GLN A 1 468 ? -15.041 -11.164 -3.568 1.00 87.75 468 GLN A O 1
ATOM 3564 N N . GLN A 1 469 ? -15.834 -9.063 -3.561 1.00 87.75 469 GLN A N 1
ATOM 3565 C CA . GLN A 1 469 ? -16.472 -9.143 -4.882 1.00 87.75 469 GLN A CA 1
ATOM 3566 C C . GLN A 1 469 ? -15.457 -9.147 -6.032 1.00 87.75 469 GLN A C 1
ATOM 3568 O O . GLN A 1 469 ? -15.813 -9.504 -7.153 1.00 87.75 469 GLN A O 1
ATOM 3573 N N . GLU A 1 470 ? -14.187 -8.828 -5.766 1.00 89.94 470 GLU A N 1
ATOM 3574 C CA . GLU A 1 470 ? -13.132 -8.824 -6.783 1.00 89.94 470 GLU A CA 1
ATOM 3575 C C . GLU A 1 470 ? -12.693 -10.229 -7.206 1.00 89.94 470 GLU A C 1
ATOM 3577 O O . GLU A 1 470 ? -11.995 -10.378 -8.207 1.00 89.94 470 GLU A O 1
ATOM 3582 N N . GLY A 1 471 ? -13.117 -11.275 -6.491 1.00 90.31 471 GLY A N 1
ATOM 3583 C CA . GLY A 1 471 ? -12.979 -12.675 -6.903 1.00 90.31 471 GLY A CA 1
ATOM 3584 C C . GLY A 1 471 ? -11.640 -13.342 -6.569 1.00 90.31 471 GLY A C 1
ATOM 3585 O O . GLY A 1 471 ? -11.528 -14.566 -6.696 1.00 90.31 471 GLY A O 1
ATOM 3586 N N . GLY A 1 472 ? -10.640 -12.593 -6.100 1.00 93.81 472 GLY A N 1
ATOM 3587 C CA . GLY A 1 472 ? -9.468 -13.168 -5.441 1.00 93.81 472 GLY A CA 1
ATOM 3588 C C . GLY A 1 472 ? -8.654 -14.135 -6.310 1.00 93.81 472 GLY A C 1
ATOM 3589 O O . GLY A 1 472 ? -8.440 -13.972 -7.519 1.00 93.81 472 GLY A O 1
ATOM 3590 N N . VAL A 1 473 ? -8.231 -15.218 -5.659 1.00 95.19 473 VAL A N 1
ATOM 3591 C CA . VAL A 1 473 ? -7.477 -16.322 -6.267 1.00 95.19 473 VAL A CA 1
ATOM 3592 C C . VAL A 1 473 ? -8.267 -17.003 -7.386 1.00 95.19 473 VAL A C 1
ATOM 3594 O O . VAL A 1 473 ? -7.685 -17.345 -8.413 1.00 95.19 473 VAL A O 1
ATOM 3597 N N . ALA A 1 474 ? -9.584 -17.172 -7.226 1.00 94.19 474 ALA A N 1
ATOM 3598 C CA . ALA A 1 474 ? -10.419 -17.850 -8.216 1.00 94.19 474 ALA A CA 1
ATOM 3599 C C . ALA A 1 474 ? -10.436 -17.089 -9.550 1.00 94.19 474 ALA A C 1
ATOM 3601 O O . ALA A 1 474 ? -10.136 -17.675 -10.592 1.00 94.19 474 ALA A O 1
ATOM 3602 N N . ARG A 1 475 ? -10.680 -15.772 -9.506 1.00 95.25 475 ARG A N 1
ATOM 3603 C CA . ARG A 1 475 ? -10.633 -14.904 -10.694 1.00 95.25 475 ARG A CA 1
ATOM 3604 C C . ARG A 1 475 ? -9.236 -14.858 -11.311 1.00 95.25 475 ARG A C 1
ATOM 3606 O O . ARG A 1 475 ? -9.099 -14.916 -12.528 1.00 95.25 475 ARG A O 1
ATOM 3613 N N . SER A 1 476 ? -8.191 -14.811 -10.484 1.00 96.75 476 SER A N 1
ATOM 3614 C CA . SER A 1 476 ? -6.803 -14.863 -10.965 1.00 96.75 476 SER A CA 1
ATOM 3615 C C . SER A 1 476 ? -6.526 -16.141 -11.759 1.00 96.75 476 SER A C 1
ATOM 3617 O O . SER A 1 476 ? -6.004 -16.083 -12.869 1.00 96.75 476 SER A O 1
ATOM 3619 N N . VAL A 1 477 ? -6.918 -17.301 -11.229 1.00 96.81 477 VAL A N 1
ATOM 3620 C CA . VAL A 1 477 ? -6.755 -18.594 -11.908 1.00 96.81 477 VAL A CA 1
ATOM 3621 C C . VAL A 1 477 ? -7.563 -18.655 -13.201 1.00 96.81 477 VAL A C 1
ATOM 3623 O O . VAL A 1 477 ? -7.039 -19.115 -14.215 1.00 96.81 477 VAL A O 1
ATOM 3626 N N . GLU A 1 478 ? -8.802 -18.162 -13.203 1.00 95.12 478 GLU A N 1
ATOM 3627 C CA . GLU A 1 478 ? -9.627 -18.074 -14.412 1.00 95.12 478 GLU A CA 1
ATOM 3628 C C . GLU A 1 478 ? -8.926 -17.270 -15.515 1.00 95.12 478 GLU A C 1
ATOM 3630 O O . GLU A 1 478 ? -8.793 -17.758 -16.638 1.00 95.12 478 GLU A O 1
ATOM 3635 N N . MET A 1 479 ? -8.395 -16.092 -15.176 1.00 95.06 479 MET A N 1
ATOM 3636 C CA . MET A 1 479 ? -7.654 -15.232 -16.103 1.00 95.06 479 MET A CA 1
ATOM 3637 C C . MET A 1 479 ? -6.407 -15.924 -16.672 1.00 95.06 479 MET A C 1
ATOM 3639 O O . MET A 1 479 ? -6.152 -15.857 -17.879 1.00 95.06 479 MET A O 1
ATOM 3643 N N . LEU A 1 480 ? -5.636 -16.624 -15.832 1.00 96.25 480 LEU A N 1
ATOM 3644 C CA . LEU A 1 480 ? -4.445 -17.358 -16.276 1.00 96.25 480 LEU A CA 1
ATOM 3645 C C . LEU A 1 480 ? -4.809 -18.522 -17.203 1.00 96.25 480 LEU A C 1
ATOM 3647 O O . LEU A 1 480 ? -4.151 -18.729 -18.222 1.00 96.25 480 LEU A O 1
ATOM 3651 N N . LEU A 1 481 ? -5.871 -19.266 -16.887 1.00 95.06 481 LEU A N 1
ATOM 3652 C CA . LEU A 1 481 ? -6.346 -20.373 -17.718 1.00 95.06 481 LEU A CA 1
ATOM 3653 C C . LEU A 1 481 ? -6.928 -19.889 -19.046 1.00 95.06 481 LEU A C 1
ATOM 3655 O O . LEU A 1 481 ? -6.697 -20.533 -20.070 1.00 95.06 481 LEU A O 1
ATOM 3659 N N . ALA A 1 482 ? -7.663 -18.776 -19.045 1.00 91.50 482 ALA A N 1
ATOM 3660 C CA . ALA A 1 482 ? -8.163 -18.144 -20.260 1.00 91.50 482 ALA A CA 1
ATOM 3661 C C . ALA A 1 482 ? -6.997 -17.718 -21.161 1.00 91.50 482 ALA A C 1
ATOM 3663 O O . ALA A 1 482 ? -6.921 -18.148 -22.311 1.00 91.50 482 ALA A O 1
ATOM 3664 N N . THR A 1 483 ? -6.020 -16.998 -20.604 1.00 91.00 483 THR A N 1
ATOM 3665 C CA . THR A 1 483 ? -4.840 -16.531 -21.348 1.00 91.00 483 THR A CA 1
ATOM 3666 C C . THR A 1 483 ? -4.020 -17.697 -21.912 1.00 91.00 483 THR A C 1
ATOM 3668 O O . THR A 1 483 ? -3.618 -17.677 -23.073 1.00 91.00 483 THR A O 1
ATOM 3671 N N . ALA A 1 484 ? -3.826 -18.768 -21.135 1.00 89.81 484 ALA A N 1
ATOM 3672 C CA . ALA A 1 484 ? -3.115 -19.958 -21.601 1.00 89.81 484 ALA A CA 1
ATOM 3673 C C . ALA A 1 484 ? -3.834 -20.677 -22.763 1.00 89.81 484 ALA A C 1
ATOM 3675 O O . ALA A 1 484 ? -3.179 -21.322 -23.581 1.00 89.81 484 ALA A O 1
ATOM 3676 N N . ARG A 1 485 ? -5.171 -20.583 -22.848 1.00 86.06 485 ARG A N 1
ATOM 3677 C CA . ARG A 1 485 ? -5.980 -21.176 -23.932 1.00 86.06 485 ARG A CA 1
ATOM 3678 C C . ARG A 1 485 ? -6.052 -20.292 -25.174 1.00 86.06 485 ARG A C 1
ATOM 3680 O O . ARG A 1 485 ? -6.082 -20.829 -26.277 1.00 86.06 485 ARG A O 1
ATOM 3687 N N . GLU A 1 486 ? -6.099 -18.973 -24.997 1.00 80.94 486 GLU A N 1
ATOM 3688 C CA . GLU A 1 486 ? -6.085 -18.002 -26.100 1.00 80.94 486 GLU A CA 1
ATOM 3689 C C . GLU A 1 486 ? -4.772 -18.056 -26.900 1.00 80.94 486 GLU A C 1
ATOM 3691 O O . GLU A 1 486 ? -4.770 -17.780 -28.100 1.00 80.94 486 GLU A O 1
ATOM 3696 N N . GLY A 1 487 ? -3.671 -18.473 -26.261 1.00 66.69 487 GLY A N 1
ATOM 3697 C CA . GLY A 1 487 ? -2.336 -18.465 -26.855 1.00 66.69 487 GLY A CA 1
ATOM 3698 C C . GLY A 1 487 ? -1.716 -17.068 -26.811 1.00 66.69 487 GLY A C 1
ATOM 3699 O O . GLY A 1 487 ? -2.123 -16.220 -26.019 1.00 66.69 487 GLY A O 1
ATOM 3700 N N . LEU A 1 488 ? -0.696 -16.809 -27.636 1.00 57.84 488 LEU A N 1
ATOM 3701 C CA . LEU A 1 488 ? -0.113 -15.467 -27.714 1.00 57.84 488 LEU A CA 1
ATOM 3702 C C . LEU A 1 488 ? -1.186 -14.460 -28.143 1.00 57.84 488 LEU A C 1
ATOM 3704 O O . LEU A 1 488 ? -1.805 -14.660 -29.194 1.00 57.84 488 LEU A O 1
ATOM 3708 N N . PRO A 1 489 ? -1.387 -13.361 -27.397 1.00 50.84 489 PRO A N 1
ATOM 3709 C CA . PRO A 1 489 ? -2.238 -12.290 -27.880 1.00 50.84 489 PRO A CA 1
ATOM 3710 C C . PRO A 1 489 ? -1.718 -11.800 -29.239 1.00 50.84 489 PRO A C 1
ATOM 3712 O O . PRO A 1 489 ? -0.509 -11.669 -29.447 1.00 50.84 489 PRO A O 1
ATOM 3715 N N . ARG A 1 490 ? -2.631 -11.495 -30.172 1.00 40.69 490 ARG A N 1
ATOM 3716 C CA . ARG A 1 490 ? -2.306 -10.643 -31.325 1.00 40.69 490 ARG A CA 1
ATOM 3717 C C . ARG A 1 490 ? -1.965 -9.262 -30.771 1.00 40.69 490 ARG A C 1
ATOM 3719 O O . ARG A 1 490 ? -2.860 -8.450 -30.571 1.00 40.69 490 ARG A O 1
ATOM 3726 N N . LEU A 1 491 ? -0.698 -9.020 -30.461 1.00 43.75 491 LEU A N 1
ATOM 3727 C CA . LEU A 1 491 ? -0.253 -7.705 -30.020 1.00 43.75 491 LEU A CA 1
ATOM 3728 C C . LEU A 1 491 ? -0.176 -6.780 -31.236 1.00 43.75 491 LEU A C 1
ATOM 3730 O O . LEU A 1 491 ? 0.478 -7.092 -32.235 1.00 43.75 491 LEU A O 1
ATOM 3734 N N . LEU A 1 492 ? -0.902 -5.669 -31.141 1.00 36.78 492 LEU A N 1
ATOM 3735 C CA . LEU A 1 492 ? -0.811 -4.529 -32.042 1.00 36.78 492 LEU A CA 1
ATOM 3736 C C . LEU A 1 492 ? 0.610 -3.954 -31.963 1.00 36.78 492 LEU A C 1
ATOM 3738 O O . LEU A 1 492 ? 1.174 -3.862 -30.881 1.00 36.78 492 LEU A O 1
ATOM 3742 N N . GLY A 1 493 ? 1.171 -3.633 -33.131 1.00 36.28 493 GLY A N 1
ATOM 3743 C CA . GLY A 1 493 ? 2.297 -2.721 -33.354 1.00 36.28 493 GLY A CA 1
ATOM 3744 C C . GLY A 1 493 ? 3.410 -2.668 -32.303 1.00 36.28 493 GLY A C 1
ATOM 3745 O O . GLY A 1 493 ? 3.294 -2.035 -31.262 1.00 36.28 493 GLY A O 1
ATOM 3746 N N . SER A 1 494 ? 4.583 -3.188 -32.652 1.00 35.88 494 SER A N 1
ATOM 3747 C CA . SER A 1 494 ? 5.833 -2.630 -32.136 1.00 35.88 494 SER A CA 1
ATOM 3748 C C . SER A 1 494 ? 5.866 -1.114 -32.399 1.00 35.88 494 SER A C 1
ATOM 3750 O O . SER A 1 494 ? 5.835 -0.733 -33.571 1.00 35.88 494 SER A O 1
ATOM 3752 N N . ARG A 1 495 ? 5.999 -0.316 -31.329 1.00 36.16 495 ARG A N 1
ATOM 3753 C CA . ARG A 1 495 ? 6.164 1.156 -31.241 1.00 36.16 495 ARG A CA 1
ATOM 3754 C C . ARG A 1 495 ? 4.910 1.915 -30.803 1.00 36.16 495 ARG A C 1
ATOM 3756 O O . ARG A 1 495 ? 4.090 2.306 -31.624 1.00 36.16 495 ARG A O 1
ATOM 3763 N N . VAL A 1 496 ? 4.867 2.248 -29.514 1.00 33.09 496 VAL A N 1
ATOM 3764 C CA . VAL A 1 496 ? 4.338 3.550 -29.095 1.00 33.09 496 VAL A CA 1
ATOM 3765 C C . VAL A 1 496 ? 5.405 4.569 -29.501 1.00 33.09 496 VAL A C 1
ATOM 3767 O O . VAL A 1 496 ? 6.497 4.576 -28.934 1.00 33.09 496 VAL A O 1
ATOM 3770 N N . GLU A 1 497 ? 5.156 5.374 -30.534 1.00 28.00 497 GLU A N 1
ATOM 3771 C CA . GLU A 1 497 ? 5.967 6.573 -30.761 1.00 28.00 497 GLU A CA 1
ATOM 3772 C C . GLU A 1 497 ? 5.593 7.588 -29.677 1.00 28.00 497 GLU A C 1
ATOM 3774 O O . GLU A 1 497 ? 4.587 8.284 -29.784 1.00 28.00 497 GLU A O 1
ATOM 3779 N N . LEU A 1 498 ? 6.400 7.669 -28.615 1.00 33.47 498 LEU A N 1
ATOM 3780 C CA . LEU A 1 498 ? 6.394 8.851 -27.759 1.00 33.47 498 LEU A CA 1
ATOM 3781 C C . LEU A 1 498 ? 6.774 10.041 -28.644 1.00 33.47 498 LEU A C 1
ATOM 3783 O O . LEU A 1 498 ? 7.786 9.986 -29.353 1.00 33.47 498 LEU A O 1
ATOM 3787 N N . ALA A 1 499 ? 5.944 11.085 -28.638 1.00 28.00 499 ALA A N 1
ATOM 3788 C CA . ALA A 1 499 ? 6.172 12.289 -29.424 1.00 28.00 499 ALA A CA 1
ATOM 3789 C C . ALA A 1 499 ? 7.623 12.759 -29.241 1.00 28.00 499 ALA A C 1
ATOM 3791 O O . ALA A 1 499 ? 8.071 13.027 -28.124 1.00 28.00 499 ALA A O 1
ATOM 3792 N N . LYS A 1 500 ? 8.378 12.826 -30.343 1.00 28.78 500 LYS A N 1
ATOM 3793 C CA . LYS A 1 500 ? 9.698 13.455 -30.325 1.00 28.78 500 LYS A CA 1
ATOM 3794 C C . LYS A 1 500 ? 9.482 14.917 -29.936 1.00 28.78 500 LYS A C 1
ATOM 3796 O O . LYS A 1 500 ? 8.670 15.565 -30.595 1.00 28.78 500 LYS A O 1
ATOM 3801 N N . PRO A 1 501 ? 10.176 15.452 -28.918 1.00 32.03 501 PRO A N 1
ATOM 3802 C CA . PRO A 1 501 ? 10.187 16.891 -28.727 1.00 32.03 501 PRO A CA 1
ATOM 3803 C C . PRO A 1 501 ? 10.736 17.497 -30.017 1.00 32.03 501 PRO A C 1
ATOM 3805 O O . PRO A 1 501 ? 11.794 17.080 -30.499 1.00 32.03 501 PRO A O 1
ATOM 3808 N N . ASP A 1 502 ? 9.958 18.393 -30.623 1.00 31.33 502 ASP A N 1
ATOM 3809 C CA . ASP A 1 502 ? 10.286 18.989 -31.908 1.00 31.33 502 ASP A CA 1
ATOM 3810 C C . ASP A 1 502 ? 11.723 19.510 -31.899 1.00 31.33 502 ASP A C 1
ATOM 3812 O O . ASP A 1 502 ? 12.151 20.247 -31.006 1.00 31.33 502 ASP A O 1
ATOM 3816 N N . ALA A 1 503 ? 12.473 19.106 -32.923 1.00 34.72 503 ALA A N 1
ATOM 3817 C CA . ALA A 1 503 ? 13.808 19.596 -33.203 1.00 34.72 503 ALA A CA 1
ATOM 3818 C C . ALA A 1 503 ? 13.723 21.055 -33.682 1.00 34.72 503 ALA A C 1
ATOM 3820 O O . ALA A 1 503 ? 13.895 21.344 -34.863 1.00 34.72 503 ALA A O 1
ATOM 3821 N N . ALA A 1 504 ? 13.446 21.978 -32.765 1.00 31.64 504 ALA A N 1
ATOM 3822 C CA . ALA A 1 504 ? 13.676 23.396 -32.975 1.00 31.64 504 ALA A CA 1
ATOM 3823 C C . ALA A 1 504 ? 15.121 23.727 -32.569 1.00 31.64 504 ALA A C 1
ATOM 3825 O O . ALA A 1 504 ? 15.612 23.325 -31.516 1.00 31.64 504 ALA A O 1
ATOM 3826 N N . GLU A 1 505 ? 15.808 24.405 -33.482 1.00 31.45 505 GLU A N 1
ATOM 3827 C CA . GLU A 1 505 ? 17.233 24.726 -33.505 1.00 31.45 505 GLU A CA 1
ATOM 3828 C C . GLU A 1 505 ? 17.866 25.059 -32.145 1.00 31.45 505 GLU A C 1
ATOM 3830 O O . GLU A 1 505 ? 17.384 25.898 -31.387 1.00 31.45 505 GLU A O 1
ATOM 3835 N N . LYS A 1 506 ? 19.033 24.448 -31.897 1.00 38.75 506 LYS A N 1
ATOM 3836 C CA . LYS A 1 506 ? 19.961 24.791 -30.812 1.00 38.75 506 LYS A CA 1
ATOM 3837 C C . LYS A 1 506 ? 20.258 26.300 -30.794 1.00 38.75 506 LYS A C 1
ATOM 3839 O O . LYS A 1 506 ? 20.879 26.782 -31.743 1.00 38.75 506 LYS A O 1
ATOM 3844 N N . PRO A 1 507 ? 20.041 27.010 -29.675 1.00 28.41 507 PRO A N 1
ATOM 3845 C CA . PRO A 1 507 ? 20.774 28.225 -29.384 1.00 28.41 507 PRO A CA 1
ATOM 3846 C C . PRO A 1 507 ? 21.810 27.926 -28.297 1.00 28.41 507 PRO A C 1
ATOM 3848 O O . PRO A 1 507 ? 21.489 27.508 -27.186 1.00 28.41 507 PRO A O 1
ATOM 3851 N N . ALA A 1 508 ? 23.081 28.146 -28.623 1.00 35.09 508 ALA A N 1
ATOM 3852 C CA . ALA A 1 508 ? 24.155 28.145 -27.642 1.00 35.09 508 ALA A CA 1
ATOM 3853 C C . ALA A 1 508 ? 23.864 29.219 -26.580 1.00 35.09 508 ALA A C 1
ATOM 3855 O O . ALA A 1 508 ? 23.954 30.410 -26.879 1.00 35.09 508 ALA A O 1
ATOM 3856 N N . PHE A 1 509 ? 23.517 28.822 -25.353 1.00 27.62 509 PHE A N 1
ATOM 3857 C CA . PHE A 1 509 ? 23.252 29.775 -24.278 1.00 27.62 509 PHE A CA 1
ATOM 3858 C C . PHE A 1 509 ? 24.378 29.789 -23.253 1.00 27.62 509 PHE A C 1
ATOM 3860 O O . PHE A 1 509 ? 24.614 28.842 -22.509 1.00 27.62 509 PHE A O 1
ATOM 3867 N N . LYS A 1 510 ? 25.087 30.920 -23.249 1.00 29.91 510 LYS A N 1
ATOM 3868 C CA . LYS A 1 510 ? 26.005 31.319 -22.193 1.00 29.91 510 LYS A CA 1
ATOM 3869 C C . LYS A 1 510 ? 25.202 31.753 -20.968 1.00 29.91 510 LYS A C 1
ATOM 3871 O O . LYS A 1 510 ? 24.280 32.561 -21.049 1.00 29.91 510 LYS A O 1
ATOM 3876 N N . MET A 1 511 ? 25.638 31.209 -19.846 1.00 30.86 511 MET A N 1
ATOM 3877 C CA . MET A 1 511 ? 25.251 31.449 -18.463 1.00 30.86 511 MET A CA 1
ATOM 3878 C C . MET A 1 511 ? 25.212 32.955 -18.117 1.00 30.86 511 MET A C 1
ATOM 3880 O O . MET A 1 511 ? 26.260 33.501 -17.795 1.00 30.86 511 MET A O 1
ATOM 3884 N N . HIS A 1 512 ? 24.048 33.632 -18.228 1.00 29.72 512 HIS A N 1
ATOM 3885 C CA . HIS A 1 512 ? 23.705 34.866 -17.467 1.00 29.72 512 HIS A CA 1
ATOM 3886 C C . HIS A 1 512 ? 22.291 35.489 -17.664 1.00 29.72 512 HIS A C 1
ATOM 3888 O O . HIS A 1 512 ? 22.087 36.629 -17.257 1.00 29.72 512 HIS A O 1
ATOM 3894 N N . ALA A 1 513 ? 21.280 34.794 -18.210 1.00 33.44 513 ALA A N 1
ATOM 3895 C CA . ALA A 1 513 ? 19.980 35.428 -18.535 1.00 33.44 513 ALA A CA 1
ATOM 3896 C C . ALA A 1 513 ? 18.705 34.724 -18.002 1.00 33.44 513 ALA A C 1
ATOM 3898 O O . ALA A 1 513 ? 17.628 34.893 -18.568 1.00 33.44 513 ALA A O 1
ATOM 3899 N N . GLU A 1 514 ? 18.771 33.948 -16.915 1.00 39.47 514 GLU A N 1
ATOM 3900 C CA . GLU A 1 514 ? 17.636 33.108 -16.465 1.00 39.47 514 GLU A CA 1
ATOM 3901 C C . GLU A 1 514 ? 16.546 33.799 -15.625 1.00 39.47 514 GLU A C 1
ATOM 3903 O O . GLU A 1 514 ? 15.511 33.199 -15.352 1.00 39.47 514 GLU A O 1
ATOM 3908 N N . LEU A 1 515 ? 16.685 35.082 -15.283 1.00 33.12 515 LEU A N 1
ATOM 3909 C CA . LEU A 1 515 ? 15.599 35.827 -14.623 1.00 33.12 515 LEU A CA 1
ATOM 3910 C C . LEU A 1 515 ? 14.534 36.365 -15.598 1.00 33.12 515 LEU A C 1
ATOM 3912 O O . LEU A 1 515 ? 13.443 36.720 -15.158 1.00 33.12 515 LEU A O 1
ATOM 3916 N N . SER A 1 516 ? 14.807 36.390 -16.907 1.00 36.03 516 SER A N 1
ATOM 3917 C CA . SER A 1 516 ? 13.897 36.991 -17.897 1.00 36.03 516 SER A CA 1
ATOM 3918 C C . SER A 1 516 ? 12.927 35.993 -18.542 1.00 36.03 516 SER A C 1
ATOM 3920 O O . SER A 1 516 ? 11.809 36.364 -18.878 1.00 36.03 516 SER A O 1
ATOM 3922 N N . ARG A 1 517 ? 13.285 34.706 -18.646 1.00 38.91 517 ARG A N 1
ATOM 3923 C CA . ARG A 1 517 ? 12.503 33.726 -19.428 1.00 38.91 517 ARG A CA 1
ATOM 3924 C C . ARG A 1 517 ? 11.244 33.208 -18.722 1.00 38.91 517 ARG A C 1
ATOM 3926 O O . ARG A 1 517 ? 10.244 32.928 -19.370 1.00 38.91 517 ARG A O 1
ATOM 3933 N N . LYS A 1 518 ? 11.258 33.139 -17.385 1.00 40.84 518 LYS A N 1
ATOM 3934 C CA . LYS A 1 518 ? 10.056 32.841 -16.579 1.00 40.84 518 LYS A CA 1
ATOM 3935 C C . LYS A 1 518 ? 9.029 33.974 -16.669 1.00 40.84 518 LYS A C 1
ATOM 3937 O O . LYS A 1 518 ? 7.833 33.723 -16.605 1.00 40.84 518 LYS A O 1
ATOM 3942 N N . LYS A 1 519 ? 9.511 35.207 -16.847 1.00 40.59 519 LYS A N 1
ATOM 3943 C CA . LYS A 1 519 ? 8.681 36.393 -17.041 1.00 40.59 519 LYS A CA 1
ATOM 3944 C C . LYS A 1 519 ? 8.080 36.425 -18.450 1.00 40.59 519 LYS A C 1
ATOM 3946 O O . LYS A 1 519 ? 6.884 36.625 -18.557 1.00 40.59 519 LYS A O 1
ATOM 3951 N N . GLU A 1 520 ? 8.856 36.084 -19.481 1.00 39.44 520 GLU A N 1
ATOM 3952 C CA . GLU A 1 520 ? 8.357 35.941 -20.862 1.00 39.44 520 GLU A CA 1
ATOM 3953 C C . GLU A 1 520 ? 7.333 34.806 -21.026 1.00 39.44 520 GLU A C 1
ATOM 3955 O O . GLU A 1 520 ? 6.382 34.967 -21.777 1.00 39.44 520 GLU A O 1
ATOM 3960 N N . LEU A 1 521 ? 7.474 33.668 -20.328 1.00 40.28 521 LEU A N 1
ATOM 3961 C CA . LEU A 1 521 ? 6.493 32.571 -20.411 1.00 40.28 521 LEU A CA 1
ATOM 3962 C C . LEU A 1 521 ? 5.164 32.910 -19.711 1.00 40.28 521 LEU A C 1
ATOM 3964 O O . LEU A 1 521 ? 4.098 32.525 -20.185 1.00 40.28 521 LEU A O 1
ATOM 3968 N N . LEU A 1 522 ? 5.234 33.644 -18.594 1.00 43.16 522 LEU A N 1
ATOM 3969 C CA . LEU A 1 522 ? 4.066 34.203 -17.906 1.00 43.16 522 LEU A CA 1
ATOM 3970 C C . LEU A 1 522 ? 3.425 35.337 -18.718 1.00 43.16 522 LEU A C 1
ATOM 3972 O O . LEU A 1 522 ? 2.203 35.405 -18.764 1.00 43.16 522 LEU A O 1
ATOM 3976 N N . GLU A 1 523 ? 4.219 36.170 -19.397 1.00 44.78 523 GLU A N 1
ATOM 3977 C CA . GLU A 1 523 ? 3.743 37.209 -20.324 1.00 44.78 523 GLU A CA 1
ATOM 3978 C C . GLU A 1 523 ? 3.098 36.581 -21.583 1.00 44.78 523 GLU A C 1
ATOM 3980 O O . GLU A 1 523 ? 2.025 37.009 -21.986 1.00 44.78 523 GLU A O 1
ATOM 3985 N N . LEU A 1 524 ? 3.640 35.483 -22.128 1.00 39.66 524 LEU A N 1
ATOM 3986 C CA . LEU A 1 524 ? 3.061 34.743 -23.265 1.00 39.66 524 LEU A CA 1
ATOM 3987 C C . LEU A 1 524 ? 1.750 34.008 -22.924 1.00 39.66 524 LEU A C 1
ATOM 3989 O O . LEU A 1 524 ? 0.857 33.929 -23.766 1.00 39.66 524 LEU A O 1
ATOM 3993 N N . LEU A 1 525 ? 1.612 33.475 -21.702 1.00 44.97 525 LEU A N 1
ATOM 3994 C CA . LEU A 1 525 ? 0.352 32.894 -21.209 1.00 44.97 525 LEU A CA 1
ATOM 3995 C C . LEU A 1 525 ? -0.682 33.977 -20.851 1.00 44.97 525 LEU A C 1
ATOM 3997 O O . LEU A 1 525 ? -1.877 33.764 -21.051 1.00 44.97 525 LEU A O 1
ATOM 4001 N N . GLN A 1 526 ? -0.230 35.147 -20.385 1.00 46.06 526 GLN A N 1
ATOM 4002 C CA . GLN A 1 526 ? -1.069 36.339 -20.195 1.00 46.06 526 GLN A CA 1
ATOM 4003 C C . GLN A 1 526 ? -1.533 36.958 -21.526 1.00 46.06 526 GLN A C 1
ATOM 4005 O O . GLN A 1 526 ? -2.625 37.522 -21.575 1.00 46.06 526 GLN A O 1
ATOM 4010 N N . ASP A 1 527 ? -0.763 36.806 -22.606 1.00 42.97 527 ASP A N 1
ATOM 4011 C CA . ASP A 1 527 ? -1.138 37.254 -23.953 1.00 42.97 527 ASP A CA 1
ATOM 4012 C C . ASP A 1 527 ? -2.153 36.317 -24.646 1.00 42.97 527 ASP A C 1
ATOM 4014 O O . ASP A 1 527 ? -2.892 36.759 -25.528 1.00 42.97 527 ASP A O 1
ATOM 4018 N N . TRP A 1 528 ? -2.234 35.034 -24.254 1.00 43.34 528 TRP A N 1
ATOM 4019 C CA . TRP A 1 528 ? -3.166 34.048 -24.840 1.00 43.34 528 TRP A CA 1
ATOM 4020 C C . TRP A 1 528 ? -4.560 34.041 -24.189 1.00 43.34 528 TRP A C 1
ATOM 4022 O O . TRP A 1 528 ? -5.553 33.729 -24.846 1.00 43.34 528 TRP A O 1
ATOM 4032 N N . LEU A 1 529 ? -4.650 34.417 -22.912 1.00 54.97 529 LEU A N 1
ATOM 4033 C CA . LEU A 1 529 ? -5.898 34.584 -22.165 1.00 54.97 529 LEU A CA 1
ATOM 4034 C C . LEU A 1 529 ? -5.927 36.008 -21.617 1.00 54.97 529 LEU A C 1
ATOM 4036 O O . LEU A 1 529 ? -5.407 36.276 -20.533 1.00 54.97 529 LEU A O 1
ATOM 4040 N N . SER A 1 530 ? -6.521 36.940 -22.365 1.00 65.31 530 SER A N 1
ATOM 4041 C CA . SER A 1 530 ? -6.597 38.318 -21.886 1.00 65.31 530 SER A CA 1
ATOM 4042 C C . SER A 1 530 ? -7.401 38.379 -20.582 1.00 65.31 530 SER A C 1
ATOM 4044 O O . SER A 1 530 ? -8.393 37.665 -20.403 1.00 65.31 530 SER A O 1
ATOM 4046 N N . ILE A 1 531 ? -7.000 39.271 -19.668 1.00 68.44 531 ILE A N 1
ATOM 4047 C CA . ILE A 1 531 ? -7.762 39.574 -18.443 1.00 68.44 531 ILE A CA 1
ATOM 4048 C C . ILE A 1 531 ? -9.230 39.864 -18.793 1.00 68.44 531 ILE A C 1
ATOM 4050 O O . ILE A 1 531 ? -10.132 39.425 -18.090 1.00 68.44 531 ILE A O 1
ATOM 4054 N N . GLU A 1 532 ? -9.470 40.526 -19.925 1.00 71.62 532 GLU A N 1
ATOM 4055 C CA . GLU A 1 532 ? -10.800 40.826 -20.460 1.00 71.62 532 GLU A CA 1
ATOM 4056 C C . GLU A 1 532 ? -11.598 39.565 -20.831 1.00 71.62 532 GLU A C 1
ATOM 4058 O O . GLU A 1 532 ? -12.809 39.527 -20.623 1.00 71.62 532 GLU A O 1
ATOM 4063 N N . MET A 1 533 ? -10.947 38.515 -21.341 1.00 76.12 533 MET A N 1
ATOM 4064 C CA . MET A 1 533 ? -11.592 37.242 -21.669 1.00 76.12 533 MET A CA 1
ATOM 4065 C C . MET A 1 533 ? -12.012 36.476 -20.407 1.00 76.12 533 MET A C 1
ATOM 4067 O O . MET A 1 533 ? -13.132 35.967 -20.332 1.00 76.12 533 MET A O 1
ATOM 4071 N N . LEU A 1 534 ? -11.131 36.414 -19.404 1.00 76.19 534 LEU A N 1
ATOM 4072 C CA . LEU A 1 534 ? -11.404 35.750 -18.126 1.00 76.19 534 LEU A CA 1
ATOM 4073 C C . LEU A 1 534 ? -12.451 36.517 -17.301 1.00 76.19 534 LEU A C 1
ATOM 4075 O O . LEU A 1 534 ? -13.410 35.913 -16.814 1.00 76.19 534 LEU A O 1
ATOM 4079 N N . GLU A 1 535 ? -12.339 37.850 -17.229 1.00 78.62 535 GLU A N 1
ATOM 4080 C CA . GLU A 1 535 ? -13.374 38.709 -16.636 1.00 78.62 535 GLU A CA 1
ATOM 4081 C C . GLU A 1 535 ? -14.701 38.573 -17.411 1.00 78.62 535 GLU A C 1
ATOM 4083 O O . GLU A 1 535 ? -15.765 38.479 -16.798 1.00 78.62 535 GLU A O 1
ATOM 4088 N N . GLY A 1 536 ? -14.659 38.441 -18.744 1.00 77.00 536 GLY A N 1
ATOM 4089 C CA . GLY A 1 536 ? -15.826 38.179 -19.597 1.00 77.00 536 GLY A CA 1
ATOM 4090 C C . GLY A 1 536 ? -16.502 36.823 -19.352 1.00 77.00 536 GLY A C 1
ATOM 4091 O O . GLY A 1 536 ? -17.715 36.700 -19.531 1.00 77.00 536 GLY A O 1
ATOM 4092 N N . LYS A 1 537 ? -15.755 35.818 -18.875 1.00 75.94 537 LYS A N 1
ATOM 4093 C CA . LYS A 1 537 ? -16.290 34.528 -18.399 1.00 75.94 537 LYS A CA 1
ATOM 4094 C C . LYS A 1 537 ? -16.756 34.563 -16.936 1.00 75.94 537 LYS A C 1
ATOM 4096 O O . LYS A 1 537 ? -17.256 33.554 -16.428 1.00 75.94 537 LYS A O 1
ATOM 4101 N N . GLY A 1 538 ? -16.685 35.717 -16.270 1.00 79.50 538 GLY A N 1
ATOM 4102 C CA . GLY A 1 538 ? -17.126 35.905 -14.887 1.00 79.50 538 GLY A CA 1
ATOM 4103 C C . GLY A 1 538 ? -16.131 35.390 -13.846 1.00 79.50 538 GLY A C 1
ATOM 4104 O O . GLY A 1 538 ? -16.546 35.050 -12.742 1.00 79.50 538 GLY A O 1
ATOM 4105 N N . ILE A 1 539 ? -14.845 35.298 -14.199 1.00 86.44 539 ILE A N 1
ATOM 4106 C CA . ILE A 1 539 ? -13.757 34.948 -13.281 1.00 86.44 539 ILE A CA 1
ATOM 4107 C C . ILE A 1 539 ? -13.058 36.256 -12.884 1.00 86.44 539 ILE A C 1
ATOM 4109 O O . ILE A 1 539 ? -12.467 36.909 -13.748 1.00 86.44 539 ILE A O 1
ATOM 4113 N N . PRO A 1 540 ? -13.130 36.688 -11.612 1.00 83.50 540 PRO A N 1
ATOM 4114 C CA . PRO A 1 540 ? -12.650 38.006 -11.215 1.00 83.50 540 PRO A CA 1
ATOM 4115 C C . PRO A 1 540 ? -11.124 38.005 -11.049 1.00 83.50 540 PRO A C 1
ATOM 4117 O O . PRO A 1 540 ? -10.595 37.907 -9.946 1.00 83.50 540 PRO A O 1
ATOM 4120 N N . VAL A 1 541 ? -10.398 38.145 -12.163 1.00 79.81 541 VAL A N 1
ATOM 4121 C CA . VAL A 1 541 ? -8.922 38.092 -12.203 1.00 79.81 541 VAL A CA 1
ATOM 4122 C C . VAL A 1 541 ? -8.270 39.110 -11.263 1.00 79.81 541 VAL A C 1
ATOM 4124 O O . VAL A 1 541 ? -7.226 38.833 -10.681 1.00 79.81 541 VAL A O 1
ATOM 4127 N N . LYS A 1 542 ? -8.886 40.284 -11.078 1.00 78.00 542 LYS A N 1
ATOM 4128 C CA . LYS A 1 542 ? -8.389 41.320 -10.156 1.00 78.00 542 LYS A CA 1
ATOM 4129 C C . LYS A 1 542 ? -8.499 40.934 -8.679 1.00 78.00 542 LYS A C 1
ATOM 4131 O O . LYS A 1 542 ? -7.679 41.409 -7.903 1.00 78.00 542 LYS A O 1
ATOM 4136 N N . GLN A 1 543 ? -9.486 40.114 -8.319 1.00 79.31 543 GLN A N 1
ATOM 4137 C CA . GLN A 1 543 ? -9.678 39.609 -6.953 1.00 79.31 543 GLN A CA 1
ATOM 4138 C C . GLN A 1 543 ? -8.796 38.375 -6.718 1.00 79.31 543 GLN A C 1
ATOM 4140 O O . GLN A 1 543 ? -8.036 38.323 -5.761 1.00 79.31 543 GLN A O 1
ATOM 4145 N N . LEU A 1 544 ? -8.803 37.423 -7.658 1.00 77.12 544 LEU A N 1
ATOM 4146 C CA . LEU A 1 544 ? -8.105 36.137 -7.517 1.00 77.12 544 LEU A CA 1
ATOM 4147 C C . LEU A 1 544 ? -6.601 36.198 -7.829 1.00 77.12 544 LEU A C 1
ATOM 4149 O O . LEU A 1 544 ? -5.825 35.353 -7.392 1.00 77.12 544 LEU A O 1
ATOM 4153 N N . GLY A 1 545 ? -6.175 37.174 -8.627 1.00 76.25 545 GLY A N 1
ATOM 4154 C CA . GLY A 1 545 ? -4.866 37.164 -9.267 1.00 76.25 545 GLY A CA 1
ATOM 4155 C C . GLY A 1 545 ? -4.810 36.224 -10.486 1.00 76.25 545 GLY A C 1
ATOM 4156 O O . GLY A 1 545 ? -5.626 35.312 -10.631 1.00 76.25 545 GLY A O 1
ATOM 4157 N N . PRO A 1 546 ? -3.847 36.436 -11.400 1.00 63.03 546 PRO A N 1
ATOM 4158 C CA . PRO A 1 546 ? -3.815 35.762 -12.701 1.00 63.03 546 PRO A CA 1
ATOM 4159 C C . PRO A 1 546 ? -3.598 34.244 -12.614 1.00 63.03 546 PRO A C 1
ATOM 4161 O O . PRO A 1 546 ? -4.184 33.506 -13.399 1.00 63.03 546 PRO A O 1
ATOM 4164 N N . GLU A 1 547 ? -2.795 33.765 -11.660 1.00 60.78 547 GLU A N 1
ATOM 4165 C CA . GLU A 1 547 ? -2.493 32.332 -11.510 1.00 60.78 547 GLU A CA 1
ATOM 4166 C C . GLU A 1 547 ? -3.708 31.538 -11.000 1.00 60.78 547 GLU A C 1
ATOM 4168 O O . GLU A 1 547 ? -4.065 30.508 -11.569 1.00 60.78 547 GLU A O 1
ATOM 4173 N N . VAL A 1 548 ? -4.398 32.047 -9.974 1.00 69.62 548 VAL A N 1
ATOM 4174 C CA . VAL A 1 548 ? -5.604 31.410 -9.416 1.00 69.62 548 VAL A CA 1
ATOM 4175 C C . VAL A 1 548 ? -6.774 31.523 -10.392 1.00 69.62 548 VAL A C 1
ATOM 4177 O O . VAL A 1 548 ? -7.511 30.559 -10.581 1.00 69.62 548 VAL A O 1
ATOM 4180 N N . ALA A 1 549 ? -6.921 32.662 -11.076 1.00 74.75 549 ALA A N 1
ATOM 4181 C CA . ALA A 1 549 ? -7.942 32.831 -12.107 1.00 74.75 549 ALA A CA 1
ATOM 4182 C C . ALA A 1 549 ? -7.785 31.829 -13.264 1.00 74.75 549 ALA A C 1
ATOM 4184 O O . ALA A 1 549 ? -8.789 31.352 -13.791 1.00 74.75 549 ALA A O 1
ATOM 4185 N N . LEU A 1 550 ? -6.548 31.472 -13.629 1.00 67.19 550 LEU A N 1
ATOM 4186 C CA . LEU A 1 550 ? -6.275 30.447 -14.635 1.00 67.19 550 LEU A CA 1
ATOM 4187 C C . LEU A 1 550 ? -6.677 29.044 -14.151 1.00 67.19 550 LEU A C 1
ATOM 4189 O O . LEU A 1 550 ? -7.305 28.300 -14.900 1.00 67.19 550 LEU A O 1
ATOM 4193 N N . ALA A 1 551 ? -6.379 28.698 -12.896 1.00 62.34 551 ALA A N 1
ATOM 4194 C CA . ALA A 1 551 ? -6.800 27.425 -12.307 1.00 62.34 551 ALA A CA 1
ATOM 4195 C C . ALA A 1 551 ? -8.334 27.311 -12.221 1.00 62.34 551 ALA A C 1
ATOM 4197 O O . ALA A 1 551 ? -8.908 26.295 -12.611 1.00 62.34 551 ALA A O 1
ATOM 4198 N N . VAL A 1 552 ? -9.012 28.385 -11.796 1.00 75.69 552 VAL A N 1
ATOM 4199 C CA . VAL A 1 552 ? -10.482 28.463 -11.793 1.00 75.69 552 VAL A CA 1
ATOM 4200 C C . VAL A 1 552 ? -11.040 28.330 -13.210 1.00 75.69 552 VAL A C 1
ATOM 4202 O O . VAL A 1 552 ? -12.036 27.642 -13.409 1.00 75.69 552 VAL A O 1
ATOM 4205 N N . PHE A 1 553 ? -10.399 28.941 -14.207 1.00 81.25 553 PHE A N 1
ATOM 4206 C CA . PHE A 1 553 ? -10.809 28.828 -15.607 1.00 81.25 553 PHE A CA 1
ATOM 4207 C C . PHE A 1 553 ? -10.763 27.384 -16.117 1.00 81.25 553 PHE A C 1
ATOM 4209 O O . PHE A 1 553 ? -11.733 26.933 -16.720 1.00 81.25 553 PHE A O 1
ATOM 4216 N N . MET A 1 554 ? -9.695 26.639 -15.825 1.00 69.12 554 MET A N 1
ATOM 4217 C CA . MET A 1 554 ? -9.575 25.235 -16.237 1.00 69.12 554 MET A CA 1
ATOM 4218 C C . MET A 1 554 ? -10.687 24.355 -15.647 1.00 69.12 554 MET A C 1
ATOM 4220 O O . MET A 1 554 ? -11.279 23.545 -16.357 1.00 69.12 554 MET A O 1
ATOM 4224 N N . GLU A 1 555 ? -11.025 24.554 -14.373 1.00 72.56 555 GLU A N 1
ATOM 4225 C CA . GLU A 1 555 ? -12.126 23.831 -13.727 1.00 72.56 555 GLU A CA 1
ATOM 4226 C C . GLU A 1 555 ? -13.507 24.245 -14.263 1.00 72.56 555 GLU A C 1
ATOM 4228 O O . GLU A 1 555 ? -14.405 23.414 -14.392 1.00 72.56 555 GLU A O 1
ATOM 4233 N N . VAL A 1 556 ? -13.686 25.510 -14.652 1.00 80.94 556 VAL A N 1
ATOM 4234 C CA . VAL A 1 556 ? -14.916 25.961 -15.321 1.00 80.94 556 VAL A CA 1
ATOM 4235 C C . VAL A 1 556 ? -15.082 25.295 -16.690 1.00 80.94 556 VAL A C 1
ATOM 4237 O O . VAL A 1 556 ? -16.178 24.831 -16.997 1.00 80.94 556 VAL A O 1
ATOM 4240 N N . GLU A 1 557 ? -14.015 25.166 -17.484 1.00 81.50 557 GLU A N 1
ATOM 4241 C CA . GLU A 1 557 ? -14.046 24.426 -18.760 1.00 81.50 557 GLU A CA 1
ATOM 4242 C C . GLU A 1 557 ? -14.351 22.930 -18.545 1.00 81.50 557 GLU A C 1
ATOM 4244 O O . GLU A 1 557 ? -15.064 22.301 -19.339 1.00 81.50 557 GLU A O 1
ATOM 4249 N N . ARG A 1 558 ? -13.884 22.354 -17.426 1.00 80.62 558 ARG A N 1
ATOM 4250 C CA . ARG A 1 558 ? -14.255 20.994 -17.010 1.00 80.62 558 ARG A CA 1
ATOM 4251 C C . ARG A 1 558 ? -15.759 20.885 -16.755 1.00 80.62 558 ARG A C 1
ATOM 4253 O O . ARG A 1 558 ? -16.382 19.962 -17.269 1.00 80.62 558 ARG A O 1
ATOM 4260 N N . TYR A 1 559 ? -16.374 21.825 -16.031 1.00 84.69 559 TYR A N 1
ATOM 4261 C CA . TYR A 1 559 ? -17.832 21.832 -15.832 1.00 84.69 559 TYR A CA 1
ATOM 4262 C C . TYR A 1 559 ? -18.608 22.029 -17.144 1.00 84.69 559 TYR A C 1
ATOM 4264 O O . TYR A 1 559 ? -19.645 21.396 -17.348 1.00 84.69 559 TYR A O 1
ATOM 4272 N N . GLU A 1 560 ? -18.112 22.870 -18.055 1.00 82.44 560 GLU A N 1
ATOM 4273 C CA . GLU A 1 560 ? -18.743 23.113 -19.362 1.00 82.44 560 GLU A CA 1
ATOM 4274 C C . GLU A 1 560 ? -18.745 21.859 -20.263 1.00 82.44 560 GLU A C 1
ATOM 4276 O O . GLU A 1 560 ? -19.662 21.681 -21.067 1.00 82.44 560 GLU A O 1
ATOM 4281 N N . SER A 1 561 ? -17.771 20.959 -20.086 1.00 77.56 561 SER A N 1
ATOM 4282 C CA . SER A 1 561 ? -17.620 19.708 -20.849 1.00 77.56 561 SER A CA 1
ATOM 4283 C C . SER A 1 561 ? -18.156 18.450 -20.145 1.00 77.56 561 SER A C 1
ATOM 4285 O O . SER A 1 561 ? -18.194 17.370 -20.739 1.00 77.56 561 SER A O 1
ATOM 4287 N N . MET A 1 562 ? -18.600 18.572 -18.893 1.00 82.44 562 MET A N 1
ATOM 4288 C CA . MET A 1 562 ? -19.014 17.449 -18.054 1.00 82.44 562 MET A CA 1
ATOM 4289 C C . MET A 1 562 ? -20.429 16.925 -18.398 1.00 82.44 562 MET A C 1
ATOM 4291 O O . MET A 1 562 ? -21.352 17.713 -18.615 1.00 82.44 562 MET A O 1
ATOM 4295 N N . PRO A 1 563 ? -20.663 15.594 -18.379 1.00 83.44 563 PRO A N 1
ATOM 4296 C CA . PRO A 1 563 ? -22.006 15.020 -18.467 1.00 83.44 563 PRO A CA 1
ATOM 4297 C C . PRO A 1 563 ? -22.926 15.487 -17.328 1.00 83.44 563 PRO A C 1
ATOM 4299 O O . PRO A 1 563 ? -22.519 15.510 -16.167 1.00 83.44 563 PRO A O 1
ATOM 4302 N N . ARG A 1 564 ? -24.209 15.744 -17.629 1.00 85.38 564 ARG A N 1
ATOM 4303 C CA . ARG A 1 564 ? -25.220 16.218 -16.657 1.00 85.38 564 ARG A CA 1
ATOM 4304 C C . ARG A 1 564 ? -25.278 15.407 -15.356 1.00 85.38 564 ARG A C 1
ATOM 4306 O O . ARG A 1 564 ? -25.472 15.983 -14.293 1.00 85.38 564 ARG A O 1
ATOM 4313 N N . SER A 1 565 ? -25.111 14.086 -15.419 1.00 78.50 565 SER A N 1
ATOM 4314 C CA . SER A 1 565 ? -25.122 13.223 -14.228 1.00 78.50 565 SER A CA 1
ATOM 4315 C C . SER A 1 565 ? -23.986 13.533 -13.252 1.00 78.50 565 SER A C 1
ATOM 4317 O O . SER A 1 565 ? -24.184 13.437 -12.049 1.00 78.50 565 SER A O 1
ATOM 4319 N N . LEU A 1 566 ? -22.813 13.914 -13.762 1.00 74.12 566 LEU A N 1
ATOM 4320 C CA . LEU A 1 566 ? -21.667 14.292 -12.938 1.00 74.12 566 LEU A CA 1
ATOM 4321 C C . LEU A 1 566 ? -21.793 15.740 -12.447 1.00 74.12 566 LEU A C 1
ATOM 4323 O O . LEU A 1 566 ? -21.475 16.003 -11.295 1.00 74.12 566 LEU A O 1
ATOM 4327 N N . LEU A 1 567 ? -22.355 16.648 -13.257 1.00 80.88 567 LEU A N 1
ATOM 4328 C CA . LEU A 1 567 ? -22.662 18.015 -12.809 1.00 80.88 567 LEU A CA 1
ATOM 4329 C C . LEU A 1 567 ? -23.644 18.019 -11.633 1.00 80.88 567 LEU A C 1
ATOM 4331 O O . LEU A 1 567 ? -23.463 18.770 -10.681 1.00 80.88 567 LEU A O 1
ATOM 4335 N N . LEU A 1 568 ? -24.668 17.163 -11.687 1.00 77.44 568 LEU A N 1
ATOM 4336 C CA . LEU A 1 568 ? -25.609 16.975 -10.583 1.00 77.44 568 LEU A CA 1
ATOM 4337 C C . LEU A 1 568 ? -24.926 16.389 -9.343 1.00 77.44 568 LEU A C 1
ATOM 4339 O O . LEU A 1 568 ? -25.208 16.850 -8.245 1.00 77.44 568 LEU A O 1
ATOM 4343 N N . ALA A 1 569 ? -24.002 15.439 -9.510 1.00 70.44 569 ALA A N 1
ATOM 4344 C CA . ALA A 1 569 ? -23.255 14.866 -8.391 1.00 70.44 569 ALA A CA 1
ATOM 4345 C C . ALA A 1 569 ? -22.354 15.905 -7.698 1.00 70.44 569 ALA A C 1
ATOM 4347 O O . ALA A 1 569 ? -22.381 16.006 -6.477 1.00 70.44 569 ALA A O 1
ATOM 4348 N N . GLU A 1 570 ? -21.616 16.722 -8.459 1.00 76.88 570 GLU A N 1
ATOM 4349 C CA . GLU A 1 570 ? -20.802 17.830 -7.922 1.00 76.88 570 GLU A CA 1
ATOM 4350 C C . GLU A 1 570 ? -21.684 18.868 -7.200 1.00 76.88 570 GLU A C 1
ATOM 4352 O O . GLU A 1 570 ? -21.345 19.371 -6.131 1.00 76.88 570 GLU A O 1
ATOM 4357 N N . TYR A 1 571 ? -22.861 19.160 -7.757 1.00 78.44 571 TYR A N 1
ATOM 4358 C CA . TYR A 1 571 ? -23.833 20.086 -7.176 1.00 78.44 571 TYR A CA 1
ATOM 4359 C C . TYR A 1 571 ? -24.429 19.572 -5.857 1.00 78.44 571 TYR A C 1
ATOM 4361 O O . TYR A 1 571 ? -24.535 20.328 -4.891 1.00 78.44 571 TYR A O 1
ATOM 4369 N N . GLU A 1 572 ? -24.766 18.283 -5.792 1.00 72.94 572 GLU A N 1
ATOM 4370 C CA . GLU A 1 572 ? -25.265 17.619 -4.583 1.00 72.94 572 GLU A CA 1
ATOM 4371 C C . GLU A 1 572 ? -24.164 17.464 -3.519 1.00 72.94 572 GLU A C 1
ATOM 4373 O O . GLU A 1 572 ? -24.431 17.654 -2.333 1.00 72.94 572 GLU A O 1
ATOM 4378 N N . MET A 1 573 ? -22.911 17.214 -3.921 1.00 69.31 573 MET A N 1
ATOM 4379 C CA . MET A 1 573 ? -21.758 17.155 -3.010 1.00 69.31 573 MET A CA 1
ATOM 4380 C C . MET A 1 573 ? -21.496 18.475 -2.276 1.00 69.31 573 MET A C 1
ATOM 4382 O O . MET A 1 573 ? -21.017 18.458 -1.144 1.00 69.31 573 MET A O 1
ATOM 4386 N N . LEU A 1 574 ? -21.841 19.612 -2.885 1.00 64.69 574 LEU A N 1
ATOM 4387 C CA . LEU A 1 574 ? -21.769 20.934 -2.256 1.00 64.69 574 LEU A CA 1
ATOM 4388 C C . LEU A 1 574 ? -22.953 21.228 -1.312 1.00 64.69 574 LEU A C 1
ATOM 4390 O O . LEU A 1 574 ? -23.075 22.347 -0.814 1.00 64.69 574 LEU A O 1
ATOM 4394 N N . GLY A 1 575 ? -23.840 20.255 -1.074 1.00 61.03 575 GLY A N 1
ATOM 4395 C CA . GLY A 1 575 ? -24.987 20.384 -0.171 1.00 61.03 575 GLY A CA 1
ATOM 4396 C C . GLY A 1 575 ? -26.178 21.151 -0.757 1.00 61.03 575 GLY A C 1
ATOM 4397 O O . GLY A 1 575 ? -27.085 21.536 -0.018 1.00 61.03 575 GLY A O 1
ATOM 4398 N N . MET A 1 576 ? -26.201 21.398 -2.073 1.00 74.06 576 MET A N 1
ATOM 4399 C CA . MET A 1 576 ? -27.308 22.095 -2.736 1.00 74.06 576 MET A CA 1
ATOM 4400 C C . MET A 1 576 ? -28.502 21.146 -2.997 1.00 74.06 576 MET A C 1
ATOM 4402 O O . MET A 1 576 ? -28.303 19.962 -3.273 1.00 74.06 576 MET A O 1
ATOM 4406 N N . PRO A 1 577 ? -29.764 21.625 -2.918 1.00 70.19 577 PRO A N 1
ATOM 4407 C CA . PRO A 1 577 ? -30.946 20.762 -2.999 1.00 70.19 577 PRO A CA 1
ATOM 4408 C C . PRO A 1 577 ? -31.142 20.171 -4.396 1.00 70.19 577 PRO A C 1
ATOM 4410 O O . PRO A 1 577 ? -31.029 20.882 -5.392 1.00 70.19 577 PRO A O 1
ATOM 4413 N N . SER A 1 578 ? -31.546 18.901 -4.475 1.00 69.25 578 SER A N 1
ATOM 4414 C CA . SER A 1 578 ? -31.832 18.256 -5.762 1.00 69.25 578 SER A CA 1
ATOM 4415 C C . SER A 1 578 ? -32.975 18.975 -6.502 1.00 69.25 578 SER A C 1
ATOM 4417 O O . SER A 1 578 ? -34.128 19.003 -6.052 1.00 69.25 578 SER A O 1
ATOM 4419 N N . GLU A 1 579 ? -32.652 19.581 -7.650 1.00 71.94 579 GLU A N 1
ATOM 4420 C CA . GLU A 1 579 ? -33.570 20.340 -8.507 1.00 71.94 579 GLU A CA 1
ATOM 4421 C C . GLU A 1 579 ? -33.623 19.719 -9.921 1.00 71.94 579 GLU A C 1
ATOM 4423 O O . GLU A 1 579 ? -32.942 20.181 -10.838 1.00 71.94 579 GLU A O 1
ATOM 4428 N N . PRO A 1 580 ? -34.479 18.707 -10.173 1.00 64.75 580 PRO A N 1
ATOM 4429 C CA . PRO A 1 580 ? -34.466 17.938 -11.428 1.00 64.75 580 PRO A CA 1
ATOM 4430 C C . PRO A 1 580 ? -34.726 18.766 -12.695 1.00 64.75 580 PRO A C 1
ATOM 4432 O O . PRO A 1 580 ? -34.378 18.353 -13.801 1.00 64.75 580 PRO A O 1
ATOM 4435 N N . LYS A 1 581 ? -35.371 19.929 -12.534 1.00 72.19 581 LYS A N 1
ATOM 4436 C CA . LYS A 1 581 ? -35.732 20.866 -13.609 1.00 72.19 581 LYS A CA 1
ATOM 4437 C C . LYS A 1 581 ? -34.707 21.990 -13.811 1.00 72.19 581 LYS A C 1
ATOM 4439 O O . LYS A 1 581 ? -34.959 22.860 -14.639 1.00 72.19 581 LYS A O 1
ATOM 4444 N N . LEU A 1 582 ? -33.607 22.003 -13.055 1.00 79.12 582 LEU A N 1
ATOM 4445 C CA . LEU A 1 582 ? -32.531 22.978 -13.224 1.00 79.12 582 LEU A CA 1
ATOM 4446 C C . LEU A 1 582 ? -31.770 22.657 -14.515 1.00 79.12 582 LEU A C 1
ATOM 4448 O O . LEU A 1 582 ? -31.370 21.508 -14.731 1.00 79.12 582 LEU A O 1
ATOM 4452 N N . ASP A 1 583 ? -31.631 23.631 -15.409 1.00 86.06 583 ASP A N 1
ATOM 4453 C CA . ASP A 1 583 ? -30.905 23.425 -16.662 1.00 86.06 583 ASP A CA 1
ATOM 4454 C C . ASP A 1 583 ? -29.383 23.381 -16.435 1.00 86.06 583 ASP A C 1
ATOM 4456 O O . ASP A 1 583 ? -28.878 23.835 -15.406 1.00 86.06 583 ASP A O 1
ATOM 4460 N N . ASP A 1 584 ? -28.652 22.787 -17.384 1.00 84.94 584 ASP A N 1
ATOM 4461 C CA . ASP A 1 584 ? -27.201 22.582 -17.262 1.00 84.94 584 ASP A CA 1
ATOM 4462 C C . ASP A 1 584 ? -26.431 23.905 -17.154 1.00 84.94 584 ASP A C 1
ATOM 4464 O O . ASP A 1 584 ? -25.420 23.970 -16.457 1.00 84.94 584 ASP A O 1
ATOM 4468 N N . LYS A 1 585 ? -26.924 24.979 -17.788 1.00 85.69 585 LYS A N 1
ATOM 4469 C CA . LYS A 1 585 ? -26.262 26.290 -17.756 1.00 85.69 585 LYS A CA 1
ATOM 4470 C C . LYS A 1 585 ? -26.347 26.911 -16.371 1.00 85.69 585 LYS A C 1
ATOM 4472 O O . LYS A 1 585 ? -25.375 27.493 -15.898 1.00 85.69 585 LYS A O 1
ATOM 4477 N N . GLU A 1 586 ? -27.494 26.785 -15.719 1.00 86.06 586 GLU A N 1
ATOM 4478 C CA . GLU A 1 586 ? -27.695 27.271 -14.361 1.00 86.06 586 GLU A CA 1
ATOM 4479 C C . GLU A 1 586 ? -26.915 26.429 -13.338 1.00 86.06 586 GLU A C 1
ATOM 4481 O O . GLU A 1 586 ? -26.320 26.988 -12.416 1.00 86.06 586 GLU A O 1
ATOM 4486 N N . LEU A 1 587 ? -26.817 25.112 -13.549 1.00 85.06 587 LEU A N 1
ATOM 4487 C CA . LEU A 1 587 ? -25.950 24.212 -12.774 1.00 85.06 587 LEU A CA 1
ATOM 4488 C C . LEU A 1 587 ? -24.478 24.628 -12.857 1.00 85.06 587 LEU A C 1
ATOM 4490 O O . LEU A 1 587 ? -23.841 24.882 -11.835 1.00 85.06 587 LEU A O 1
ATOM 4494 N N . GLN A 1 588 ? -23.959 24.781 -14.075 1.00 89.12 588 GLN A N 1
ATOM 4495 C CA . GLN A 1 588 ? -22.588 25.228 -14.330 1.00 89.12 588 GLN A CA 1
ATOM 4496 C C . GLN A 1 588 ? -22.334 26.621 -13.746 1.00 89.12 588 GLN A C 1
ATOM 4498 O O . GLN A 1 588 ? -21.277 26.871 -13.166 1.00 89.12 588 GLN A O 1
ATOM 4503 N N . ARG A 1 589 ? -23.312 27.533 -13.838 1.00 90.62 589 ARG A N 1
ATOM 4504 C CA . ARG A 1 589 ? -23.215 28.875 -13.252 1.00 90.62 589 ARG A CA 1
ATOM 4505 C C . ARG A 1 589 ? -23.068 28.818 -11.730 1.00 90.62 589 ARG A C 1
ATOM 4507 O O . ARG A 1 589 ? -22.210 29.517 -11.194 1.00 90.62 589 ARG A O 1
ATOM 4514 N N . ARG A 1 590 ? -23.880 28.008 -11.042 1.00 89.81 590 ARG A N 1
ATOM 4515 C CA . ARG A 1 590 ? -23.833 27.849 -9.577 1.00 89.81 590 ARG A CA 1
ATOM 4516 C C . ARG A 1 590 ? -22.542 27.168 -9.120 1.00 89.81 590 ARG A C 1
ATOM 4518 O O . ARG A 1 590 ? -21.906 27.664 -8.196 1.00 89.81 590 ARG A O 1
ATOM 4525 N N . LEU A 1 591 ? -22.104 26.119 -9.818 1.00 88.38 591 LEU A N 1
ATOM 4526 C CA . LEU A 1 591 ? -20.831 25.435 -9.554 1.00 88.38 591 LEU A CA 1
ATOM 4527 C C . LEU A 1 591 ? -19.626 26.361 -9.743 1.00 88.38 591 LEU A C 1
ATOM 4529 O O . LEU A 1 591 ? -18.762 26.439 -8.873 1.00 88.38 591 LEU A O 1
ATOM 4533 N N . LYS A 1 592 ? -19.602 27.141 -10.831 1.00 92.31 592 LYS A N 1
ATOM 4534 C CA . LYS A 1 592 ? -18.582 28.175 -11.045 1.00 92.31 592 LYS A CA 1
ATOM 4535 C C . LYS A 1 592 ? -18.583 29.208 -9.922 1.00 92.31 592 LYS A C 1
ATOM 4537 O O . LYS A 1 592 ? -17.520 29.590 -9.450 1.00 92.31 592 LYS A O 1
ATOM 4542 N N . GLN A 1 593 ? -19.757 29.673 -9.501 1.00 90.75 593 GLN A N 1
ATOM 4543 C CA . GLN A 1 593 ? -19.863 30.672 -8.441 1.00 90.75 593 GLN A CA 1
ATOM 4544 C C . GLN A 1 593 ? -19.335 30.135 -7.102 1.00 90.75 593 GLN A C 1
ATOM 4546 O O . GLN A 1 593 ? -18.564 30.824 -6.438 1.00 90.75 593 GLN A O 1
ATOM 4551 N N . ALA A 1 594 ? -19.696 28.899 -6.746 1.00 87.56 594 ALA A N 1
ATOM 4552 C CA . ALA A 1 594 ? -19.177 28.209 -5.568 1.00 87.56 594 ALA A CA 1
ATOM 4553 C C . ALA A 1 594 ? -17.651 28.042 -5.636 1.00 87.56 594 ALA A C 1
ATOM 4555 O O . ALA A 1 594 ? -16.951 28.326 -4.664 1.00 87.56 594 ALA A O 1
ATOM 4556 N N . LEU A 1 595 ? -17.126 27.664 -6.806 1.00 87.94 595 LEU A N 1
ATOM 4557 C CA . LEU A 1 595 ? -15.692 27.546 -7.043 1.00 87.94 595 LEU A CA 1
ATOM 4558 C C . LEU A 1 595 ? -14.977 28.895 -6.891 1.00 87.94 595 LEU A C 1
ATOM 4560 O O . LEU A 1 595 ? -13.971 28.957 -6.195 1.00 87.94 595 LEU A O 1
ATOM 4564 N N . VAL A 1 596 ? -15.498 29.983 -7.464 1.00 88.88 596 VAL A N 1
ATOM 4565 C CA . VAL A 1 596 ? -14.914 31.328 -7.309 1.00 88.88 596 VAL A CA 1
ATOM 4566 C C . VAL A 1 596 ? -14.890 31.740 -5.837 1.00 88.88 596 VAL A C 1
ATOM 4568 O O . VAL A 1 596 ? -13.837 32.123 -5.336 1.00 88.88 596 VAL A O 1
ATOM 4571 N N . TRP A 1 597 ? -16.003 31.597 -5.113 1.00 91.88 597 TRP A N 1
ATOM 4572 C CA . TRP A 1 597 ? -16.047 31.909 -3.681 1.00 91.88 597 TRP A CA 1
ATOM 4573 C C . TRP A 1 597 ? -15.086 31.046 -2.862 1.00 91.88 597 TRP A C 1
ATOM 4575 O O . TRP A 1 597 ? -14.459 31.544 -1.931 1.00 91.88 597 TRP A O 1
ATOM 4585 N N . SER A 1 598 ? -14.882 29.780 -3.239 1.00 84.31 598 SER A N 1
ATOM 4586 C CA . SER A 1 598 ? -13.916 28.905 -2.562 1.00 84.31 598 SER A CA 1
ATOM 4587 C C . SER A 1 598 ? -12.473 29.416 -2.632 1.00 84.31 598 SER A C 1
ATOM 4589 O O . SER A 1 598 ? -11.640 28.959 -1.847 1.00 84.31 598 SER A O 1
ATOM 4591 N N . GLN A 1 599 ? -12.186 30.372 -3.525 1.00 88.56 599 GLN A N 1
ATOM 4592 C CA . GLN A 1 599 ? -10.882 31.007 -3.713 1.00 88.56 599 GLN A CA 1
ATOM 4593 C C . GLN A 1 599 ? -10.798 32.435 -3.145 1.00 88.56 599 GLN A C 1
ATOM 4595 O O . GLN A 1 599 ? -9.703 32.981 -3.097 1.00 88.56 599 GLN A O 1
ATOM 4600 N N . LEU A 1 600 ? -11.907 33.030 -2.686 1.00 85.19 600 LEU A N 1
ATOM 4601 C CA . LEU A 1 600 ? -11.915 34.384 -2.114 1.00 85.19 600 LEU A CA 1
ATOM 4602 C C . LEU A 1 600 ? -11.377 34.416 -0.677 1.00 85.19 600 LEU A C 1
ATOM 4604 O O . LEU A 1 600 ? -11.469 33.434 0.075 1.00 85.19 600 LEU A O 1
ATOM 4608 N N . GLU A 1 601 ? -10.829 35.560 -0.279 1.00 83.06 601 GLU A N 1
ATOM 4609 C CA . GLU A 1 601 ? -10.400 35.800 1.098 1.00 83.06 601 GLU A CA 1
ATOM 4610 C C . GLU A 1 601 ? -11.596 36.074 2.026 1.00 83.06 601 GLU A C 1
ATOM 4612 O O . GLU A 1 601 ? -12.737 36.254 1.594 1.00 83.06 601 GLU A O 1
ATOM 4617 N N . VAL A 1 602 ? -11.364 36.048 3.340 1.00 79.38 602 VAL A N 1
ATOM 4618 C CA . VAL A 1 602 ? -12.440 36.155 4.344 1.00 79.38 602 VAL A CA 1
ATOM 4619 C C . VAL A 1 602 ? -13.192 37.479 4.226 1.00 79.38 602 VAL A C 1
ATOM 4621 O O . VAL A 1 602 ? -14.417 37.487 4.316 1.00 79.38 602 VAL A O 1
ATOM 4624 N N . GLU A 1 603 ? -12.478 38.579 4.008 1.00 81.75 603 GLU A N 1
ATOM 4625 C CA . GLU A 1 603 ? -13.049 39.916 3.851 1.00 81.75 603 GLU A CA 1
ATOM 4626 C C . GLU A 1 603 ? -13.951 39.990 2.612 1.00 81.75 603 GLU A C 1
ATOM 4628 O O . GLU A 1 603 ? -15.068 40.496 2.683 1.00 81.75 603 GLU A O 1
ATOM 4633 N N . GLU A 1 604 ? -13.517 39.399 1.500 1.00 86.06 604 GLU A N 1
ATOM 4634 C CA . GLU A 1 604 ? -14.280 39.354 0.250 1.00 86.06 604 GLU A CA 1
ATOM 4635 C C . GLU A 1 604 ? -15.518 38.455 0.384 1.00 86.06 604 GLU A C 1
ATOM 4637 O O . GLU A 1 604 ? -16.598 38.800 -0.090 1.00 86.06 604 GLU A O 1
ATOM 4642 N N . LEU A 1 605 ? -15.416 37.330 1.100 1.00 84.19 605 LEU A N 1
ATOM 4643 C CA . LEU A 1 605 ? -16.575 36.491 1.424 1.00 84.19 605 LEU A CA 1
ATOM 4644 C C . LEU A 1 605 ? -17.574 37.220 2.331 1.00 84.19 605 LEU A C 1
ATOM 4646 O O . LEU A 1 605 ? -18.783 37.044 2.175 1.00 84.19 605 LEU A O 1
ATOM 4650 N N . GLN A 1 606 ? -17.100 38.052 3.263 1.00 81.94 606 GLN A N 1
ATOM 4651 C CA . GLN A 1 606 ? -17.967 38.895 4.089 1.00 81.94 606 GLN A CA 1
ATOM 4652 C C . GLN A 1 606 ? -18.681 39.955 3.248 1.00 81.94 606 GLN A C 1
ATOM 4654 O O . GLN A 1 606 ? -19.881 40.153 3.438 1.00 81.94 606 GLN A O 1
ATOM 4659 N N . GLU A 1 607 ? -17.982 40.594 2.309 1.00 83.81 607 GLU A N 1
ATOM 4660 C CA . GLU A 1 607 ? -18.580 41.523 1.346 1.00 83.81 607 GLU A CA 1
ATOM 4661 C C . GLU A 1 607 ? -19.631 40.821 0.471 1.00 83.81 607 GLU A C 1
ATOM 4663 O O . GLU A 1 607 ? -20.744 41.326 0.327 1.00 83.81 607 GLU A O 1
ATOM 4668 N N . GLU A 1 608 ? -19.344 39.616 -0.031 1.00 87.06 608 GLU A N 1
ATOM 4669 C CA . GLU A 1 608 ? -20.288 38.808 -0.816 1.00 87.06 608 GLU A CA 1
ATOM 4670 C C . GLU A 1 608 ? -21.525 38.385 -0.001 1.00 87.06 608 GLU A C 1
ATOM 4672 O O . GLU A 1 608 ? -22.637 38.367 -0.544 1.00 87.06 608 GLU A O 1
ATOM 4677 N N . CYS A 1 609 ? -21.354 38.071 1.291 1.00 81.06 609 CYS A N 1
ATOM 4678 C CA . CYS A 1 609 ? -22.453 37.781 2.221 1.00 81.06 609 CYS A CA 1
ATOM 4679 C C . CYS A 1 609 ? -23.312 39.023 2.485 1.00 81.06 609 CYS A C 1
ATOM 4681 O O . CYS A 1 609 ? -24.540 38.943 2.446 1.00 81.06 609 CYS A O 1
ATOM 4683 N N . GLN A 1 610 ? -22.678 40.175 2.728 1.00 80.19 610 GLN A N 1
ATOM 4684 C CA . GLN A 1 610 ? -23.365 41.450 2.949 1.00 80.19 610 GLN A CA 1
ATOM 4685 C C . GLN A 1 610 ? -24.137 41.892 1.705 1.00 80.19 610 GLN A C 1
ATOM 4687 O O . GLN A 1 610 ? -25.286 42.307 1.818 1.00 80.19 610 GLN A O 1
ATOM 4692 N N . ALA A 1 611 ? -23.548 41.737 0.517 1.00 81.75 611 ALA A N 1
ATOM 4693 C CA . ALA A 1 611 ? -24.192 42.056 -0.755 1.00 81.75 611 ALA A CA 1
ATOM 4694 C C . ALA A 1 611 ? -25.438 41.195 -1.042 1.00 81.75 611 ALA A C 1
ATOM 4696 O O . ALA A 1 611 ? -26.263 41.573 -1.873 1.00 81.75 611 ALA A O 1
ATOM 4697 N N . ARG A 1 612 ? -25.577 40.045 -0.369 1.00 78.94 612 ARG A N 1
ATOM 4698 C CA . ARG A 1 612 ? -26.703 39.103 -0.499 1.00 78.94 612 ARG A CA 1
ATOM 4699 C C . ARG A 1 612 ? -27.640 39.100 0.707 1.00 78.94 612 ARG A C 1
ATOM 4701 O O . ARG A 1 612 ? -28.456 38.189 0.827 1.00 78.94 612 ARG A O 1
ATOM 4708 N N . ASP A 1 613 ? -27.520 40.088 1.594 1.00 71.75 613 ASP A N 1
ATOM 4709 C CA . ASP A 1 613 ? -28.317 40.207 2.821 1.00 71.75 613 ASP A CA 1
ATOM 4710 C C . ASP A 1 613 ? -28.271 38.942 3.711 1.00 71.75 613 ASP A C 1
ATOM 4712 O O . ASP A 1 613 ? -29.217 38.641 4.445 1.00 71.75 613 ASP A O 1
ATOM 4716 N N . ILE A 1 614 ? -27.164 38.188 3.670 1.00 72.88 614 ILE A N 1
ATOM 4717 C CA . ILE A 1 614 ? -26.977 36.977 4.478 1.00 72.88 614 ILE A CA 1
ATOM 4718 C C . ILE A 1 614 ? -26.641 37.396 5.922 1.00 72.88 614 ILE A C 1
ATOM 4720 O O . ILE A 1 614 ? -25.622 38.060 6.141 1.00 72.88 614 ILE A O 1
ATOM 4724 N N . PRO A 1 615 ? -27.456 37.032 6.936 1.00 64.81 615 PRO A N 1
ATOM 4725 C CA . PRO A 1 615 ? -27.251 37.485 8.309 1.00 64.81 615 PRO A CA 1
ATOM 4726 C C . PRO A 1 615 ? -25.921 37.005 8.905 1.00 64.81 615 PRO A C 1
ATOM 4728 O O . PRO A 1 615 ? -25.660 35.815 9.054 1.00 64.81 615 PRO A O 1
ATOM 4731 N N . LEU A 1 616 ? -25.096 37.952 9.351 1.00 64.81 616 LEU A N 1
ATOM 4732 C CA . LEU A 1 616 ? -23.816 37.671 10.015 1.00 64.81 616 LEU A CA 1
ATOM 4733 C C . LEU A 1 616 ? -23.930 37.647 11.553 1.00 64.81 616 LEU A C 1
ATOM 4735 O O . LEU A 1 616 ? -22.917 37.636 12.242 1.00 64.81 616 LEU A O 1
ATOM 4739 N N . ALA A 1 617 ? -25.151 37.657 12.107 1.00 49.16 617 ALA A N 1
ATOM 4740 C CA . ALA A 1 617 ? -25.470 38.105 13.475 1.00 49.16 617 ALA A CA 1
ATOM 4741 C C . ALA A 1 617 ? -24.847 37.306 14.645 1.00 49.16 617 ALA A C 1
ATOM 4743 O O . ALA A 1 617 ? -25.017 37.696 15.801 1.00 49.16 617 ALA A O 1
ATOM 4744 N N . HIS A 1 618 ? -24.100 36.235 14.374 1.00 47.81 618 HIS A N 1
ATOM 4745 C CA . HIS A 1 618 ? -23.349 35.470 15.376 1.00 47.81 618 HIS A CA 1
ATOM 4746 C C . HIS A 1 618 ? -21.879 35.220 15.005 1.00 47.81 618 HIS A C 1
ATOM 4748 O O . HIS A 1 618 ? -21.174 34.589 15.785 1.00 47.81 618 HIS A O 1
ATOM 4754 N N . ALA A 1 619 ? -21.394 35.759 13.883 1.00 42.75 619 ALA A N 1
ATOM 4755 C CA . ALA A 1 619 ? -19.995 35.627 13.502 1.00 42.75 619 ALA A CA 1
ATOM 4756 C C . ALA A 1 619 ? -19.148 36.613 14.322 1.00 42.75 619 ALA A C 1
ATOM 4758 O O . ALA A 1 619 ? -19.203 37.828 14.117 1.00 42.75 619 ALA A O 1
ATOM 4759 N N . SER A 1 620 ? -18.359 36.105 15.269 1.00 48.16 620 SER A N 1
ATOM 4760 C CA . SER A 1 620 ? -17.208 36.865 15.761 1.00 48.16 620 SER A CA 1
ATOM 4761 C C . SER A 1 620 ? -16.218 37.066 14.603 1.00 48.16 620 SER A C 1
ATOM 4763 O O . SER A 1 620 ? -16.243 36.326 13.620 1.00 48.16 620 SER A O 1
ATOM 4765 N N . GLN A 1 621 ? -15.285 38.015 14.731 1.00 46.06 621 GLN A N 1
ATOM 4766 C CA . GLN A 1 621 ? -14.138 38.140 13.811 1.00 46.06 621 GLN A CA 1
ATOM 4767 C C . GLN A 1 621 ? -13.312 36.833 13.671 1.00 46.06 621 GLN A C 1
ATOM 4769 O O . GLN A 1 621 ? -12.466 36.732 12.792 1.00 46.06 621 GLN A O 1
ATOM 4774 N N . GLU A 1 622 ? -13.574 35.825 14.509 1.00 42.84 622 GLU A N 1
ATOM 4775 C CA . GLU A 1 622 ? -12.866 34.548 14.600 1.00 42.84 622 GLU A CA 1
ATOM 4776 C C . GLU A 1 622 ? -13.595 33.342 13.963 1.00 42.84 622 GLU A C 1
ATOM 4778 O O . GLU A 1 622 ? -13.013 32.253 13.910 1.00 42.84 622 GLU A O 1
ATOM 4783 N N . GLU A 1 623 ? -14.819 33.469 13.425 1.00 49.44 623 GLU A N 1
ATOM 4784 C CA . GLU A 1 623 ? -15.464 32.333 12.741 1.00 49.44 623 GLU A CA 1
ATOM 4785 C C . GLU A 1 623 ? -15.006 32.154 11.285 1.00 49.44 623 GLU A C 1
ATOM 4787 O O . GLU A 1 623 ? -15.456 32.782 10.330 1.00 49.44 623 GLU A O 1
ATOM 4792 N N . LYS A 1 624 ? -14.055 31.219 11.191 1.00 67.75 624 LYS A N 1
ATOM 4793 C CA . LYS A 1 624 ? -13.541 30.434 10.066 1.00 67.75 624 LYS A CA 1
ATOM 4794 C C . LYS A 1 624 ? -14.305 30.583 8.739 1.00 67.75 624 LYS A C 1
ATOM 4796 O O . LYS A 1 624 ? -15.328 29.938 8.569 1.00 67.75 624 LYS A O 1
ATOM 4801 N N . ARG A 1 625 ? -13.691 31.283 7.770 1.00 78.19 625 ARG A N 1
ATOM 4802 C CA . ARG A 1 625 ? -13.892 31.272 6.294 1.00 78.19 625 ARG A CA 1
ATOM 4803 C C . ARG A 1 625 ? -14.849 30.213 5.722 1.00 78.19 625 ARG A C 1
ATOM 4805 O O . ARG A 1 625 ? -15.713 30.560 4.931 1.00 78.19 625 ARG A O 1
ATOM 4812 N N . GLN A 1 626 ? -14.678 28.947 6.115 1.00 67.25 626 GLN A N 1
ATOM 4813 C CA . GLN A 1 626 ? -15.519 27.829 5.694 1.00 67.25 626 GLN A CA 1
ATOM 4814 C C . GLN A 1 626 ? -17.005 28.067 5.986 1.00 67.25 626 GLN A C 1
ATOM 4816 O O . GLN A 1 626 ? -17.822 27.873 5.108 1.00 67.25 626 GLN A O 1
ATOM 4821 N N . LEU A 1 627 ? -17.355 28.612 7.152 1.00 69.56 627 LEU A N 1
ATOM 4822 C CA . LEU A 1 627 ? -18.743 28.914 7.500 1.00 69.56 627 LEU A CA 1
ATOM 4823 C C . LEU A 1 627 ? -19.360 29.991 6.589 1.00 69.56 627 LEU A C 1
ATOM 4825 O O . LEU A 1 627 ? -20.532 29.902 6.239 1.00 69.56 627 LEU A O 1
ATOM 4829 N N . LEU A 1 628 ? -18.591 31.018 6.208 1.00 76.94 628 LEU A N 1
ATOM 4830 C CA . LEU A 1 628 ? -19.052 32.050 5.268 1.00 76.94 628 LEU A CA 1
ATOM 4831 C C . LEU A 1 628 ? -19.222 31.474 3.860 1.00 76.94 628 LEU A C 1
ATOM 4833 O O . LEU A 1 628 ? -20.210 31.768 3.189 1.00 76.94 628 LEU A O 1
ATOM 4837 N N . LEU A 1 629 ? -18.282 30.623 3.443 1.00 80.25 629 LEU A N 1
ATOM 4838 C CA . LEU A 1 629 ? -18.337 29.908 2.174 1.00 80.25 629 LEU A CA 1
ATOM 4839 C C . LEU A 1 629 ? -19.552 28.975 2.113 1.00 80.25 629 LEU A C 1
ATOM 4841 O O . LEU A 1 629 ? -20.322 29.061 1.162 1.00 80.25 629 LEU A O 1
ATOM 4845 N N . ASP A 1 630 ? -19.773 28.161 3.144 1.00 72.69 630 ASP A N 1
ATOM 4846 C CA . ASP A 1 630 ? -20.910 27.246 3.238 1.00 72.69 630 ASP A CA 1
ATOM 4847 C C . ASP A 1 630 ? -22.228 28.026 3.163 1.00 72.69 630 ASP A C 1
ATOM 4849 O O . ASP A 1 630 ? -23.099 27.683 2.371 1.00 72.69 630 ASP A O 1
ATOM 4853 N N . LYS A 1 631 ? -22.359 29.144 3.894 1.00 75.50 631 LYS A N 1
ATOM 4854 C CA . LYS A 1 631 ? -23.548 30.015 3.822 1.00 75.50 631 LYS A CA 1
ATOM 4855 C C . LYS A 1 631 ? -23.782 30.592 2.424 1.00 75.50 631 LYS A C 1
ATOM 4857 O O . LYS A 1 631 ? -24.927 30.649 1.977 1.00 75.50 631 LYS A O 1
ATOM 4862 N N . LEU A 1 632 ? -22.725 31.018 1.732 1.00 82.00 632 LEU A N 1
ATOM 4863 C CA . LEU A 1 632 ? -22.815 31.535 0.365 1.00 82.00 632 LEU A CA 1
ATOM 4864 C C . LEU A 1 632 ? -23.214 30.439 -0.624 1.00 82.00 632 LEU A C 1
ATOM 4866 O O . LEU A 1 632 ? -24.148 30.641 -1.399 1.00 82.00 632 LEU A O 1
ATOM 4870 N N . ILE A 1 633 ? -22.571 29.272 -0.569 1.00 82.06 633 ILE A N 1
ATOM 4871 C CA . ILE A 1 633 ? -22.890 28.116 -1.418 1.00 82.06 633 ILE A CA 1
ATOM 4872 C C . ILE A 1 633 ? -24.344 27.693 -1.204 1.00 82.06 633 ILE A C 1
ATOM 4874 O O . ILE A 1 633 ? -25.105 27.570 -2.161 1.00 82.06 633 ILE A O 1
ATOM 4878 N N . LEU A 1 634 ? -24.765 27.576 0.052 1.00 73.50 634 LEU A N 1
ATOM 4879 C CA . LEU A 1 634 ? -26.129 27.226 0.429 1.00 73.50 634 LEU A CA 1
ATOM 4880 C C . LEU A 1 634 ? -27.150 28.290 -0.019 1.00 73.50 634 LEU A C 1
ATOM 4882 O O . LEU A 1 634 ? -28.264 27.947 -0.417 1.00 73.50 634 LEU A O 1
ATOM 4886 N N . SER A 1 635 ? -26.764 29.571 -0.086 1.00 78.88 635 SER A N 1
ATOM 4887 C CA . SER A 1 635 ? -27.618 30.634 -0.643 1.00 78.88 635 SER A CA 1
ATOM 4888 C C . SER A 1 635 ? -27.924 30.490 -2.137 1.00 78.88 635 SER A C 1
ATOM 4890 O O . SER A 1 635 ? -28.921 31.034 -2.613 1.00 78.88 635 SER A O 1
ATOM 4892 N N . LEU A 1 636 ? -27.138 29.709 -2.886 1.00 81.69 636 LEU A N 1
ATOM 4893 C CA . LEU A 1 636 ? -27.440 29.411 -4.290 1.00 81.69 636 LEU A CA 1
ATOM 4894 C C . LEU A 1 636 ? -28.675 28.511 -4.443 1.00 81.69 636 LEU A C 1
ATOM 4896 O O . LEU A 1 636 ? -29.279 28.497 -5.514 1.00 81.69 636 LEU A O 1
ATOM 4900 N N . GLY A 1 637 ? -29.059 27.781 -3.388 1.00 74.50 637 GLY A N 1
ATOM 4901 C CA . GLY A 1 637 ? -30.165 26.819 -3.377 1.00 74.50 637 GLY A CA 1
ATOM 4902 C C . GLY A 1 637 ? -31.529 27.377 -2.955 1.00 74.50 637 GLY A C 1
ATOM 4903 O O . GLY A 1 637 ? -32.494 26.613 -2.906 1.00 74.50 637 GLY A O 1
ATOM 4904 N N . VAL A 1 638 ? -31.642 28.681 -2.663 1.00 75.88 638 VAL A N 1
ATOM 4905 C CA . VAL A 1 638 ? -32.857 29.307 -2.094 1.00 75.88 638 VAL A CA 1
ATOM 4906 C C . VAL A 1 638 ? -34.112 29.014 -2.919 1.00 75.88 638 VAL A C 1
ATOM 4908 O O . VAL A 1 638 ? -35.112 28.557 -2.366 1.00 75.88 638 VAL A O 1
ATOM 4911 N N . ASP A 1 639 ? -34.053 29.183 -4.241 1.00 72.94 639 ASP A N 1
ATOM 4912 C CA . ASP A 1 639 ? -35.191 28.905 -5.130 1.00 72.94 639 ASP A CA 1
ATOM 4913 C C . ASP A 1 639 ? -35.621 27.428 -5.087 1.00 72.94 639 ASP A C 1
ATOM 4915 O O . ASP A 1 639 ? -36.807 27.107 -5.217 1.00 72.94 639 ASP A O 1
ATOM 4919 N N . GLY A 1 640 ? -34.660 26.516 -4.917 1.00 73.88 640 GLY A N 1
ATOM 4920 C CA . GLY A 1 640 ? -34.902 25.083 -4.779 1.00 73.88 640 GLY A CA 1
ATOM 4921 C C . GLY A 1 640 ? -35.634 24.764 -3.481 1.00 73.88 640 GLY A C 1
ATOM 4922 O O . GLY A 1 640 ? -36.645 24.059 -3.494 1.00 73.88 640 GLY A O 1
ATOM 4923 N N . TRP A 1 641 ? -35.191 25.353 -2.374 1.00 77.56 641 TRP A N 1
ATOM 4924 C CA . TRP A 1 641 ? -35.842 25.213 -1.072 1.00 77.56 641 TRP A CA 1
ATOM 4925 C C . TRP A 1 641 ? -37.245 25.823 -1.040 1.00 77.56 641 TRP A C 1
ATOM 4927 O O . TRP A 1 641 ? -38.170 25.199 -0.512 1.00 77.56 641 TRP A O 1
ATOM 4937 N N . GLU A 1 642 ? -37.454 26.980 -1.674 1.00 79.75 642 GLU A N 1
ATOM 4938 C CA . GLU A 1 642 ? -38.784 27.588 -1.778 1.00 79.75 642 GLU A CA 1
ATOM 4939 C C . GLU A 1 642 ? -39.755 26.711 -2.583 1.00 79.75 642 GLU A C 1
ATOM 4941 O O . GLU A 1 642 ? -40.888 26.491 -2.144 1.00 79.75 642 GLU A O 1
ATOM 4946 N N . LYS A 1 643 ? -39.309 26.112 -3.699 1.00 77.12 643 LYS A N 1
ATOM 4947 C CA . LYS A 1 643 ? -40.104 25.123 -4.460 1.00 77.12 643 LYS A CA 1
ATOM 4948 C C . LYS A 1 643 ? -40.382 23.855 -3.661 1.00 77.12 643 LYS A C 1
ATOM 4950 O O . LYS A 1 643 ? -41.447 23.259 -3.813 1.00 77.12 643 LYS A O 1
ATOM 4955 N N . GLN A 1 644 ? -39.438 23.442 -2.819 1.00 72.81 644 GLN A N 1
ATOM 4956 C CA . GLN A 1 644 ? -39.627 22.324 -1.908 1.00 72.81 644 GLN A CA 1
ATOM 4957 C C . GLN A 1 644 ? -40.553 22.688 -0.744 1.00 72.81 644 GLN A C 1
ATOM 4959 O O . GLN A 1 644 ? -40.973 21.784 -0.039 1.00 72.81 644 GLN A O 1
ATOM 4964 N N . GLY A 1 645 ? -40.950 23.950 -0.547 1.00 76.81 645 GLY A N 1
ATOM 4965 C CA . GLY A 1 645 ? -41.903 24.375 0.485 1.00 76.81 645 GLY A CA 1
ATOM 4966 C C . GLY A 1 645 ? -41.258 24.846 1.791 1.00 76.81 645 GLY A C 1
ATOM 4967 O O . GLY A 1 645 ? -41.920 24.837 2.828 1.00 76.81 645 GLY A O 1
ATOM 4968 N N . ILE A 1 646 ? -39.982 25.232 1.756 1.00 85.69 646 ILE A N 1
ATOM 4969 C CA . ILE A 1 646 ? -39.277 25.903 2.853 1.00 85.69 646 ILE A CA 1
ATOM 4970 C C . ILE A 1 646 ? -39.244 27.396 2.505 1.00 85.69 646 ILE A C 1
ATOM 4972 O O . ILE A 1 646 ? -38.541 27.786 1.577 1.00 85.69 646 ILE A O 1
ATOM 4976 N N . PRO A 1 647 ? -40.037 28.249 3.177 1.00 84.19 647 PRO A N 1
ATOM 4977 C CA . PRO A 1 647 ? -40.228 29.627 2.745 1.00 84.19 647 PRO A CA 1
ATOM 4978 C C . PRO A 1 647 ? -39.081 30.519 3.233 1.00 84.19 647 PRO A C 1
ATOM 4980 O O . PRO A 1 647 ? -39.283 31.329 4.138 1.00 84.19 647 PRO A O 1
ATOM 4983 N N . VAL A 1 648 ? -37.889 30.363 2.650 1.00 80.94 648 VAL A N 1
ATOM 4984 C CA . VAL A 1 648 ? -36.635 31.007 3.087 1.00 80.94 648 VAL A CA 1
ATOM 4985 C C . VAL A 1 648 ? -36.818 32.509 3.317 1.00 80.94 648 VAL A C 1
ATOM 4987 O O . VAL A 1 648 ? -36.473 33.011 4.384 1.00 80.94 648 VAL A O 1
ATOM 4990 N N . GLY A 1 649 ? -37.483 33.217 2.395 1.00 76.12 649 GLY A N 1
ATOM 4991 C CA . GLY A 1 649 ? -37.744 34.655 2.529 1.00 76.12 649 GLY A CA 1
ATOM 4992 C C . GLY A 1 649 ? -38.671 35.065 3.688 1.00 76.12 649 GLY A C 1
ATOM 4993 O O . GLY A 1 649 ? -38.811 36.260 3.962 1.00 76.12 649 GLY A O 1
ATOM 4994 N N . ARG A 1 650 ? -39.331 34.116 4.372 1.00 82.75 650 ARG A N 1
ATOM 4995 C CA . ARG A 1 650 ? -40.222 34.332 5.534 1.00 82.75 650 ARG A CA 1
ATOM 4996 C C . ARG A 1 650 ? -39.586 33.932 6.872 1.00 82.75 650 ARG A C 1
ATOM 4998 O O . ARG A 1 650 ? -40.092 34.376 7.911 1.00 82.75 650 ARG A O 1
ATOM 5005 N N . LEU A 1 651 ? -38.512 33.143 6.845 1.00 81.25 651 LEU A N 1
ATOM 5006 C CA . LEU A 1 651 ? -37.812 32.648 8.031 1.00 81.25 651 LEU A CA 1
ATOM 5007 C C . LEU A 1 651 ? -36.971 33.738 8.710 1.00 81.25 651 LEU A C 1
ATOM 5009 O O . LEU A 1 651 ? -36.745 34.819 8.159 1.00 81.25 651 LEU A O 1
ATOM 5013 N N . THR A 1 652 ? -36.557 33.463 9.944 1.00 70.81 652 THR A N 1
ATOM 5014 C CA . THR A 1 652 ? -35.683 34.290 10.789 1.00 70.81 652 THR A CA 1
ATOM 5015 C C . THR A 1 652 ? -34.322 34.531 10.148 1.00 70.81 652 THR A C 1
ATOM 5017 O O . THR A 1 652 ? -33.804 35.645 10.246 1.00 70.81 652 THR A O 1
ATOM 5020 N N . SER A 1 653 ? -33.774 33.525 9.463 1.00 70.38 653 SER A N 1
ATOM 5021 C CA . SER A 1 653 ? -32.531 33.622 8.703 1.00 70.38 653 SER A CA 1
ATOM 5022 C C . SER A 1 653 ? -32.373 32.474 7.696 1.00 70.38 653 SER A C 1
ATOM 5024 O O . SER A 1 653 ? -33.187 31.549 7.650 1.00 70.38 653 SER A O 1
ATOM 5026 N N . ILE A 1 654 ? -31.308 32.521 6.890 1.00 63.97 654 ILE A N 1
ATOM 5027 C CA . ILE A 1 654 ? -30.954 31.416 5.990 1.00 63.97 654 ILE A CA 1
ATOM 5028 C C . ILE A 1 654 ? -30.451 30.189 6.765 1.00 63.97 654 ILE A C 1
ATOM 5030 O O . ILE A 1 654 ? -30.706 29.060 6.363 1.00 63.97 654 ILE A O 1
ATOM 5034 N N . GLU A 1 655 ? -29.817 30.393 7.923 1.00 65.81 655 GLU A N 1
ATOM 5035 C CA . GLU A 1 655 ? -29.394 29.312 8.823 1.00 65.81 655 GLU A CA 1
ATOM 5036 C C . GLU A 1 655 ? -30.585 28.511 9.344 1.00 65.81 655 GLU A C 1
ATOM 5038 O O . GLU A 1 655 ? -30.500 27.292 9.476 1.00 65.81 655 GLU A O 1
ATOM 5043 N N . ALA A 1 656 ? -31.716 29.175 9.582 1.00 73.44 656 ALA A N 1
ATOM 5044 C CA . ALA A 1 656 ? -32.941 28.483 9.936 1.00 73.44 656 ALA A CA 1
ATOM 5045 C C . ALA A 1 656 ? -33.447 27.588 8.792 1.00 73.44 656 ALA A C 1
ATOM 5047 O O . ALA A 1 656 ? -33.901 26.475 9.042 1.00 73.44 656 ALA A O 1
ATOM 5048 N N . ALA A 1 657 ? -33.318 28.028 7.534 1.00 75.19 657 ALA A N 1
ATOM 5049 C CA . ALA A 1 657 ? -33.655 27.199 6.376 1.00 75.19 657 ALA A CA 1
ATOM 5050 C C . ALA A 1 657 ? -32.764 25.949 6.295 1.00 75.19 657 ALA A C 1
ATOM 5052 O O . ALA A 1 657 ? -33.284 24.853 6.104 1.00 75.19 657 ALA A O 1
ATOM 5053 N N . ILE A 1 658 ? -31.452 26.110 6.497 1.00 67.00 658 ILE A N 1
ATOM 5054 C CA . ILE A 1 658 ? -30.470 25.014 6.482 1.00 67.00 658 ILE A CA 1
ATOM 5055 C C . ILE A 1 658 ? -30.810 23.975 7.554 1.00 67.00 658 ILE A C 1
ATOM 5057 O O . ILE A 1 658 ? -30.943 22.794 7.248 1.00 67.00 658 ILE A O 1
ATOM 5061 N N . MET A 1 659 ? -31.046 24.423 8.788 1.00 77.50 659 MET A N 1
ATOM 5062 C CA . MET A 1 659 ? -31.415 23.550 9.905 1.00 77.50 659 MET A CA 1
ATOM 5063 C C . MET A 1 659 ? -32.686 22.739 9.613 1.00 77.50 659 MET A C 1
ATOM 5065 O O . MET A 1 659 ? -32.745 21.545 9.902 1.00 77.50 659 MET A O 1
ATOM 5069 N N . ILE A 1 660 ? -33.695 23.372 9.005 1.00 80.81 660 ILE A N 1
ATOM 5070 C CA . ILE A 1 660 ? -34.930 22.693 8.601 1.00 80.81 660 ILE A CA 1
ATOM 5071 C C . ILE A 1 660 ? -34.632 21.619 7.546 1.00 80.81 660 ILE A C 1
ATOM 5073 O O . ILE A 1 660 ? -35.166 20.519 7.644 1.00 80.81 660 ILE A O 1
ATOM 5077 N N . VAL A 1 661 ? -33.793 21.910 6.546 1.00 74.44 661 VAL A N 1
ATOM 5078 C CA . VAL A 1 661 ? -33.427 20.946 5.491 1.00 74.44 661 VAL A CA 1
ATOM 5079 C C . VAL A 1 661 ? -32.687 19.742 6.071 1.00 74.44 661 VAL A C 1
ATOM 5081 O O . VAL A 1 661 ? -33.075 18.608 5.795 1.00 74.44 661 VAL A O 1
ATOM 5084 N N . GLU A 1 662 ? -31.658 19.978 6.885 1.00 72.31 662 GLU A N 1
ATOM 5085 C CA . GLU A 1 662 ? -30.849 18.919 7.502 1.00 72.31 662 GLU A CA 1
ATOM 5086 C C . GLU A 1 662 ? -31.703 17.994 8.372 1.00 72.31 662 GLU A C 1
ATOM 5088 O O . GLU A 1 662 ? -31.606 16.768 8.282 1.00 72.31 662 GLU A O 1
ATOM 5093 N N . GLU A 1 663 ? -32.588 18.575 9.184 1.00 79.75 663 GLU A N 1
ATOM 5094 C CA . GLU A 1 663 ? -33.465 17.803 10.057 1.00 79.75 663 GLU A CA 1
ATOM 5095 C C . GLU A 1 663 ? -34.495 16.990 9.261 1.00 79.75 663 GLU A C 1
ATOM 5097 O O . GLU A 1 663 ? -34.801 15.853 9.622 1.00 79.75 663 GLU A O 1
ATOM 5102 N N . LEU A 1 664 ? -35.003 17.519 8.143 1.00 80.81 664 LEU A N 1
ATOM 5103 C CA . LEU A 1 664 ? -35.919 16.778 7.274 1.00 80.81 664 LEU A CA 1
ATOM 5104 C C . LEU A 1 664 ? -35.230 15.624 6.548 1.00 80.81 664 LEU A C 1
ATOM 5106 O O . LEU A 1 664 ? -35.771 14.521 6.558 1.00 80.81 664 LEU A O 1
ATOM 5110 N N . ALA A 1 665 ? -34.037 15.845 5.992 1.00 73.81 665 ALA A N 1
ATOM 5111 C CA . ALA A 1 665 ? -33.249 14.790 5.355 1.00 73.81 665 ALA A CA 1
ATOM 5112 C C . ALA A 1 665 ? -32.953 13.652 6.347 1.00 73.81 665 ALA A C 1
ATOM 5114 O O . ALA A 1 665 ? -33.186 12.477 6.055 1.00 73.81 665 ALA A O 1
ATOM 5115 N N . ARG A 1 666 ? -32.565 14.005 7.581 1.00 84.75 666 ARG A N 1
ATOM 5116 C CA . ARG A 1 666 ? -32.371 13.043 8.674 1.00 84.75 666 ARG A CA 1
ATOM 5117 C C . ARG A 1 666 ? -33.637 12.227 8.953 1.00 84.75 666 ARG A C 1
ATOM 5119 O O . ARG A 1 666 ? -33.561 11.013 9.128 1.00 84.75 666 ARG A O 1
ATOM 5126 N N . LEU A 1 667 ? -34.803 12.871 9.023 1.00 82.94 667 LEU A N 1
ATOM 5127 C CA . LEU A 1 667 ? -36.081 12.199 9.292 1.00 82.94 667 LEU A CA 1
ATOM 5128 C C . LEU A 1 667 ? -36.544 11.306 8.125 1.00 82.94 667 LEU A C 1
ATOM 5130 O O . LEU A 1 667 ? -37.179 10.272 8.357 1.00 82.94 667 LEU A O 1
ATOM 5134 N N . GLU A 1 668 ? -36.228 11.672 6.883 1.00 83.56 668 GLU A N 1
ATOM 5135 C CA . GLU A 1 668 ? -36.540 10.885 5.685 1.00 83.56 668 GLU A CA 1
ATOM 5136 C C . GLU A 1 668 ? -35.760 9.564 5.636 1.00 83.56 668 GLU A C 1
ATOM 5138 O O . GLU A 1 668 ? -36.343 8.529 5.296 1.00 83.56 668 GLU A O 1
ATOM 5143 N N . GLU A 1 669 ? -34.500 9.551 6.071 1.00 81.75 669 GLU A N 1
ATOM 5144 C CA . GLU A 1 669 ? -33.659 8.344 6.134 1.00 81.75 669 GLU A CA 1
ATOM 5145 C C . GLU A 1 669 ? -33.931 7.462 7.369 1.00 81.75 669 GLU A C 1
ATOM 5147 O O . GLU A 1 669 ? -33.642 6.264 7.379 1.00 81.75 669 GLU A O 1
ATOM 5152 N N . GLU A 1 670 ? -34.536 8.026 8.415 1.00 89.38 670 GLU A N 1
ATOM 5153 C CA . GLU A 1 670 ? -34.717 7.360 9.706 1.00 89.38 670 GLU A CA 1
ATOM 5154 C C . GLU A 1 670 ? -35.853 6.312 9.703 1.00 89.38 670 GLU A C 1
ATOM 5156 O O . GLU A 1 670 ? -36.803 6.370 8.920 1.00 89.38 670 GLU A O 1
ATOM 5161 N N . LYS A 1 671 ? -35.806 5.315 10.596 1.00 88.06 671 LYS A N 1
ATOM 5162 C CA . LYS A 1 671 ? -36.888 4.315 10.699 1.00 88.06 671 LYS A CA 1
ATOM 5163 C C . LYS A 1 671 ? -38.198 4.961 11.171 1.00 88.06 671 LYS A C 1
ATOM 5165 O O . LYS A 1 671 ? -38.190 5.812 12.055 1.00 88.06 671 LYS A O 1
ATOM 5170 N N . GLU A 1 672 ? -39.335 4.497 10.644 1.00 88.00 672 GLU A N 1
ATOM 5171 C CA . GLU A 1 672 ? -40.670 5.042 10.963 1.00 88.00 672 GLU A CA 1
ATOM 5172 C C . GLU A 1 672 ? -40.953 5.112 12.472 1.00 88.00 672 GLU A C 1
ATOM 5174 O O . GLU A 1 672 ? -41.477 6.118 12.941 1.00 88.00 672 GLU A O 1
ATOM 5179 N N . GLU A 1 673 ? -40.532 4.109 13.249 1.00 83.56 673 GLU A N 1
ATOM 5180 C CA . GLU A 1 673 ? -40.726 4.110 14.707 1.00 83.56 673 GLU A CA 1
ATOM 5181 C C . GLU A 1 673 ? -39.972 5.258 15.396 1.00 83.56 673 GLU A C 1
ATOM 5183 O O . GLU A 1 673 ? -40.507 5.896 16.294 1.00 83.56 673 GLU A O 1
ATOM 5188 N N . LYS A 1 674 ? -38.769 5.605 14.924 1.00 82.69 674 LYS A N 1
ATOM 5189 C CA . LYS A 1 674 ? -38.003 6.728 15.481 1.00 82.69 674 LYS A CA 1
ATOM 5190 C C . LYS A 1 674 ? -38.552 8.087 15.053 1.00 82.69 674 LYS A C 1
ATOM 5192 O O . LYS A 1 674 ? -38.525 9.027 15.844 1.00 82.69 674 LYS A O 1
ATOM 5197 N N . VAL A 1 675 ? -39.085 8.196 13.835 1.00 84.06 675 VAL A N 1
ATOM 5198 C CA . VAL A 1 675 ? -39.830 9.393 13.404 1.00 84.06 675 VAL A CA 1
ATOM 5199 C C . VAL A 1 675 ? -41.073 9.567 14.274 1.00 84.06 675 VAL A C 1
ATOM 5201 O O . VAL A 1 675 ? -41.354 10.669 14.739 1.00 84.06 675 VAL A O 1
ATOM 5204 N N . LYS A 1 676 ? -41.776 8.469 14.563 1.00 82.25 676 LYS A N 1
ATOM 5205 C CA . LYS A 1 676 ? -42.928 8.443 15.463 1.00 82.25 676 LYS A CA 1
ATOM 5206 C C . LYS A 1 676 ? -42.548 8.821 16.895 1.00 82.25 676 LYS A C 1
ATOM 5208 O O . LYS A 1 676 ? -43.305 9.537 17.542 1.00 82.25 676 LYS A O 1
ATOM 5213 N N . ASP A 1 677 ? -41.387 8.398 17.383 1.00 79.62 677 ASP A N 1
ATOM 5214 C CA . ASP A 1 677 ? -40.887 8.791 18.702 1.00 79.62 677 ASP A CA 1
ATOM 5215 C C . ASP A 1 677 ? -40.533 10.280 18.767 1.00 79.62 677 ASP A C 1
ATOM 5217 O O . ASP A 1 677 ? -40.943 10.951 19.711 1.00 79.62 677 ASP A O 1
ATOM 5221 N N . ALA A 1 678 ? -39.880 10.834 17.740 1.00 75.38 678 ALA A N 1
ATOM 5222 C CA . ALA A 1 678 ? -39.651 12.277 17.631 1.00 75.38 678 ALA A CA 1
ATOM 5223 C C . ALA A 1 678 ? -40.977 13.063 17.566 1.00 75.38 678 ALA A C 1
ATOM 5225 O O . ALA A 1 678 ? -41.144 14.078 18.241 1.00 75.38 678 ALA A O 1
ATOM 5226 N N . TYR A 1 679 ? -41.955 12.549 16.815 1.00 80.12 679 TYR A N 1
ATOM 5227 C CA . TYR A 1 679 ? -43.297 13.121 16.692 1.00 80.12 679 TYR A CA 1
ATOM 5228 C C . TYR A 1 679 ? -44.061 13.127 18.028 1.00 80.12 679 TYR A C 1
ATOM 5230 O O . TYR A 1 679 ? -44.684 14.128 18.389 1.00 80.12 679 TYR A O 1
ATOM 5238 N N . LYS A 1 680 ? -43.977 12.026 18.792 1.00 75.62 680 LYS A N 1
ATOM 5239 C CA . LYS A 1 680 ? -44.536 11.910 20.150 1.00 75.62 680 LYS A CA 1
ATOM 5240 C C . LYS A 1 680 ? -43.831 12.845 21.131 1.00 75.62 680 LYS A C 1
ATOM 5242 O O . LYS A 1 680 ? -44.503 13.457 21.954 1.00 75.62 680 LYS A O 1
ATOM 5247 N N . LEU A 1 681 ? -42.504 12.959 21.045 1.00 75.00 681 LEU A N 1
ATOM 5248 C CA . LEU A 1 681 ? -41.696 13.793 21.938 1.00 75.00 681 LEU A CA 1
ATOM 5249 C C . LEU A 1 681 ? -42.043 15.280 21.801 1.00 75.00 681 LEU A C 1
ATOM 5251 O O . LEU A 1 681 ? -42.091 15.994 22.797 1.00 75.00 681 LEU A O 1
ATOM 5255 N N . LEU A 1 682 ? -42.349 15.727 20.582 1.00 68.88 682 LEU A N 1
ATOM 5256 C CA . LEU A 1 682 ? -42.824 17.086 20.305 1.00 68.88 682 LEU A CA 1
ATOM 5257 C C . LEU A 1 682 ? -44.278 17.322 20.731 1.00 68.88 682 LEU A C 1
ATOM 5259 O O . LEU A 1 682 ? -44.803 18.420 20.552 1.00 68.88 682 LEU A O 1
ATOM 5263 N N . GLY A 1 683 ? -44.937 16.294 21.276 1.00 67.75 683 GLY A N 1
ATOM 5264 C CA . GLY A 1 683 ? -46.319 16.367 21.711 1.00 67.75 683 GLY A CA 1
ATOM 5265 C C . GLY A 1 683 ? -47.239 16.775 20.571 1.00 67.75 683 GLY A C 1
ATOM 5266 O O . GLY A 1 683 ? -48.122 17.581 20.798 1.00 67.75 683 GLY A O 1
ATOM 5267 N N . LEU A 1 684 ? -47.028 16.295 19.343 1.00 74.25 684 LEU A N 1
ATOM 5268 C CA . LEU A 1 684 ? -47.930 16.583 18.227 1.00 74.25 684 LEU A CA 1
ATOM 5269 C C . LEU A 1 684 ? -49.116 15.589 18.217 1.00 74.25 684 LEU A C 1
ATOM 5271 O O . LEU A 1 684 ? -48.943 14.432 18.618 1.00 74.25 684 LEU A O 1
ATOM 5275 N N . PRO A 1 685 ? -50.329 15.986 17.770 1.00 71.06 685 PRO A N 1
ATOM 5276 C CA . PRO A 1 685 ? -51.488 15.087 17.724 1.00 71.06 685 PRO A CA 1
ATOM 5277 C C . PRO A 1 685 ? -51.227 13.837 16.866 1.00 71.06 685 PRO A C 1
ATOM 5279 O O . PRO A 1 685 ? -51.042 13.929 15.651 1.00 71.06 685 PRO A O 1
ATOM 5282 N N . HIS A 1 686 ? -51.219 12.664 17.503 1.00 64.06 686 HIS A N 1
ATOM 5283 C CA . HIS A 1 686 ? -50.793 11.388 16.920 1.00 64.06 686 HIS A CA 1
ATOM 5284 C C . HIS A 1 686 ? -51.972 10.539 16.414 1.00 64.06 686 HIS A C 1
ATOM 5286 O O . HIS A 1 686 ? -52.246 9.447 16.909 1.00 64.06 686 HIS A O 1
ATOM 5292 N N . GLU A 1 687 ? -52.680 11.024 15.397 1.00 63.09 687 GLU A N 1
ATOM 5293 C CA . GLU A 1 687 ? -53.605 10.168 14.637 1.00 63.09 687 GLU A CA 1
ATOM 5294 C C . GLU A 1 687 ? -52.845 9.004 13.958 1.00 63.09 687 GLU A C 1
ATOM 5296 O O . GLU A 1 687 ? -51.612 8.981 13.940 1.00 63.09 687 GLU A O 1
ATOM 5301 N N . VAL A 1 688 ? -53.558 8.024 13.386 1.00 69.38 688 VAL A N 1
ATOM 5302 C CA . VAL A 1 688 ? -52.935 6.963 12.568 1.00 69.38 688 VAL A CA 1
ATOM 5303 C C . VAL A 1 688 ? -52.383 7.595 11.283 1.00 69.38 688 VAL A C 1
ATOM 5305 O O . VAL A 1 688 ? -53.071 7.667 10.269 1.00 69.38 688 VAL A O 1
ATOM 5308 N N . LEU A 1 689 ? -51.157 8.110 11.361 1.00 79.00 689 LEU A N 1
ATOM 5309 C CA . LEU A 1 689 ? -50.415 8.739 10.274 1.00 79.00 689 LEU A CA 1
ATOM 5310 C C . LEU A 1 689 ? -49.290 7.814 9.820 1.00 79.00 689 LEU A C 1
ATOM 5312 O O . LEU A 1 689 ? -48.636 7.179 10.648 1.00 79.00 689 LEU A O 1
ATOM 5316 N N . ASP A 1 690 ? -49.049 7.775 8.514 1.00 88.50 690 ASP A N 1
ATOM 5317 C CA . ASP A 1 690 ? -47.850 7.153 7.962 1.00 88.50 690 ASP A CA 1
ATOM 5318 C C . ASP A 1 690 ? -46.615 8.058 8.146 1.00 88.50 690 ASP A C 1
ATOM 5320 O O . ASP A 1 690 ? -46.713 9.253 8.462 1.00 88.50 690 ASP A O 1
ATOM 5324 N N . LYS A 1 691 ? -45.422 7.483 7.949 1.00 87.75 691 LYS A N 1
ATOM 5325 C CA . LYS A 1 691 ? -44.139 8.202 8.025 1.00 87.75 691 LYS A CA 1
ATOM 5326 C C . LYS A 1 691 ? -44.126 9.505 7.215 1.00 87.75 691 LYS A C 1
ATOM 5328 O O . LYS A 1 691 ? -43.629 10.519 7.704 1.00 87.75 691 LYS A O 1
ATOM 5333 N N . ALA A 1 692 ? -44.683 9.503 6.005 1.00 86.75 692 ALA A N 1
ATOM 5334 C CA . ALA A 1 692 ? -44.674 10.669 5.124 1.00 86.75 692 ALA A CA 1
ATOM 5335 C C . ALA A 1 692 ? -45.538 11.815 5.679 1.00 86.75 692 ALA A C 1
ATOM 5337 O O . ALA A 1 692 ? -45.113 12.974 5.688 1.00 86.75 692 ALA A O 1
ATOM 5338 N N . ALA A 1 693 ? -46.720 11.501 6.212 1.00 86.12 693 ALA A N 1
ATOM 5339 C CA . ALA A 1 693 ? -47.599 12.471 6.851 1.00 86.12 693 ALA A CA 1
ATOM 5340 C C . ALA A 1 693 ? -46.996 13.040 8.149 1.00 86.12 693 ALA A C 1
ATOM 5342 O O . ALA A 1 693 ? -47.146 14.237 8.416 1.00 86.12 693 ALA A O 1
ATOM 5343 N N . MET A 1 694 ? -46.269 12.226 8.928 1.00 88.00 694 MET A N 1
ATOM 5344 C CA . MET A 1 694 ? -45.539 12.696 10.115 1.00 88.00 694 MET A CA 1
ATOM 5345 C C . MET A 1 694 ? -44.426 13.683 9.742 1.00 88.00 694 MET A C 1
ATOM 5347 O O . MET A 1 694 ? -44.381 14.780 10.299 1.00 88.00 694 MET A O 1
ATOM 5351 N N . ILE A 1 695 ? -43.588 13.348 8.754 1.00 87.69 695 ILE A N 1
ATOM 5352 C CA . ILE A 1 695 ? -42.514 14.230 8.262 1.00 87.69 695 ILE A CA 1
ATOM 5353 C C . ILE A 1 695 ? -43.095 15.535 7.704 1.00 87.69 695 ILE A C 1
ATOM 5355 O O . ILE A 1 695 ? -42.599 16.619 8.009 1.00 87.69 695 ILE A O 1
ATOM 5359 N N . SER A 1 696 ? -44.209 15.467 6.968 1.00 87.88 696 SER A N 1
ATOM 5360 C CA . SER A 1 696 ? -44.883 16.663 6.453 1.00 87.88 696 SER A CA 1
ATOM 5361 C C . SER A 1 696 ? -45.385 17.597 7.563 1.00 87.88 696 SER A C 1
ATOM 5363 O O . SER A 1 696 ? -45.295 18.818 7.416 1.00 87.88 696 SER A O 1
ATOM 5365 N N . ARG A 1 697 ? -45.906 17.066 8.676 1.00 89.50 697 ARG A N 1
ATOM 5366 C CA . ARG A 1 697 ? -46.319 17.889 9.827 1.00 89.50 697 ARG A CA 1
ATOM 5367 C C . ARG A 1 697 ? -45.109 18.431 10.600 1.00 89.50 697 ARG A C 1
ATOM 5369 O O . ARG A 1 697 ? -45.122 19.605 10.964 1.00 89.50 697 ARG A O 1
ATOM 5376 N N . LEU A 1 698 ? -44.051 17.634 10.780 1.00 87.06 698 LEU A N 1
ATOM 5377 C CA . LEU A 1 698 ? -42.791 18.073 11.402 1.00 87.06 698 LEU A CA 1
ATOM 5378 C C . LEU A 1 698 ? -42.158 19.231 10.633 1.00 87.06 698 LEU A C 1
ATOM 5380 O O . LEU A 1 698 ? -41.766 20.224 11.234 1.00 87.06 698 LEU A O 1
ATOM 5384 N N . LYS A 1 699 ? -42.170 19.170 9.302 1.00 90.50 699 LYS A N 1
ATOM 5385 C CA . LYS A 1 699 ? -41.747 20.280 8.449 1.00 90.50 699 LYS A CA 1
ATOM 5386 C C . LYS A 1 699 ? -42.494 21.578 8.743 1.00 90.50 699 LYS A C 1
ATOM 5388 O O . LYS A 1 699 ? -41.865 22.616 8.912 1.00 90.50 699 LYS A O 1
ATOM 5393 N N . HIS A 1 700 ? -43.827 21.543 8.801 1.00 89.31 700 HIS A N 1
ATOM 5394 C CA . HIS A 1 700 ? -44.615 22.740 9.112 1.00 89.31 700 HIS A CA 1
ATOM 5395 C C . HIS A 1 700 ? -44.326 23.269 10.518 1.00 89.31 700 HIS A C 1
ATOM 5397 O O . HIS A 1 700 ? -44.236 24.480 10.701 1.00 89.31 700 HIS A O 1
ATOM 5403 N N . TYR A 1 701 ? -44.149 22.367 11.486 1.00 88.69 701 TYR A N 1
ATOM 5404 C CA . TYR A 1 701 ? -43.790 22.723 12.853 1.00 88.69 701 TYR A CA 1
ATOM 5405 C C . TYR A 1 701 ? -42.437 23.447 12.916 1.00 88.69 701 TYR A C 1
ATOM 5407 O O . TYR A 1 701 ? -42.376 24.559 13.436 1.00 88.69 701 TYR A O 1
ATOM 5415 N N . LEU A 1 702 ? -41.393 22.873 12.308 1.00 87.12 702 LEU A N 1
ATOM 5416 C CA . LEU A 1 702 ? -40.057 23.472 12.242 1.00 87.12 702 LEU A CA 1
ATOM 5417 C C . LEU A 1 702 ? -40.082 24.830 11.520 1.00 87.12 702 LEU A C 1
ATOM 5419 O O . LEU A 1 702 ? -39.504 25.802 11.996 1.00 87.12 702 LEU A O 1
ATOM 5423 N N . VAL A 1 703 ? -40.834 24.940 10.416 1.00 89.06 703 VAL A N 1
ATOM 5424 C CA . VAL A 1 703 ? -41.026 26.218 9.712 1.00 89.06 703 VAL A CA 1
ATOM 5425 C C . VAL A 1 703 ? -41.687 27.260 10.615 1.00 89.06 703 VAL A C 1
ATOM 5427 O O . VAL A 1 703 ? -41.243 28.402 10.624 1.00 89.06 703 VAL A O 1
ATOM 5430 N N . TRP A 1 704 ? -42.731 26.914 11.376 1.00 90.62 704 TRP A N 1
ATOM 5431 C CA . TRP A 1 704 ? -43.398 27.867 12.271 1.00 90.62 704 TRP A CA 1
ATOM 5432 C C . TRP A 1 704 ? -42.514 28.330 13.426 1.00 90.62 704 TRP A C 1
ATOM 5434 O O . TRP A 1 704 ? -42.601 29.504 13.787 1.00 90.62 704 TRP A O 1
ATOM 5444 N N . GLN A 1 705 ? -41.665 27.455 13.972 1.00 86.50 705 GLN A N 1
ATOM 5445 C CA . GLN A 1 705 ? -40.695 27.838 15.004 1.00 86.50 705 GLN A CA 1
ATOM 5446 C C . GLN A 1 705 ? -39.710 28.895 14.503 1.00 86.50 705 GLN A C 1
ATOM 5448 O O . GLN A 1 705 ? -39.337 29.796 15.249 1.00 86.50 705 GLN A O 1
ATOM 5453 N N . GLU A 1 706 ? -39.374 28.829 13.219 1.00 86.75 706 GLU A N 1
ATOM 5454 C CA . GLU A 1 706 ? -38.384 29.696 12.594 1.00 86.75 706 GLU A CA 1
ATOM 5455 C C . GLU A 1 706 ? -38.985 30.825 11.745 1.00 86.75 706 GLU A C 1
ATOM 5457 O O . GLU A 1 706 ? -38.265 31.552 11.062 1.00 86.75 706 GLU A O 1
ATOM 5462 N N . LEU A 1 707 ? -40.307 31.028 11.760 1.00 84.50 707 LEU A N 1
ATOM 5463 C CA . LEU A 1 707 ? -40.908 32.191 11.108 1.00 84.50 707 LEU A CA 1
ATOM 5464 C C . LEU A 1 707 ? -40.543 33.473 11.862 1.00 84.50 707 LEU A C 1
ATOM 5466 O O . LEU A 1 707 ? -40.620 33.548 13.089 1.00 84.50 707 LEU A O 1
ATOM 5470 N N . ARG A 1 708 ? -40.261 34.554 11.121 1.00 84.19 708 ARG A N 1
ATOM 5471 C CA . ARG A 1 708 ? -40.114 35.883 11.740 1.00 84.19 708 ARG A CA 1
ATOM 5472 C C . ARG A 1 708 ? -41.372 36.237 12.538 1.00 84.19 708 ARG A C 1
ATOM 5474 O O . ARG A 1 708 ? -42.475 35.958 12.064 1.00 84.19 708 ARG A O 1
ATOM 5481 N N . PRO A 1 709 ? -41.258 36.959 13.667 1.00 82.75 709 PRO A N 1
ATOM 5482 C CA . PRO A 1 709 ? -42.405 37.299 14.513 1.00 82.75 709 PRO A CA 1
ATOM 5483 C C . PRO A 1 709 ? -43.592 37.924 13.764 1.00 82.75 709 PRO A C 1
ATOM 5485 O O . PRO A 1 709 ? -44.747 37.634 14.065 1.00 82.75 709 PRO A O 1
ATOM 5488 N N . SER A 1 710 ? -43.329 38.771 12.766 1.00 81.44 710 SER A N 1
ATOM 5489 C CA . SER A 1 710 ? -44.366 39.374 11.921 1.00 81.44 710 SER A CA 1
ATOM 5490 C C . SER A 1 710 ? -45.046 38.361 10.991 1.00 81.44 710 SER A C 1
ATOM 5492 O O . SER A 1 710 ? -46.259 38.424 10.804 1.00 81.44 710 SER A O 1
ATOM 5494 N N . GLU A 1 711 ? -44.294 37.411 10.436 1.00 88.38 711 GLU A N 1
ATOM 5495 C CA . GLU A 1 711 ? -44.792 36.353 9.550 1.00 88.38 711 GLU A CA 1
ATOM 5496 C C . GLU A 1 711 ? -45.549 35.266 10.317 1.00 88.38 711 GLU A C 1
ATOM 5498 O O . GLU A 1 711 ? -46.603 34.826 9.858 1.00 88.38 711 GLU A O 1
ATOM 5503 N N . LEU A 1 712 ? -45.077 34.897 11.511 1.00 87.44 712 LEU A N 1
ATOM 5504 C CA . LEU A 1 712 ? -45.776 33.977 12.408 1.00 87.44 712 LEU A CA 1
ATOM 5505 C C . LEU A 1 712 ? -47.137 34.547 12.832 1.00 87.44 712 LEU A C 1
ATOM 5507 O O . LEU A 1 712 ? -48.150 33.849 12.785 1.00 87.44 712 LEU A O 1
ATOM 5511 N N . ARG A 1 713 ? -47.198 35.844 13.169 1.00 84.12 713 ARG A N 1
ATOM 5512 C CA . ARG A 1 713 ? -48.464 36.528 13.490 1.00 84.12 713 ARG A CA 1
ATOM 5513 C C . ARG A 1 713 ? -49.413 36.587 12.289 1.00 84.12 713 ARG A C 1
ATOM 5515 O O . ARG A 1 713 ? -50.612 36.385 12.469 1.00 84.12 713 ARG A O 1
ATOM 5522 N N . LYS A 1 714 ? -48.907 36.804 11.066 1.00 86.25 714 LYS A N 1
ATOM 5523 C CA . LYS A 1 714 ? -49.721 36.702 9.837 1.00 86.25 714 LYS A CA 1
ATOM 5524 C C . LYS A 1 714 ? -50.276 35.291 9.648 1.00 86.25 714 LYS A C 1
ATOM 5526 O O . LYS A 1 714 ? -51.434 35.150 9.268 1.00 86.25 714 LYS A O 1
ATOM 5531 N N . GLU A 1 715 ? -49.477 34.263 9.923 1.00 88.00 715 GLU A N 1
ATOM 5532 C CA . GLU A 1 715 ? -49.919 32.870 9.845 1.00 88.00 715 GLU A CA 1
ATOM 5533 C C . GLU A 1 715 ? -51.013 32.581 10.888 1.00 88.00 715 GLU A C 1
ATOM 5535 O O . GLU A 1 715 ? -52.068 32.066 10.537 1.00 88.00 715 GLU A O 1
ATOM 5540 N N . CYS A 1 716 ? -50.855 33.050 12.129 1.00 84.31 716 CYS A N 1
ATOM 5541 C CA . CYS A 1 716 ? -51.895 32.970 13.164 1.00 84.31 716 CYS A CA 1
ATOM 5542 C C . CYS A 1 716 ? -53.218 33.613 12.721 1.00 84.31 716 CYS A C 1
ATOM 5544 O O . CYS A 1 716 ? -54.282 33.018 12.886 1.00 84.31 716 CYS A O 1
ATOM 5546 N N . ILE A 1 717 ? -53.161 34.798 12.102 1.00 84.44 717 ILE A N 1
ATOM 5547 C CA . ILE A 1 717 ? -54.353 35.492 11.591 1.00 84.44 717 ILE A CA 1
ATOM 5548 C C . ILE A 1 717 ? -55.048 34.666 10.501 1.00 84.44 717 ILE A C 1
ATOM 5550 O O . ILE A 1 717 ? -56.272 34.539 10.536 1.00 84.44 717 ILE A O 1
ATOM 5554 N N . LYS A 1 718 ? -54.299 34.050 9.572 1.00 86.25 718 LYS A N 1
ATOM 5555 C CA . LYS A 1 718 ? -54.878 33.154 8.548 1.00 86.25 718 LYS A CA 1
ATOM 5556 C C . LYS A 1 718 ? -55.628 31.972 9.167 1.00 86.25 718 LYS A C 1
ATOM 5558 O O . LYS A 1 718 ? -56.644 31.545 8.628 1.00 86.25 718 LYS A O 1
ATOM 5563 N N . HIS A 1 719 ? -55.152 31.476 10.308 1.00 83.44 719 HIS A N 1
ATOM 5564 C CA . HIS A 1 719 ? -55.766 30.377 11.059 1.00 83.44 719 HIS A CA 1
ATOM 5565 C C . HIS A 1 719 ? -56.840 30.838 12.066 1.00 83.44 719 HIS A C 1
ATOM 5567 O O . HIS A 1 719 ? -57.348 30.029 12.843 1.00 83.44 719 HIS A O 1
ATOM 5573 N N . ASN A 1 720 ? -57.251 32.115 12.030 1.00 82.25 720 ASN A N 1
ATOM 5574 C CA . ASN A 1 720 ? -58.209 32.737 12.956 1.00 82.25 720 ASN A CA 1
ATOM 5575 C C . ASN A 1 720 ? -57.784 32.651 14.438 1.00 82.25 720 ASN A C 1
ATOM 5577 O O . ASN A 1 720 ? -58.615 32.428 15.321 1.00 82.25 720 ASN A O 1
ATOM 5581 N N . ILE A 1 721 ? -56.488 32.811 14.710 1.00 80.38 721 ILE A N 1
ATOM 5582 C CA . ILE A 1 721 ? -55.896 32.837 16.053 1.00 80.38 721 ILE A CA 1
ATOM 5583 C C . ILE A 1 721 ? -55.586 34.291 16.427 1.00 80.38 721 ILE A C 1
ATOM 5585 O O . ILE A 1 721 ? -55.040 35.051 15.624 1.00 80.38 721 ILE A O 1
ATOM 5589 N N . LEU A 1 722 ? -55.920 34.686 17.659 1.00 76.12 722 LEU A N 1
ATOM 5590 C CA . LEU A 1 722 ? -55.603 36.015 18.180 1.00 76.12 722 LEU A CA 1
ATOM 5591 C C . LEU A 1 722 ? -54.077 36.158 18.313 1.00 76.12 722 LEU A C 1
ATOM 5593 O O . LEU A 1 722 ? -53.457 35.527 19.162 1.00 76.12 722 LEU A O 1
ATOM 5597 N N . ALA A 1 723 ? -53.463 36.992 17.473 1.00 73.50 723 ALA A N 1
ATOM 5598 C CA . ALA A 1 723 ? -52.009 37.130 17.378 1.00 73.50 723 ALA A CA 1
ATOM 5599 C C . ALA A 1 723 ? -51.389 38.004 18.493 1.00 73.50 723 ALA A C 1
ATOM 5601 O O . ALA A 1 723 ? -50.503 38.819 18.222 1.00 73.50 723 ALA A O 1
ATOM 5602 N N . SER A 1 724 ? -51.847 37.858 19.740 1.00 60.44 724 SER A N 1
ATOM 5603 C CA . SER A 1 724 ? -51.333 38.548 20.933 1.00 60.44 724 SER A CA 1
ATOM 5604 C C . SER A 1 724 ? -50.831 37.520 21.951 1.00 60.44 724 SER A C 1
ATOM 5606 O O . SER A 1 724 ? -51.605 36.657 22.349 1.00 60.44 724 SER A O 1
ATOM 5608 N N . GLY A 1 725 ? -49.564 37.606 22.367 1.00 66.25 725 GLY A N 1
ATOM 5609 C CA . GLY A 1 725 ? -48.923 36.606 23.235 1.00 66.25 725 GLY A CA 1
ATOM 5610 C C . GLY A 1 725 ? -47.461 36.334 22.864 1.00 66.25 725 GLY A C 1
ATOM 5611 O O . GLY A 1 725 ? -46.939 36.962 21.925 1.00 66.25 725 GLY A O 1
ATOM 5612 N N . ASP A 1 726 ? -46.837 35.425 23.618 1.00 72.25 726 ASP A N 1
ATOM 5613 C CA . ASP A 1 726 ? -45.483 34.903 23.393 1.00 72.25 726 ASP A CA 1
ATOM 5614 C C . ASP A 1 726 ? -45.416 34.071 22.096 1.00 72.25 726 ASP A C 1
ATOM 5616 O O . ASP A 1 726 ? -46.415 33.505 21.653 1.00 72.25 726 ASP A O 1
ATOM 5620 N N . LEU A 1 727 ? -44.256 34.027 21.442 1.00 71.19 727 LEU A N 1
ATOM 5621 C CA . LEU A 1 727 ? -44.065 33.336 20.163 1.00 71.19 727 LEU A CA 1
ATOM 5622 C C . LEU A 1 727 ? -44.271 31.820 20.295 1.00 71.19 727 LEU A C 1
ATOM 5624 O O . LEU A 1 727 ? -44.890 31.220 19.416 1.00 71.19 727 LEU A O 1
ATOM 5628 N N . GLU A 1 728 ? -43.825 31.219 21.399 1.00 69.88 728 GLU A N 1
ATOM 5629 C CA . GLU A 1 728 ? -44.013 29.785 21.672 1.00 69.88 728 GLU A CA 1
ATOM 5630 C C . GLU A 1 728 ? -45.500 29.419 21.832 1.00 69.88 728 GLU A C 1
ATOM 5632 O O . GLU A 1 728 ? -45.963 28.402 21.301 1.00 69.88 728 GLU A O 1
ATOM 5637 N N . ASP A 1 729 ? -46.285 30.298 22.463 1.00 76.50 729 ASP A N 1
ATOM 5638 C CA . ASP A 1 729 ? -47.737 30.137 22.586 1.00 76.50 729 ASP A CA 1
ATOM 5639 C C . ASP A 1 729 ? -48.428 30.213 21.217 1.00 76.50 729 ASP A C 1
ATOM 5641 O O . ASP A 1 729 ? -49.369 29.464 20.948 1.00 76.50 729 ASP A O 1
ATOM 5645 N N . LEU A 1 730 ? -47.957 31.086 20.316 1.00 80.00 730 LEU A N 1
ATOM 5646 C CA . LEU A 1 730 ? -48.502 31.219 18.961 1.00 80.00 730 LEU A CA 1
ATOM 5647 C C . LEU A 1 730 ? -48.259 29.962 18.109 1.00 80.00 730 LEU A C 1
ATOM 5649 O O . LEU A 1 730 ? -49.184 29.508 17.432 1.00 80.00 730 LEU A O 1
ATOM 5653 N N . VAL A 1 731 ? -47.054 29.377 18.160 1.00 82.56 731 VAL A N 1
ATOM 5654 C CA . VAL A 1 731 ? -46.744 28.106 17.471 1.00 82.56 731 VAL A CA 1
ATOM 5655 C C . VAL A 1 731 ? -47.612 26.979 18.029 1.00 82.56 731 VAL A C 1
ATOM 5657 O O . VAL A 1 731 ? -48.225 26.232 17.268 1.00 82.56 731 VAL A O 1
ATOM 5660 N N . THR A 1 732 ? -47.744 26.903 19.354 1.00 80.00 732 THR A N 1
ATOM 5661 C CA . THR A 1 732 ? -48.596 25.910 20.021 1.00 80.00 732 THR A CA 1
ATOM 5662 C C . THR A 1 732 ? -50.063 26.060 19.609 1.00 80.00 732 THR A C 1
ATOM 5664 O O . THR A 1 732 ? -50.728 25.077 19.282 1.00 80.00 732 THR A O 1
ATOM 5667 N N . MET A 1 733 ? -50.581 27.289 19.543 1.00 78.81 733 MET A N 1
ATOM 5668 C CA . MET A 1 733 ? -51.942 27.546 19.068 1.00 78.81 733 MET A CA 1
ATOM 5669 C C . MET A 1 733 ? -52.128 27.182 17.589 1.00 78.81 733 MET A C 1
ATOM 5671 O O . MET A 1 733 ? -53.183 26.655 17.237 1.00 78.81 733 MET A O 1
ATOM 5675 N N . LEU A 1 734 ? -51.129 27.415 16.727 1.00 83.62 734 LEU A N 1
ATOM 5676 C CA . LEU A 1 734 ? -51.158 27.002 15.317 1.00 83.62 734 LEU A CA 1
ATOM 5677 C C . LEU A 1 734 ? -51.228 25.482 15.170 1.00 83.62 734 LEU A C 1
ATOM 5679 O O . LEU A 1 734 ? -52.051 24.989 14.396 1.00 83.62 734 LEU A O 1
ATOM 5683 N N . VAL A 1 735 ? -50.427 24.751 15.947 1.00 83.56 735 VAL A N 1
ATOM 5684 C CA . VAL A 1 735 ? -50.454 23.283 16.024 1.00 83.56 735 VAL A CA 1
ATOM 5685 C C . VAL A 1 735 ? -51.841 22.793 16.443 1.00 83.56 735 VAL A C 1
ATOM 5687 O O . VAL A 1 735 ? -52.458 22.006 15.725 1.00 83.56 735 VAL A O 1
ATOM 5690 N N . LEU A 1 736 ? -52.377 23.317 17.551 1.00 77.88 736 LEU A N 1
ATOM 5691 C CA . LEU A 1 736 ? -53.687 22.924 18.083 1.00 77.88 736 LEU A CA 1
ATOM 5692 C C . LEU A 1 736 ? -54.833 23.233 17.112 1.00 77.88 736 LEU A C 1
ATOM 5694 O O . LEU A 1 736 ? -55.766 22.444 16.957 1.00 77.88 736 LEU A O 1
ATOM 5698 N N . LYS A 1 737 ? -54.774 24.388 16.444 1.00 82.00 737 LYS A N 1
ATOM 5699 C CA . LYS A 1 737 ? -55.798 24.822 15.491 1.00 82.00 737 LYS A CA 1
ATOM 5700 C C . LYS A 1 737 ? -55.749 24.035 14.183 1.00 82.00 737 LYS A C 1
ATOM 5702 O O . LYS A 1 737 ? -56.806 23.765 13.616 1.00 82.00 737 LYS A O 1
ATOM 5707 N N . SER A 1 738 ? -54.549 23.689 13.718 1.00 82.12 738 SER A N 1
ATOM 5708 C CA . SER A 1 738 ? -54.339 22.992 12.446 1.00 82.12 738 SER A CA 1
ATOM 5709 C C . SER A 1 738 ? -54.563 21.486 12.557 1.00 82.12 738 SER A C 1
ATOM 5711 O O . SER A 1 738 ? -55.037 20.883 11.597 1.00 82.12 738 SER A O 1
ATOM 5713 N N . TRP A 1 739 ? -54.219 20.875 13.700 1.00 83.19 739 TRP A N 1
ATOM 5714 C CA . TRP A 1 739 ? -54.159 19.413 13.852 1.00 83.19 739 TRP A CA 1
ATOM 5715 C C . TRP A 1 739 ? -54.938 18.847 15.055 1.00 83.19 739 TRP A C 1
ATOM 5717 O O . TRP A 1 739 ? -54.954 17.632 15.225 1.00 83.19 739 TRP A O 1
ATOM 5727 N N . GLY A 1 740 ? -55.614 19.675 15.862 1.00 70.94 740 GLY A N 1
ATOM 5728 C CA . GLY A 1 740 ? -56.472 19.224 16.969 1.00 70.94 740 GLY A CA 1
ATOM 5729 C C . GLY A 1 740 ? -55.806 19.221 18.354 1.00 70.94 740 GLY A C 1
ATOM 5730 O O . GLY A 1 740 ? -54.660 19.632 18.519 1.00 70.94 740 GLY A O 1
ATOM 5731 N N . VAL A 1 741 ? -56.561 18.804 19.379 1.00 60.00 741 VAL A N 1
ATOM 5732 C CA . VAL A 1 741 ? -56.166 18.894 20.801 1.00 60.00 741 VAL A CA 1
ATOM 5733 C C . VAL A 1 741 ? -55.223 17.754 21.199 1.00 60.00 741 VAL A C 1
ATOM 5735 O O . VAL A 1 741 ? -55.403 16.611 20.783 1.00 60.00 741 VAL A O 1
ATOM 5738 N N . LEU A 1 742 ? -54.240 18.066 22.047 1.00 53.59 742 LEU A N 1
ATOM 5739 C CA . LEU A 1 742 ? -53.339 17.091 22.664 1.00 53.59 742 LEU A CA 1
ATOM 5740 C C . LEU A 1 742 ? -54.108 16.168 23.622 1.00 53.59 742 LEU A C 1
ATOM 5742 O O . LEU A 1 742 ? -54.872 16.678 24.442 1.00 53.59 742 LEU A O 1
ATOM 5746 N N . PRO A 1 743 ? -53.926 14.838 23.565 1.00 51.69 743 PRO A N 1
ATOM 5747 C CA . PRO A 1 743 ? -54.559 13.939 24.524 1.00 51.69 743 PRO A CA 1
ATOM 5748 C C . PRO A 1 743 ? -54.123 14.259 25.965 1.00 51.69 743 PRO A C 1
ATOM 5750 O O . PRO A 1 743 ? -52.956 14.558 26.220 1.00 51.69 743 PRO A O 1
ATOM 5753 N N . GLU A 1 744 ? -55.079 14.206 26.901 1.00 43.97 744 GLU A N 1
ATOM 5754 C CA . GLU A 1 744 ? -54.981 14.737 28.277 1.00 43.97 744 GLU A CA 1
ATOM 5755 C C . GLU A 1 744 ? -53.849 14.141 29.140 1.00 43.97 744 GLU A C 1
ATOM 5757 O O . GLU A 1 744 ? -53.490 14.727 30.162 1.00 43.97 744 GLU A O 1
ATOM 5762 N N . GLU A 1 745 ? -53.229 13.031 28.731 1.00 43.25 745 GLU A N 1
ATOM 5763 C CA . GLU A 1 745 ? -52.170 12.358 29.499 1.00 43.25 745 GLU A CA 1
ATOM 5764 C C . GLU A 1 745 ? -50.825 13.113 29.541 1.00 43.25 745 GLU A C 1
ATOM 5766 O O . GLU A 1 745 ? -49.969 12.778 30.355 1.00 43.25 745 GLU A O 1
ATOM 5771 N N . SER A 1 746 ? -50.621 14.165 28.737 1.00 47.59 746 SER A N 1
ATOM 5772 C CA . SER A 1 746 ? -49.355 14.927 28.715 1.00 47.59 746 SER A CA 1
ATOM 5773 C C . SER A 1 746 ? -49.359 16.213 29.555 1.00 47.59 746 SER A C 1
ATOM 5775 O O . SER A 1 746 ? -48.337 16.894 29.668 1.00 47.59 746 SER A O 1
ATOM 5777 N N . ALA A 1 747 ? -50.481 16.560 30.202 1.00 40.38 747 ALA A N 1
ATOM 5778 C CA . ALA A 1 747 ? -50.617 17.817 30.946 1.00 40.38 747 ALA A CA 1
ATOM 5779 C C . ALA A 1 747 ? -49.736 17.906 32.212 1.00 40.38 747 ALA A C 1
ATOM 5781 O O . ALA A 1 747 ? -49.517 19.005 32.728 1.00 40.38 747 ALA A O 1
ATOM 5782 N N . THR A 1 748 ? -49.191 16.785 32.695 1.00 40.31 748 THR A N 1
ATOM 5783 C CA . THR A 1 748 ? -48.273 16.736 33.846 1.00 40.31 748 THR A CA 1
ATOM 5784 C C . THR A 1 748 ? -46.805 16.981 33.498 1.00 40.31 748 THR A C 1
ATOM 5786 O O . THR A 1 748 ? -46.007 17.137 34.418 1.00 40.31 748 THR A O 1
ATOM 5789 N N . ASP A 1 749 ? -46.440 17.082 32.213 1.00 41.28 749 ASP A N 1
ATOM 5790 C CA . ASP A 1 749 ? -45.042 17.261 31.779 1.00 41.28 749 ASP A CA 1
ATOM 5791 C C . ASP A 1 749 ? -44.733 18.668 31.233 1.00 41.28 749 ASP A C 1
ATOM 5793 O O . ASP A 1 749 ? -43.689 18.912 30.628 1.00 41.28 749 ASP A O 1
ATOM 5797 N N . ARG A 1 750 ? -45.605 19.646 31.527 1.00 40.97 750 ARG A N 1
ATOM 5798 C CA . ARG A 1 750 ? -45.433 21.066 31.148 1.00 40.97 750 ARG A CA 1
ATOM 5799 C C . ARG A 1 750 ? -44.139 21.718 31.665 1.00 40.97 750 ARG A C 1
ATOM 5801 O O . ARG A 1 750 ? -43.810 22.809 31.227 1.00 40.97 750 ARG A O 1
ATOM 5808 N N . ASN A 1 751 ? -43.412 21.065 32.575 1.00 40.06 751 ASN A N 1
ATOM 5809 C CA . ASN A 1 751 ? -42.186 21.574 33.198 1.00 40.06 751 ASN A CA 1
ATOM 5810 C C . ASN A 1 751 ? -40.913 20.780 32.841 1.00 40.06 751 ASN A C 1
ATOM 5812 O O . ASN A 1 751 ? -39.885 20.963 33.495 1.00 40.06 751 ASN A O 1
ATOM 5816 N N . ARG A 1 752 ? -40.948 19.899 31.829 1.00 42.41 752 ARG A N 1
ATOM 5817 C CA . ARG A 1 752 ? -39.760 19.144 31.376 1.00 42.41 752 ARG A CA 1
ATOM 5818 C C . ARG A 1 752 ? -39.218 19.527 30.007 1.00 42.41 752 ARG A C 1
ATOM 5820 O O . ARG A 1 752 ? -38.289 18.883 29.527 1.00 42.41 752 ARG A O 1
ATOM 5827 N N . PHE A 1 753 ? -39.708 20.610 29.419 1.00 35.06 753 PHE A N 1
ATOM 5828 C CA . PHE A 1 753 ? -39.101 21.155 28.217 1.00 35.06 753 PHE A CA 1
ATOM 5829 C C . PHE A 1 753 ? -38.060 22.219 28.583 1.00 35.06 753 PHE A C 1
ATOM 5831 O O . PHE A 1 753 ? -38.391 23.352 28.920 1.00 35.06 753 PHE A O 1
ATOM 5838 N N . GLN A 1 754 ? -36.784 21.843 28.525 1.00 35.97 754 GLN A N 1
ATOM 5839 C CA . GLN A 1 754 ? -35.777 22.757 27.997 1.00 35.97 754 GLN A CA 1
ATOM 5840 C C . GLN A 1 754 ? -35.646 22.391 26.515 1.00 35.97 754 GLN A C 1
ATOM 5842 O O . GLN A 1 754 ? -35.477 21.199 26.232 1.00 35.97 754 GLN A O 1
ATOM 5847 N N . PRO A 1 755 ? -35.733 23.347 25.570 1.00 32.97 755 PRO A N 1
ATOM 5848 C CA . PRO A 1 755 ? -35.357 23.064 24.189 1.00 32.97 755 PRO A CA 1
ATOM 5849 C C . PRO A 1 755 ? -33.948 22.454 24.176 1.00 32.97 755 PRO A C 1
ATOM 5851 O O . PRO A 1 755 ? -33.183 22.709 25.121 1.00 32.97 755 PRO A O 1
ATOM 5854 N N . PRO A 1 756 ? -33.568 21.660 23.152 1.00 32.97 756 PRO A N 1
ATOM 5855 C CA . PRO A 1 756 ? -32.171 21.267 23.016 1.00 32.97 756 PRO A CA 1
ATOM 5856 C C . PRO A 1 756 ? -31.343 22.544 23.177 1.00 32.97 756 PRO A C 1
ATOM 5858 O O . PRO A 1 756 ? -31.705 23.564 22.574 1.00 32.97 756 PRO A O 1
ATOM 5861 N N . PRO A 1 757 ? -30.322 22.562 24.056 1.00 31.33 757 PRO A N 1
ATOM 5862 C CA . PRO A 1 757 ? -29.527 23.764 24.216 1.00 31.33 757 PRO A CA 1
ATOM 5863 C C . PRO A 1 757 ? -29.101 24.183 22.813 1.00 31.33 757 PRO A C 1
ATOM 5865 O O . PRO A 1 757 ? -28.680 23.322 22.031 1.00 31.33 757 PRO A O 1
ATOM 5868 N N . ARG A 1 758 ? -29.225 25.484 22.483 1.00 33.41 758 ARG A N 1
ATOM 5869 C CA . ARG A 1 758 ? -28.461 26.057 21.364 1.00 33.41 758 ARG A CA 1
ATOM 5870 C C . ARG A 1 758 ? -27.098 25.402 21.462 1.00 33.41 758 ARG A C 1
ATOM 5872 O O . ARG A 1 758 ? -26.522 25.485 22.554 1.00 33.41 758 ARG A O 1
ATOM 5879 N N . ARG A 1 759 ? -26.668 24.681 20.410 1.00 29.50 759 ARG A N 1
ATOM 5880 C CA . ARG A 1 759 ? -25.360 24.010 20.375 1.00 29.50 759 ARG A CA 1
ATOM 5881 C C . ARG A 1 759 ? -24.407 24.939 21.121 1.00 29.50 759 ARG A C 1
ATOM 5883 O O . ARG A 1 759 ? -24.335 26.105 20.713 1.00 29.50 759 ARG A O 1
ATOM 5890 N N . PRO A 1 760 ? -23.798 24.521 22.249 1.00 30.20 760 PRO A N 1
ATOM 5891 C CA . PRO A 1 760 ? -22.815 25.380 22.871 1.00 30.20 760 PRO A CA 1
ATOM 5892 C C . PRO A 1 760 ? -21.863 25.737 21.743 1.00 30.20 760 PRO A C 1
ATOM 5894 O O . PRO A 1 760 ? -21.463 24.832 21.000 1.00 30.20 760 PRO A O 1
ATOM 5897 N N . ALA A 1 761 ? -21.614 27.040 21.552 1.00 31.91 761 ALA A N 1
ATOM 5898 C CA . ALA A 1 761 ? -20.607 27.480 20.600 1.00 31.91 761 ALA A CA 1
ATOM 5899 C C . ALA A 1 761 ? -19.417 26.537 20.791 1.00 31.91 761 ALA A C 1
ATOM 5901 O O . ALA A 1 761 ? -19.079 26.274 21.958 1.00 31.91 761 ALA A O 1
ATOM 5902 N N . PRO A 1 762 ? -18.900 25.925 19.705 1.00 29.91 762 PRO A N 1
ATOM 5903 C CA . PRO A 1 762 ? -17.819 24.961 19.820 1.00 29.91 762 PRO A CA 1
ATOM 5904 C C . PRO A 1 762 ? -16.812 25.578 20.774 1.00 29.91 762 PRO A C 1
ATOM 5906 O O . PRO A 1 762 ? -16.476 26.753 20.597 1.00 29.91 762 PRO A O 1
ATOM 5909 N N . ALA A 1 763 ? -16.464 24.853 21.847 1.00 28.17 763 ALA A N 1
ATOM 5910 C CA . ALA A 1 763 ? -15.537 25.370 22.845 1.00 28.17 763 ALA A CA 1
ATOM 5911 C C . ALA A 1 763 ? -14.401 26.044 22.069 1.00 28.17 763 ALA A C 1
ATOM 5913 O O . ALA A 1 763 ? -13.905 25.401 21.130 1.00 28.17 763 ALA A O 1
ATOM 5914 N N . PRO A 1 764 ? -14.092 27.334 22.340 1.00 31.25 764 PRO A N 1
ATOM 5915 C CA . PRO A 1 764 ? -13.144 28.065 21.518 1.00 31.25 764 PRO A CA 1
ATOM 5916 C C . PRO A 1 764 ? -11.921 27.170 21.372 1.00 31.25 764 PRO A C 1
ATOM 5918 O O . PRO A 1 764 ? -11.544 26.529 22.367 1.00 31.25 764 PRO A O 1
ATOM 5921 N N . PRO A 1 765 ? -11.374 27.030 20.145 1.00 31.39 765 PRO A N 1
ATOM 5922 C CA . PRO A 1 765 ? -10.212 26.183 19.941 1.00 31.39 765 PRO A CA 1
ATOM 5923 C C . PRO A 1 765 ? -9.225 26.538 21.049 1.00 31.39 765 PRO A C 1
ATOM 5925 O O . PRO A 1 765 ? -9.099 27.732 21.355 1.00 31.39 765 PRO A O 1
ATOM 5928 N N . PRO A 1 766 ? -8.630 25.537 21.726 1.00 31.70 766 PRO A N 1
ATOM 5929 C CA . PRO A 1 766 ? -7.774 25.802 22.873 1.00 31.70 766 PRO A CA 1
ATOM 5930 C C . PRO A 1 766 ? -6.842 26.942 22.469 1.00 31.70 766 PRO A C 1
ATOM 5932 O O . PRO A 1 766 ? -6.303 26.858 21.357 1.00 31.70 766 PRO A O 1
ATOM 5935 N N . PRO A 1 767 ? -6.741 28.028 23.267 1.00 38.44 767 PRO A N 1
ATOM 5936 C CA . PRO A 1 767 ? -6.016 29.221 22.852 1.00 38.44 767 PRO A CA 1
ATOM 5937 C C . PRO A 1 767 ? -4.692 28.753 22.280 1.00 38.44 767 PRO A C 1
ATOM 5939 O O . PRO A 1 767 ? -4.025 27.932 22.925 1.00 38.44 767 PRO A O 1
ATOM 5942 N N . ALA A 1 768 ? -4.393 29.164 21.037 1.00 44.44 768 ALA A N 1
ATOM 5943 C CA . ALA A 1 768 ? -3.194 28.728 20.336 1.00 44.44 768 ALA A CA 1
ATOM 5944 C C . ALA A 1 768 ? -2.060 28.784 21.353 1.00 44.44 768 ALA A C 1
ATOM 5946 O O . ALA A 1 768 ? -1.892 29.824 21.997 1.00 44.44 768 ALA A O 1
ATOM 5947 N N . SER A 1 769 ? -1.406 27.639 21.607 1.00 50.75 769 SER A N 1
ATOM 5948 C CA . SER A 1 769 ? -0.470 27.524 22.733 1.00 50.75 769 SER A CA 1
ATOM 5949 C C . SER A 1 769 ? 0.429 28.760 22.767 1.00 50.75 769 SER A C 1
ATOM 5951 O O . SER A 1 769 ? 0.770 29.275 21.702 1.00 50.75 769 SER A O 1
ATOM 5953 N N . THR A 1 770 ? 0.830 29.256 23.940 1.00 56.84 770 THR A N 1
ATOM 5954 C CA . THR A 1 770 ? 1.606 30.509 24.075 1.00 56.84 770 THR A CA 1
ATOM 5955 C C . THR A 1 770 ? 2.808 30.585 23.108 1.00 56.84 770 THR A C 1
ATOM 5957 O O . THR A 1 770 ? 3.231 31.671 22.722 1.00 56.84 770 THR A O 1
ATOM 5960 N N . LYS A 1 771 ? 3.307 29.424 22.649 1.00 62.00 771 LYS A N 1
ATOM 5961 C CA . LYS A 1 771 ? 4.302 29.249 21.581 1.00 62.00 771 LYS A CA 1
ATOM 5962 C C . LYS A 1 771 ? 3.840 29.637 20.163 1.00 62.00 771 LYS A C 1
ATOM 5964 O O . LYS A 1 771 ? 4.614 30.280 19.469 1.00 62.00 771 LYS A O 1
ATOM 5969 N N . VAL A 1 772 ? 2.631 29.282 19.718 1.00 71.50 772 VAL A N 1
ATOM 5970 C CA . VAL A 1 772 ? 2.108 29.643 18.381 1.00 71.50 772 VAL A CA 1
ATOM 5971 C C . VAL A 1 772 ? 1.867 31.150 18.302 1.00 71.50 772 VAL A C 1
ATOM 5973 O O . VAL A 1 772 ? 2.354 31.794 17.379 1.00 71.50 772 VAL A O 1
ATOM 5976 N N . ALA A 1 773 ? 1.226 31.740 19.315 1.00 74.88 773 ALA A N 1
ATOM 5977 C CA . ALA A 1 773 ? 1.052 33.192 19.376 1.00 74.88 773 ALA A CA 1
ATOM 5978 C C . ALA A 1 773 ? 2.400 33.940 19.380 1.00 74.88 773 ALA A C 1
ATOM 5980 O O . ALA A 1 773 ? 2.583 34.908 18.643 1.00 74.88 773 ALA A O 1
ATOM 5981 N N . SER A 1 774 ? 3.379 33.437 20.141 1.00 75.38 774 SER A N 1
ATOM 5982 C CA . SER A 1 774 ? 4.737 33.988 20.159 1.00 75.38 774 SER A CA 1
ATOM 5983 C C . SER A 1 774 ? 5.466 33.828 18.817 1.00 75.38 774 SER A C 1
ATOM 5985 O O . SER A 1 774 ? 6.210 34.729 18.439 1.00 75.38 774 SER A O 1
ATOM 5987 N N . ALA A 1 775 ? 5.249 32.734 18.082 1.00 81.62 775 ALA A N 1
ATOM 5988 C CA . ALA A 1 775 ? 5.862 32.493 16.778 1.00 81.62 775 ALA A CA 1
ATOM 5989 C C . ALA A 1 775 ? 5.389 33.508 15.725 1.00 81.62 775 ALA A C 1
ATOM 5991 O O . ALA A 1 775 ? 6.205 34.175 15.090 1.00 81.62 775 ALA A O 1
ATOM 5992 N N . PHE A 1 776 ? 4.079 33.721 15.599 1.00 86.62 776 PHE A N 1
ATOM 5993 C CA . PHE A 1 776 ? 3.558 34.746 14.692 1.00 86.62 776 PHE A CA 1
ATOM 5994 C C . PHE A 1 776 ? 4.026 36.155 15.090 1.00 86.62 776 PHE A C 1
ATOM 5996 O O . PHE A 1 776 ? 4.451 36.926 14.230 1.00 86.62 776 PHE A O 1
ATOM 6003 N N . GLN A 1 777 ? 4.109 36.449 16.392 1.00 88.94 777 GLN A N 1
ATOM 6004 C CA . GLN A 1 777 ? 4.656 37.716 16.883 1.00 88.94 777 GLN A CA 1
ATOM 6005 C C . GLN A 1 777 ? 6.143 37.913 16.524 1.00 88.94 777 GLN A C 1
ATOM 6007 O O . GLN A 1 777 ? 6.536 39.020 16.157 1.00 88.94 777 GLN A O 1
ATOM 6012 N N . VAL A 1 778 ? 6.971 36.859 16.571 1.00 88.38 778 VAL A N 1
ATOM 6013 C CA . VAL A 1 778 ? 8.386 36.901 16.134 1.00 88.38 778 VAL A CA 1
ATOM 6014 C C . VAL A 1 778 ? 8.504 37.212 14.638 1.00 88.38 778 VAL A C 1
ATOM 6016 O O . VAL A 1 778 ? 9.436 37.906 14.229 1.00 88.38 778 VAL A O 1
ATOM 6019 N N . LEU A 1 779 ? 7.541 36.767 13.827 1.00 87.50 779 LEU A N 1
ATOM 6020 C CA . LEU A 1 779 ? 7.454 37.102 12.401 1.00 87.50 779 LEU A CA 1
ATOM 6021 C C . LEU A 1 779 ? 6.819 38.478 12.136 1.00 87.50 779 LEU A C 1
ATOM 6023 O O . LEU A 1 779 ? 6.839 38.954 10.997 1.00 87.50 779 LEU A O 1
ATOM 6027 N N . GLY A 1 780 ? 6.290 39.132 13.175 1.00 86.69 780 GLY A N 1
ATOM 6028 C CA . GLY A 1 780 ? 5.570 40.401 13.081 1.00 86.69 780 GLY A CA 1
ATOM 6029 C C . GLY A 1 780 ? 4.201 40.265 12.416 1.00 86.69 780 GLY A C 1
ATOM 6030 O O . GLY A 1 780 ? 3.794 41.170 11.691 1.00 86.69 780 GLY A O 1
ATOM 6031 N N . LEU A 1 781 ? 3.539 39.126 12.615 1.00 84.62 781 LEU A N 1
ATOM 6032 C CA . LEU A 1 781 ? 2.259 38.759 12.018 1.00 84.62 781 LEU A CA 1
ATOM 6033 C C . LEU A 1 781 ? 1.241 38.388 13.105 1.00 84.62 781 LEU A C 1
ATOM 6035 O O . LEU A 1 781 ? 1.616 38.013 14.216 1.00 84.62 781 LEU A O 1
ATOM 6039 N N . GLU A 1 782 ? -0.047 38.468 12.781 1.00 79.12 782 GLU A N 1
ATOM 6040 C CA . GLU A 1 782 ? -1.109 37.915 13.630 1.00 79.12 782 GLU A CA 1
ATOM 6041 C C . GLU A 1 782 ? -1.256 36.404 13.401 1.00 79.12 782 GLU A C 1
ATOM 6043 O O . GLU A 1 782 ? -0.903 35.903 12.338 1.00 79.12 782 GLU A O 1
ATOM 6048 N N . VAL A 1 783 ? -1.771 35.658 14.388 1.00 71.44 783 VAL A N 1
ATOM 6049 C CA . VAL A 1 783 ? -1.842 34.174 14.365 1.00 71.44 783 VAL A CA 1
ATOM 6050 C C . VAL A 1 783 ? -2.725 33.626 13.235 1.00 71.44 783 VAL A C 1
ATOM 6052 O O . VAL A 1 783 ? -2.597 32.471 12.834 1.00 71.44 783 VAL A O 1
ATOM 6055 N N . THR A 1 784 ? -3.594 34.475 12.692 1.00 71.75 784 THR A N 1
ATOM 6056 C CA . THR A 1 784 ? -4.470 34.210 11.547 1.00 71.75 784 THR A CA 1
ATOM 6057 C C . THR A 1 784 ? -3.823 34.527 10.196 1.00 71.75 784 THR A C 1
ATOM 6059 O O . THR A 1 784 ? -4.455 34.297 9.167 1.00 71.75 784 THR A O 1
ATOM 6062 N N . ALA A 1 785 ? -2.587 35.045 10.166 1.00 71.25 785 ALA A N 1
ATOM 6063 C CA . ALA A 1 785 ? -1.940 35.465 8.928 1.00 71.25 785 ALA A CA 1
ATOM 6064 C C . ALA A 1 785 ? -1.813 34.286 7.945 1.00 71.25 785 ALA A C 1
ATOM 6066 O O . ALA A 1 785 ? -1.296 33.233 8.326 1.00 71.25 785 ALA A O 1
ATOM 6067 N N . PRO A 1 786 ? -2.242 34.444 6.679 1.00 75.69 786 PRO A N 1
ATOM 6068 C CA . PRO A 1 786 ? -2.247 33.355 5.714 1.00 75.69 786 PRO A CA 1
ATOM 6069 C C . PRO A 1 786 ? -0.830 32.878 5.390 1.00 75.69 786 PRO A C 1
ATOM 6071 O O . PRO A 1 786 ? 0.164 33.599 5.546 1.00 75.69 786 PRO A O 1
ATOM 6074 N N . GLN A 1 787 ? -0.743 31.637 4.910 1.00 80.81 787 GLN A N 1
ATOM 6075 C CA . GLN A 1 787 ? 0.511 30.902 4.730 1.00 80.81 787 GLN A CA 1
ATOM 6076 C C . GLN A 1 787 ? 1.545 31.685 3.909 1.00 80.81 787 GLN A C 1
ATOM 6078 O O . GLN A 1 787 ? 2.745 31.663 4.197 1.00 80.81 787 GLN A O 1
ATOM 6083 N N . ASP A 1 788 ? 1.080 32.445 2.924 1.00 76.75 788 ASP A N 1
ATOM 6084 C CA . ASP A 1 788 ? 1.948 33.218 2.047 1.00 76.75 788 ASP A CA 1
ATOM 6085 C C . ASP A 1 788 ? 2.483 34.494 2.701 1.00 76.75 788 ASP A C 1
ATOM 6087 O O . ASP A 1 788 ? 3.629 34.874 2.443 1.00 76.75 788 ASP A O 1
ATOM 6091 N N . GLN A 1 789 ? 1.740 35.105 3.629 1.00 77.88 789 GLN A N 1
ATOM 6092 C CA . GLN A 1 789 ? 2.259 36.200 4.454 1.00 77.88 789 GLN A CA 1
ATOM 6093 C C . GLN A 1 789 ? 3.319 35.699 5.434 1.00 77.88 789 GLN A C 1
ATOM 6095 O O . GLN A 1 789 ? 4.368 36.331 5.564 1.00 77.88 789 GLN A O 1
ATOM 6100 N N . VAL A 1 790 ? 3.108 34.527 6.037 1.00 85.56 790 VAL A N 1
ATOM 6101 C CA . VAL A 1 790 ? 4.095 33.855 6.897 1.00 85.56 790 VAL A CA 1
ATOM 6102 C C . VAL A 1 790 ? 5.375 33.535 6.116 1.00 85.56 790 VAL A C 1
ATOM 6104 O O . VAL A 1 790 ? 6.471 33.906 6.545 1.00 85.56 790 VAL A O 1
ATOM 6107 N N . ARG A 1 791 ? 5.255 32.980 4.901 1.00 80.69 791 ARG A N 1
ATOM 6108 C CA . ARG A 1 791 ? 6.376 32.756 3.961 1.00 80.69 791 ARG A CA 1
ATOM 6109 C C . ARG A 1 791 ? 7.097 34.036 3.562 1.00 80.69 791 ARG A C 1
ATOM 6111 O O . ARG A 1 791 ? 8.320 34.029 3.411 1.00 80.69 791 ARG A O 1
ATOM 6118 N N . LYS A 1 792 ? 6.364 35.126 3.343 1.00 82.44 792 LYS A N 1
ATOM 6119 C CA . LYS A 1 792 ? 6.928 36.412 2.915 1.00 82.44 792 LYS A CA 1
ATOM 6120 C C . LYS A 1 792 ? 7.636 37.126 4.066 1.00 82.44 792 LYS A C 1
ATOM 6122 O O . LYS A 1 792 ? 8.739 37.641 3.874 1.00 82.44 792 LYS A O 1
ATOM 6127 N N . ALA A 1 793 ? 7.049 37.113 5.262 1.00 85.31 793 ALA A N 1
ATOM 6128 C CA . ALA A 1 793 ? 7.663 37.648 6.471 1.00 85.31 793 ALA A CA 1
ATOM 6129 C C . ALA A 1 793 ? 8.934 36.876 6.828 1.00 85.31 793 ALA A C 1
ATOM 6131 O O . ALA A 1 793 ? 9.966 37.507 7.062 1.00 85.31 793 ALA A O 1
ATOM 6132 N N . TYR A 1 794 ? 8.889 35.542 6.755 1.00 90.50 794 TYR A N 1
ATOM 6133 C CA . TYR A 1 794 ? 10.059 34.691 6.930 1.00 90.50 794 TYR A CA 1
ATOM 6134 C C . TYR A 1 794 ? 11.162 35.037 5.936 1.00 90.50 794 TYR A C 1
ATOM 6136 O O . TYR A 1 794 ? 12.252 35.402 6.355 1.00 90.50 794 TYR A O 1
ATOM 6144 N N . ARG A 1 795 ? 10.879 35.033 4.625 1.00 84.81 795 ARG A N 1
ATOM 6145 C CA . ARG A 1 795 ? 11.889 35.352 3.599 1.00 84.81 795 ARG A CA 1
ATOM 6146 C C . ARG A 1 795 ? 12.537 36.721 3.817 1.00 84.81 795 ARG A C 1
ATOM 6148 O O . ARG A 1 795 ? 13.753 36.848 3.689 1.00 84.81 795 ARG A O 1
ATOM 6155 N N . ARG A 1 796 ? 11.750 37.736 4.187 1.00 92.31 796 ARG A N 1
ATOM 6156 C CA . ARG A 1 796 ? 12.254 39.083 4.493 1.00 92.31 796 ARG A CA 1
ATOM 6157 C C . ARG A 1 796 ? 13.172 39.086 5.720 1.00 92.31 796 ARG A C 1
ATOM 6159 O O . ARG A 1 796 ? 14.278 39.615 5.647 1.00 92.31 796 ARG A O 1
ATOM 6166 N N . LEU A 1 797 ? 12.717 38.506 6.829 1.00 85.19 797 LEU A N 1
ATOM 6167 C CA . LEU A 1 797 ? 13.444 38.506 8.102 1.00 85.19 797 LEU A CA 1
ATOM 6168 C C . LEU A 1 797 ? 14.678 37.591 8.059 1.00 85.19 797 LEU A C 1
ATOM 6170 O O . LEU A 1 797 ? 15.731 37.960 8.575 1.00 85.19 797 LEU A O 1
ATOM 6174 N N . ALA A 1 798 ? 14.584 36.450 7.376 1.00 81.81 798 ALA A N 1
ATOM 6175 C CA . ALA A 1 798 ? 15.681 35.522 7.133 1.00 81.81 798 ALA A CA 1
ATOM 6176 C C . ALA A 1 798 ? 16.791 36.189 6.306 1.00 81.81 798 ALA A C 1
ATOM 6178 O O . ALA A 1 798 ? 17.956 36.165 6.694 1.00 81.81 798 ALA A O 1
ATOM 6179 N N . LEU A 1 799 ? 16.447 36.879 5.214 1.00 82.69 799 LEU A N 1
ATOM 6180 C CA . LEU A 1 799 ? 17.442 37.596 4.411 1.00 82.69 799 LEU A CA 1
ATOM 6181 C C . LEU A 1 799 ? 18.124 38.728 5.202 1.00 82.69 799 LEU A C 1
ATOM 6183 O O . LEU A 1 799 ? 19.318 38.967 5.024 1.00 82.69 799 LEU A O 1
ATOM 6187 N N . GLN A 1 800 ? 17.372 39.416 6.065 1.00 82.25 800 GLN A N 1
ATOM 6188 C CA . GLN A 1 800 ? 17.868 40.517 6.895 1.00 82.25 800 GLN A CA 1
ATOM 6189 C C . GLN A 1 800 ? 18.814 40.038 8.007 1.00 82.25 800 GLN A C 1
ATOM 6191 O O . GLN A 1 800 ? 19.816 40.694 8.288 1.00 82.25 800 GLN A O 1
ATOM 6196 N N . HIS A 1 801 ? 18.520 38.891 8.620 1.00 81.19 801 HIS A N 1
ATOM 6197 C CA . HIS A 1 801 ? 19.275 38.344 9.749 1.00 81.19 801 HIS A CA 1
ATOM 6198 C C . HIS A 1 801 ? 20.196 37.174 9.370 1.00 81.19 801 HIS A C 1
ATOM 6200 O O . HIS A 1 801 ? 20.672 36.465 10.250 1.00 81.19 801 HIS A O 1
ATOM 6206 N N . HIS A 1 802 ? 20.485 36.974 8.081 1.00 84.19 802 HIS A N 1
ATOM 6207 C CA . HIS A 1 802 ? 21.374 35.900 7.640 1.00 84.19 802 HIS A CA 1
ATOM 6208 C C . HIS A 1 802 ? 22.800 36.081 8.213 1.00 84.19 802 HIS A C 1
ATOM 6210 O O . HIS A 1 802 ? 23.345 37.188 8.096 1.00 84.19 802 HIS A O 1
ATOM 6216 N N . PRO A 1 803 ? 23.436 35.034 8.781 1.00 74.94 803 PRO A N 1
ATOM 6217 C CA . PRO A 1 803 ? 24.764 35.130 9.402 1.00 74.94 803 PRO A CA 1
ATOM 6218 C C . PRO A 1 803 ? 25.840 35.645 8.440 1.00 74.94 803 PRO A C 1
ATOM 6220 O O . PRO A 1 803 ? 26.575 36.571 8.768 1.00 74.94 803 PRO A O 1
ATOM 6223 N N . ASP A 1 804 ? 25.865 35.132 7.209 1.00 78.25 804 ASP A N 1
ATOM 6224 C CA . ASP A 1 804 ? 26.879 35.513 6.210 1.00 78.25 804 ASP A CA 1
ATOM 6225 C C . ASP A 1 804 ? 26.782 36.975 5.752 1.00 78.25 804 ASP A C 1
ATOM 6227 O O . ASP A 1 804 ? 27.742 37.533 5.226 1.00 78.25 804 ASP A O 1
ATOM 6231 N N . LYS A 1 805 ? 25.628 37.622 5.965 1.00 74.50 805 LYS A N 1
ATOM 6232 C CA . LYS A 1 805 ? 25.420 39.042 5.643 1.00 74.50 805 LYS A CA 1
ATOM 6233 C C . LYS A 1 805 ? 25.726 39.978 6.816 1.00 74.50 805 LYS A C 1
ATOM 6235 O O . LYS A 1 805 ? 25.680 41.191 6.632 1.00 74.50 805 LYS A O 1
ATOM 6240 N N . ASN A 1 806 ? 26.048 39.441 7.996 1.00 77.00 806 ASN A N 1
ATOM 6241 C CA . ASN A 1 806 ? 26.284 40.204 9.223 1.00 77.00 806 ASN A CA 1
ATOM 6242 C C . ASN A 1 806 ? 27.513 39.651 9.983 1.00 77.00 806 ASN A C 1
ATOM 6244 O O . ASN A 1 806 ? 27.322 38.959 10.971 1.00 77.00 806 ASN A O 1
ATOM 6248 N N . PRO A 1 807 ? 28.770 39.899 9.564 1.00 72.44 807 PRO A N 1
ATOM 6249 C CA . PRO A 1 807 ? 29.954 39.232 10.128 1.00 72.44 807 PRO A CA 1
ATOM 6250 C C . PRO A 1 807 ? 30.368 39.719 11.537 1.00 72.44 807 PRO A C 1
ATOM 6252 O O . PRO A 1 807 ? 30.091 40.849 11.943 1.00 72.44 807 PRO A O 1
ATOM 6255 N N . GLY A 1 808 ? 31.098 38.878 12.283 1.00 72.44 808 GLY A N 1
ATOM 6256 C CA . GLY A 1 808 ? 31.688 39.213 13.593 1.00 72.44 808 GLY A CA 1
ATOM 6257 C C . GLY A 1 808 ? 30.749 38.984 14.787 1.00 72.44 808 GLY A C 1
ATOM 6258 O O . GLY A 1 808 ? 29.935 38.072 14.773 1.00 72.44 808 GLY A O 1
ATOM 6259 N N . LEU A 1 809 ? 30.813 39.812 15.839 1.00 57.91 809 LEU A N 1
ATOM 6260 C CA . LEU A 1 809 ? 29.905 39.698 17.005 1.00 57.91 809 LEU A CA 1
ATOM 6261 C C . LEU A 1 809 ? 28.416 39.865 16.629 1.00 57.91 809 LEU A C 1
ATOM 6263 O O . LEU A 1 809 ? 27.534 39.376 17.334 1.00 57.91 809 LEU A O 1
ATOM 6267 N N . GLN A 1 810 ? 28.132 40.518 15.497 1.00 64.81 810 GLN A N 1
ATOM 6268 C CA . GLN A 1 810 ? 26.790 40.594 14.917 1.00 64.81 810 GLN A CA 1
ATOM 6269 C C . GLN A 1 810 ? 26.371 39.290 14.224 1.00 64.81 810 GLN A C 1
ATOM 6271 O O . GLN A 1 810 ? 25.175 39.036 14.147 1.00 64.81 810 GLN A O 1
ATOM 6276 N N . GLN A 1 811 ? 27.311 38.431 13.813 1.00 72.12 811 GLN A N 1
ATOM 6277 C CA . GLN A 1 811 ? 27.039 37.135 13.172 1.00 72.12 811 GLN A CA 1
ATOM 6278 C C . GLN A 1 811 ? 26.432 36.158 14.154 1.00 72.12 811 GLN A C 1
ATOM 6280 O O . GLN A 1 811 ? 25.459 35.485 13.839 1.00 72.12 811 GLN A O 1
ATOM 6285 N N . GLU A 1 812 ? 26.965 36.122 15.371 1.00 67.19 812 GLU A N 1
ATOM 6286 C CA . GLU A 1 812 ? 26.462 35.245 16.422 1.00 67.19 812 GLU A CA 1
ATOM 6287 C C . GLU A 1 812 ? 25.063 35.684 16.897 1.00 67.19 812 GLU A C 1
ATOM 6289 O O . GLU A 1 812 ? 24.184 34.858 17.149 1.00 67.19 812 GLU A O 1
ATOM 6294 N N . GLN A 1 813 ? 24.813 36.998 16.951 1.00 67.69 813 GLN A N 1
ATOM 6295 C CA . GLN A 1 813 ? 23.493 37.557 17.267 1.00 67.69 813 GLN A CA 1
ATOM 6296 C C . GLN A 1 813 ? 22.494 37.373 16.114 1.00 67.69 813 GLN A C 1
ATOM 6298 O O . GLN A 1 813 ? 21.332 37.042 16.361 1.00 67.69 813 GLN A O 1
ATOM 6303 N N . ALA A 1 814 ? 22.940 37.545 14.867 1.00 73.06 814 ALA A N 1
ATOM 6304 C CA . ALA A 1 814 ? 22.149 37.319 13.663 1.00 73.06 814 ALA A CA 1
ATOM 6305 C C . ALA A 1 814 ? 21.796 35.835 13.509 1.00 73.06 814 ALA A C 1
ATOM 6307 O O . ALA A 1 814 ? 20.634 35.533 13.281 1.00 73.06 814 ALA A O 1
ATOM 6308 N N . ALA A 1 815 ? 22.729 34.914 13.769 1.00 69.81 815 ALA A N 1
ATOM 6309 C CA . ALA A 1 815 ? 22.484 33.471 13.767 1.00 69.81 815 ALA A CA 1
ATOM 6310 C C . ALA A 1 815 ? 21.428 33.055 14.799 1.00 69.81 815 ALA A C 1
ATOM 6312 O O . ALA A 1 815 ? 20.484 32.345 14.454 1.00 69.81 815 ALA A O 1
ATOM 6313 N N . LYS A 1 816 ? 21.509 33.570 16.037 1.00 75.56 816 LYS A N 1
ATOM 6314 C CA . LYS A 1 816 ? 20.478 33.327 17.063 1.00 75.56 816 LYS A CA 1
ATOM 6315 C C . LYS A 1 816 ? 19.114 33.890 16.655 1.00 75.56 816 LYS A C 1
ATOM 6317 O O . LYS A 1 816 ? 18.095 33.229 16.844 1.00 75.56 816 LYS A O 1
ATOM 6322 N N . LYS A 1 817 ? 19.076 35.093 16.070 1.00 78.19 817 LYS A N 1
ATOM 6323 C CA . LYS A 1 817 ? 17.831 35.721 15.595 1.00 78.19 817 LYS A CA 1
ATOM 6324 C C . LYS A 1 817 ? 17.246 34.978 14.387 1.00 78.19 817 LYS A C 1
ATOM 6326 O O . LYS A 1 817 ? 16.040 34.776 14.330 1.00 78.19 817 LYS A O 1
ATOM 6331 N N . PHE A 1 818 ? 18.091 34.529 13.463 1.00 78.00 818 PHE A N 1
ATOM 6332 C CA . PHE A 1 818 ? 17.725 33.750 12.281 1.00 78.00 818 PHE A CA 1
ATOM 6333 C C . PHE A 1 818 ? 17.128 32.398 12.675 1.00 78.00 818 PHE A C 1
ATOM 6335 O O . PHE A 1 818 ? 16.061 32.048 12.183 1.00 78.00 818 PHE A O 1
ATOM 6342 N N . GLN A 1 819 ? 17.730 31.692 13.639 1.00 77.88 819 GLN A N 1
ATOM 6343 C CA . GLN A 1 819 ? 17.144 30.474 14.210 1.00 77.88 819 GLN A CA 1
ATOM 6344 C C . GLN A 1 819 ? 15.774 30.731 14.852 1.00 77.88 819 GLN A C 1
ATOM 6346 O O . GLN A 1 819 ? 14.843 29.963 14.619 1.00 77.88 819 GLN A O 1
ATOM 6351 N N . GLN A 1 820 ? 15.615 31.824 15.609 1.00 81.25 820 GLN A N 1
ATOM 6352 C CA . GLN A 1 820 ? 14.315 32.197 16.183 1.00 81.25 820 GLN A CA 1
ATOM 6353 C C . GLN A 1 820 ? 13.260 32.488 15.104 1.00 81.25 820 GLN A C 1
ATOM 6355 O O . GLN A 1 820 ? 12.111 32.087 15.259 1.00 81.25 820 GLN A O 1
ATOM 6360 N N . ILE A 1 821 ? 13.644 33.146 14.006 1.00 86.19 821 ILE A N 1
ATOM 6361 C CA . ILE A 1 821 ? 12.768 33.455 12.865 1.00 86.19 821 ILE A CA 1
ATOM 6362 C C . ILE A 1 821 ? 12.368 32.181 12.102 1.00 86.19 821 ILE A C 1
ATOM 6364 O O . ILE A 1 821 ? 11.199 32.038 11.750 1.00 86.19 821 ILE A O 1
ATOM 6368 N N . THR A 1 822 ? 13.294 31.244 11.877 1.00 80.62 822 THR A N 1
ATOM 6369 C CA . THR A 1 822 ? 13.004 29.955 11.219 1.00 80.62 822 THR A CA 1
ATOM 6370 C C . THR A 1 822 ? 12.097 29.082 12.077 1.00 80.62 822 THR A C 1
ATOM 6372 O O . THR A 1 822 ? 11.054 28.647 11.605 1.00 80.62 822 THR A O 1
ATOM 6375 N N . SER A 1 823 ? 12.398 28.944 13.371 1.00 80.81 823 SER A N 1
ATOM 6376 C CA . SER A 1 823 ? 11.541 28.196 14.298 1.00 80.81 823 SER A CA 1
ATOM 6377 C C . SER A 1 823 ? 10.132 28.797 14.390 1.00 80.81 823 SER A C 1
ATOM 6379 O O . SER A 1 823 ? 9.137 28.074 14.380 1.00 80.81 823 SER A O 1
ATOM 6381 N N . ALA A 1 824 ? 10.026 30.129 14.410 1.00 84.00 824 ALA A N 1
ATOM 6382 C CA . ALA A 1 824 ? 8.743 30.816 14.378 1.00 84.00 824 ALA A CA 1
ATOM 6383 C C . ALA A 1 824 ? 7.971 30.577 13.066 1.00 84.00 824 ALA A C 1
ATOM 6385 O O . ALA A 1 824 ? 6.756 30.386 13.095 1.00 84.00 824 ALA A O 1
ATOM 6386 N N . TYR A 1 825 ? 8.663 30.545 11.925 1.00 87.62 825 TYR A N 1
ATOM 6387 C CA . TYR A 1 825 ? 8.081 30.209 10.626 1.00 87.62 825 TYR A CA 1
ATOM 6388 C C . TYR A 1 825 ? 7.553 28.777 10.588 1.00 87.62 825 TYR A C 1
ATOM 6390 O O . TYR A 1 825 ? 6.405 28.581 10.203 1.00 87.62 825 TYR A O 1
ATOM 6398 N N . ASP A 1 826 ? 8.314 27.796 11.063 1.00 80.12 826 ASP A N 1
ATOM 6399 C CA . ASP A 1 826 ? 7.887 26.394 11.043 1.00 80.12 826 ASP A CA 1
ATOM 6400 C C . ASP A 1 826 ? 6.683 26.149 11.962 1.00 80.12 826 ASP A C 1
ATOM 6402 O O . ASP A 1 826 ? 5.724 25.481 11.568 1.00 80.12 826 ASP A O 1
ATOM 6406 N N . ILE A 1 827 ? 6.672 26.767 13.150 1.00 78.88 827 ILE A N 1
ATOM 6407 C CA . ILE A 1 827 ? 5.533 26.714 14.080 1.00 78.88 827 ILE A CA 1
ATOM 6408 C C . ILE A 1 827 ? 4.294 27.379 13.461 1.00 78.88 827 ILE A C 1
ATOM 6410 O O . ILE A 1 827 ? 3.195 26.824 13.538 1.00 78.88 827 ILE A O 1
ATOM 6414 N N . ALA A 1 828 ? 4.455 28.542 12.823 1.00 79.75 828 ALA A N 1
ATOM 6415 C CA . ALA A 1 828 ? 3.358 29.252 12.173 1.00 79.75 828 ALA A CA 1
ATOM 6416 C C . ALA A 1 828 ? 2.804 28.476 10.963 1.00 79.75 828 ALA A C 1
ATOM 6418 O O . ALA A 1 828 ? 1.595 28.310 10.818 1.00 79.75 828 ALA A O 1
ATOM 6419 N N . MET A 1 829 ? 3.680 27.918 10.129 1.00 80.62 829 MET A N 1
ATOM 6420 C CA . MET A 1 829 ? 3.322 27.126 8.950 1.00 80.62 829 MET A CA 1
ATOM 6421 C C . MET A 1 829 ? 2.679 25.788 9.307 1.00 80.62 829 MET A C 1
ATOM 6423 O O . MET A 1 829 ? 1.747 25.357 8.626 1.00 80.62 829 MET A O 1
ATOM 6427 N N . GLY A 1 830 ? 3.154 25.140 10.372 1.00 67.44 830 GLY A N 1
ATOM 6428 C CA . GLY A 1 830 ? 2.548 23.934 10.926 1.00 67.44 830 GLY A CA 1
ATOM 6429 C C . GLY A 1 830 ? 1.146 24.206 11.467 1.00 67.44 830 GLY A C 1
ATOM 6430 O O . GLY A 1 830 ? 0.217 23.465 11.150 1.00 67.44 830 GLY A O 1
ATOM 6431 N N . HIS A 1 831 ? 0.964 25.314 12.198 1.00 74.44 831 HIS A N 1
ATOM 6432 C CA . HIS A 1 831 ? -0.356 25.744 12.664 1.00 74.44 831 HIS A CA 1
ATOM 6433 C C . HIS A 1 831 ? -1.325 25.977 11.497 1.00 74.44 831 HIS A C 1
ATOM 6435 O O . HIS A 1 831 ? -2.441 25.465 11.523 1.00 74.44 831 HIS A O 1
ATOM 6441 N N . LEU A 1 832 ? -0.891 26.663 10.436 1.00 65.25 832 LEU A N 1
ATOM 6442 C CA . LEU A 1 832 ? -1.745 26.950 9.278 1.00 65.25 832 LEU A CA 1
ATOM 6443 C C . LEU A 1 832 ? -2.103 25.701 8.467 1.00 65.25 832 LEU A C 1
ATOM 6445 O O . LEU A 1 832 ? -3.238 25.581 8.018 1.00 65.25 832 LEU A O 1
ATOM 6449 N N . LYS A 1 833 ? -1.180 24.742 8.323 1.00 58.88 833 LYS A N 1
ATOM 6450 C CA . LYS A 1 833 ? -1.472 23.449 7.681 1.00 58.88 833 LYS A CA 1
ATOM 6451 C C . LYS A 1 833 ? -2.470 22.615 8.487 1.00 58.88 833 LYS A C 1
ATOM 6453 O O . LYS A 1 833 ? -3.349 21.999 7.899 1.00 58.88 833 LYS A O 1
ATOM 6458 N N . LEU A 1 834 ? -2.368 22.631 9.818 1.00 48.41 834 LEU A N 1
ATOM 6459 C CA . LEU A 1 834 ? -3.339 21.977 10.703 1.00 48.41 834 LEU A CA 1
ATOM 6460 C C . LEU A 1 834 ? -4.719 22.639 10.616 1.00 48.41 834 LEU A C 1
ATOM 6462 O O . LEU A 1 834 ? -5.729 21.947 10.569 1.00 48.41 834 LEU A O 1
ATOM 6466 N N . VAL A 1 835 ? -4.776 23.972 10.553 1.00 51.59 835 VAL A N 1
ATOM 6467 C CA . VAL A 1 835 ? -6.039 24.708 10.376 1.00 51.59 835 VAL A CA 1
ATOM 6468 C C . VAL A 1 835 ? -6.659 24.441 8.997 1.00 51.59 835 VAL A C 1
ATOM 6470 O O . VAL A 1 835 ? -7.881 24.353 8.906 1.00 51.59 835 VAL A O 1
ATOM 6473 N N . ALA A 1 836 ? -5.845 24.268 7.950 1.00 45.75 836 ALA A N 1
ATOM 6474 C CA . ALA A 1 836 ? -6.296 23.930 6.598 1.00 45.75 836 ALA A CA 1
ATOM 6475 C C . ALA A 1 836 ? -6.766 22.472 6.449 1.00 45.75 836 ALA A C 1
ATOM 6477 O O . ALA A 1 836 ? -7.636 22.216 5.635 1.00 45.75 836 ALA A O 1
ATOM 6478 N N . ALA A 1 837 ? -6.239 21.536 7.244 1.00 37.06 837 ALA A N 1
ATOM 6479 C CA . ALA A 1 837 ? -6.680 20.135 7.259 1.00 37.06 837 ALA A CA 1
ATOM 6480 C C . ALA A 1 837 ? -7.981 19.897 8.064 1.00 37.06 837 ALA A C 1
ATOM 6482 O O . ALA A 1 837 ? -8.508 18.788 8.074 1.00 37.06 837 ALA A O 1
ATOM 6483 N N . HIS A 1 838 ? -8.475 20.918 8.777 1.00 34.25 838 HIS A N 1
ATOM 6484 C CA . HIS A 1 838 ? -9.703 20.889 9.586 1.00 34.25 838 HIS A CA 1
ATOM 6485 C C . HIS A 1 838 ? -10.862 21.715 8.987 1.00 34.25 838 HIS A C 1
ATOM 6487 O O . HIS A 1 838 ? -11.884 21.893 9.656 1.00 34.25 838 HIS A O 1
ATOM 6493 N N . ARG A 1 839 ? -10.688 22.263 7.781 1.00 33.12 839 ARG A N 1
ATOM 6494 C CA . ARG A 1 839 ? -11.727 22.874 6.939 1.00 33.12 839 ARG A CA 1
ATOM 6495 C C . ARG A 1 839 ? -11.892 22.002 5.709 1.00 33.12 839 ARG A C 1
ATOM 6497 O O . ARG A 1 839 ? -13.042 21.925 5.241 1.00 33.12 839 ARG A O 1
#

Secondary structure (DSSP, 8-state):
---EEEEE--S-HHHHTTHHHHHHHHHHTT-EEEEEE-GGGHHHHHTTT-EEEEHHHH-HHHHTTS-SSHHHHHHHHHHHTT--S--HHHHHHHHHHHHHHHHHHHHHHHHHHH--SEEEE-TTT-HHHHHHHHHTT--EEEEE-SSSTTHHHHHHHHHHHHHT--HHHHHHHHHH-HHHHHHHHHHHHHH-----TTGGG-TT---GGGGGSSEEEESS-GGGSPP--HHHHHHHHHTT-EEEE------SSPPPPPPPSS-HHHHHHHHHHTT--EEEEE-TTTTTS--TTS-SSPPP--SSSS--S--HHHHHHHHHHHHHHHH--SS--TTPPEEEEE--S-TTTTTT----TTEEEESS--HHHHHHHH-SEEEE---HHHHHHHHHTT--EEE---STTHHHHHHHHHHTTSEEE-PPP-PPTT-HHHHHHHHHHHHHHHHHHHHH-HHHHHHHHHHHHHHHTT-HHHHHHHHHHHHHHH-S-----S---PPPPP--------SS-TTTHHHHHHHHHHHHS-HHHHHHTT--HHHH-HHHHHHHHHHHHHHHHS-HHHHHHHHHHTT----TT--HHHHHHHHHHHHHHHHS-HHHHHHHHHHTT---TT--TTS-THHHHHHHHHHTTHHHHHHHT--GGGBS-HHHHHHHHHHHHHHHHS-HHHHHHHHHHTT----S--HHHHHHHHHHHHHHHTB-HHHHHHHHHHTT----S-HHHHHHHHHHHHH-PPPGGGGGGTT--PPPP------PPPP--HHHHHHHHHHT--TT--HHHHHHHHHHHHHHS-GGGS-THHHHHHHHHHHHHHHHHHHHHHHHHHHHTT-